Protein AF-0000000084516449 (afdb_homodimer)

Radius of gyration: 28.77 Å; Cα contacts (8 Å, |Δi|>4): 2028; chains: 2; bounding box: 68×74×79 Å

Secondary structure (DSSP, 8-state):
-GGG-----HHHHH---GGGSHHHHHHHHHHHHHHTT-S--S-SS-EE-S---GGGGTPPPPHHHHHHHHHHH-GGGGG-HHHHTTS-HHHHHHHHHHHHHTTT-TTS---TT--HHHHHHHHHHHHHHTTT-SSPP-GGGEEEEEHHHHHHHHHHHHH--STTEEEEEEES--HHHHHHHHHTT-EEEEEE-BGGGTTB--HHHHHHHHHHIIIII--EEEEEEEESS-TTT-----HHHHHHHHHHHHHHT-EEEEE-TTTT-B--TT-----HHHHHHHSPTTHHHH--EEEEEETTSTTT--GGG-EEEEEEES--HHHHHHHHHHHHHT----HHHHHHHHHHHSPPPTTSTTHHHHHHHHHHHHHHHHHHHHHHHHHHTTSTTEE-----BTTEE--EE---HHHHHHHHHHHHHHT----HHHHHHHHHHHHH-EE-EEGGGG---TT--BEEEES-S-HHHHHHHHHHHHHHHHHHHHHH--/-GGG-----HHHHH---GGGSHHHHHHHHHHHHHHTT-S--S-SS-EE-S---GGGGTPPPPHHHHHHHHHHH-GGGGG-HHHHTTS-HHHHHHHHHHHHHTTT-TTS---TT--HHHHHHHHHHHHHHTTT-SSPP-GGGEEEEEHHHHHHHHHHHHH--STTEEEEEEES--HHHHHHHHHTT-EEEEEE-BGGGTTB--HHHHHHHHHHIIIII--EEEEEEEESS-TTT-----HHHHHHHHHHHHHHT-EEEEE-TTTT-B--TT-----HHHHHHHSPTTHHHH--EEEEEETTSTTT--GGG-EEEEEEES--HHHHHHHHHHHHHT----HHHHHHHHHHHSPPPTTSTTHHHHHHHHHHHHHHHHHHHHHHHHHHTTSTTEE-----BTTEE--EE---HHHHHHHHHHHHHHT----HHHHHHHHHHHHH-EE-EEGGGT---TT--BEEEES-S-HHHHHHHHHHHHHHHHHHHHHH--

Foldseek 3Di:
DCVVPDDDDVLLVPQDFQLCDDQVVVLVVVVVCLVVVHDDAPDNAFDEFADLFQVVQPQDAQPLLVLLLVCLVPVVLLVPPVSCVVDFPVSSVNNVVVCVQVVNPLQDFAALQGRQLLLQLVQVLVCVQLVNQPPGFDSLQKRKALFLLRVLLLVCVLFQQAAQEEEEAEVLGNSSNSSSCSNNHYYYQYFYFDVVVLRADDLVSVVVSQVCCCPPSVHHYAAYEDEAVDVAALGHYDLVSLLSVLVSCQVSVHEYEYECQFQVFFQDPVDHRHDSLSSQCVDDPPSVQRHKYKYKYACCFASNNPSVLSIIMIGIGNDDPVSSVVSSVVSVVVSGHGSSNSSSSSCVSPDDDPPGSCNVVSVCSRVVVSVQQSVLQQVLQVLQCVAPQKHWRRNRTTWKTKIWGDAFPQLVVVLVVVCVVVVHDDDSQRVLQNCLCRRQSYHWGWSVSSHDDPPITIIMGGSSHDPVVSVSSSVSNNVSSVVRCVVRND/DPVVPDDDDVLLVPQDFQLCDDQVVVLVVVVVCLVVVHDDAPDNAFDEFADLFQVVQPQDAQPLLVLLLVCLVPVVLLVPPVSCVVDFPVSSVNNVVVCVQVVNPLQDFAALQGRQLLLQLVQVLVCVQLVNQPPGFDSLQKRKALFLLRVLLLVCVLFQQAAQEEEEAEVLGNSSNRSSCSNNHYYYQYFYFDVVVLRADDLVSVVVSQVCCCPPSVHHYAAYEDEAVDVAALGHYDLVSLLSVLVSCQVSVHEYEYECQFQVFFQDPVDHRHDSLSSQCVDDPPSVQRHKYKYKYACCFASNNPSVLSIIMIGIGNDDPVSSVVSSVSSVVVSGHGSSNSSSSSCVSPDDDPPGRCNVVSVCSRVVVSVQQSVLQQVLQVLQCVAPQKHWDRNRTTWKTKIWGDAFPQLVVVLVVVCVVVVHDDDSQRVLQNCLCRRQSYHWGWSVSSHDDPPITIIMGGSSHPPVVSVSSSVSNNVSSVVRCVVRND

Nearest PDB structures (foldseek):
  3tcm-assembly1_B  TM=9.653E-01  e=2.100E-48  Hordeum vulgare
  3ihj-assembly1_A  TM=9.295E-01  e=2.783E-43  Homo sapiens
  7dlw-assembly2_D  TM=8.066E-01  e=7.686E-22  Arabidopsis thaliana
  7dlw-assembly1_B  TM=8.106E-01  e=1.167E-21  Arabidopsis thaliana
  7dly-assembly1_B  TM=7.534E-01  e=2.059E-20  Arabidopsis thaliana

Solvent-accessible surface area (backbone atoms only — not comparable to full-atom values): 49159 Å² total; per-residue (Å²): 134,79,68,83,67,73,75,62,10,61,32,57,73,64,35,53,56,49,84,71,33,70,55,52,51,50,49,52,50,49,53,51,26,55,76,68,71,37,76,97,59,90,49,91,59,70,46,78,28,59,60,89,42,41,27,79,42,70,46,67,70,56,64,62,60,30,53,21,48,23,39,40,63,25,55,73,50,74,73,36,64,76,57,47,68,74,47,53,64,49,39,53,51,50,21,50,49,55,36,59,73,56,69,73,38,74,37,25,67,52,47,33,46,35,53,65,70,33,26,42,31,42,19,52,38,49,25,60,75,40,70,59,44,64,78,65,60,47,39,90,39,32,32,39,18,48,14,38,65,41,32,51,51,50,56,45,47,45,45,45,66,20,61,55,20,21,35,31,35,45,27,52,28,53,40,64,56,61,22,51,34,26,58,52,42,32,37,78,24,63,28,69,43,36,64,91,61,61,47,36,70,52,63,65,48,49,54,48,25,53,52,46,27,43,71,75,63,57,17,47,60,44,33,36,49,43,56,43,25,16,56,43,52,0,23,61,71,52,67,70,50,50,50,43,51,47,51,50,24,39,76,65,66,20,37,34,38,37,40,31,45,23,57,78,28,65,52,36,87,92,56,68,81,72,58,67,65,42,52,36,42,69,40,63,77,62,46,35,64,56,33,31,36,38,36,31,31,34,31,33,36,61,66,56,20,28,38,10,40,24,7,16,27,29,40,55,41,54,62,37,70,67,57,49,51,52,50,50,50,54,32,45,72,64,42,39,38,35,43,67,7,40,52,51,36,21,43,74,41,55,63,70,44,92,86,39,70,49,24,67,62,47,50,52,53,45,50,49,49,49,52,51,44,40,51,38,28,54,49,50,27,54,55,44,45,70,29,78,51,34,42,40,64,68,34,31,14,40,59,25,37,50,30,37,50,58,77,45,70,53,46,54,51,48,49,53,53,47,20,64,74,68,73,51,84,69,52,69,38,43,49,51,37,44,50,45,26,70,65,53,29,39,38,49,36,34,21,73,52,28,39,60,62,89,97,62,36,28,34,33,34,44,42,57,56,50,69,71,56,45,51,50,47,52,51,50,51,42,51,49,42,52,49,49,46,68,74,32,39,136,133,80,67,83,66,72,75,62,10,61,32,56,73,66,33,54,56,48,84,71,33,70,54,52,52,50,50,52,51,49,52,52,28,53,76,70,70,38,76,96,60,91,50,92,59,71,46,76,29,60,60,89,41,41,26,80,43,70,45,69,71,56,63,62,60,30,52,21,48,23,40,38,62,26,55,74,51,71,72,35,62,76,59,46,67,75,48,53,63,50,36,54,52,50,20,51,50,54,35,58,74,55,70,73,37,74,36,25,67,52,45,34,46,33,53,66,70,32,26,42,31,41,18,53,38,50,25,60,75,39,70,58,45,63,80,64,61,46,39,90,39,33,30,39,19,48,14,40,65,41,34,52,50,52,58,44,48,45,45,46,6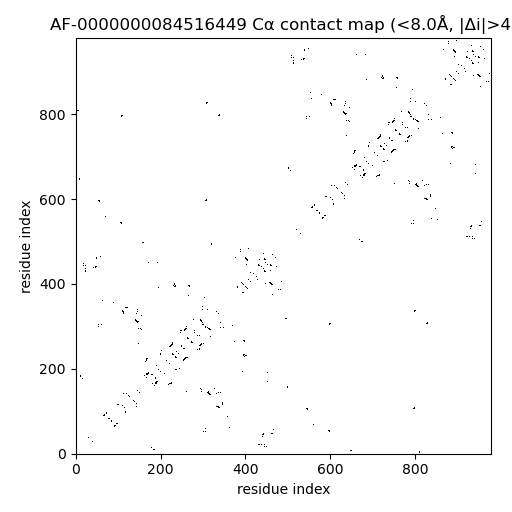6,19,61,55,20,21,34,29,35,45,27,50,29,55,40,64,56,61,21,52,34,26,58,53,42,32,37,77,24,61,30,69,44,36,64,91,61,59,47,36,70,52,63,66,48,51,54,49,23,53,51,46,26,42,70,75,63,59,16,48,59,45,33,37,49,43,55,43,25,16,53,44,53,0,24,61,68,51,68,70,51,51,50,42,51,48,50,49,26,41,76,66,67,22,38,35,36,35,41,31,45,23,58,78,28,66,51,36,86,92,58,70,83,73,57,66,66,41,53,38,43,69,40,62,78,64,46,34,63,56,33,30,35,37,36,32,31,34,31,34,38,62,65,56,19,30,40,10,42,23,8,17,28,29,38,54,40,55,61,34,70,67,58,49,51,52,49,49,49,54,33,46,72,64,41,39,40,34,42,68,7,40,51,51,36,22,43,71,40,54,62,70,44,92,87,39,70,51,23,66,62,48,49,51,55,44,50,50,51,48,51,50,43,38,51,38,30,55,49,50,28,54,56,45,46,70,29,77,50,33,43,39,64,66,34,30,13,38,60,25,38,50,30,38,50,59,76,45,71,54,47,54,51,48,51,53,53,47,20,65,74,68,74,51,83,70,52,70,37,43,49,51,38,44,50,44,26,70,64,52,28,40,37,50,35,33,21,73,52,28,37,60,62,89,96,61,35,28,33,33,34,43,44,57,56,51,70,71,55,45,51,51,47,52,50,49,51,43,51,50,42,50,48,49,45,67,74,33,39,135

Structure (mmCIF, N/CA/C/O backbone):
data_AF-0000000084516449-model_v1
#
loop_
_entity.id
_entity.type
_entity.pdbx_description
1 polymer 'Putative mitochondrial alanine aminotransferase (ALAT)'
#
loop_
_atom_site.group_PDB
_atom_site.id
_atom_site.type_symbol
_atom_site.label_atom_id
_atom_site.label_alt_id
_atom_site.label_comp_id
_atom_site.label_asym_id
_atom_site.label_entity_id
_atom_site.label_seq_id
_atom_site.pdbx_PDB_ins_code
_atom_site.Cartn_x
_atom_site.Cartn_y
_atom_site.Cartn_z
_atom_site.occupancy
_atom_site.B_iso_or_equiv
_atom_site.auth_seq_id
_atom_site.auth_comp_id
_atom_site.auth_asym_id
_atom_site.auth_atom_id
_atom_site.pdbx_PDB_model_num
ATOM 1 N N . MET A 1 1 ? 21.516 17.469 -24.719 1 28.7 1 MET A N 1
ATOM 2 C CA . MET A 1 1 ? 22.734 17.031 -24.016 1 28.7 1 MET A CA 1
ATOM 3 C C . MET A 1 1 ? 22.391 16.281 -22.734 1 28.7 1 MET A C 1
ATOM 5 O O . MET A 1 1 ? 23.016 15.266 -22.422 1 28.7 1 MET A O 1
ATOM 9 N N . SER A 1 2 ? 21.672 16.969 -21.672 1 35.66 2 SER A N 1
ATOM 10 C CA . SER A 1 2 ? 21.766 16.844 -20.219 1 35.66 2 SER A CA 1
ATOM 11 C C . SER A 1 2 ? 20.859 15.711 -19.719 1 35.66 2 SER A C 1
ATOM 13 O O . SER A 1 2 ? 20.484 15.703 -18.547 1 35.66 2 SER A O 1
ATOM 15 N N . SER A 1 3 ? 20.109 15.062 -20.469 1 42.16 3 SER A N 1
ATOM 16 C CA . SER A 1 3 ? 19.156 13.953 -20.375 1 42.16 3 SER A CA 1
ATOM 17 C C . SER A 1 3 ? 19.781 12.734 -19.703 1 42.16 3 SER A C 1
ATOM 19 O O . SER A 1 3 ? 19.094 11.773 -19.375 1 42.16 3 SER A O 1
ATOM 21 N N . GLU A 1 4 ? 21.109 12.539 -19.906 1 49.78 4 GLU A N 1
ATOM 22 C CA . GLU A 1 4 ? 21.984 11.422 -19.547 1 49.78 4 GLU A CA 1
ATOM 23 C C . GLU A 1 4 ? 22.125 11.305 -18.031 1 49.78 4 GLU A C 1
ATOM 25 O O . GLU A 1 4 ? 22.812 10.406 -17.531 1 49.78 4 GLU A O 1
ATOM 30 N N . LYS A 1 5 ? 21.719 12.328 -17.188 1 56.06 5 LYS A N 1
ATOM 31 C CA . LYS A 1 5 ? 22.312 12.836 -15.945 1 56.06 5 LYS A CA 1
ATOM 32 C C . LYS A 1 5 ? 21.484 12.422 -14.734 1 56.06 5 LYS A C 1
ATOM 34 O O . LYS A 1 5 ? 21.766 12.844 -13.609 1 56.06 5 LYS A O 1
ATOM 39 N N . ALA A 1 6 ? 20.266 11.781 -14.914 1 80.62 6 ALA A N 1
ATOM 40 C CA . ALA A 1 6 ? 19.609 11.641 -13.617 1 80.62 6 ALA A CA 1
ATOM 41 C C . ALA A 1 6 ? 20.047 10.359 -12.914 1 80.62 6 ALA A C 1
ATOM 43 O O . ALA A 1 6 ? 20.141 9.297 -13.547 1 80.62 6 ALA A O 1
ATOM 44 N N . TYR A 1 7 ? 20.484 10.555 -11.766 1 90.62 7 TYR A N 1
ATOM 45 C CA . TYR A 1 7 ? 20.859 9.414 -10.945 1 90.62 7 TYR A CA 1
ATOM 46 C C . TYR A 1 7 ? 19.656 8.562 -10.602 1 90.62 7 TYR A C 1
ATOM 48 O O . TYR A 1 7 ? 18.578 9.086 -10.289 1 90.62 7 TYR A O 1
ATOM 56 N N . VAL A 1 8 ? 19.797 7.215 -10.875 1 95.94 8 VAL A N 1
ATOM 57 C CA . VAL A 1 8 ? 18.781 6.25 -10.5 1 95.94 8 VAL A CA 1
ATOM 58 C C . VAL A 1 8 ? 19.359 5.238 -9.516 1 95.94 8 VAL A C 1
ATOM 60 O O . VAL A 1 8 ? 20.5 4.793 -9.672 1 95.94 8 VAL A O 1
ATOM 63 N N . ASN A 1 9 ? 18.609 4.953 -8.469 1 96.56 9 ASN A N 1
ATOM 64 C CA . ASN A 1 9 ? 18.969 3.955 -7.461 1 96.56 9 ASN A CA 1
ATOM 65 C C . ASN A 1 9 ? 19.391 2.637 -8.102 1 96.56 9 ASN A C 1
ATOM 67 O O . ASN A 1 9 ? 18.594 1.983 -8.773 1 96.56 9 ASN A O 1
ATOM 71 N N . PRO A 1 10 ? 20.641 2.219 -7.867 1 94.81 10 PRO A N 1
ATOM 72 C CA . PRO A 1 10 ? 21.125 0.985 -8.484 1 94.81 10 PRO A CA 1
ATOM 73 C C . PRO A 1 10 ? 20.312 -0.239 -8.094 1 94.81 10 PRO A C 1
ATOM 75 O O . PRO A 1 10 ? 20.234 -1.21 -8.852 1 94.81 10 PRO A O 1
ATOM 78 N N . HIS A 1 11 ? 19.719 -0.222 -6.926 1 95.25 11 HIS A N 1
ATOM 79 C CA . HIS A 1 11 ? 18.875 -1.344 -6.516 1 95.25 11 HIS A CA 1
ATOM 80 C C . HIS A 1 11 ? 17.672 -1.492 -7.43 1 95.25 11 HIS A C 1
ATOM 82 O O . HIS A 1 11 ? 17.234 -2.611 -7.711 1 95.25 11 HIS A O 1
ATOM 88 N N . VAL A 1 12 ? 17.094 -0.387 -7.871 1 95.31 12 VAL A N 1
ATOM 89 C CA . VAL A 1 12 ? 15.953 -0.406 -8.789 1 95.31 12 VAL A CA 1
ATOM 90 C C . VAL A 1 12 ? 16.391 -0.959 -10.141 1 95.31 12 VAL A C 1
ATOM 92 O O . VAL A 1 12 ? 15.672 -1.75 -10.758 1 95.31 12 VAL A O 1
ATOM 95 N N . VAL A 1 13 ? 17.547 -0.503 -10.547 1 93.56 13 VAL A N 1
ATOM 96 C CA . VAL A 1 13 ? 18.094 -0.96 -11.828 1 93.56 13 VAL A CA 1
ATOM 97 C C . VAL A 1 13 ? 18.25 -2.479 -11.805 1 93.56 13 VAL A C 1
ATOM 99 O O . VAL A 1 13 ? 17.906 -3.162 -12.766 1 93.56 13 VAL A O 1
ATOM 102 N N . ARG A 1 14 ? 18.641 -3.051 -10.672 1 91.19 14 ARG A N 1
ATOM 103 C CA . ARG A 1 14 ? 18.953 -4.469 -10.539 1 91.19 14 ARG A CA 1
ATOM 104 C C . ARG A 1 14 ? 17.688 -5.301 -10.359 1 91.19 14 ARG A C 1
ATOM 106 O O . ARG A 1 14 ? 17.672 -6.492 -10.688 1 91.19 14 ARG A O 1
ATOM 113 N N . ALA A 1 15 ? 16.719 -4.664 -9.844 1 89.75 15 ALA A N 1
ATOM 114 C CA . ALA A 1 15 ? 15.492 -5.406 -9.562 1 89.75 15 ALA A CA 1
ATOM 115 C C . ALA A 1 15 ? 14.836 -5.895 -10.852 1 89.75 15 ALA A C 1
ATOM 117 O O . ALA A 1 15 ? 14.703 -5.137 -11.812 1 89.75 15 ALA A O 1
ATOM 118 N N . GLU A 1 16 ? 14.688 -7.191 -10.977 1 79 16 GLU A N 1
ATOM 119 C CA . GLU A 1 16 ? 14.016 -7.785 -12.125 1 79 16 GLU A CA 1
ATOM 120 C C . GLU A 1 16 ? 12.672 -8.391 -11.734 1 79 16 GLU A C 1
ATOM 122 O O . GLU A 1 16 ? 12.539 -8.953 -10.648 1 79 16 GLU A O 1
ATOM 127 N N . TYR A 1 17 ? 11.766 -8.023 -12.602 1 63.97 17 TYR A N 1
ATOM 128 C CA . TYR A 1 17 ? 10.469 -8.656 -12.398 1 63.97 17 TYR A CA 1
ATOM 129 C C . TYR A 1 17 ? 9.992 -9.359 -13.664 1 63.97 17 TYR A C 1
ATOM 131 O O . TYR A 1 17 ? 9.703 -8.703 -14.672 1 63.97 17 TYR A O 1
ATOM 139 N N . ALA A 1 18 ? 10.109 -10.641 -13.617 1 55.88 18 ALA A N 1
ATOM 140 C CA . ALA A 1 18 ? 9.898 -11.492 -14.789 1 55.88 18 ALA A CA 1
ATOM 141 C C . ALA A 1 18 ? 8.508 -11.289 -15.367 1 55.88 18 ALA A C 1
ATOM 143 O O . ALA A 1 18 ? 8.305 -11.445 -16.578 1 55.88 18 ALA A O 1
ATOM 144 N N . VAL A 1 19 ? 7.477 -11.016 -14.617 1 53.5 19 VAL A N 1
ATOM 145 C CA . VAL A 1 19 ? 6.09 -11.055 -15.078 1 53.5 19 VAL A CA 1
ATOM 146 C C . VAL A 1 19 ? 5.816 -9.859 -15.992 1 53.5 19 VAL A C 1
ATOM 148 O O . VAL A 1 19 ? 4.871 -9.883 -16.781 1 53.5 19 VAL A O 1
ATOM 151 N N . ARG A 1 20 ? 6.688 -8.969 -16.078 1 58.62 20 ARG A N 1
ATOM 152 C CA . ARG A 1 20 ? 6.465 -7.875 -17.016 1 58.62 20 ARG A CA 1
ATOM 153 C C . ARG A 1 20 ? 7.629 -7.746 -17.984 1 58.62 20 ARG A C 1
ATOM 155 O O . ARG A 1 20 ? 7.938 -6.645 -18.453 1 58.62 20 ARG A O 1
ATOM 162 N N . GLY A 1 21 ? 8.008 -8.844 -18.391 1 71.88 21 GLY A N 1
ATOM 163 C CA . GLY A 1 21 ? 9.164 -9 -19.266 1 71.88 21 GLY A CA 1
ATOM 164 C C . GLY A 1 21 ? 8.82 -8.938 -20.734 1 71.88 21 GLY A C 1
ATOM 165 O O . GLY A 1 21 ? 7.793 -8.359 -21.109 1 71.88 21 GLY A O 1
ATOM 166 N N . LEU A 1 22 ? 9.562 -9.445 -21.531 1 80.75 22 LEU A N 1
ATOM 167 C CA . LEU A 1 22 ? 9.531 -9.422 -22.984 1 80.75 22 LEU A CA 1
ATOM 168 C C . LEU A 1 22 ? 8.211 -9.992 -23.5 1 80.75 22 LEU A C 1
ATOM 170 O O . LEU A 1 22 ? 7.578 -9.406 -24.391 1 80.75 22 LEU A O 1
ATOM 174 N N . ILE A 1 23 ? 7.758 -11.062 -22.891 1 89.38 23 ILE A N 1
ATOM 175 C CA . ILE A 1 23 ? 6.602 -11.781 -23.406 1 89.38 23 ILE A CA 1
ATOM 176 C C . ILE A 1 23 ? 5.336 -10.961 -23.188 1 89.38 23 ILE A C 1
ATOM 178 O O . ILE A 1 23 ? 4.574 -10.711 -24.125 1 89.38 23 ILE A O 1
ATOM 182 N N . PRO A 1 24 ? 5.137 -10.484 -21.984 1 85.06 24 PRO A N 1
ATOM 183 C CA . PRO A 1 24 ? 3.961 -9.633 -21.797 1 85.06 24 PRO A CA 1
ATOM 184 C C . PRO A 1 24 ? 4 -8.367 -22.656 1 85.06 24 PRO A C 1
ATOM 186 O O . PRO A 1 24 ? 2.965 -7.926 -23.156 1 85.06 24 PRO A O 1
ATOM 189 N N . ALA A 1 25 ? 5.129 -7.816 -22.828 1 83.88 25 ALA A N 1
ATOM 190 C CA . ALA A 1 25 ? 5.262 -6.625 -23.656 1 83.88 25 ALA A CA 1
ATOM 191 C C . ALA A 1 25 ? 4.887 -6.926 -25.109 1 83.88 25 ALA A C 1
ATOM 193 O O . ALA A 1 25 ? 4.18 -6.141 -25.75 1 83.88 25 ALA A O 1
ATOM 194 N N . ARG A 1 26 ? 5.414 -7.977 -25.625 1 91.44 26 ARG A N 1
ATOM 195 C CA . ARG A 1 26 ? 5.086 -8.383 -26.984 1 91.44 26 ARG A CA 1
ATOM 196 C C . ARG A 1 26 ? 3.598 -8.68 -27.125 1 91.44 26 ARG A C 1
ATOM 198 O O . ARG A 1 26 ? 2.99 -8.367 -28.156 1 91.44 26 ARG A O 1
ATOM 205 N N . ALA A 1 27 ? 3.082 -9.312 -26.141 1 92.56 27 ALA A N 1
ATOM 206 C CA . ALA A 1 27 ? 1.647 -9.586 -26.141 1 92.56 27 ALA A CA 1
ATOM 207 C C . ALA A 1 27 ? 0.843 -8.289 -26.25 1 92.56 27 ALA A C 1
ATOM 209 O O . ALA A 1 27 ? -0.146 -8.227 -26.984 1 92.56 27 ALA A O 1
ATOM 210 N N . ASP A 1 28 ? 1.232 -7.312 -25.516 1 85.94 28 ASP A N 1
ATOM 211 C CA . ASP A 1 28 ? 0.557 -6.02 -25.562 1 85.94 28 ASP A CA 1
ATOM 212 C C . ASP A 1 28 ? 0.636 -5.406 -26.953 1 85.94 28 ASP A C 1
ATOM 214 O O . ASP A 1 28 ? -0.326 -4.793 -27.438 1 85.94 28 ASP A O 1
ATOM 218 N N . GLU A 1 29 ? 1.775 -5.5 -27.578 1 89.62 29 GLU A N 1
ATOM 219 C CA . GLU A 1 29 ? 1.945 -5.02 -28.938 1 89.62 29 GLU A CA 1
ATOM 220 C C . GLU A 1 29 ? 0.988 -5.727 -29.906 1 89.62 29 GLU A C 1
ATOM 222 O O . GLU A 1 29 ? 0.346 -5.082 -30.734 1 89.62 29 GLU A O 1
ATOM 227 N N . ILE A 1 30 ? 0.952 -6.965 -29.766 1 94.25 30 ILE A N 1
ATOM 228 C CA . ILE A 1 30 ? 0.108 -7.777 -30.641 1 94.25 30 ILE A CA 1
ATOM 229 C C . ILE A 1 30 ? -1.358 -7.406 -30.422 1 94.25 30 ILE A C 1
ATOM 231 O O . ILE A 1 30 ? -2.123 -7.297 -31.391 1 94.25 30 ILE A O 1
ATOM 235 N N . LYS A 1 31 ? -1.711 -7.293 -29.188 1 90.94 31 LYS A N 1
ATOM 236 C CA . LYS A 1 31 ? -3.076 -6.883 -28.859 1 90.94 31 LYS A CA 1
ATOM 237 C C . LYS A 1 31 ? -3.436 -5.574 -29.562 1 90.94 31 LYS A C 1
ATOM 239 O O . LYS A 1 31 ? -4.531 -5.441 -30.109 1 90.94 31 LYS A O 1
ATOM 244 N N . LYS A 1 32 ? -2.582 -4.609 -29.531 1 88.81 32 LYS A N 1
ATOM 245 C CA . LYS A 1 32 ? -2.787 -3.322 -30.188 1 88.81 32 LYS A CA 1
ATOM 246 C C . LYS A 1 32 ? -2.891 -3.494 -31.703 1 88.81 32 LYS A C 1
ATOM 248 O O . LYS A 1 32 ? -3.725 -2.857 -32.344 1 88.81 32 LYS A O 1
ATOM 253 N N . GLU A 1 33 ? -1.986 -4.32 -32.219 1 93.19 33 GLU A N 1
ATOM 254 C CA . GLU A 1 33 ? -1.992 -4.598 -33.625 1 93.19 33 GLU A CA 1
ATOM 255 C C . GLU A 1 33 ? -3.33 -5.184 -34.094 1 93.19 33 GLU A C 1
ATOM 257 O O . GLU A 1 33 ? -3.889 -4.77 -35.094 1 93.19 33 GLU A O 1
ATOM 262 N N . ILE A 1 34 ? -3.803 -6.066 -33.344 1 93.19 34 ILE A N 1
ATOM 263 C CA . ILE A 1 34 ? -5.07 -6.711 -33.688 1 93.19 34 ILE A CA 1
ATOM 264 C C . ILE A 1 34 ? -6.203 -5.684 -33.594 1 93.19 34 ILE A C 1
ATOM 266 O O . ILE A 1 34 ? -7.055 -5.629 -34.5 1 93.19 34 ILE A O 1
ATOM 270 N N . ALA A 1 35 ? -6.219 -4.875 -32.562 1 88.44 35 ALA A N 1
ATOM 271 C CA . ALA A 1 35 ? -7.254 -3.867 -32.375 1 88.44 35 ALA A CA 1
ATOM 272 C C . ALA A 1 35 ? -7.266 -2.859 -33.531 1 88.44 35 ALA A C 1
ATOM 274 O O . ALA A 1 35 ? -8.328 -2.361 -33.906 1 88.44 35 ALA A O 1
ATOM 275 N N . GLU A 1 36 ? -6.078 -2.588 -34.062 1 91.69 36 GLU A N 1
ATOM 276 C CA . GLU A 1 36 ? -5.934 -1.609 -35.125 1 91.69 36 GLU A CA 1
ATOM 277 C C . GLU A 1 36 ? -6.07 -2.268 -36.5 1 91.69 36 GLU A C 1
ATOM 279 O O . GLU A 1 36 ? -6.035 -1.588 -37.531 1 91.69 36 GLU A O 1
ATOM 284 N N . GLY A 1 37 ? -6.328 -3.512 -36.469 1 87.75 37 GLY A N 1
ATOM 285 C CA . GLY A 1 37 ? -6.434 -4.242 -37.719 1 87.75 37 GLY A CA 1
ATOM 286 C C . GLY A 1 37 ? -5.113 -4.348 -38.469 1 87.75 37 GLY A C 1
ATOM 287 O O . GLY A 1 37 ? -5.094 -4.465 -39.688 1 87.75 37 GLY A O 1
ATOM 288 N N . LYS A 1 38 ? -4.086 -4.148 -37.75 1 81.75 38 LYS A N 1
ATOM 289 C CA . LYS A 1 38 ? -2.744 -4.223 -38.312 1 81.75 38 LYS A CA 1
ATOM 290 C C . LYS A 1 38 ? -2.098 -5.574 -38.031 1 81.75 38 LYS A C 1
ATOM 292 O O . LYS A 1 38 ? -2.543 -6.305 -37.125 1 81.75 38 LYS A O 1
ATOM 297 N N . GLY A 1 39 ? -1.208 -5.91 -38.688 1 78.56 39 GLY A N 1
ATOM 298 C CA . GLY A 1 39 ? -0.426 -7.117 -38.469 1 78.56 39 GLY A CA 1
ATOM 299 C C . GLY A 1 39 ? -1.115 -8.375 -38.969 1 78.56 39 GLY A C 1
ATOM 300 O O . GLY A 1 39 ? -2.344 -8.43 -39.062 1 78.56 39 GLY A O 1
ATOM 301 N N . ALA A 1 40 ? -0.358 -9.219 -39.594 1 86.5 40 ALA A N 1
ATOM 302 C CA . ALA A 1 40 ? -0.887 -10.5 -40.062 1 86.5 40 ALA A CA 1
ATOM 303 C C . ALA A 1 40 ? -0.731 -11.578 -39 1 86.5 40 ALA A C 1
ATOM 305 O O . ALA A 1 40 ? 0.341 -12.172 -38.875 1 86.5 40 ALA A O 1
ATOM 306 N N . HIS A 1 41 ? -1.756 -11.719 -38.031 1 91.75 41 HIS A N 1
ATOM 307 C CA . HIS A 1 41 ? -1.717 -12.766 -37 1 91.75 41 HIS A CA 1
ATOM 308 C C . HIS A 1 41 ? -2.748 -13.852 -37.281 1 91.75 41 HIS A C 1
ATOM 310 O O . HIS A 1 41 ? -3.883 -13.555 -37.656 1 91.75 41 HIS A O 1
ATOM 316 N N . PRO A 1 42 ? -2.389 -15.078 -37.125 1 91.25 42 PRO A N 1
ATOM 317 C CA . PRO A 1 42 ? -3.312 -16.188 -37.406 1 91.25 42 PRO A CA 1
ATOM 318 C C . PRO A 1 42 ? -4.34 -16.391 -36.312 1 91.25 42 PRO A C 1
ATOM 320 O O . PRO A 1 42 ? -4.949 -17.453 -36.219 1 91.25 42 PRO A O 1
ATOM 323 N N . PHE A 1 43 ? -4.492 -15.594 -35.344 1 93.06 43 PHE A N 1
ATOM 324 C CA . PHE A 1 43 ? -5.461 -15.586 -34.281 1 93.06 43 PHE A CA 1
ATOM 325 C C . PHE A 1 43 ? -6.082 -14.203 -34.094 1 93.06 43 PHE A C 1
ATOM 327 O O . PHE A 1 43 ? -5.508 -13.203 -34.531 1 93.06 43 PHE A O 1
ATOM 334 N N . THR A 1 44 ? -7.254 -14.203 -33.469 1 91.12 44 THR A N 1
ATOM 335 C CA . THR A 1 44 ? -7.977 -12.938 -33.375 1 91.12 44 THR A CA 1
ATOM 336 C C . THR A 1 44 ? -7.969 -12.414 -31.938 1 91.12 44 THR A C 1
ATOM 338 O O . THR A 1 44 ? -8.406 -11.289 -31.672 1 91.12 44 THR A O 1
ATOM 341 N N . SER A 1 45 ? -7.508 -13.25 -31.031 1 90.12 45 SER A N 1
ATOM 342 C CA . SER A 1 45 ? -7.469 -12.836 -29.625 1 90.12 45 SER A CA 1
ATOM 343 C C . SER A 1 45 ? -6.332 -13.531 -28.875 1 90.12 45 SER A C 1
ATOM 345 O O . SER A 1 45 ? -5.871 -14.594 -29.297 1 90.12 45 SER A O 1
ATOM 347 N N . LEU A 1 46 ? -5.918 -12.891 -27.906 1 92.38 46 LEU A N 1
ATOM 348 C CA . LEU A 1 46 ? -4.883 -13.469 -27.062 1 92.38 46 LEU A CA 1
ATOM 349 C C . LEU A 1 46 ? -5.5 -14.211 -25.875 1 92.38 46 LEU A C 1
ATOM 351 O O . LEU A 1 46 ? -6.598 -13.875 -25.438 1 92.38 46 LEU A O 1
ATOM 355 N N . VAL A 1 47 ? -4.895 -15.266 -25.438 1 90.06 47 VAL A N 1
ATOM 356 C CA . VAL A 1 47 ? -5.234 -15.961 -24.203 1 90.06 47 VAL A CA 1
ATOM 357 C C . VAL A 1 47 ? -4.133 -15.734 -23.172 1 90.06 47 VAL A C 1
ATOM 359 O O . VAL A 1 47 ? -3.039 -16.297 -23.281 1 90.06 47 VAL A O 1
ATOM 362 N N . TYR A 1 48 ? -4.477 -14.961 -22.156 1 88.5 48 TYR A N 1
ATOM 363 C CA . TYR A 1 48 ? -3.494 -14.594 -21.141 1 88.5 48 TYR A CA 1
ATOM 364 C C . TYR A 1 48 ? -3.418 -15.664 -20.062 1 88.5 48 TYR A C 1
ATOM 366 O O . TYR A 1 48 ? -4.184 -15.625 -19.094 1 88.5 48 TYR A O 1
ATOM 374 N N . CYS A 1 49 ? -2.457 -16.469 -20.156 1 90.19 49 CYS A N 1
ATOM 375 C CA . CYS A 1 49 ? -2.248 -17.531 -19.172 1 90.19 49 CYS A CA 1
ATOM 376 C C . CYS A 1 49 ? -1.099 -17.188 -18.234 1 90.19 49 CYS A C 1
ATOM 378 O O . CYS A 1 49 ? -0.655 -18.031 -17.453 1 90.19 49 CYS A O 1
ATOM 380 N N . ASN A 1 50 ? -0.637 -15.953 -18.312 1 84.94 50 ASN A N 1
ATOM 381 C CA . ASN A 1 50 ? 0.56 -15.555 -17.578 1 84.94 50 ASN A CA 1
ATOM 382 C C . ASN A 1 50 ? 0.207 -14.852 -16.266 1 84.94 50 ASN A C 1
ATOM 384 O O . ASN A 1 50 ? 1.071 -14.656 -15.414 1 84.94 50 ASN A O 1
ATOM 388 N N . ILE A 1 51 ? -0.986 -14.523 -16.047 1 78.06 51 ILE A N 1
ATOM 389 C CA . ILE A 1 51 ? -1.265 -13.656 -14.906 1 78.06 51 ILE A CA 1
ATOM 390 C C . ILE A 1 51 ? -2.283 -14.328 -13.992 1 78.06 51 ILE A C 1
ATOM 392 O O . ILE A 1 51 ? -3.244 -14.938 -14.461 1 78.06 51 ILE A O 1
ATOM 396 N N . GLY A 1 52 ? -2.031 -14.227 -12.719 1 85.06 52 GLY A N 1
ATOM 397 C CA . GLY A 1 52 ? -2.977 -14.656 -11.703 1 85.06 52 GLY A CA 1
ATOM 398 C C . GLY A 1 52 ? -3.996 -13.594 -11.344 1 85.06 52 GLY A C 1
ATOM 399 O O . GLY A 1 52 ? -3.992 -13.07 -10.227 1 85.06 52 GLY A O 1
ATOM 400 N N . ASN A 1 53 ? -4.914 -13.266 -12.211 1 88.31 53 ASN A N 1
ATOM 401 C CA . ASN A 1 53 ? -5.98 -12.281 -12.055 1 88.31 53 ASN A CA 1
ATOM 402 C C . ASN A 1 53 ? -7.355 -12.906 -12.297 1 88.31 53 ASN A C 1
ATOM 404 O O . ASN A 1 53 ? -7.922 -12.766 -13.383 1 88.31 53 ASN A O 1
ATOM 408 N N . PRO A 1 54 ? -7.945 -13.461 -11.25 1 91.44 54 PRO A N 1
ATOM 409 C CA . PRO A 1 54 ? -9.148 -14.281 -11.391 1 91.44 54 PRO A CA 1
ATOM 410 C C . PRO A 1 54 ? -10.273 -13.555 -12.125 1 91.44 54 PRO A C 1
ATOM 412 O O . PRO A 1 54 ? -10.875 -14.109 -13.047 1 91.44 54 PRO A O 1
ATOM 415 N N . GLN A 1 55 ? -10.555 -12.352 -11.797 1 90.12 55 GLN A N 1
ATOM 416 C CA . GLN A 1 55 ? -11.695 -11.656 -12.391 1 90.12 55 GLN A CA 1
ATOM 417 C C . GLN A 1 55 ? -11.445 -11.336 -13.859 1 90.12 55 GLN A C 1
ATOM 419 O O . GLN A 1 55 ? -12.375 -11.344 -14.672 1 90.12 55 GLN A O 1
ATOM 424 N N . SER A 1 56 ? -10.188 -11.148 -14.188 1 82.06 56 SER A N 1
ATOM 425 C CA . SER A 1 56 ? -9.852 -10.891 -15.586 1 82.06 56 SER A CA 1
ATOM 426 C C . SER A 1 56 ? -10.07 -12.141 -16.438 1 82.06 56 SER A C 1
ATOM 428 O O . SER A 1 56 ? -10.125 -12.055 -17.672 1 82.06 56 SER A O 1
ATOM 430 N N . LEU A 1 57 ? -10.133 -13.258 -15.766 1 84.94 57 LEU A N 1
ATOM 431 C CA . LEU A 1 57 ? -10.406 -14.516 -16.453 1 84.94 57 LEU A CA 1
ATOM 432 C C . LEU A 1 57 ? -11.781 -15.047 -16.078 1 84.94 57 LEU A C 1
ATOM 434 O O . LEU A 1 57 ? -11.953 -16.25 -15.898 1 84.94 57 LEU A O 1
ATOM 438 N N . ASP A 1 58 ? -12.648 -14.164 -15.773 1 86.56 58 ASP A N 1
ATOM 439 C CA . ASP A 1 58 ? -14.102 -14.336 -15.75 1 86.56 58 ASP A CA 1
ATOM 440 C C . ASP A 1 58 ? -14.562 -14.938 -14.43 1 86.56 58 ASP A C 1
ATOM 442 O O . ASP A 1 58 ? -15.688 -15.43 -14.32 1 86.56 58 ASP A O 1
ATOM 446 N N . GLN A 1 59 ? -13.711 -15.016 -13.5 1 91.69 59 GLN A N 1
ATOM 447 C CA . GLN A 1 59 ? -14.219 -15.414 -12.188 1 91.69 59 GLN A CA 1
ATOM 448 C C . GLN A 1 59 ? -15.102 -14.32 -11.594 1 91.69 59 GLN A C 1
ATOM 450 O O . GLN A 1 59 ? -14.664 -13.18 -11.438 1 91.69 59 GLN A O 1
ATOM 455 N N . LYS A 1 60 ? -16.297 -14.633 -11.258 1 93.56 60 LYS A N 1
ATOM 456 C CA . LYS A 1 60 ? -17.234 -13.664 -10.68 1 93.56 60 LYS A CA 1
ATOM 457 C C . LYS A 1 60 ? -16.953 -13.461 -9.195 1 93.56 60 LYS A C 1
ATOM 459 O O . LYS A 1 60 ? -16.594 -14.406 -8.492 1 93.56 60 LYS A O 1
ATOM 464 N N . PRO A 1 61 ? -17.141 -12.195 -8.758 1 95.94 61 PRO A N 1
ATOM 465 C CA . PRO A 1 61 ? -17.031 -11.984 -7.309 1 95.94 61 PRO A CA 1
ATOM 466 C C . PRO A 1 61 ? -18.172 -12.648 -6.531 1 95.94 61 PRO A C 1
ATOM 468 O O . PRO A 1 61 ? -19.234 -12.898 -7.09 1 95.94 61 PRO A O 1
ATOM 471 N N . LEU A 1 62 ? -17.891 -12.961 -5.25 1 97.94 62 LEU A N 1
ATOM 472 C CA . LEU A 1 62 ? -18.953 -13.461 -4.375 1 97.94 62 LEU A CA 1
ATOM 473 C C . LEU A 1 62 ? -19.938 -12.359 -4.023 1 97.94 62 LEU A C 1
ATOM 475 O O . LEU A 1 62 ? -19.562 -11.336 -3.455 1 97.94 62 LEU A O 1
ATOM 479 N N . THR A 1 63 ? -21.188 -12.602 -4.266 1 98 63 THR A N 1
ATOM 480 C CA . THR A 1 63 ? -22.234 -11.594 -4.23 1 98 63 THR A CA 1
ATOM 481 C C . THR A 1 63 ? -22.391 -11.008 -2.828 1 98 63 THR A C 1
ATOM 483 O O . THR A 1 63 ? -22.453 -9.789 -2.662 1 98 63 THR A O 1
ATOM 486 N N . PHE A 1 64 ? -22.438 -11.914 -1.823 1 98.5 64 PHE A N 1
ATOM 487 C CA . PHE A 1 64 ? -22.625 -11.508 -0.436 1 98.5 64 PHE A CA 1
ATOM 488 C C . PHE A 1 64 ? -21.578 -10.484 -0.02 1 98.5 64 PHE A C 1
ATOM 490 O O . PHE A 1 64 ? -21.906 -9.461 0.591 1 98.5 64 PHE A O 1
ATOM 497 N N . ASN A 1 65 ? -20.297 -10.734 -0.328 1 98.62 65 ASN A N 1
ATOM 498 C CA . ASN A 1 65 ? -19.203 -9.844 0.053 1 98.62 65 ASN A CA 1
ATOM 499 C C . ASN A 1 65 ? -19.375 -8.453 -0.55 1 98.62 65 ASN A C 1
ATOM 501 O O . ASN A 1 65 ? -19.141 -7.449 0.12 1 98.62 65 ASN A O 1
ATOM 505 N N . ARG A 1 66 ? -19.797 -8.406 -1.805 1 97.88 66 ARG A N 1
ATOM 506 C CA . ARG A 1 66 ? -19.984 -7.133 -2.502 1 97.88 66 ARG A CA 1
ATOM 507 C C . ARG A 1 66 ? -21.172 -6.359 -1.938 1 97.88 66 ARG A C 1
ATOM 509 O O . ARG A 1 66 ? -21.156 -5.129 -1.91 1 97.88 66 ARG A O 1
ATOM 516 N N . GLN A 1 67 ? -22.188 -7.055 -1.526 1 98.25 67 GLN A N 1
ATOM 517 C CA . GLN A 1 67 ? -23.344 -6.426 -0.899 1 98.25 67 GLN A CA 1
ATOM 518 C C . GLN A 1 67 ? -22.953 -5.742 0.41 1 98.25 67 GLN A C 1
ATOM 520 O O . GLN A 1 67 ? -23.328 -4.586 0.646 1 98.25 67 GLN A O 1
ATOM 525 N N . VAL A 1 68 ? -22.219 -6.449 1.244 1 98.56 68 VAL A N 1
ATOM 526 C CA . VAL A 1 68 ? -21.781 -5.891 2.518 1 98.56 68 VAL A CA 1
ATOM 527 C C . VAL A 1 68 ? -20.875 -4.691 2.27 1 98.56 68 VAL A C 1
ATOM 529 O O . VAL A 1 68 ? -21.016 -3.65 2.918 1 98.56 68 VAL A O 1
ATOM 532 N N . MET A 1 69 ? -19.969 -4.801 1.355 1 97.44 69 MET A N 1
ATOM 533 C CA . MET A 1 69 ? -19 -3.75 1.062 1 97.44 69 MET A CA 1
ATOM 534 C C . MET A 1 69 ? -19.703 -2.48 0.59 1 97.44 69 MET A C 1
ATOM 536 O O . MET A 1 69 ? -19.312 -1.375 0.973 1 97.44 69 MET A O 1
ATOM 540 N N . ALA A 1 70 ? -20.688 -2.635 -0.296 1 97.38 70 ALA A N 1
ATOM 541 C CA . ALA A 1 70 ? -21.422 -1.48 -0.805 1 97.38 70 ALA A CA 1
ATOM 542 C C . ALA A 1 70 ? -22.094 -0.717 0.33 1 97.38 70 ALA A C 1
ATOM 544 O O . ALA A 1 70 ? -22.047 0.514 0.375 1 97.38 70 ALA A O 1
ATOM 545 N N . LEU A 1 71 ? -22.703 -1.471 1.255 1 97.81 71 LEU A N 1
ATOM 546 C CA . LEU A 1 71 ? -23.406 -0.861 2.379 1 97.81 71 LEU A CA 1
ATOM 547 C C . LEU A 1 71 ? -22.422 -0.247 3.367 1 97.81 71 LEU A C 1
ATOM 549 O O . LEU A 1 71 ? -22.703 0.797 3.961 1 97.81 71 LEU A O 1
ATOM 553 N N . PHE A 1 72 ? -21.297 -0.834 3.564 1 97.44 72 PHE A N 1
ATOM 554 C CA . PHE A 1 72 ? -20.25 -0.303 4.438 1 97.44 72 PHE A CA 1
ATOM 555 C C . PHE A 1 72 ? -19.688 0.994 3.877 1 97.44 72 PHE A C 1
ATOM 557 O O . PHE A 1 72 ? -19.438 1.945 4.621 1 97.44 72 PHE A O 1
ATOM 564 N N . ASP A 1 73 ? -19.5 1.048 2.557 1 95.12 73 ASP A N 1
ATOM 565 C CA . ASP A 1 73 ? -18.891 2.193 1.89 1 95.12 73 ASP A CA 1
ATOM 566 C C . ASP A 1 73 ? -19.812 3.414 1.94 1 95.12 73 ASP A C 1
ATOM 568 O O . ASP A 1 73 ? -19.328 4.551 1.953 1 95.12 73 ASP A O 1
ATOM 572 N N . ALA A 1 74 ? -21.062 3.174 1.89 1 96.19 74 ALA A N 1
ATOM 573 C CA . ALA A 1 74 ? -22.062 4.242 1.937 1 96.19 74 ALA A CA 1
ATOM 574 C C . ALA A 1 74 ? -23.109 3.973 3.02 1 96.19 74 ALA A C 1
ATOM 576 O O . ALA A 1 74 ? -24.266 3.668 2.715 1 96.19 74 ALA A O 1
ATOM 577 N N . PRO A 1 75 ? -22.703 4.281 4.227 1 95.94 75 PRO A N 1
ATOM 578 C CA . PRO A 1 75 ? -23.547 3.867 5.348 1 95.94 75 PRO A CA 1
ATOM 579 C C . PRO A 1 75 ? -24.906 4.555 5.34 1 95.94 75 PRO A C 1
ATOM 581 O O . PRO A 1 75 ? -25.875 4.035 5.914 1 95.94 75 PRO A O 1
ATOM 584 N N . PHE A 1 76 ? -25.031 5.715 4.695 1 95.06 76 PHE A N 1
ATOM 585 C CA . PHE A 1 76 ? -26.312 6.406 4.648 1 95.06 76 PHE A CA 1
ATOM 586 C C . PHE A 1 76 ? -27.359 5.57 3.908 1 95.06 76 PHE A C 1
ATOM 588 O O . PHE A 1 76 ? -28.562 5.781 4.07 1 95.06 76 PHE A O 1
ATOM 595 N N . LEU A 1 77 ? -26.938 4.586 3.117 1 95.38 77 LEU A N 1
ATOM 596 C CA . LEU A 1 77 ? -27.859 3.682 2.438 1 95.38 77 LEU A CA 1
ATOM 597 C C . LEU A 1 77 ? -28.609 2.816 3.441 1 95.38 77 LEU A C 1
ATOM 599 O O . LEU A 1 77 ? -29.719 2.357 3.162 1 95.38 77 LEU A O 1
ATOM 603 N N . LEU A 1 78 ? -27.984 2.531 4.582 1 96.94 78 LEU A N 1
ATOM 604 C CA . LEU A 1 78 ? -28.578 1.699 5.617 1 96.94 78 LEU A CA 1
ATOM 605 C C . LEU A 1 78 ? -29.781 2.396 6.25 1 96.94 78 LEU A C 1
ATOM 607 O O . LEU A 1 78 ? -30.594 1.756 6.918 1 96.94 78 LEU A O 1
ATOM 611 N N . GLU A 1 79 ? -29.875 3.668 6.02 1 95.69 79 GLU A N 1
ATOM 612 C CA . GLU A 1 79 ? -30.953 4.453 6.602 1 95.69 79 GLU A CA 1
ATOM 613 C C . GLU A 1 79 ? -32.188 4.449 5.695 1 95.69 79 GLU A C 1
ATOM 615 O O . GLU A 1 79 ? -33.25 4.871 6.109 1 95.69 79 GLU A O 1
ATOM 620 N N . ASP A 1 80 ? -32.062 3.99 4.473 1 95.19 80 ASP A N 1
ATOM 621 C CA . ASP A 1 80 ? -33.156 3.889 3.514 1 95.19 80 ASP A CA 1
ATOM 622 C C . ASP A 1 80 ? -33.812 2.508 3.566 1 95.19 80 ASP A C 1
ATOM 624 O O . ASP A 1 80 ? -33.344 1.572 2.908 1 95.19 80 ASP A O 1
ATOM 628 N N . GLU A 1 81 ? -34.938 2.441 4.117 1 94.88 81 GLU A N 1
ATOM 629 C CA . GLU A 1 81 ? -35.594 1.167 4.371 1 94.88 81 GLU A CA 1
ATOM 630 C C . GLU A 1 81 ? -35.938 0.455 3.064 1 94.88 81 GLU A C 1
ATOM 632 O O . GLU A 1 81 ? -35.844 -0.77 2.973 1 94.88 81 GLU A O 1
ATOM 637 N N . ALA A 1 82 ? -36.406 1.18 2.154 1 93.25 82 ALA A N 1
ATOM 638 C CA . ALA A 1 82 ? -36.781 0.594 0.868 1 93.25 82 ALA A CA 1
ATOM 639 C C . ALA A 1 82 ? -35.562 -0.003 0.168 1 93.25 82 ALA A C 1
ATOM 641 O O . ALA A 1 82 ? -35.656 -1.063 -0.455 1 93.25 82 ALA A O 1
ATOM 642 N N . LEU A 1 83 ? -34.531 0.673 0.265 1 93.94 83 LEU A N 1
ATOM 643 C CA . LEU A 1 83 ? -33.281 0.192 -0.339 1 93.94 83 LEU A CA 1
ATOM 644 C C . LEU A 1 83 ? -32.75 -1.039 0.396 1 93.94 83 LEU A C 1
ATOM 646 O O . LEU A 1 83 ? -32.406 -2.033 -0.233 1 93.94 83 LEU A O 1
ATOM 650 N N . VAL A 1 84 ? -32.75 -0.998 1.647 1 94.81 84 VAL A N 1
ATOM 651 C CA . VAL A 1 84 ? -32.219 -2.059 2.506 1 94.81 84 VAL A CA 1
ATOM 652 C C . VAL A 1 84 ? -33.031 -3.342 2.277 1 94.81 84 VAL A C 1
ATOM 654 O O . VAL A 1 84 ? -32.469 -4.441 2.338 1 94.81 84 VAL A O 1
ATOM 657 N N . ALA A 1 85 ? -34.25 -3.17 1.993 1 95.12 85 ALA A N 1
ATOM 658 C CA . ALA A 1 85 ? -35.125 -4.32 1.8 1 95.12 85 ALA A CA 1
ATOM 659 C C . ALA A 1 85 ? -34.719 -5.113 0.559 1 95.12 85 ALA A C 1
ATOM 661 O O . ALA A 1 85 ? -35.125 -6.262 0.39 1 95.12 85 ALA A O 1
ATOM 662 N N . ARG A 1 86 ? -33.906 -4.59 -0.261 1 94.38 86 ARG A N 1
ATOM 663 C CA . ARG A 1 86 ? -33.469 -5.254 -1.488 1 94.38 86 ARG A CA 1
ATOM 664 C C . ARG A 1 86 ? -32.219 -6.074 -1.254 1 94.38 86 ARG A C 1
ATOM 666 O O . ARG A 1 86 ? -31.766 -6.793 -2.146 1 94.38 86 ARG A O 1
ATOM 673 N N . PHE A 1 87 ? -31.609 -6.027 -0.097 1 97 87 PHE A N 1
ATOM 674 C CA . PHE A 1 87 ? -30.422 -6.797 0.297 1 97 87 PHE A CA 1
ATOM 675 C C . PHE A 1 87 ? -30.828 -7.957 1.205 1 97 87 PHE A C 1
ATOM 677 O O . PHE A 1 87 ? -31.812 -7.879 1.924 1 97 87 PHE A O 1
ATOM 684 N N . PRO A 1 88 ? -30.047 -9.078 1.149 1 97.88 88 PRO A N 1
ATOM 685 C CA . PRO A 1 88 ? -30.266 -10.109 2.164 1 97.88 88 PRO A CA 1
ATOM 686 C C . PRO A 1 88 ? -30.078 -9.594 3.586 1 97.88 88 PRO A C 1
ATOM 688 O O . PRO A 1 88 ? -29.172 -8.797 3.84 1 97.88 88 PRO A O 1
ATOM 691 N N . ALA A 1 89 ? -30.875 -10.07 4.523 1 98.06 89 ALA A N 1
ATOM 692 C CA . ALA A 1 89 ? -30.906 -9.57 5.898 1 98.06 89 ALA A CA 1
ATOM 693 C C . ALA A 1 89 ? -29.531 -9.719 6.562 1 98.06 89 ALA A C 1
ATOM 695 O O . ALA A 1 89 ? -29.141 -8.875 7.367 1 98.06 89 ALA A O 1
ATOM 696 N N . ASP A 1 90 ? -28.875 -10.805 6.289 1 98.69 90 ASP A N 1
ATOM 697 C CA . ASP A 1 90 ? -27.578 -11.047 6.926 1 98.69 90 ASP A CA 1
ATOM 698 C C . ASP A 1 90 ? -26.516 -10.086 6.387 1 98.69 90 ASP A C 1
ATOM 700 O O . ASP A 1 90 ? -25.594 -9.695 7.109 1 98.69 90 ASP A O 1
ATOM 704 N N . ALA A 1 91 ? -26.547 -9.703 5.094 1 98.5 91 ALA A N 1
ATOM 705 C CA . ALA A 1 91 ? -25.625 -8.703 4.547 1 98.5 91 ALA A CA 1
ATOM 706 C C . ALA A 1 91 ? -25.828 -7.348 5.211 1 98.5 91 ALA A C 1
ATOM 708 O O . ALA A 1 91 ? -24.859 -6.656 5.539 1 98.5 91 ALA A O 1
ATOM 709 N N . VAL A 1 92 ? -27.109 -6.973 5.367 1 98.56 92 VAL A N 1
ATOM 710 C CA . VAL A 1 92 ? -27.469 -5.719 6.027 1 98.56 92 VAL A CA 1
ATOM 711 C C . VAL A 1 92 ? -26.953 -5.734 7.469 1 98.56 92 VAL A C 1
ATOM 713 O O . VAL A 1 92 ? -26.344 -4.77 7.926 1 98.56 92 VAL A O 1
ATOM 716 N N . ALA A 1 93 ? -27.219 -6.82 8.164 1 98.44 93 ALA A N 1
ATOM 717 C CA . ALA A 1 93 ? -26.812 -6.945 9.562 1 98.44 93 ALA A CA 1
ATOM 718 C C . ALA A 1 93 ? -25.297 -6.848 9.695 1 98.44 93 ALA A C 1
ATOM 720 O O . ALA A 1 93 ? -24.781 -6.211 10.625 1 98.44 93 ALA A O 1
ATOM 721 N N . ARG A 1 94 ? -24.547 -7.496 8.82 1 98.56 94 ARG A N 1
ATOM 722 C CA . ARG A 1 94 ? -23.094 -7.469 8.836 1 98.56 94 ARG A CA 1
ATOM 723 C C . ARG A 1 94 ? -22.578 -6.055 8.602 1 98.56 94 ARG A C 1
ATOM 725 O O . ARG A 1 94 ? -21.656 -5.605 9.297 1 98.56 94 ARG A O 1
ATOM 732 N N . ALA A 1 95 ? -23.094 -5.402 7.566 1 98.31 95 ALA A N 1
ATOM 733 C CA . ALA A 1 95 ? -22.688 -4.031 7.277 1 98.31 95 ALA A CA 1
ATOM 734 C C . ALA A 1 95 ? -22.953 -3.117 8.469 1 98.31 95 ALA A C 1
ATOM 736 O O . ALA A 1 95 ? -22.094 -2.301 8.828 1 98.31 95 ALA A O 1
ATOM 737 N N . LYS A 1 96 ? -24.125 -3.234 9.078 1 98.06 96 LYS A N 1
ATOM 738 C CA . LYS A 1 96 ? -24.469 -2.43 10.242 1 98.06 96 LYS A CA 1
ATOM 739 C C . LYS A 1 96 ? -23.5 -2.682 11.391 1 98.06 96 LYS A C 1
ATOM 741 O O . LYS A 1 96 ? -23.094 -1.746 12.078 1 98.06 96 LYS A O 1
ATOM 746 N N . GLU A 1 97 ? -23.203 -3.914 11.602 1 98.06 97 GLU A N 1
ATOM 747 C CA . GLU A 1 97 ? -22.234 -4.27 12.641 1 98.06 97 GLU A CA 1
ATOM 748 C C . GLU A 1 97 ? -20.891 -3.588 12.406 1 98.06 97 GLU A C 1
ATOM 750 O O . GLU A 1 97 ? -20.328 -2.984 13.32 1 98.06 97 GLU A O 1
ATOM 755 N N . TYR A 1 98 ? -20.359 -3.748 11.195 1 97.94 98 TYR A N 1
ATOM 756 C CA . TYR A 1 98 ? -19.078 -3.154 10.859 1 97.94 98 TYR A CA 1
ATOM 757 C C . TYR A 1 98 ? -19.109 -1.64 11.023 1 97.94 98 TYR A C 1
ATOM 759 O O . TYR A 1 98 ? -18.203 -1.049 11.609 1 97.94 98 TYR A O 1
ATOM 767 N N . VAL A 1 99 ? -20.188 -0.981 10.492 1 97.44 99 VAL A N 1
ATOM 768 C CA . VAL A 1 99 ? -20.328 0.469 10.555 1 97.44 99 VAL A CA 1
ATOM 769 C C . VAL A 1 99 ? -20.375 0.923 12.016 1 97.44 99 VAL A C 1
ATOM 771 O O . VAL A 1 99 ? -19.734 1.914 12.375 1 97.44 99 VAL A O 1
ATOM 774 N N . ASP A 1 100 ? -21.094 0.206 12.836 1 96.19 100 ASP A N 1
ATOM 775 C CA . ASP A 1 100 ? -21.203 0.533 14.258 1 96.19 100 ASP A CA 1
ATOM 776 C C . ASP A 1 100 ? -19.859 0.407 14.961 1 96.19 100 ASP A C 1
ATOM 778 O O . ASP A 1 100 ? -19.516 1.243 15.797 1 96.19 100 ASP A O 1
ATOM 782 N N . ARG A 1 101 ? -19.109 -0.562 14.633 1 94.44 101 ARG A N 1
ATOM 783 C CA . ARG A 1 101 ? -17.844 -0.835 15.281 1 94.44 101 ARG A CA 1
ATOM 784 C C . ARG A 1 101 ? -16.812 0.25 14.961 1 94.44 101 ARG A C 1
ATOM 786 O O . ARG A 1 101 ? -15.898 0.5 15.742 1 94.44 101 ARG A O 1
ATOM 793 N N . VAL A 1 102 ? -17 0.867 13.828 1 93.31 102 VAL A N 1
ATOM 794 C CA . VAL A 1 102 ? -16.016 1.869 13.461 1 93.31 102 VAL A CA 1
ATOM 795 C C . VAL A 1 102 ? -16.562 3.268 13.742 1 93.31 102 VAL A C 1
ATOM 797 O O . VAL A 1 102 ? -15.922 4.27 13.414 1 93.31 102 VAL A O 1
ATOM 800 N N . GLY A 1 103 ? -17.766 3.449 14.289 1 88.5 103 GLY A N 1
ATOM 801 C CA . GLY A 1 103 ? -18.359 4.727 14.664 1 88.5 103 GLY A CA 1
ATOM 802 C C . GLY A 1 103 ? -18.781 5.555 13.469 1 88.5 103 GLY A C 1
ATOM 803 O O . GLY A 1 103 ? -18.562 6.77 13.438 1 88.5 103 GLY A O 1
ATOM 804 N N . ASN A 1 104 ? -19.188 4.973 12.359 1 86.31 104 ASN A N 1
ATOM 805 C CA . ASN A 1 104 ? -19.734 5.574 11.148 1 86.31 104 ASN A CA 1
ATOM 806 C C . ASN A 1 104 ? -18.656 6.328 10.359 1 86.31 104 ASN A C 1
ATOM 808 O O . ASN A 1 104 ? -18.984 7.176 9.531 1 86.31 104 ASN A O 1
ATOM 812 N N . VAL A 1 105 ? -17.422 6.156 10.672 1 91.5 105 VAL A N 1
ATOM 813 C CA . VAL A 1 105 ? -16.312 6.793 9.953 1 91.5 105 VAL A CA 1
ATOM 814 C C . VAL A 1 105 ? -15.602 5.762 9.078 1 91.5 105 VAL A C 1
ATOM 816 O O . VAL A 1 105 ? -14.445 5.422 9.328 1 91.5 105 VAL A O 1
ATOM 819 N N . THR A 1 106 ? -16.219 5.422 7.969 1 94.5 106 THR A N 1
ATOM 820 C CA . THR A 1 106 ? -15.797 4.273 7.172 1 94.5 106 THR A CA 1
ATOM 821 C C . THR A 1 106 ? -14.688 4.664 6.203 1 94.5 106 THR A C 1
ATOM 823 O O . THR A 1 106 ? -14.148 3.814 5.492 1 94.5 106 THR A O 1
ATOM 826 N N . GLY A 1 107 ? -14.32 5.898 6.125 1 95.06 107 GLY A N 1
ATOM 827 C CA . GLY A 1 107 ? -13.266 6.332 5.227 1 95.06 107 GLY A CA 1
ATOM 828 C C . GLY A 1 107 ? -12.055 6.895 5.953 1 95.06 107 GLY A C 1
ATOM 829 O O . GLY A 1 107 ? -11.164 7.469 5.328 1 95.06 107 GLY A O 1
ATOM 830 N N . ALA A 1 108 ? -11.906 6.777 7.25 1 94.62 108 ALA A N 1
ATOM 831 C CA . ALA A 1 108 ? -10.836 7.344 8.078 1 94.62 108 ALA A CA 1
ATOM 832 C C . ALA A 1 108 ? -9.648 6.398 8.156 1 94.62 108 ALA A C 1
ATOM 834 O O . ALA A 1 108 ? -9.75 5.227 7.789 1 94.62 108 ALA A O 1
ATOM 835 N N . TYR A 1 109 ? -8.523 6.938 8.594 1 93.38 109 TYR A N 1
ATOM 836 C CA . TYR A 1 109 ? -7.438 6.047 8.992 1 93.38 109 TYR A CA 1
ATOM 837 C C . TYR A 1 109 ? -7.91 5.035 10.031 1 93.38 109 TYR A C 1
ATOM 839 O O . TYR A 1 109 ? -8.727 5.359 10.898 1 93.38 109 TYR A O 1
ATOM 847 N N . THR A 1 110 ? -7.371 3.877 9.938 1 94.62 110 THR A N 1
ATOM 848 C CA . THR A 1 110 ? -7.57 2.879 10.984 1 94.62 110 THR A CA 1
ATOM 849 C C . THR A 1 110 ? -6.352 2.805 11.898 1 94.62 110 THR A C 1
ATOM 851 O O . THR A 1 110 ? -5.398 3.57 11.734 1 94.62 110 THR A O 1
ATOM 854 N N . ASP A 1 111 ? -6.453 1.914 12.836 1 91.31 111 ASP A N 1
ATOM 855 C CA . ASP A 1 111 ? -5.234 1.595 13.57 1 91.31 111 ASP A CA 1
ATOM 856 C C . ASP A 1 111 ? -4.164 1.029 12.641 1 91.31 111 ASP A C 1
ATOM 858 O O . ASP A 1 111 ? -4.477 0.482 11.586 1 91.31 111 ASP A O 1
ATOM 862 N N . SER A 1 112 ? -2.955 1.138 13.102 1 92.94 112 SER A N 1
ATOM 863 C CA . SER A 1 112 ? -1.833 0.744 12.25 1 92.94 112 SER A CA 1
ATOM 864 C C . SER A 1 112 ? -1.928 -0.726 11.859 1 92.94 112 SER A C 1
ATOM 866 O O . SER A 1 112 ? -1.546 -1.103 10.75 1 92.94 112 SER A O 1
ATOM 868 N N . PHE A 1 113 ? -2.416 -1.59 12.773 1 96.81 113 PHE A N 1
ATOM 869 C CA . PHE A 1 113 ? -2.566 -3.004 12.453 1 96.81 113 PHE A CA 1
ATOM 870 C C . PHE A 1 113 ? -3.902 -3.262 11.766 1 96.81 113 PHE A C 1
ATOM 872 O O . PHE A 1 113 ? -4.141 -4.355 11.25 1 96.81 113 PHE A O 1
ATOM 879 N N . GLY A 1 114 ? -4.773 -2.295 11.742 1 97.19 114 GLY A N 1
ATOM 880 C CA . GLY A 1 114 ? -6.055 -2.418 11.07 1 97.19 114 GLY A CA 1
ATOM 881 C C . GLY A 1 114 ? -7.23 -2.428 12.031 1 97.19 114 GLY A C 1
ATOM 882 O O . GLY A 1 114 ? -7.055 -2.27 13.234 1 97.19 114 GLY A O 1
ATOM 883 N N . TYR A 1 115 ? -8.445 -2.551 11.508 1 97.44 115 TYR A N 1
ATOM 884 C CA . TYR A 1 115 ? -9.672 -2.58 12.297 1 97.44 115 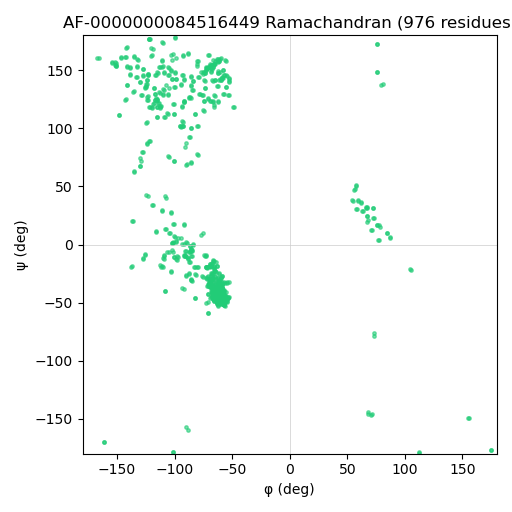TYR A CA 1
ATOM 885 C C . TYR A 1 115 ? -9.656 -3.742 13.281 1 97.44 115 TYR A C 1
ATOM 887 O O . TYR A 1 115 ? -9.25 -4.855 12.93 1 97.44 115 TYR A O 1
ATOM 895 N N . ASP A 1 116 ? -10.156 -3.525 14.445 1 96.44 116 ASP A N 1
ATOM 896 C CA . ASP A 1 116 ? -10.25 -4.578 15.453 1 96.44 116 ASP A CA 1
ATOM 897 C C . ASP A 1 116 ? -11.156 -5.711 14.977 1 96.44 116 ASP A C 1
ATOM 899 O O . ASP A 1 116 ? -10.82 -6.891 15.133 1 96.44 116 ASP A O 1
ATOM 903 N N . PHE A 1 117 ? -12.297 -5.375 14.414 1 97.56 117 PHE A N 1
ATOM 904 C CA . PHE A 1 117 ? -13.242 -6.41 14.016 1 97.56 117 PHE A CA 1
ATOM 905 C C . PHE A 1 117 ? -12.648 -7.301 12.93 1 97.56 117 PHE A C 1
ATOM 907 O O . PHE A 1 117 ? -12.922 -8.5 12.883 1 97.56 117 PHE A O 1
ATOM 914 N N . ALA A 1 118 ? -11.891 -6.707 12.031 1 98.62 118 ALA A N 1
ATOM 915 C CA . ALA A 1 118 ? -11.234 -7.496 10.992 1 98.62 118 ALA A CA 1
ATOM 916 C C . ALA A 1 118 ? -10.195 -8.438 11.586 1 98.62 118 ALA A C 1
ATOM 918 O O . ALA A 1 118 ? -10.133 -9.617 11.227 1 98.62 118 ALA A O 1
ATOM 919 N N . ARG A 1 119 ? -9.336 -7.902 12.461 1 98.75 119 ARG A N 1
ATOM 920 C CA . ARG A 1 119 ? -8.289 -8.703 13.086 1 98.75 119 ARG A CA 1
ATOM 921 C C . ARG A 1 119 ? -8.883 -9.805 13.953 1 98.75 119 ARG A C 1
ATOM 923 O O . ARG A 1 119 ? -8.352 -10.914 14.008 1 98.75 119 ARG A O 1
ATOM 930 N N . GLU A 1 120 ? -9.961 -9.523 14.641 1 98.62 120 GLU A N 1
ATOM 931 C CA . GLU A 1 120 ? -10.68 -10.531 15.414 1 98.62 120 GLU A CA 1
ATOM 932 C C . GLU A 1 120 ? -11.211 -11.641 14.508 1 98.62 120 GLU A C 1
ATOM 934 O O . GLU A 1 120 ? -11.102 -12.82 14.844 1 98.62 120 GLU A O 1
ATOM 939 N N . ALA A 1 121 ? -11.797 -11.219 13.461 1 98.69 121 ALA A N 1
ATOM 940 C CA . ALA A 1 121 ? -12.336 -12.18 12.5 1 98.69 121 ALA A CA 1
ATOM 941 C C . ALA A 1 121 ? -11.234 -13.102 11.977 1 98.69 121 ALA A C 1
ATOM 943 O O . ALA A 1 121 ? -11.422 -14.312 11.883 1 98.69 121 ALA A O 1
ATOM 944 N N . VAL A 1 122 ? -10.109 -12.539 11.641 1 98.81 122 VAL A N 1
ATOM 945 C CA . VAL A 1 122 ? -8.992 -13.305 11.117 1 98.81 122 VAL A CA 1
ATOM 946 C C . VAL A 1 122 ? -8.477 -14.273 12.18 1 98.81 122 VAL A C 1
ATOM 948 O O . VAL A 1 122 ? -8.219 -15.445 11.898 1 98.81 122 VAL A O 1
ATOM 951 N N . ALA A 1 123 ? -8.297 -13.781 13.375 1 98.88 123 ALA A N 1
ATOM 952 C CA . ALA A 1 123 ? -7.809 -14.625 14.461 1 98.88 123 ALA A CA 1
ATOM 953 C C . ALA A 1 123 ? -8.727 -15.828 14.672 1 98.88 123 ALA A C 1
ATOM 955 O O . ALA A 1 123 ? -8.258 -16.953 14.812 1 98.88 123 ALA A O 1
ATOM 956 N N . ALA A 1 124 ? -10.016 -15.562 14.703 1 98.75 124 ALA A N 1
ATOM 957 C CA . ALA A 1 124 ? -10.984 -16.641 14.883 1 98.75 124 ALA A CA 1
ATOM 958 C C . ALA A 1 124 ? -10.891 -17.656 13.742 1 98.75 124 ALA A C 1
ATOM 960 O O . ALA A 1 124 ? -10.938 -18.859 13.977 1 98.75 124 ALA A O 1
ATOM 961 N N . CYS A 1 125 ? -10.797 -17.172 12.586 1 98.5 125 CYS A N 1
ATOM 962 C CA . CYS A 1 125 ? -10.688 -18.031 11.414 1 98.5 125 CYS A CA 1
ATOM 963 C C . CYS A 1 125 ? -9.43 -18.891 11.484 1 98.5 125 CYS A C 1
ATOM 965 O O . CYS A 1 125 ? -9.477 -20.094 11.188 1 98.5 125 CYS A O 1
ATOM 967 N N . ILE A 1 126 ? -8.312 -18.312 11.828 1 98.69 126 ILE A N 1
ATOM 968 C CA . ILE A 1 126 ? -7.043 -19.031 11.961 1 98.69 126 ILE A CA 1
ATOM 969 C C . ILE A 1 126 ? -7.176 -20.125 13.016 1 98.69 126 ILE A C 1
ATOM 971 O O . ILE A 1 126 ? -6.715 -21.25 12.805 1 98.69 126 ILE A O 1
ATOM 975 N N . ASN A 1 127 ? -7.766 -19.781 14.133 1 98.81 127 ASN A N 1
ATOM 976 C CA . ASN A 1 127 ? -7.922 -20.75 15.211 1 98.81 127 ASN A CA 1
ATOM 977 C C . ASN A 1 127 ? -8.758 -21.953 14.766 1 98.81 127 ASN A C 1
ATOM 979 O O . ASN A 1 127 ? -8.422 -23.094 15.062 1 98.81 127 ASN A O 1
ATOM 983 N N . GLU A 1 128 ? -9.828 -21.672 14.07 1 98.44 128 GLU A N 1
ATOM 984 C CA . GLU A 1 128 ? -10.641 -22.766 13.547 1 98.44 128 GLU A CA 1
ATOM 985 C C . GLU A 1 128 ? -9.859 -23.609 12.539 1 98.44 128 GLU A C 1
ATOM 987 O O . GLU A 1 128 ? -9.852 -24.828 12.617 1 98.44 128 GLU A O 1
ATOM 992 N N . ARG A 1 129 ? -9.242 -22.938 11.625 1 97.69 129 ARG A N 1
ATOM 993 C CA . ARG A 1 129 ? -8.461 -23.594 10.578 1 97.69 129 ARG A CA 1
ATOM 994 C C . ARG A 1 129 ? -7.359 -24.453 11.18 1 97.69 129 ARG A C 1
ATOM 996 O O . ARG A 1 129 ? -7.074 -25.547 10.672 1 97.69 129 ARG A O 1
ATOM 1003 N N . ASP A 1 130 ? -6.746 -23.938 12.219 1 98.31 130 ASP A N 1
ATOM 1004 C CA . ASP A 1 130 ? -5.602 -24.594 12.836 1 98.31 130 ASP A CA 1
ATOM 1005 C C . ASP A 1 130 ? -6.043 -25.516 13.969 1 98.31 130 ASP A C 1
ATOM 1007 O O . ASP A 1 130 ? -5.262 -25.812 14.875 1 98.31 130 ASP A O 1
ATOM 1011 N N . HIS A 1 131 ? -7.32 -25.875 14.023 1 98.25 131 HIS A N 1
ATOM 1012 C CA . HIS A 1 131 ? -7.887 -26.859 14.945 1 98.25 131 HIS A CA 1
ATOM 1013 C C . HIS A 1 131 ? -7.633 -26.453 16.391 1 98.25 131 HIS A C 1
ATOM 1015 O O . HIS A 1 131 ? -7.352 -27.297 17.234 1 98.25 131 HIS A O 1
ATOM 1021 N N . HIS A 1 132 ? -7.566 -25.203 16.656 1 98.38 132 HIS A N 1
ATOM 1022 C CA . HIS A 1 132 ? -7.457 -24.609 17.984 1 98.38 132 HIS A CA 1
ATOM 1023 C C . HIS A 1 132 ? -6.172 -25.047 18.672 1 98.38 132 HIS A C 1
ATOM 1025 O O . HIS A 1 132 ? -6.172 -25.312 19.875 1 98.38 132 HIS A O 1
ATOM 1031 N N . VAL A 1 133 ? -5.176 -25.172 17.859 1 98.25 133 VAL A N 1
ATOM 1032 C CA . VAL A 1 133 ? -3.859 -25.422 18.453 1 98.25 133 VAL A CA 1
ATOM 1033 C C . VAL A 1 133 ? -3.506 -24.297 19.422 1 98.25 133 VAL A C 1
ATOM 1035 O O . VAL A 1 133 ? -3.936 -23.156 19.25 1 98.25 133 VAL A O 1
ATOM 1038 N N . GLN A 1 134 ? -2.684 -24.609 20.516 1 97.75 134 GLN A N 1
ATOM 1039 C CA . GLN A 1 134 ? -2.357 -23.641 21.547 1 97.75 134 GLN A CA 1
ATOM 1040 C C . GLN A 1 134 ? -0.926 -23.141 21.406 1 97.75 134 GLN A C 1
ATOM 1042 O O . GLN A 1 134 ? -0.026 -23.906 21.047 1 97.75 134 GLN A O 1
ATOM 1047 N N . PRO A 1 135 ? -0.668 -21.859 21.734 1 98.12 135 PRO A N 1
ATOM 1048 C CA . PRO A 1 135 ? -1.689 -20.875 22.094 1 98.12 135 PRO A CA 1
ATOM 1049 C C . PRO A 1 135 ? -2.525 -20.422 20.891 1 98.12 135 PRO A C 1
ATOM 1051 O O . PRO A 1 135 ? -2.037 -20.438 19.766 1 98.12 135 PRO A O 1
ATOM 1054 N N . GLU A 1 136 ? -3.756 -20.031 21.125 1 98.5 136 GLU A N 1
ATOM 1055 C CA . GLU A 1 136 ? -4.621 -19.531 20.062 1 98.5 136 GLU A CA 1
ATOM 1056 C C . GLU A 1 136 ? -4.129 -18.188 19.531 1 98.5 136 GLU A C 1
ATOM 1058 O O . GLU A 1 136 ? -3.52 -17.406 20.281 1 98.5 136 GLU A O 1
ATOM 1063 N N . ALA A 1 137 ? -4.395 -18 18.281 1 98.31 137 ALA A N 1
ATOM 1064 C CA . ALA A 1 137 ? -4.098 -16.703 17.703 1 98.31 137 ALA A CA 1
ATOM 1065 C C . ALA A 1 137 ? -5 -15.617 18.281 1 98.31 137 ALA A C 1
ATOM 1067 O O . ALA A 1 137 ? -6.184 -15.852 18.531 1 98.31 137 ALA A O 1
ATOM 1068 N N . THR A 1 138 ? -4.469 -14.492 18.5 1 98.38 138 THR A N 1
ATOM 1069 C CA . THR A 1 138 ? -5.215 -13.32 18.953 1 98.38 138 THR A CA 1
ATOM 1070 C C . THR A 1 138 ? -5.09 -12.18 17.953 1 98.38 138 THR A C 1
ATOM 1072 O O . THR A 1 138 ? -4.203 -12.195 17.094 1 98.38 138 THR A O 1
ATOM 1075 N N . MET A 1 139 ? -5.992 -11.219 18.047 1 97.69 139 MET A N 1
ATOM 1076 C CA . MET A 1 139 ? -5.988 -10.094 17.125 1 97.69 139 MET A CA 1
ATOM 1077 C C . MET A 1 139 ? -4.688 -9.297 17.234 1 97.69 139 MET A C 1
ATOM 1079 O O . MET A 1 139 ? -4.27 -8.656 16.266 1 97.69 139 MET A O 1
ATOM 1083 N N . GLU A 1 140 ? -3.955 -9.312 18.359 1 96.81 140 GLU A N 1
ATOM 1084 C CA . GLU A 1 140 ? -2.709 -8.578 18.562 1 96.81 140 GLU A CA 1
ATOM 1085 C C . GLU A 1 140 ? -1.604 -9.102 17.656 1 96.81 140 GLU A C 1
ATOM 1087 O O . GLU A 1 140 ? -0.639 -8.391 17.359 1 96.81 140 GLU A O 1
ATOM 1092 N N . GLU A 1 141 ? -1.769 -10.32 17.172 1 98.31 141 GLU A N 1
ATOM 1093 C CA . GLU A 1 141 ? -0.74 -10.961 16.375 1 98.31 141 GLU A CA 1
ATOM 1094 C C . GLU A 1 141 ? -1.077 -10.875 14.883 1 98.31 141 GLU A C 1
ATOM 1096 O O . GLU A 1 141 ? -0.441 -11.539 14.055 1 98.31 141 GLU A O 1
ATOM 1101 N N . ILE A 1 142 ? -2.129 -10.125 14.602 1 98.75 142 ILE A N 1
ATOM 1102 C CA . ILE A 1 142 ? -2.594 -10 13.227 1 98.75 142 ILE A CA 1
ATOM 1103 C C . ILE A 1 142 ? -2.438 -8.555 12.758 1 98.75 142 ILE A C 1
ATOM 1105 O O . ILE A 1 142 ? -2.918 -7.629 13.414 1 98.75 142 ILE A O 1
ATOM 1109 N N . CYS A 1 143 ? -1.753 -8.375 11.695 1 98.62 143 CYS A N 1
ATOM 1110 C CA . CYS A 1 143 ? -1.638 -7.074 11.039 1 98.62 143 CYS A CA 1
ATOM 1111 C C . CYS A 1 143 ? -2.268 -7.113 9.648 1 98.62 143 CYS A C 1
ATOM 1113 O O . CYS A 1 143 ? -1.874 -7.918 8.805 1 98.62 143 CYS A O 1
ATOM 1115 N N . MET A 1 144 ? -3.322 -6.273 9.445 1 98.75 144 MET A N 1
ATOM 1116 C CA . MET A 1 144 ? -3.893 -6.137 8.109 1 98.75 144 MET A CA 1
ATOM 1117 C C . MET A 1 144 ? -2.885 -5.512 7.148 1 98.75 144 MET A C 1
ATOM 1119 O O . MET A 1 144 ? -2.131 -4.617 7.531 1 98.75 144 MET A O 1
ATOM 1123 N N . THR A 1 145 ? -2.865 -5.977 5.934 1 98.31 145 THR A N 1
ATOM 1124 C CA . THR A 1 145 ? -1.877 -5.512 4.969 1 98.31 145 THR A CA 1
ATOM 1125 C C . THR A 1 145 ? -2.531 -5.223 3.619 1 98.31 145 THR A C 1
ATOM 1127 O O . THR A 1 145 ? -3.652 -5.664 3.361 1 98.31 145 THR A O 1
ATOM 1130 N N . ASP A 1 146 ? -1.88 -4.465 2.756 1 97.56 146 ASP A N 1
ATOM 1131 C CA . ASP A 1 146 ? -2.309 -4.242 1.378 1 97.56 146 ASP A CA 1
ATOM 1132 C C . ASP A 1 146 ? -1.914 -5.414 0.485 1 97.56 146 ASP A C 1
ATOM 1134 O O . ASP A 1 146 ? -0.975 -5.312 -0.308 1 97.56 146 ASP A O 1
ATOM 1138 N N . GLY A 1 147 ? -2.684 -6.473 0.599 1 96.81 147 GLY A N 1
ATOM 1139 C CA . GLY A 1 147 ? -2.316 -7.723 -0.043 1 96.81 147 GLY A CA 1
ATOM 1140 C C . GLY A 1 147 ? -1.201 -8.461 0.676 1 96.81 147 GLY A C 1
ATOM 1141 O O . GLY A 1 147 ? -0.619 -7.934 1.628 1 96.81 147 GLY A O 1
ATOM 1142 N N . ALA A 1 148 ? -0.926 -9.672 0.24 1 96.94 148 ALA A N 1
ATOM 1143 C CA . ALA A 1 148 ? 0.192 -10.422 0.809 1 96.94 148 ALA A CA 1
ATOM 1144 C C . ALA A 1 148 ? 1.522 -9.742 0.498 1 96.94 148 ALA A C 1
ATOM 1146 O O . ALA A 1 148 ? 2.477 -9.852 1.271 1 96.94 148 ALA A O 1
ATOM 1147 N N . SER A 1 149 ? 1.577 -9.008 -0.603 1 96 149 SER A N 1
ATOM 1148 C CA . SER A 1 149 ? 2.793 -8.289 -0.973 1 96 149 SER A CA 1
ATOM 1149 C C . SER A 1 149 ? 3.201 -7.297 0.112 1 96 149 SER A C 1
ATOM 1151 O O . SER A 1 149 ? 4.391 -7.117 0.383 1 96 149 SER A O 1
ATOM 1153 N N . GLY A 1 150 ? 2.174 -6.629 0.675 1 96.62 150 GLY A N 1
ATOM 1154 C CA . GLY A 1 150 ? 2.477 -5.746 1.79 1 96.62 150 GLY A CA 1
ATOM 1155 C C . GLY A 1 150 ? 3.09 -6.469 2.975 1 96.62 150 GLY A C 1
ATOM 1156 O O . GLY A 1 150 ? 3.994 -5.945 3.627 1 96.62 150 GLY A O 1
ATOM 1157 N N . GLY A 1 151 ? 2.586 -7.629 3.271 1 97.81 151 GLY A N 1
ATOM 1158 C CA . GLY A 1 151 ? 3.131 -8.445 4.348 1 97.81 151 GLY A CA 1
ATOM 1159 C C . GLY A 1 151 ? 4.555 -8.906 4.086 1 97.81 151 GLY A C 1
ATOM 1160 O O . GLY A 1 151 ? 5.387 -8.914 4.992 1 97.81 151 GLY A O 1
ATOM 1161 N N . ILE A 1 152 ? 4.832 -9.289 2.857 1 98.19 152 ILE A N 1
ATOM 1162 C CA . ILE A 1 152 ? 6.172 -9.695 2.447 1 98.19 152 ILE A CA 1
ATOM 1163 C C . ILE A 1 152 ? 7.152 -8.547 2.672 1 98.19 152 ILE A C 1
ATOM 1165 O O . ILE A 1 152 ? 8.211 -8.734 3.27 1 98.19 152 ILE A O 1
ATOM 1169 N N . THR A 1 153 ? 6.773 -7.414 2.234 1 96.94 153 THR A N 1
ATOM 1170 C CA . THR A 1 153 ? 7.629 -6.234 2.354 1 96.94 153 THR A CA 1
ATOM 1171 C C . THR A 1 153 ? 7.922 -5.926 3.82 1 96.94 153 THR A C 1
ATOM 1173 O O . THR A 1 153 ? 9.07 -5.676 4.188 1 96.94 153 THR A O 1
ATOM 1176 N N . MET A 1 154 ? 6.914 -5.965 4.629 1 97.44 154 MET A N 1
ATOM 1177 C CA . MET A 1 154 ? 7.078 -5.672 6.051 1 97.44 154 MET A CA 1
ATOM 1178 C C . MET A 1 154 ? 8.008 -6.684 6.707 1 97.44 154 MET A C 1
ATOM 1180 O O . MET A 1 154 ? 8.891 -6.309 7.48 1 97.44 154 MET A O 1
ATOM 1184 N N . ALA A 1 155 ? 7.781 -7.93 6.434 1 98.19 155 ALA A N 1
ATOM 1185 C CA . ALA A 1 155 ? 8.594 -8.984 7.023 1 98.19 155 ALA A CA 1
ATOM 1186 C C . ALA A 1 155 ? 10.062 -8.844 6.613 1 98.19 155 ALA A C 1
ATOM 1188 O O . ALA A 1 155 ? 10.961 -9.008 7.434 1 98.19 155 ALA A O 1
ATOM 1189 N N . MET A 1 156 ? 10.266 -8.547 5.391 1 98.19 156 MET A N 1
ATOM 1190 C CA . MET A 1 156 ? 11.633 -8.414 4.895 1 98.19 156 MET A CA 1
ATOM 1191 C C . MET A 1 156 ? 12.289 -7.16 5.445 1 98.19 156 MET A C 1
ATOM 1193 O O . MET A 1 156 ? 13.461 -7.188 5.836 1 98.19 156 MET A O 1
ATOM 1197 N N . GLU A 1 157 ? 11.555 -6.07 5.469 1 97.44 157 GLU A N 1
ATOM 1198 C CA . GLU A 1 157 ? 12.094 -4.84 6.039 1 97.44 157 GLU A CA 1
ATOM 1199 C C . GLU A 1 157 ? 12.492 -5.035 7.5 1 97.44 157 GLU A C 1
ATOM 1201 O O . GLU A 1 157 ? 13.453 -4.426 7.973 1 97.44 157 GLU A O 1
ATOM 1206 N N . LEU A 1 158 ? 11.773 -5.836 8.188 1 97.81 158 LEU A N 1
ATOM 1207 C CA . LEU A 1 158 ? 12.016 -6.086 9.602 1 97.81 158 LEU A CA 1
ATOM 1208 C C . LEU A 1 158 ? 13.406 -6.664 9.82 1 97.81 158 LEU A C 1
ATOM 1210 O O . LEU A 1 158 ? 14.055 -6.359 10.82 1 97.81 158 LEU A O 1
ATOM 1214 N N . VAL A 1 159 ? 13.945 -7.453 8.805 1 97.88 159 VAL A N 1
ATOM 1215 C CA . VAL A 1 159 ? 15.109 -8.242 9.164 1 97.88 159 VAL A CA 1
ATOM 1216 C C . VAL A 1 159 ? 16.25 -7.98 8.18 1 97.88 159 VAL A C 1
ATOM 1218 O O . VAL A 1 159 ? 17.391 -8.375 8.406 1 97.88 159 VAL A O 1
ATOM 1221 N N . LEU A 1 160 ? 15.984 -7.316 7.027 1 97.44 160 LEU A N 1
ATOM 1222 C CA . LEU A 1 160 ? 17.031 -7.113 6.031 1 97.44 160 LEU A CA 1
ATOM 1223 C C . LEU A 1 160 ? 17.594 -5.699 6.117 1 97.44 160 LEU A C 1
ATOM 1225 O O . LEU A 1 160 ? 16.875 -4.723 5.891 1 97.44 160 LEU A O 1
ATOM 1229 N N . GLY A 1 161 ? 18.922 -5.621 6.359 1 93.94 161 GLY A N 1
ATOM 1230 C CA . GLY A 1 161 ? 19.547 -4.32 6.508 1 93.94 161 GLY A CA 1
ATOM 1231 C C . GLY A 1 161 ? 20.469 -3.965 5.348 1 93.94 161 GLY A C 1
ATOM 1232 O O . GLY A 1 161 ? 20.906 -2.822 5.23 1 93.94 161 GLY A O 1
ATOM 1233 N N . GLY A 1 162 ? 20.75 -4.992 4.504 1 93.94 162 GLY A N 1
ATOM 1234 C CA . GLY A 1 162 ? 21.641 -4.699 3.396 1 93.94 162 GLY A CA 1
ATOM 1235 C C . GLY A 1 162 ? 22.375 -5.922 2.877 1 93.94 162 GLY A C 1
ATOM 1236 O O . GLY A 1 162 ? 21.828 -7.031 2.898 1 93.94 162 GLY A O 1
ATOM 1237 N N . LEU A 1 163 ? 23.578 -5.707 2.375 1 94.44 163 LEU A N 1
ATOM 1238 C CA . LEU A 1 163 ? 24.344 -6.684 1.609 1 94.44 163 LEU A CA 1
ATOM 1239 C C . LEU A 1 163 ? 24.812 -7.832 2.502 1 94.44 163 LEU A C 1
ATOM 1241 O O . LEU A 1 163 ? 25.172 -8.898 2.006 1 94.44 163 LEU A O 1
ATOM 1245 N N . GLU A 1 164 ? 24.781 -7.641 3.742 1 96.94 164 GLU A N 1
ATOM 1246 C CA . GLU A 1 164 ? 25.234 -8.68 4.668 1 96.94 164 GLU A CA 1
ATOM 1247 C C . GLU A 1 164 ? 24.109 -9.641 5.008 1 96.94 164 GLU A C 1
ATOM 1249 O O . GLU A 1 164 ? 24.328 -10.648 5.691 1 96.94 164 GLU A O 1
ATOM 1254 N N . ASP A 1 165 ? 22.969 -9.359 4.562 1 98.12 165 ASP A N 1
ATOM 1255 C CA . ASP A 1 165 ? 21.781 -10.18 4.832 1 98.12 165 ASP A CA 1
ATOM 1256 C C . ASP A 1 165 ? 21.312 -10.891 3.564 1 98.12 165 ASP A C 1
ATOM 1258 O O . ASP A 1 165 ? 21.547 -10.406 2.453 1 98.12 165 ASP A O 1
ATOM 1262 N N . ALA A 1 166 ? 20.656 -12.031 3.744 1 98.69 166 ALA A N 1
ATOM 1263 C CA . ALA A 1 166 ? 20.156 -12.805 2.613 1 98.69 166 ALA A CA 1
ATOM 1264 C C . ALA A 1 166 ? 18.812 -13.438 2.936 1 98.69 166 ALA A C 1
ATOM 1266 O O . ALA A 1 166 ? 18.406 -13.484 4.098 1 98.69 166 ALA A O 1
ATOM 1267 N N . VAL A 1 167 ? 18.125 -13.812 1.922 1 98.75 167 VAL A N 1
ATOM 1268 C CA . VAL A 1 167 ? 16.844 -14.508 2.025 1 98.75 167 VAL A CA 1
ATOM 1269 C C . VAL A 1 167 ? 16.922 -15.836 1.273 1 98.75 167 VAL A C 1
ATOM 1271 O O . VAL A 1 167 ? 17.312 -15.875 0.105 1 98.75 167 VAL A O 1
ATOM 1274 N N . MET A 1 168 ? 16.609 -16.922 2.012 1 98.75 168 MET A N 1
ATOM 1275 C CA . MET A 1 168 ? 16.469 -18.219 1.343 1 98.75 168 MET A CA 1
ATOM 1276 C C . MET A 1 168 ? 15.156 -18.281 0.569 1 98.75 168 MET A C 1
ATOM 1278 O O . MET A 1 168 ? 14.078 -18.125 1.146 1 98.75 168 MET A O 1
ATOM 1282 N N . ILE A 1 169 ? 15.234 -18.547 -0.735 1 97.69 169 ILE A N 1
ATOM 1283 C CA . ILE A 1 169 ? 14.039 -18.562 -1.572 1 97.69 169 ILE A CA 1
ATOM 1284 C C . ILE A 1 169 ? 13.969 -19.875 -2.348 1 97.69 169 ILE A C 1
ATOM 1286 O O . ILE A 1 169 ? 14.992 -20.438 -2.732 1 97.69 169 ILE A O 1
ATOM 1290 N N . PRO A 1 170 ? 12.773 -20.328 -2.543 1 97.75 170 PRO A N 1
ATOM 1291 C CA . PRO A 1 170 ? 12.633 -21.547 -3.352 1 97.75 170 PRO A CA 1
ATOM 1292 C C . PRO A 1 170 ? 12.875 -21.297 -4.836 1 97.75 170 PRO A C 1
ATOM 1294 O O . PRO A 1 170 ? 12.539 -20.219 -5.348 1 97.75 170 PRO A O 1
ATOM 1297 N N . ILE A 1 171 ? 13.406 -22.266 -5.5 1 97.38 171 ILE A N 1
ATOM 1298 C CA . ILE A 1 171 ? 13.547 -22.281 -6.953 1 97.38 171 ILE A CA 1
ATOM 1299 C C . ILE A 1 171 ? 12.836 -23.5 -7.527 1 97.38 171 ILE A C 1
ATOM 1301 O O . ILE A 1 171 ? 13.195 -24.641 -7.207 1 97.38 171 ILE A O 1
ATOM 1305 N N . PRO A 1 172 ? 11.805 -23.297 -8.391 1 96.75 172 PRO A N 1
ATOM 1306 C CA . PRO A 1 172 ? 11.383 -22 -8.914 1 96.75 172 PRO A CA 1
ATOM 1307 C C . PRO A 1 172 ? 10.727 -21.125 -7.844 1 96.75 172 PRO A C 1
ATOM 1309 O O . PRO A 1 172 ? 10.188 -21.641 -6.859 1 96.75 172 PRO A O 1
ATOM 1312 N N . GLN A 1 173 ? 10.82 -19.828 -8.047 1 94.5 173 GLN A N 1
ATOM 1313 C CA . GLN A 1 173 ? 10.359 -18.859 -7.066 1 94.5 173 GLN A CA 1
ATOM 1314 C C . GLN A 1 173 ? 9.125 -18.109 -7.582 1 94.5 173 GLN A C 1
ATOM 1316 O O . GLN A 1 173 ? 8.734 -18.266 -8.734 1 94.5 173 GLN A O 1
ATOM 1321 N N . TYR A 1 174 ? 8.539 -17.266 -6.68 1 93.94 174 TYR A N 1
ATOM 1322 C CA . TYR A 1 174 ? 7.691 -16.156 -7.059 1 93.94 174 TYR A CA 1
ATOM 1323 C C . TYR A 1 174 ? 8.508 -14.875 -7.215 1 93.94 174 TYR A C 1
ATOM 1325 O O . TYR A 1 174 ? 9.117 -14.398 -6.254 1 93.94 174 TYR A O 1
ATOM 1333 N N . PRO A 1 175 ? 8.477 -14.242 -8.352 1 92.25 175 PRO A N 1
ATOM 1334 C CA . PRO A 1 175 ? 9.484 -13.234 -8.703 1 92.25 175 PRO A CA 1
ATOM 1335 C C . PRO A 1 175 ? 9.422 -12 -7.809 1 92.25 175 PRO A C 1
ATOM 1337 O O . PRO A 1 175 ? 10.414 -11.273 -7.691 1 92.25 175 PRO A O 1
ATOM 1340 N N . PHE A 1 176 ? 8.336 -11.703 -7.172 1 94 176 PHE A N 1
ATOM 1341 C CA . PHE A 1 176 ? 8.258 -10.547 -6.289 1 94 176 PHE A CA 1
ATOM 1342 C C . PHE A 1 176 ? 9.297 -10.641 -5.18 1 94 176 PHE A C 1
ATOM 1344 O O . PHE A 1 176 ? 9.852 -9.625 -4.754 1 94 176 PHE A O 1
ATOM 1351 N N . TYR A 1 177 ? 9.602 -11.797 -4.703 1 96.44 177 TYR A N 1
ATOM 1352 C CA . TYR A 1 177 ? 10.547 -11.969 -3.611 1 96.44 177 TYR A CA 1
ATOM 1353 C C . TYR A 1 177 ? 11.938 -11.484 -4.016 1 96.44 177 TYR A C 1
ATOM 1355 O O . TYR A 1 177 ? 12.547 -10.672 -3.316 1 96.44 177 TYR A O 1
ATOM 1363 N N . THR A 1 178 ? 12.438 -11.953 -5.168 1 95.12 178 THR A N 1
ATOM 1364 C CA . THR A 1 178 ? 13.773 -11.547 -5.594 1 95.12 178 THR A CA 1
ATOM 1365 C C . THR A 1 178 ? 13.805 -10.047 -5.895 1 95.12 178 THR A C 1
ATOM 1367 O O . THR A 1 178 ? 14.82 -9.383 -5.668 1 95.12 178 THR A O 1
ATOM 1370 N N . ALA A 1 179 ? 12.727 -9.586 -6.457 1 94.25 179 ALA A N 1
ATOM 1371 C CA . ALA A 1 179 ? 12.656 -8.156 -6.723 1 94.25 179 ALA A CA 1
ATOM 1372 C C . ALA A 1 179 ? 12.758 -7.352 -5.426 1 94.25 179 ALA A C 1
ATOM 1374 O O . ALA A 1 179 ? 13.484 -6.355 -5.359 1 94.25 179 ALA A O 1
ATOM 1375 N N . GLN A 1 180 ? 11.992 -7.73 -4.41 1 95.62 180 GLN A N 1
ATOM 1376 C CA . GLN A 1 180 ? 11.992 -7.035 -3.127 1 95.62 180 GLN A CA 1
ATOM 1377 C C . GLN A 1 180 ? 13.352 -7.148 -2.445 1 95.62 180 GLN A C 1
ATOM 1379 O O . GLN A 1 180 ? 13.82 -6.195 -1.812 1 95.62 180 GLN A O 1
ATOM 1384 N N . ILE A 1 181 ? 13.992 -8.312 -2.52 1 97 181 ILE A N 1
ATOM 1385 C CA . ILE A 1 181 ? 15.328 -8.516 -1.968 1 97 181 ILE A CA 1
ATOM 1386 C C . ILE A 1 181 ? 16.297 -7.527 -2.607 1 97 181 ILE A C 1
ATOM 1388 O O . ILE A 1 181 ? 17.094 -6.891 -1.91 1 97 181 ILE A O 1
ATOM 1392 N N . ALA A 1 182 ? 16.188 -7.402 -3.918 1 95.38 182 ALA A N 1
ATOM 1393 C CA . ALA A 1 182 ? 17.062 -6.488 -4.652 1 95.38 182 ALA A CA 1
ATOM 1394 C C . ALA A 1 182 ? 16.828 -5.043 -4.215 1 95.38 182 ALA A C 1
ATOM 1396 O O . ALA A 1 182 ? 17.781 -4.285 -4.035 1 95.38 182 ALA A O 1
ATOM 1397 N N . LEU A 1 183 ? 15.625 -4.645 -4.059 1 94.88 183 LEU A N 1
ATOM 1398 C CA . LEU A 1 183 ? 15.281 -3.281 -3.67 1 94.88 183 LEU A CA 1
ATOM 1399 C C . LEU A 1 183 ? 15.844 -2.947 -2.293 1 94.88 183 LEU A C 1
ATOM 1401 O O . LEU A 1 183 ? 16.203 -1.798 -2.025 1 94.88 183 LEU A O 1
ATOM 1405 N N . LEU A 1 184 ? 15.875 -3.961 -1.437 1 95.44 184 LEU A N 1
ATOM 1406 C CA . LEU A 1 184 ? 16.359 -3.758 -0.077 1 95.44 184 LEU A CA 1
ATOM 1407 C C . LEU A 1 184 ? 17.875 -3.93 -0.012 1 95.44 184 LEU A C 1
ATOM 1409 O O . LEU A 1 184 ? 18.469 -3.842 1.065 1 95.44 184 LEU A O 1
ATOM 1413 N N . GLY A 1 185 ? 18.5 -4.25 -1.142 1 95.12 185 GLY A N 1
ATOM 1414 C CA . GLY A 1 185 ? 19.953 -4.359 -1.223 1 95.12 185 GLY A CA 1
ATOM 1415 C C . GLY A 1 185 ? 20.5 -5.602 -0.538 1 95.12 185 GLY A C 1
ATOM 1416 O O . GLY A 1 185 ? 21.625 -5.602 -0.037 1 95.12 185 GLY A O 1
ATOM 1417 N N . ALA A 1 186 ? 19.656 -6.629 -0.388 1 97.25 186 ALA A N 1
ATOM 1418 C CA . ALA A 1 186 ? 20.062 -7.879 0.242 1 97.25 186 ALA A CA 1
ATOM 1419 C C . ALA A 1 186 ? 20.375 -8.945 -0.807 1 97.25 186 ALA A C 1
ATOM 1421 O O . ALA A 1 186 ? 20.359 -8.664 -2.008 1 97.25 186 ALA A O 1
ATOM 1422 N N . LYS A 1 187 ? 20.797 -10.094 -0.329 1 97.88 187 LYS A N 1
ATOM 1423 C CA . LYS A 1 187 ? 21.203 -11.156 -1.245 1 97.88 187 LYS A CA 1
ATOM 1424 C C . LYS A 1 187 ? 20.219 -12.312 -1.215 1 97.88 187 LYS A C 1
ATOM 1426 O O . LYS A 1 187 ? 19.422 -12.438 -0.28 1 97.88 187 LYS A O 1
ATOM 1431 N N . THR A 1 188 ? 20.203 -13.102 -2.252 1 97.25 188 THR A N 1
ATOM 1432 C CA . THR A 1 188 ? 19.359 -14.297 -2.33 1 97.25 188 THR A CA 1
ATOM 1433 C C . THR A 1 188 ? 20.156 -15.547 -1.993 1 97.25 188 THR A C 1
ATOM 1435 O O . THR A 1 188 ? 21.359 -15.625 -2.293 1 97.25 188 THR A O 1
ATOM 1438 N N . ALA A 1 189 ? 19.609 -16.469 -1.334 1 98.38 189 ALA A N 1
ATOM 1439 C CA . ALA A 1 189 ? 20.109 -17.812 -1.104 1 98.38 189 ALA A CA 1
ATOM 1440 C C . ALA A 1 189 ? 19.125 -18.859 -1.613 1 98.38 189 ALA A C 1
ATOM 1442 O O . ALA A 1 189 ? 18.344 -19.406 -0.838 1 98.38 189 ALA A O 1
ATOM 1443 N N . PRO A 1 190 ? 19.25 -19.234 -2.863 1 97.31 190 PRO A N 1
ATOM 1444 C CA . PRO A 1 190 ? 18.25 -20.141 -3.455 1 97.31 190 PRO A CA 1
ATOM 1445 C C . PRO A 1 190 ? 18.391 -21.578 -2.975 1 97.31 190 PRO A C 1
ATOM 1447 O O . PRO A 1 190 ? 19.516 -22.062 -2.768 1 97.31 190 PRO A O 1
ATOM 1450 N N . TYR A 1 191 ? 17.312 -22.203 -2.764 1 97.81 191 TYR A N 1
ATOM 1451 C CA . TYR A 1 191 ? 17.25 -23.656 -2.6 1 97.81 191 TYR A CA 1
ATOM 1452 C C . TYR A 1 191 ? 16.297 -24.281 -3.609 1 97.81 191 TYR A C 1
ATOM 1454 O O . TYR A 1 191 ? 15.281 -23.703 -3.961 1 97.81 191 TYR A O 1
ATOM 1462 N N . TYR A 1 192 ? 16.578 -25.484 -4.059 1 96.81 192 TYR A N 1
ATOM 1463 C CA . TYR A 1 192 ? 15.836 -26.078 -5.16 1 96.81 192 TYR A CA 1
ATOM 1464 C C . TYR A 1 192 ? 14.711 -26.953 -4.641 1 96.81 192 TYR A C 1
ATOM 1466 O O . TYR A 1 192 ? 14.883 -27.688 -3.662 1 96.81 192 TYR A O 1
ATOM 1474 N N . LEU A 1 193 ? 13.555 -26.828 -5.293 1 96.75 193 LEU A N 1
ATOM 1475 C CA . LEU A 1 193 ? 12.477 -27.797 -5.121 1 96.75 193 LEU A CA 1
ATOM 1476 C C . LEU A 1 193 ? 12.656 -28.984 -6.059 1 96.75 193 LEU A C 1
ATOM 1478 O O . LEU A 1 193 ? 13.102 -28.828 -7.195 1 96.75 193 LEU A O 1
ATOM 1482 N N . HIS A 1 194 ? 12.281 -30.125 -5.551 1 95.56 194 HIS A N 1
ATOM 1483 C CA . HIS A 1 194 ? 12.508 -31.344 -6.316 1 95.56 194 HIS A CA 1
ATOM 1484 C C . HIS A 1 194 ? 11.281 -31.703 -7.148 1 95.56 194 HIS A C 1
ATOM 1486 O O . HIS A 1 194 ? 10.359 -32.344 -6.648 1 95.56 194 HIS A O 1
ATOM 1492 N N . GLU A 1 195 ? 11.32 -31.422 -8.43 1 95.75 195 GLU A N 1
ATOM 1493 C CA . GLU A 1 195 ? 10.203 -31.641 -9.344 1 95.75 195 GLU A CA 1
ATOM 1494 C C . GLU A 1 195 ? 9.773 -33.094 -9.367 1 95.75 195 GLU A C 1
ATOM 1496 O O . GLU A 1 195 ? 8.586 -33.406 -9.375 1 95.75 195 GLU A O 1
ATOM 1501 N N . ALA A 1 196 ? 10.734 -34 -9.32 1 93.12 196 ALA A N 1
ATOM 1502 C CA . ALA A 1 196 ? 10.453 -35.438 -9.43 1 93.12 196 ALA A CA 1
ATOM 1503 C C . ALA A 1 196 ? 9.664 -35.938 -8.219 1 93.12 196 ALA A C 1
ATOM 1505 O O . ALA A 1 196 ? 8.992 -36.969 -8.289 1 93.12 196 ALA A O 1
ATOM 1506 N N . ASP A 1 197 ? 9.805 -35.281 -7.18 1 92.38 197 ASP A N 1
ATOM 1507 C CA . ASP A 1 197 ? 9.109 -35.656 -5.945 1 92.38 197 ASP A CA 1
ATOM 1508 C C . ASP A 1 197 ? 7.984 -34.656 -5.645 1 92.38 197 ASP A C 1
ATOM 1510 O O . ASP A 1 197 ? 7.859 -34.188 -4.516 1 92.38 197 ASP A O 1
ATOM 1514 N N . ARG A 1 198 ? 7.254 -34.25 -6.664 1 91.38 198 ARG A N 1
ATOM 1515 C CA . ARG A 1 198 ? 6.105 -33.375 -6.562 1 91.38 198 ARG A CA 1
ATOM 1516 C C . ARG A 1 198 ? 6.508 -32.031 -5.938 1 91.38 198 ARG A C 1
ATOM 1518 O O . ARG A 1 198 ? 5.855 -31.562 -5.004 1 91.38 198 ARG A O 1
ATOM 1525 N N . TRP A 1 199 ? 7.715 -31.578 -6.316 1 94.75 199 TRP A N 1
ATOM 1526 C CA . TRP A 1 199 ? 8.25 -30.281 -5.941 1 94.75 199 TRP A CA 1
ATOM 1527 C C . TRP A 1 199 ? 8.5 -30.203 -4.438 1 94.75 199 TRP A C 1
ATOM 1529 O O . TRP A 1 199 ? 8.359 -29.141 -3.832 1 94.75 199 TRP A O 1
ATOM 1539 N N . ALA A 1 200 ? 8.828 -31.281 -3.822 1 91 200 ALA A N 1
ATOM 1540 C CA . ALA A 1 200 ? 9.109 -31.328 -2.389 1 91 200 ALA A CA 1
ATOM 1541 C C . ALA A 1 200 ? 10.422 -30.625 -2.066 1 91 200 ALA A C 1
ATOM 1543 O O . ALA A 1 200 ? 11.234 -30.375 -2.959 1 91 200 ALA A O 1
ATOM 1544 N N . MET A 1 201 ? 10.547 -30.328 -0.776 1 92.75 201 MET A N 1
ATOM 1545 C CA . MET A 1 201 ? 11.773 -29.766 -0.221 1 92.75 201 MET A CA 1
ATOM 1546 C C . MET A 1 201 ? 12.539 -30.812 0.583 1 92.75 201 MET A C 1
ATOM 1548 O O . MET A 1 201 ? 11.945 -31.734 1.14 1 92.75 201 MET A O 1
ATOM 1552 N N . GLN A 1 202 ? 13.82 -30.625 0.634 1 91.69 202 GLN A N 1
ATOM 1553 C CA . GLN A 1 202 ? 14.672 -31.484 1.459 1 91.69 202 GLN A CA 1
ATOM 1554 C C . GLN A 1 202 ? 15.516 -30.656 2.426 1 91.69 202 GLN A C 1
ATOM 1556 O O . GLN A 1 202 ? 16.109 -29.641 2.035 1 91.69 202 GLN A O 1
ATOM 1561 N N . ALA A 1 203 ? 15.578 -31.094 3.66 1 91.5 203 ALA A N 1
ATOM 1562 C CA . ALA A 1 203 ? 16.281 -30.375 4.715 1 91.5 203 ALA A CA 1
ATOM 1563 C C . ALA A 1 203 ? 17.75 -30.188 4.359 1 91.5 203 ALA A C 1
ATOM 1565 O O . ALA A 1 203 ? 18.344 -29.141 4.648 1 91.5 203 ALA A O 1
ATOM 1566 N N . ASP A 1 204 ? 18.281 -31.172 3.76 1 94.31 204 ASP A N 1
ATOM 1567 C CA . ASP A 1 204 ? 19.688 -31.109 3.398 1 94.31 204 ASP A CA 1
ATOM 1568 C C . ASP A 1 204 ? 19.953 -30 2.385 1 94.31 204 ASP A C 1
ATOM 1570 O O . ASP A 1 204 ? 21 -29.359 2.404 1 94.31 204 ASP A O 1
ATOM 1574 N N . ASP A 1 205 ? 19.047 -29.828 1.527 1 95.94 205 ASP A N 1
ATOM 1575 C CA . ASP A 1 205 ? 19.172 -28.766 0.539 1 95.94 205 ASP A CA 1
ATOM 1576 C C . ASP A 1 205 ? 19.156 -27.391 1.208 1 95.94 205 ASP A C 1
ATOM 1578 O O . ASP A 1 205 ? 19.828 -26.469 0.759 1 95.94 205 ASP A O 1
ATOM 1582 N N . LEU A 1 206 ? 18.375 -27.25 2.289 1 97.94 206 LEU A N 1
ATOM 1583 C CA . LEU A 1 206 ? 18.297 -25.984 3.012 1 97.94 206 LEU A CA 1
ATOM 1584 C C . LEU A 1 206 ? 19.609 -25.656 3.693 1 97.94 206 LEU A C 1
ATOM 1586 O O . LEU A 1 206 ? 20.109 -24.531 3.586 1 97.94 206 LEU A O 1
ATOM 1590 N N . ALA A 1 207 ? 20.141 -26.641 4.363 1 98.06 207 ALA A N 1
ATOM 1591 C CA . ALA A 1 207 ? 21.422 -26.453 5.035 1 98.06 207 ALA A CA 1
ATOM 1592 C C . ALA A 1 207 ? 22.516 -26.125 4.035 1 98.06 207 ALA A C 1
ATOM 1594 O O . ALA A 1 207 ? 23.359 -25.25 4.293 1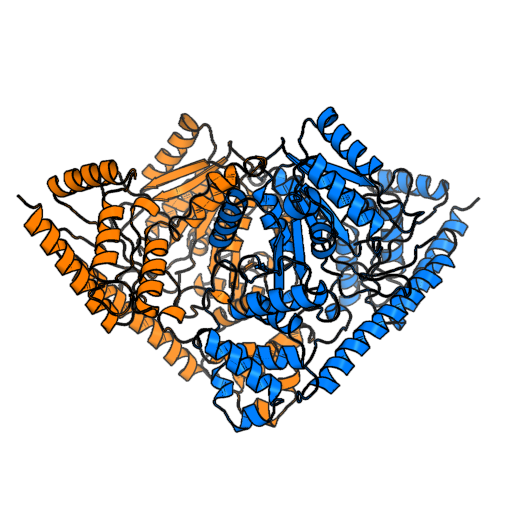 98.06 207 ALA A O 1
ATOM 1595 N N . ALA A 1 208 ? 22.5 -26.812 2.945 1 98 208 ALA A N 1
ATOM 1596 C CA . ALA A 1 208 ? 23.484 -26.562 1.901 1 98 208 ALA A CA 1
ATOM 1597 C C . ALA A 1 208 ? 23.375 -25.141 1.362 1 98 208 ALA A C 1
ATOM 1599 O O . ALA A 1 208 ? 24.391 -24.469 1.159 1 98 208 ALA A O 1
ATOM 1600 N N . ALA A 1 209 ? 22.172 -24.719 1.061 1 98.06 209 ALA A N 1
ATOM 1601 C CA . ALA A 1 209 ? 21.938 -23.375 0.557 1 98.06 209 ALA A CA 1
ATOM 1602 C C . ALA A 1 209 ? 22.406 -22.328 1.56 1 98.06 209 ALA A C 1
ATOM 1604 O O . ALA A 1 209 ? 23.016 -21.328 1.178 1 98.06 209 ALA A O 1
ATOM 1605 N N . TYR A 1 210 ? 22.078 -22.547 2.869 1 98.5 210 TYR A N 1
ATOM 1606 C CA . TYR A 1 210 ? 22.5 -21.656 3.943 1 98.5 210 TYR A CA 1
ATOM 1607 C C . TYR A 1 210 ? 24.016 -21.531 3.986 1 98.5 210 TYR A C 1
ATOM 1609 O O . TYR A 1 210 ? 24.547 -20.422 3.975 1 98.5 210 TYR A O 1
ATOM 1617 N N . ASN A 1 211 ? 24.641 -22.656 3.994 1 98.38 211 ASN A N 1
ATOM 1618 C CA . ASN A 1 211 ? 26.094 -22.688 4.117 1 98.38 211 ASN A CA 1
ATOM 1619 C C . ASN A 1 211 ? 26.781 -22.078 2.891 1 98.38 211 ASN A C 1
ATOM 1621 O O . ASN A 1 211 ? 27.766 -21.344 3.02 1 98.38 211 ASN A O 1
ATOM 1625 N N . LYS A 1 212 ? 26.266 -22.391 1.778 1 98.19 212 LYS A N 1
ATOM 1626 C CA . LYS A 1 212 ? 26.797 -21.828 0.545 1 98.19 212 LYS A CA 1
ATOM 1627 C C . LYS A 1 212 ? 26.703 -20.297 0.554 1 98.19 212 LYS A C 1
ATOM 1629 O O . LYS A 1 212 ? 27.641 -19.609 0.137 1 98.19 212 LYS A O 1
ATOM 1634 N N . CYS A 1 213 ? 25.609 -19.766 0.97 1 98.38 213 CYS A N 1
ATOM 1635 C CA . CYS A 1 213 ? 25.422 -18.328 1.04 1 98.38 213 CYS A CA 1
ATOM 1636 C C . CYS A 1 213 ? 26.406 -17.688 2.002 1 98.38 213 CYS A C 1
ATOM 1638 O O . CYS A 1 213 ? 27.031 -16.672 1.673 1 98.38 213 CYS A O 1
ATOM 1640 N N . MET A 1 214 ? 26.609 -18.266 3.184 1 98.12 214 MET A N 1
ATOM 1641 C CA . MET A 1 214 ? 27.547 -17.766 4.184 1 98.12 214 MET A CA 1
ATOM 1642 C C . MET A 1 214 ? 28.969 -17.75 3.639 1 98.12 214 MET A C 1
ATOM 1644 O O . MET A 1 214 ? 29.703 -16.781 3.854 1 98.12 214 MET A O 1
ATOM 1648 N N . GLU A 1 215 ? 29.281 -18.75 2.92 1 98 215 GLU A N 1
ATOM 1649 C CA . GLU A 1 215 ? 30.656 -18.938 2.465 1 98 215 GLU A CA 1
ATOM 1650 C C . GLU A 1 215 ? 30.938 -18.109 1.219 1 98 215 GLU A C 1
ATOM 1652 O O . GLU A 1 215 ? 31.969 -17.438 1.14 1 98 215 GLU A O 1
ATOM 1657 N N . GLU A 1 216 ? 30.047 -18.125 0.255 1 98 216 GLU A N 1
ATOM 1658 C CA . GLU A 1 216 ? 30.328 -17.562 -1.062 1 98 216 GLU A CA 1
ATOM 1659 C C . GLU A 1 216 ? 29.859 -16.109 -1.149 1 98 216 GLU A C 1
ATOM 1661 O O . GLU A 1 216 ? 30.516 -15.281 -1.791 1 98 216 GLU A O 1
ATOM 1666 N N . LYS A 1 217 ? 28.812 -15.828 -0.577 1 97.44 217 LYS A N 1
ATOM 1667 C CA . LYS A 1 217 ? 28.234 -14.492 -0.701 1 97.44 217 LYS A CA 1
ATOM 1668 C C . LYS A 1 217 ? 28.547 -13.641 0.529 1 97.44 217 LYS A C 1
ATOM 1670 O O . LYS A 1 217 ? 28.312 -12.43 0.53 1 97.44 217 LYS A O 1
ATOM 1675 N N . LYS A 1 218 ? 29.062 -14.242 1.562 1 98.06 218 LYS A N 1
ATOM 1676 C CA . LYS A 1 218 ? 29.391 -13.57 2.816 1 98.06 218 LYS A CA 1
ATOM 1677 C C . LYS A 1 218 ? 28.172 -12.812 3.367 1 98.06 218 LYS A C 1
ATOM 1679 O O . LYS A 1 218 ? 28.297 -11.656 3.768 1 98.06 218 LYS A O 1
ATOM 1684 N N . ALA A 1 219 ? 27.047 -13.375 3.227 1 98.38 219 ALA A N 1
ATOM 1685 C CA . ALA A 1 219 ? 25.781 -12.852 3.732 1 98.38 219 ALA A CA 1
ATOM 1686 C C . ALA A 1 219 ? 25.094 -13.875 4.625 1 98.38 219 ALA A C 1
ATOM 1688 O O . ALA A 1 219 ? 25.141 -15.078 4.359 1 98.38 219 ALA A O 1
ATOM 1689 N N . THR A 1 220 ? 24.484 -13.438 5.66 1 98.31 220 THR A N 1
ATOM 1690 C CA . THR A 1 220 ? 23.781 -14.297 6.602 1 98.31 220 THR A CA 1
ATOM 1691 C C . THR A 1 220 ? 22.312 -14.406 6.234 1 98.31 220 THR A C 1
ATOM 1693 O O . THR A 1 220 ? 21.594 -13.406 6.207 1 98.31 220 THR A O 1
ATOM 1696 N N . PRO A 1 221 ? 21.781 -15.609 5.918 1 98.5 221 PRO A N 1
ATOM 1697 C CA . PRO A 1 221 ? 20.344 -15.75 5.73 1 98.5 221 PRO A CA 1
ATOM 1698 C C . PRO A 1 221 ? 19.547 -15.422 6.992 1 98.5 221 PRO A C 1
ATOM 1700 O O . PRO A 1 221 ? 19.812 -15.984 8.055 1 98.5 221 PRO A O 1
ATOM 1703 N N . ARG A 1 222 ? 18.641 -14.453 6.816 1 98.19 222 ARG A N 1
ATOM 1704 C CA . ARG A 1 222 ? 17.828 -13.992 7.934 1 98.19 222 ARG A CA 1
ATOM 1705 C C . ARG A 1 222 ? 16.406 -14.555 7.848 1 98.19 222 ARG A C 1
ATOM 1707 O O . ARG A 1 222 ? 15.711 -14.648 8.859 1 98.19 222 ARG A O 1
ATOM 1714 N N . LEU A 1 223 ? 16.016 -14.914 6.68 1 98.06 223 LEU A N 1
ATOM 1715 C CA . LEU A 1 223 ? 14.641 -15.289 6.367 1 98.06 223 LEU A CA 1
ATOM 1716 C C . LEU A 1 223 ? 14.602 -16.453 5.383 1 98.06 223 LEU A C 1
ATOM 1718 O O . LEU A 1 223 ? 15.43 -16.516 4.469 1 98.06 223 LEU A O 1
ATOM 1722 N N . LEU A 1 224 ? 13.711 -17.438 5.625 1 98.62 224 LEU A N 1
ATOM 1723 C CA . LEU A 1 224 ? 13.398 -18.5 4.68 1 98.62 224 LEU A CA 1
ATOM 1724 C C . LEU A 1 224 ? 11.953 -18.391 4.199 1 98.62 224 LEU A C 1
ATOM 1726 O O . LEU A 1 224 ? 11.023 -18.391 5.008 1 98.62 224 LEU A O 1
ATOM 1730 N N . VAL A 1 225 ? 11.773 -18.266 2.887 1 98.69 225 VAL A N 1
ATOM 1731 C CA . VAL A 1 225 ? 10.453 -18.172 2.283 1 98.69 225 VAL A CA 1
ATOM 1732 C C . VAL A 1 225 ? 9.961 -19.562 1.896 1 98.69 225 VAL A C 1
ATOM 1734 O O . VAL A 1 225 ? 10.648 -20.297 1.176 1 98.69 225 VAL A O 1
ATOM 1737 N N . CYS A 1 226 ? 8.844 -19.938 2.383 1 98.19 226 CYS A N 1
ATOM 1738 C CA . CYS A 1 226 ? 8.156 -21.141 1.94 1 98.19 226 CYS A CA 1
ATOM 1739 C C . CYS A 1 226 ? 6.781 -20.812 1.373 1 98.19 226 CYS A C 1
ATOM 1741 O O . CYS A 1 226 ? 5.934 -20.25 2.072 1 98.19 226 CYS A O 1
ATOM 1743 N N . ILE A 1 227 ? 6.633 -21.125 0.12 1 97.94 227 ILE A N 1
ATOM 1744 C CA . ILE A 1 227 ? 5.348 -20.891 -0.536 1 97.94 227 ILE A CA 1
ATOM 1745 C C . ILE A 1 227 ? 4.57 -22.203 -0.618 1 97.94 227 ILE A C 1
ATOM 1747 O O . ILE A 1 227 ? 4.98 -23.141 -1.312 1 97.94 227 ILE A O 1
ATOM 1751 N N . ASN A 1 228 ? 3.479 -22.312 0.093 1 97.5 228 ASN A N 1
ATOM 1752 C CA . ASN A 1 228 ? 2.725 -23.562 0.203 1 97.5 228 ASN A CA 1
ATOM 1753 C C . ASN A 1 228 ? 1.23 -23.297 0.37 1 97.5 228 ASN A C 1
ATOM 1755 O O . ASN A 1 228 ? 0.797 -22.781 1.407 1 97.5 228 ASN A O 1
ATOM 1759 N N . PRO A 1 229 ? 0.392 -23.625 -0.606 1 97.12 229 PRO A N 1
ATOM 1760 C CA . PRO A 1 229 ? 0.717 -24.281 -1.876 1 97.12 229 PRO A CA 1
ATOM 1761 C C . PRO A 1 229 ? 1.609 -23.422 -2.77 1 97.12 229 PRO A C 1
ATOM 1763 O O . PRO A 1 229 ? 1.586 -22.203 -2.674 1 97.12 229 PRO A O 1
ATOM 1766 N N . GLY A 1 230 ? 2.316 -24.109 -3.615 1 96.5 230 GLY A N 1
ATOM 1767 C CA . GLY A 1 230 ? 3.439 -23.469 -4.277 1 96.5 230 GLY A CA 1
ATOM 1768 C C . GLY A 1 230 ? 3.035 -22.672 -5.508 1 96.5 230 GLY A C 1
ATOM 1769 O O . GLY A 1 230 ? 2.178 -23.109 -6.277 1 96.5 230 GLY A O 1
ATOM 1770 N N . ASN A 1 231 ? 3.6 -21.547 -5.754 1 94.88 231 ASN A N 1
ATOM 1771 C CA . ASN A 1 231 ? 3.678 -20.766 -6.984 1 94.88 231 ASN A CA 1
ATOM 1772 C C . ASN A 1 231 ? 5.113 -20.656 -7.484 1 94.88 231 ASN A C 1
ATOM 1774 O O . ASN A 1 231 ? 5.957 -20.047 -6.824 1 94.88 231 ASN A O 1
ATOM 1778 N N . PRO A 1 232 ? 5.469 -21.297 -8.562 1 95.19 232 PRO A N 1
ATOM 1779 C CA . PRO A 1 232 ? 4.598 -21.672 -9.688 1 95.19 232 PRO A CA 1
ATOM 1780 C C . PRO A 1 232 ? 4.312 -23.172 -9.734 1 95.19 232 PRO A C 1
ATOM 1782 O O . PRO A 1 232 ? 3.773 -23.672 -10.727 1 95.19 232 PRO A O 1
ATOM 1785 N N . THR A 1 233 ? 4.578 -23.891 -8.75 1 95.69 233 THR A N 1
ATOM 1786 C CA . THR A 1 233 ? 4.703 -25.344 -8.914 1 95.69 233 THR A CA 1
ATOM 1787 C C . THR A 1 233 ? 3.354 -26.016 -8.711 1 95.69 233 THR A C 1
ATOM 1789 O O . THR A 1 233 ? 3.146 -27.141 -9.172 1 95.69 233 THR A O 1
ATOM 1792 N N . GLY A 1 234 ? 2.496 -25.359 -7.914 1 95.38 234 GLY A N 1
ATOM 1793 C CA . GLY A 1 234 ? 1.227 -25.984 -7.578 1 95.38 234 GLY A CA 1
ATOM 1794 C C . GLY A 1 234 ? 1.357 -27.062 -6.523 1 95.38 234 GLY A C 1
ATOM 1795 O O . GLY A 1 234 ? 0.366 -27.703 -6.152 1 95.38 234 GLY A O 1
ATOM 1796 N N . GLY A 1 235 ? 2.49 -27.234 -6.02 1 95.12 235 GLY A N 1
ATOM 1797 C CA . GLY A 1 235 ? 2.74 -28.297 -5.043 1 95.12 235 GLY A CA 1
ATOM 1798 C C . GLY A 1 235 ? 2.215 -27.953 -3.66 1 95.12 235 GLY A C 1
ATOM 1799 O O . GLY A 1 235 ? 2.154 -26.781 -3.281 1 95.12 235 GLY A O 1
ATOM 1800 N N . VAL A 1 236 ? 1.781 -29 -2.898 1 96.88 236 VAL A N 1
ATOM 1801 C CA . VAL A 1 236 ? 1.37 -28.906 -1.503 1 96.88 236 VAL A CA 1
ATOM 1802 C C . VAL A 1 236 ? 2.295 -29.75 -0.631 1 96.88 236 VAL A C 1
ATOM 1804 O O . VAL A 1 236 ? 2.453 -30.938 -0.867 1 96.88 236 VAL A O 1
ATOM 1807 N N . LEU A 1 237 ? 2.879 -29.156 0.325 1 95.5 237 LEU A N 1
ATOM 1808 C CA . LEU A 1 237 ? 3.895 -29.828 1.132 1 95.5 237 LEU A CA 1
ATOM 1809 C C . LEU A 1 237 ? 3.26 -30.828 2.094 1 95.5 237 LEU A C 1
ATOM 1811 O O . LEU A 1 237 ? 2.178 -30.578 2.631 1 95.5 237 LEU A O 1
ATOM 1815 N N . ASP A 1 238 ? 4.051 -31.859 2.328 1 94.38 238 ASP A N 1
ATOM 1816 C CA . ASP A 1 238 ? 3.686 -32.812 3.379 1 94.38 238 ASP A CA 1
ATOM 1817 C C . ASP A 1 238 ? 4.082 -32.281 4.754 1 94.38 238 ASP A C 1
ATOM 1819 O O . ASP A 1 238 ? 5.07 -31.562 4.887 1 94.38 238 ASP A O 1
ATOM 1823 N N . ARG A 1 239 ? 3.344 -32.75 5.738 1 96.38 239 ARG A N 1
ATOM 1824 C CA . ARG A 1 239 ? 3.588 -32.312 7.105 1 96.38 239 ARG A CA 1
ATOM 1825 C C . ARG A 1 239 ? 5.02 -32.625 7.531 1 96.38 239 ARG A C 1
ATOM 1827 O O . ARG A 1 239 ? 5.652 -31.812 8.211 1 96.38 239 ARG A O 1
ATOM 1834 N N . LYS A 1 240 ? 5.508 -33.812 7.184 1 96.12 240 LYS A N 1
ATOM 1835 C CA . LYS A 1 240 ? 6.855 -34.188 7.586 1 96.12 240 LYS A CA 1
ATOM 1836 C C . LYS A 1 240 ? 7.895 -33.219 7.039 1 96.12 240 LYS A C 1
ATOM 1838 O O . LYS A 1 240 ? 8.844 -32.844 7.738 1 96.12 240 LYS A O 1
ATOM 1843 N N . VAL A 1 241 ? 7.703 -32.844 5.797 1 96.19 241 VAL A N 1
ATOM 1844 C CA . VAL A 1 241 ? 8.594 -31.891 5.164 1 96.19 241 VAL A CA 1
ATOM 1845 C C . VAL A 1 241 ? 8.492 -30.547 5.891 1 96.19 241 VAL A C 1
ATOM 1847 O O . VAL A 1 241 ? 9.508 -29.891 6.141 1 96.19 241 VAL A O 1
ATOM 1850 N N . MET A 1 242 ? 7.301 -30.141 6.277 1 97.88 242 MET A N 1
ATOM 1851 C CA . MET A 1 242 ? 7.086 -28.891 6.992 1 97.88 242 MET A CA 1
ATOM 1852 C C . MET A 1 242 ? 7.793 -28.906 8.344 1 97.88 242 MET A C 1
ATOM 1854 O O . MET A 1 242 ? 8.383 -27.906 8.75 1 97.88 242 MET A O 1
ATOM 1858 N N . GLU A 1 243 ? 7.703 -30.016 9.008 1 98.44 243 GLU A N 1
ATOM 1859 C CA . GLU A 1 243 ? 8.391 -30.156 10.289 1 98.44 243 GLU A CA 1
ATOM 1860 C C . GLU A 1 243 ? 9.898 -30.016 10.125 1 98.44 243 GLU A C 1
ATOM 1862 O O . GLU A 1 243 ? 10.57 -29.422 10.969 1 98.44 243 GLU A O 1
ATOM 1867 N N . ASP A 1 244 ? 10.43 -30.578 9.055 1 97.88 244 ASP A N 1
ATOM 1868 C CA . ASP A 1 244 ? 11.852 -30.438 8.766 1 97.88 244 ASP A CA 1
ATOM 1869 C C . ASP A 1 244 ? 12.227 -28.969 8.555 1 97.88 244 ASP A C 1
ATOM 1871 O O . ASP A 1 244 ? 13.273 -28.531 9.008 1 97.88 244 ASP A O 1
ATOM 1875 N N . VAL A 1 245 ? 11.375 -28.25 7.891 1 97.94 245 VAL A N 1
ATOM 1876 C CA . VAL A 1 245 ? 11.594 -26.828 7.645 1 97.94 245 VAL A CA 1
ATOM 1877 C C . VAL A 1 245 ? 11.602 -26.062 8.969 1 97.94 245 VAL A C 1
ATOM 1879 O O . VAL A 1 245 ? 12.461 -25.203 9.195 1 97.94 245 VAL A O 1
ATOM 1882 N N . VAL A 1 246 ? 10.672 -26.375 9.828 1 98.56 246 VAL A N 1
ATOM 1883 C CA . VAL A 1 246 ? 10.562 -25.734 11.133 1 98.56 246 VAL A CA 1
ATOM 1884 C C . VAL A 1 246 ? 11.836 -25.984 11.938 1 98.56 246 VAL A C 1
ATOM 1886 O O . VAL A 1 246 ? 12.398 -25.047 12.523 1 98.56 246 VAL A O 1
ATOM 1889 N N . ARG A 1 247 ? 12.32 -27.25 11.961 1 98.25 247 ARG A N 1
ATOM 1890 C CA . ARG A 1 247 ? 13.547 -27.578 12.672 1 98.25 247 ARG A CA 1
ATOM 1891 C C . ARG A 1 247 ? 14.727 -26.797 12.117 1 98.25 247 ARG A C 1
ATOM 1893 O O . ARG A 1 247 ? 15.531 -26.25 12.883 1 98.25 247 ARG A O 1
ATOM 1900 N N . PHE A 1 248 ? 14.812 -26.766 10.844 1 97.88 248 PHE A N 1
ATOM 1901 C CA . PHE A 1 248 ? 15.898 -26.016 10.203 1 97.88 248 PHE A CA 1
ATOM 1902 C C . PHE A 1 248 ? 15.875 -24.562 10.641 1 97.88 248 PHE A C 1
ATOM 1904 O O . PHE A 1 248 ? 16.906 -24.016 11.023 1 97.88 248 PHE A O 1
ATOM 1911 N N . CYS A 1 249 ? 14.688 -23.891 10.578 1 97.88 249 CYS A N 1
ATOM 1912 C CA . CYS A 1 249 ? 14.57 -22.484 10.898 1 97.88 249 CYS A CA 1
ATOM 1913 C C . CYS A 1 249 ? 14.977 -22.203 12.344 1 97.88 249 CYS A C 1
ATOM 1915 O O . CYS A 1 249 ? 15.664 -21.234 12.625 1 97.88 249 CYS A O 1
ATOM 1917 N N . TYR A 1 250 ? 14.516 -23.047 13.211 1 97.62 250 TYR A N 1
ATOM 1918 C CA . TYR A 1 250 ? 14.891 -22.906 14.609 1 97.62 250 TYR A CA 1
ATOM 1919 C C . TYR A 1 250 ? 16.391 -23.078 14.789 1 97.62 250 TYR A C 1
ATOM 1921 O O . TYR A 1 250 ? 17.047 -22.234 15.414 1 97.62 250 TYR A O 1
ATOM 1929 N N . ASP A 1 251 ? 16.922 -24.172 14.219 1 97.19 251 ASP A N 1
ATOM 1930 C CA . ASP A 1 251 ? 18.328 -24.531 14.43 1 97.19 251 ASP A CA 1
ATOM 1931 C C . ASP A 1 251 ? 19.266 -23.484 13.852 1 97.19 251 ASP A C 1
ATOM 1933 O O . ASP A 1 251 ? 20.344 -23.25 14.391 1 97.19 251 ASP A O 1
ATOM 1937 N N . TYR A 1 252 ? 18.906 -22.844 12.805 1 96.5 252 TYR A N 1
ATOM 1938 C CA . TYR A 1 252 ? 19.766 -21.891 12.117 1 96.5 252 TYR A CA 1
ATOM 1939 C C . TYR A 1 252 ? 19.375 -20.469 12.445 1 96.5 252 TYR A C 1
ATOM 1941 O O . TYR A 1 252 ? 19.953 -19.516 11.922 1 96.5 252 TYR A O 1
ATOM 1949 N N . ASN A 1 253 ? 18.359 -20.25 13.305 1 96 253 ASN A N 1
ATOM 1950 C CA . ASN A 1 253 ? 17.875 -18.938 13.734 1 96 253 ASN A CA 1
ATOM 1951 C C . ASN A 1 253 ? 17.438 -18.078 12.547 1 96 253 ASN A C 1
ATOM 1953 O O . ASN A 1 253 ? 17.906 -16.953 12.383 1 96 253 ASN A O 1
ATOM 1957 N N . VAL A 1 254 ? 16.625 -18.656 11.727 1 97.06 254 VAL A N 1
ATOM 1958 C CA . VAL A 1 254 ? 16.078 -18.031 10.531 1 97.06 254 VAL A CA 1
ATOM 1959 C C . VAL A 1 254 ? 14.578 -17.828 10.695 1 97.06 254 VAL A C 1
ATOM 1961 O O . VAL A 1 254 ? 13.875 -18.734 11.148 1 97.06 254 VAL A O 1
ATOM 1964 N N . LEU A 1 255 ? 14.055 -16.578 10.406 1 98.31 255 LEU A N 1
ATOM 1965 C CA . LEU A 1 255 ? 12.617 -16.328 10.406 1 98.31 255 LEU A CA 1
ATOM 1966 C C . LEU A 1 255 ? 11.938 -17.094 9.273 1 98.31 255 LEU A C 1
ATOM 1968 O O . LEU A 1 255 ? 12.336 -16.969 8.117 1 98.31 255 LEU A O 1
ATOM 1972 N N . LEU A 1 256 ? 10.969 -17.922 9.609 1 98.69 256 LEU A N 1
ATOM 1973 C CA . LEU A 1 256 ? 10.172 -18.609 8.602 1 98.69 256 LEU A CA 1
ATOM 1974 C C . LEU A 1 256 ? 9.055 -17.703 8.078 1 98.69 256 LEU A C 1
ATOM 1976 O O . LEU A 1 256 ? 8.172 -17.297 8.836 1 98.69 256 LEU A O 1
ATOM 1980 N N . LEU A 1 257 ? 9.109 -17.281 6.844 1 98.81 257 LEU A N 1
ATOM 1981 C CA . LEU A 1 257 ? 8.039 -16.578 6.152 1 98.81 257 LEU A CA 1
AT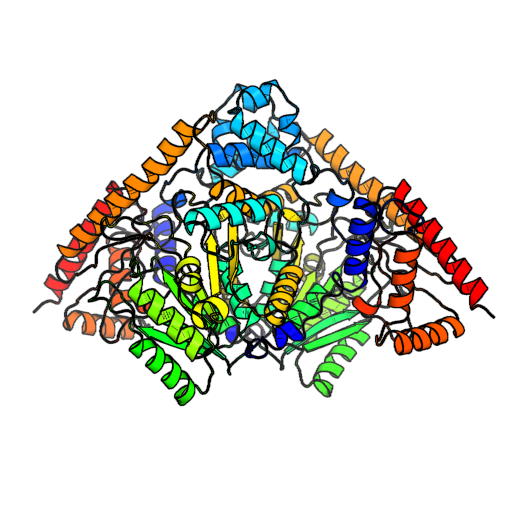OM 1982 C C . LEU A 1 257 ? 7.188 -17.547 5.34 1 98.81 257 LEU A C 1
ATOM 1984 O O . LEU A 1 257 ? 7.578 -17.969 4.246 1 98.81 257 LEU A O 1
ATOM 1988 N N . ALA A 1 258 ? 6.062 -17.875 5.848 1 98.81 258 ALA A N 1
ATOM 1989 C CA . ALA A 1 258 ? 5.156 -18.828 5.223 1 98.81 258 ALA A CA 1
ATOM 1990 C C . ALA A 1 258 ? 4.137 -18.125 4.336 1 98.81 258 ALA A C 1
ATOM 1992 O O . ALA A 1 258 ? 3.17 -17.547 4.836 1 98.81 258 ALA A O 1
ATOM 1993 N N . ASP A 1 259 ? 4.359 -18.172 3.045 1 98.56 259 ASP A N 1
ATOM 1994 C CA . ASP A 1 259 ? 3.396 -17.688 2.062 1 98.56 259 ASP A CA 1
ATOM 1995 C C . ASP A 1 259 ? 2.295 -18.719 1.814 1 98.56 259 ASP A C 1
ATOM 1997 O O . ASP A 1 259 ? 2.479 -19.656 1.036 1 98.56 259 ASP A O 1
ATOM 2001 N N . GLU A 1 260 ? 1.147 -18.469 2.424 1 98.56 260 GLU A N 1
ATOM 2002 C CA . GLU A 1 260 ? 0.078 -19.453 2.438 1 98.56 260 GLU A CA 1
ATOM 2003 C C . GLU A 1 260 ? -1.183 -18.922 1.765 1 98.56 260 GLU A C 1
ATOM 2005 O O . GLU A 1 260 ? -2.299 -19.25 2.18 1 98.56 260 GLU A O 1
ATOM 2010 N N . VAL A 1 261 ? -0.991 -18.094 0.738 1 98 261 VAL A N 1
ATOM 2011 C CA . VAL A 1 261 ? -2.074 -17.344 0.108 1 98 261 VAL A CA 1
ATOM 2012 C C . VAL A 1 261 ? -3.002 -18.312 -0.631 1 98 261 VAL A C 1
ATOM 2014 O O . VAL A 1 261 ? -4.168 -17.984 -0.88 1 98 261 VAL A O 1
ATOM 2017 N N . TYR A 1 262 ? -2.537 -19.531 -0.926 1 97.88 262 TYR A N 1
ATOM 2018 C CA . TYR A 1 262 ? -3.336 -20.484 -1.674 1 97.88 262 TYR A CA 1
ATOM 2019 C C . TYR A 1 262 ? -3.912 -21.547 -0.748 1 97.88 262 TYR A C 1
ATOM 2021 O O . TYR A 1 262 ? -4.203 -22.672 -1.183 1 97.88 262 TYR A O 1
ATOM 2029 N N . GLN A 1 263 ? -4.129 -21.266 0.478 1 97.69 263 GLN A N 1
ATOM 2030 C CA . GLN A 1 263 ? -4.473 -22.25 1.501 1 97.69 263 GLN A CA 1
ATOM 2031 C C . GLN A 1 263 ? -5.836 -22.875 1.225 1 97.69 263 GLN A C 1
ATOM 2033 O O . GLN A 1 263 ? -6.113 -23.984 1.675 1 97.69 263 GLN A O 1
ATOM 2038 N N . GLU A 1 264 ? -6.672 -22.25 0.399 1 96.5 264 GLU A N 1
ATOM 2039 C CA . GLU A 1 264 ? -7.988 -22.812 0.09 1 96.5 264 GLU A CA 1
ATOM 2040 C C . GLU A 1 264 ? -7.973 -23.547 -1.24 1 96.5 264 GLU A C 1
ATOM 2042 O O . GLU A 1 264 ? -8.898 -24.312 -1.543 1 96.5 264 GLU A O 1
ATOM 2047 N N . ASN A 1 265 ? -6.938 -23.375 -2.012 1 96.88 265 ASN A N 1
ATOM 2048 C CA . ASN A 1 265 ? -6.824 -23.984 -3.334 1 96.88 265 ASN A CA 1
ATOM 2049 C C . ASN A 1 265 ? -6.164 -25.359 -3.268 1 96.88 265 ASN A C 1
ATOM 2051 O O . ASN A 1 265 ? -5.062 -25.547 -3.783 1 96.88 265 ASN A O 1
ATOM 2055 N N . ILE A 1 266 ? -6.832 -26.359 -2.691 1 97.81 266 ILE A N 1
ATOM 2056 C CA . ILE A 1 266 ? -6.324 -27.719 -2.652 1 97.81 266 ILE A CA 1
ATOM 2057 C C . ILE A 1 266 ? -7.199 -28.625 -3.521 1 97.81 266 ILE A C 1
ATOM 2059 O O . ILE A 1 266 ? -8.375 -28.844 -3.221 1 97.81 266 ILE A O 1
ATOM 2063 N N . TYR A 1 267 ? -6.621 -29.203 -4.551 1 96.94 267 TYR A N 1
ATOM 2064 C CA . TYR A 1 267 ? -7.398 -29.953 -5.531 1 96.94 267 TYR A CA 1
ATOM 2065 C C . TYR A 1 267 ? -7.152 -31.453 -5.395 1 96.94 267 TYR A C 1
ATOM 2067 O O . TYR A 1 267 ? -8.07 -32.25 -5.566 1 96.94 267 TYR A O 1
ATOM 2075 N N . ALA A 1 268 ? -5.902 -31.766 -5.152 1 95.19 268 ALA A N 1
ATOM 2076 C CA . ALA A 1 268 ? -5.527 -33.188 -5.062 1 95.19 268 ALA A CA 1
ATOM 2077 C C . ALA A 1 268 ? -6.238 -33.875 -3.893 1 95.19 268 ALA A C 1
ATOM 2079 O O . ALA A 1 268 ? -6.262 -33.344 -2.779 1 95.19 268 ALA A O 1
ATOM 2080 N N . ALA A 1 269 ? -6.727 -35 -4.105 1 93.38 269 ALA A N 1
ATOM 2081 C CA . ALA A 1 269 ? -7.527 -35.719 -3.113 1 93.38 269 ALA A CA 1
ATOM 2082 C C . ALA A 1 269 ? -6.656 -36.219 -1.963 1 93.38 269 ALA A C 1
ATOM 2084 O O . ALA A 1 269 ? -7.133 -36.375 -0.836 1 93.38 269 ALA A O 1
ATOM 2085 N N . ASP A 1 270 ? -5.457 -36.438 -2.229 1 94.75 270 ASP A N 1
ATOM 2086 C CA . ASP A 1 270 ? -4.574 -37.031 -1.223 1 94.75 270 ASP A CA 1
ATOM 2087 C C . ASP A 1 270 ? -3.781 -35.938 -0.498 1 94.75 270 ASP A C 1
ATOM 2089 O O . ASP A 1 270 ? -2.809 -36.219 0.2 1 94.75 270 ASP A O 1
ATOM 2093 N N . ARG A 1 271 ? -4.055 -34.719 -0.771 1 94.62 271 ARG A N 1
ATOM 2094 C CA . ARG A 1 271 ? -3.387 -33.594 -0.117 1 94.62 271 ARG A CA 1
ATOM 2095 C C . ARG A 1 271 ? -4.371 -32.781 0.719 1 94.62 271 ARG A C 1
ATOM 2097 O O . ARG A 1 271 ? -5.566 -32.75 0.425 1 94.62 271 ARG A O 1
ATOM 2104 N N . LYS A 1 272 ? -3.822 -32.25 1.751 1 95.5 272 LYS A N 1
ATOM 2105 C CA . LYS A 1 272 ? -4.543 -31.297 2.604 1 95.5 272 LYS A CA 1
ATOM 2106 C C . LYS A 1 272 ? -3.643 -30.141 3.029 1 95.5 272 LYS A C 1
ATOM 2108 O O . LYS A 1 272 ? -2.441 -30.328 3.229 1 95.5 272 LYS A O 1
ATOM 2113 N N . PHE A 1 273 ? -4.266 -29.016 3.145 1 97 273 PHE A N 1
ATOM 2114 C CA . PHE A 1 273 ? -3.496 -27.891 3.652 1 97 273 PHE A CA 1
ATOM 2115 C C . PHE A 1 273 ? -3.342 -27.984 5.168 1 97 273 PHE A C 1
ATOM 2117 O O . PHE A 1 273 ? -4.316 -28.203 5.883 1 97 273 PHE A O 1
ATOM 2124 N N . VAL A 1 274 ? -2.186 -27.859 5.629 1 97.94 274 VAL A N 1
ATOM 2125 C CA . VAL A 1 274 ? -1.828 -27.641 7.027 1 97.94 274 VAL A CA 1
ATOM 2126 C C . VAL A 1 274 ? -0.982 -26.375 7.156 1 97.94 274 VAL A C 1
ATOM 2128 O O . VAL A 1 274 ? -0.021 -26.188 6.406 1 97.94 274 VAL A O 1
ATOM 2131 N N . SER A 1 275 ? -1.438 -25.5 8.055 1 98.69 275 SER A N 1
ATOM 2132 C CA . SER A 1 275 ? -0.686 -24.25 8.188 1 98.69 275 SER A CA 1
ATOM 2133 C C . SER A 1 275 ? 0.646 -24.484 8.891 1 98.69 275 SER A C 1
ATOM 2135 O O . SER A 1 275 ? 0.757 -25.359 9.742 1 98.69 275 SER A O 1
ATOM 2137 N N . PHE A 1 276 ? 1.663 -23.688 8.578 1 98.88 276 PHE A N 1
ATOM 2138 C CA . PHE A 1 276 ? 2.932 -23.734 9.297 1 98.88 276 PHE A CA 1
ATOM 2139 C C . PHE A 1 276 ? 2.736 -23.391 10.766 1 98.88 276 PHE A C 1
ATOM 2141 O O . PHE A 1 276 ? 3.449 -23.891 11.633 1 98.88 276 PHE A O 1
ATOM 2148 N N . ARG A 1 277 ? 1.791 -22.484 11.086 1 98.88 277 ARG A N 1
ATOM 2149 C CA . ARG A 1 277 ? 1.502 -22.156 12.477 1 98.88 277 ARG A CA 1
ATOM 2150 C C . ARG A 1 277 ? 1.097 -23.406 13.258 1 98.88 277 ARG A C 1
ATOM 2152 O O . ARG A 1 277 ? 1.611 -23.641 14.352 1 98.88 277 ARG A O 1
ATOM 2159 N N . GLU A 1 278 ? 0.151 -24.125 12.703 1 98.81 278 GLU A N 1
ATOM 2160 C CA . GLU A 1 278 ? -0.262 -25.375 13.352 1 98.81 278 GLU A CA 1
ATOM 2161 C C . GLU A 1 278 ? 0.917 -26.328 13.523 1 98.81 278 GLU A C 1
ATOM 2163 O O . GLU A 1 278 ? 1.065 -26.953 14.578 1 98.81 278 GLU A O 1
ATOM 2168 N N . VAL A 1 279 ? 1.754 -26.484 12.484 1 98.81 279 VAL A N 1
ATOM 2169 C CA . VAL A 1 279 ? 2.902 -27.375 12.523 1 98.81 279 VAL A CA 1
ATOM 2170 C C . VAL A 1 279 ? 3.871 -26.922 13.617 1 98.81 279 VAL A C 1
ATOM 2172 O O . VAL A 1 279 ? 4.27 -27.734 14.469 1 98.81 279 VAL A O 1
ATOM 2175 N N . VAL A 1 280 ? 4.238 -25.625 13.648 1 98.88 280 VAL A N 1
ATOM 2176 C CA . VAL A 1 280 ? 5.168 -25.094 14.633 1 98.88 280 VAL A CA 1
ATOM 2177 C C . VAL A 1 280 ? 4.645 -25.375 16.047 1 98.88 280 VAL A C 1
ATOM 2179 O O . VAL A 1 280 ? 5.355 -25.953 16.875 1 98.88 280 VAL A O 1
ATOM 2182 N N . LEU A 1 281 ? 3.416 -25 16.297 1 98.75 281 LEU A N 1
ATOM 2183 C CA . LEU A 1 281 ? 2.865 -25.031 17.641 1 98.75 281 LEU A CA 1
ATOM 2184 C C . LEU A 1 281 ? 2.59 -26.469 18.094 1 98.75 281 LEU A C 1
ATOM 2186 O O . LEU A 1 281 ? 2.469 -26.734 19.281 1 98.75 281 LEU A O 1
ATOM 2190 N N . SER A 1 282 ? 2.496 -27.438 17.125 1 98.56 282 SER A N 1
ATOM 2191 C CA . SER A 1 282 ? 2.24 -28.828 17.453 1 98.56 282 SER A CA 1
ATOM 2192 C C . SER A 1 282 ? 3.537 -29.578 17.75 1 98.56 282 SER A C 1
ATOM 2194 O O . SER A 1 282 ? 3.512 -30.703 18.266 1 98.56 282 SER A O 1
ATOM 2196 N N . MET A 1 283 ? 4.664 -29.031 17.406 1 98.5 283 MET A N 1
ATOM 2197 C CA . MET A 1 283 ? 5.957 -29.672 17.641 1 98.5 283 MET A CA 1
ATOM 2198 C C . MET A 1 283 ? 6.398 -29.453 19.094 1 98.5 283 MET A C 1
ATOM 2200 O O . MET A 1 283 ? 5.879 -28.578 19.781 1 98.5 283 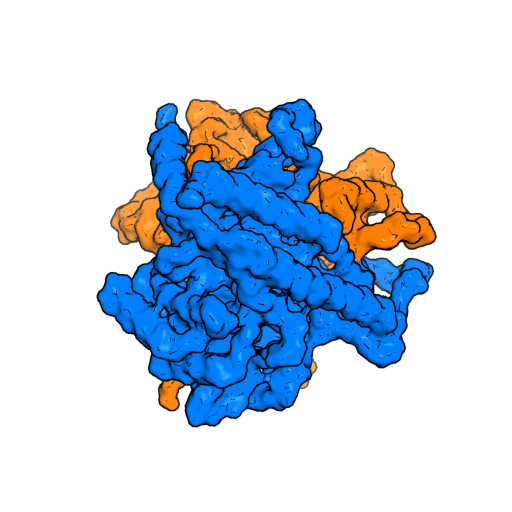MET A O 1
ATOM 2204 N N . PRO A 1 284 ? 7.293 -30.328 19.609 1 97.94 284 PRO A N 1
ATOM 2205 C CA . PRO A 1 284 ? 7.766 -30.125 20.984 1 97.94 284 PRO A CA 1
ATOM 2206 C C . PRO A 1 284 ? 8.703 -28.922 21.109 1 97.94 284 PRO A C 1
ATOM 2208 O O . PRO A 1 284 ? 9.367 -28.547 20.141 1 97.94 284 PRO A O 1
ATOM 2211 N N . ALA A 1 285 ? 8.68 -28.344 22.312 1 97.19 285 ALA A N 1
ATOM 2212 C CA . ALA A 1 285 ? 9.727 -27.375 22.609 1 97.19 285 ALA A CA 1
ATOM 2213 C C . ALA A 1 285 ? 11.109 -27.953 22.344 1 97.19 285 ALA A C 1
ATOM 2215 O O . ALA A 1 285 ? 11.336 -29.156 22.547 1 97.19 285 ALA A O 1
ATOM 2216 N N . PRO A 1 286 ? 11.992 -27.25 21.891 1 97.5 286 PRO A N 1
ATOM 2217 C CA . PRO A 1 286 ? 11.914 -25.781 21.812 1 97.5 286 PRO A CA 1
ATOM 2218 C C . PRO A 1 286 ? 11.352 -25.281 20.484 1 97.5 286 PRO A C 1
ATOM 2220 O O . PRO A 1 286 ? 11.273 -24.078 20.25 1 97.5 286 PRO A O 1
ATOM 2223 N N . TYR A 1 287 ? 11 -26.188 19.562 1 98.12 287 TYR A N 1
ATOM 2224 C CA . TYR A 1 287 ? 10.547 -25.781 18.25 1 98.12 287 TYR A CA 1
ATOM 2225 C C . TYR A 1 287 ? 9.234 -25.016 18.328 1 98.12 287 TYR A C 1
ATOM 2227 O O . TYR A 1 287 ? 9.062 -23.984 17.656 1 98.12 287 TYR A O 1
ATOM 2235 N N . SER A 1 288 ? 8.312 -25.422 19.156 1 98.12 288 SER A N 1
ATOM 2236 C CA . SER A 1 288 ? 6.977 -24.828 19.281 1 98.12 288 SER A CA 1
ATOM 2237 C C . SER A 1 288 ? 7.039 -23.422 19.859 1 98.12 288 SER A C 1
ATOM 2239 O O . SER A 1 288 ? 6.156 -22.594 19.609 1 98.12 288 SER A O 1
ATOM 2241 N N . THR A 1 289 ? 8.062 -23.094 20.625 1 97.25 289 THR A N 1
ATOM 2242 C CA . THR A 1 289 ? 8.117 -21.812 21.328 1 97.25 289 THR A CA 1
ATOM 2243 C C . THR A 1 289 ? 9.18 -20.906 20.719 1 97.25 289 THR A C 1
ATOM 2245 O O . THR A 1 289 ? 9.141 -19.688 20.891 1 97.25 289 THR A O 1
ATOM 2248 N N . GLY A 1 290 ? 10.07 -21.531 20 1 96.38 290 GLY A N 1
ATOM 2249 C CA . GLY A 1 290 ? 11.242 -20.766 19.609 1 96.38 290 GLY A CA 1
ATOM 2250 C C . GLY A 1 290 ? 11.312 -20.5 18.125 1 96.38 290 GLY A C 1
ATOM 2251 O O . GLY A 1 290 ? 12.07 -19.625 17.672 1 96.38 290 GLY A O 1
ATOM 2252 N N . THR A 1 291 ? 10.578 -21.234 17.297 1 98.19 291 THR A N 1
ATOM 2253 C CA . THR A 1 291 ? 10.602 -20.984 15.852 1 98.19 291 THR A CA 1
ATOM 2254 C C . THR A 1 291 ? 9.797 -19.734 15.5 1 98.19 291 THR A C 1
ATOM 2256 O O . THR A 1 291 ? 8.594 -19.672 15.758 1 98.19 291 THR A O 1
ATOM 2259 N N . MET A 1 292 ? 10.484 -18.734 14.992 1 98.38 292 MET A N 1
ATOM 2260 C CA . MET A 1 292 ? 9.82 -17.5 14.578 1 98.38 292 MET A CA 1
ATOM 2261 C C . MET A 1 292 ? 9.102 -17.688 13.25 1 98.38 292 MET A C 1
ATOM 2263 O O . MET A 1 292 ? 9.688 -18.172 12.281 1 98.38 292 MET A O 1
ATOM 2267 N N . LEU A 1 293 ? 7.828 -17.297 13.25 1 98.75 293 LEU A N 1
ATOM 2268 C CA . LEU A 1 293 ? 7.012 -17.531 12.07 1 98.75 293 LEU A CA 1
ATOM 2269 C C . LEU A 1 293 ? 6.184 -16.297 11.734 1 98.75 293 LEU A C 1
ATOM 2271 O O . LEU A 1 293 ? 5.613 -15.656 12.625 1 98.75 293 LEU A O 1
ATOM 2275 N N . VAL A 1 294 ? 6.207 -15.883 10.453 1 98.81 294 VAL A N 1
ATOM 2276 C CA . VAL A 1 294 ? 5.227 -14.977 9.867 1 98.81 294 VAL A CA 1
ATOM 2277 C C . VAL A 1 294 ? 4.488 -15.68 8.734 1 98.81 294 VAL A C 1
ATOM 2279 O O . VAL A 1 294 ? 5.113 -16.188 7.797 1 98.81 294 VAL A O 1
ATOM 2282 N N . SER A 1 295 ? 3.221 -15.758 8.859 1 98.75 295 SER A N 1
ATOM 2283 C CA . SER A 1 295 ? 2.404 -16.328 7.801 1 98.75 295 SER A CA 1
ATOM 2284 C C . SER A 1 295 ? 1.576 -15.266 7.094 1 98.75 295 SER A C 1
ATOM 2286 O O . SER A 1 295 ? 1.171 -14.281 7.711 1 98.75 295 SER A O 1
ATOM 2288 N N . LEU A 1 296 ? 1.338 -15.484 5.82 1 98.69 296 LEU A N 1
ATOM 2289 C CA . LEU A 1 296 ? 0.646 -14.508 4.988 1 98.69 296 LEU A CA 1
ATOM 2290 C C . LEU A 1 296 ? -0.594 -15.117 4.344 1 98.69 296 LEU A C 1
ATOM 2292 O O . LEU A 1 296 ? -0.592 -16.297 3.982 1 98.69 296 LEU A O 1
ATOM 2296 N N . HIS A 1 297 ? -1.593 -14.32 4.188 1 98.62 297 HIS A N 1
ATOM 2297 C CA . HIS A 1 297 ? -2.781 -14.648 3.404 1 98.62 297 HIS A CA 1
ATOM 2298 C C . HIS A 1 297 ? -3.346 -13.406 2.719 1 98.62 297 HIS A C 1
ATOM 2300 O O . HIS A 1 297 ? -2.926 -12.289 3.012 1 98.62 297 HIS A O 1
ATOM 2306 N N . SER A 1 298 ? -4.16 -13.602 1.702 1 97.94 298 SER A N 1
ATOM 2307 C CA . SER A 1 298 ? -4.605 -12.492 0.866 1 97.94 298 SER A CA 1
ATOM 2308 C C . SER A 1 298 ? -5.98 -12.773 0.267 1 97.94 298 SER A C 1
ATOM 2310 O O . SER A 1 298 ? -6.363 -13.93 0.09 1 97.94 298 SER A O 1
ATOM 2312 N N . THR A 1 299 ? -6.707 -11.703 -0.051 1 98.06 299 THR A N 1
ATOM 2313 C CA . THR A 1 299 ? -8 -11.797 -0.724 1 98.06 299 THR A CA 1
ATOM 2314 C C . THR A 1 299 ? -7.812 -11.922 -2.232 1 98.06 299 THR A C 1
ATOM 2316 O O . THR A 1 299 ? -8.789 -12.062 -2.975 1 98.06 299 THR A O 1
ATOM 2319 N N . SER A 1 300 ? -6.598 -11.93 -2.656 1 96.19 300 SER A N 1
ATOM 2320 C CA . SER A 1 300 ? -6.297 -11.828 -4.082 1 96.19 300 SER A CA 1
ATOM 2321 C C . SER A 1 300 ? -6.469 -13.18 -4.777 1 96.19 300 SER A C 1
ATOM 2323 O O . SER A 1 300 ? -6.578 -13.242 -6.004 1 96.19 300 SER A O 1
ATOM 2325 N N . LYS A 1 301 ? -6.453 -14.219 -3.986 1 93.44 301 LYS A N 1
ATOM 2326 C CA . LYS A 1 301 ? -6.383 -15.57 -4.539 1 93.44 301 LYS A CA 1
ATOM 2327 C C . LYS A 1 301 ? -7.578 -16.406 -4.102 1 93.44 301 LYS A C 1
ATOM 2329 O O . LYS A 1 301 ? -8.516 -15.891 -3.494 1 93.44 301 LYS A O 1
ATOM 2334 N N . GLY A 1 302 ? -7.594 -17.562 -4.602 1 91.62 302 GLY A N 1
ATOM 2335 C CA . GLY A 1 302 ? -8.641 -18.484 -4.188 1 91.62 302 GLY A CA 1
ATOM 2336 C C . GLY A 1 302 ? -10.008 -18.094 -4.711 1 91.62 302 GLY A C 1
ATOM 2337 O O . GLY A 1 302 ? -10.133 -17.594 -5.836 1 91.62 302 GLY A O 1
ATOM 2338 N N . MET A 1 303 ? -11.047 -18.375 -3.922 1 96.25 303 MET A N 1
ATOM 2339 C CA . MET A 1 303 ? -12.43 -18.203 -4.352 1 96.25 303 MET A CA 1
ATOM 2340 C C . MET A 1 303 ? -12.867 -16.75 -4.191 1 96.25 303 MET A C 1
ATOM 2342 O O . MET A 1 303 ? -13.852 -16.328 -4.805 1 96.25 303 MET A O 1
ATOM 2346 N N . ILE A 1 304 ? -12.117 -16.031 -3.354 1 97 304 ILE A N 1
ATOM 2347 C CA . ILE A 1 304 ? -12.398 -14.602 -3.256 1 97 304 ILE A CA 1
ATOM 2348 C C . ILE A 1 304 ? -11.953 -13.898 -4.535 1 97 304 ILE A C 1
ATOM 2350 O O . ILE A 1 304 ? -12.766 -13.312 -5.25 1 97 304 ILE A O 1
ATOM 2354 N N . GLY A 1 305 ? -10.648 -14.023 -4.844 1 96.12 305 GLY A N 1
ATOM 2355 C CA . GLY A 1 305 ? -10.109 -13.586 -6.121 1 96.12 305 GLY A CA 1
ATOM 2356 C C . GLY A 1 305 ? -10.242 -12.094 -6.348 1 96.12 305 GLY A C 1
ATOM 2357 O O . GLY A 1 305 ? -10.438 -11.641 -7.48 1 96.12 305 GLY A O 1
ATOM 2358 N N . GLU A 1 306 ? -10.25 -11.266 -5.312 1 96.06 306 GLU A N 1
ATOM 2359 C CA . GLU A 1 306 ? -10.359 -9.812 -5.406 1 96.06 306 GLU A CA 1
ATOM 2360 C C . GLU A 1 306 ? -9 -9.148 -5.254 1 96.06 306 GLU A C 1
ATOM 2362 O O . GLU A 1 306 ? -8.758 -8.438 -4.273 1 96.06 306 GLU A O 1
ATOM 2367 N N . CYS A 1 307 ? -8.188 -9.297 -6.273 1 95.56 307 CYS A N 1
ATOM 2368 C CA . CYS A 1 307 ? -6.797 -8.875 -6.164 1 95.56 307 CYS A CA 1
ATOM 2369 C C . CYS A 1 307 ? -6.68 -7.355 -6.172 1 95.56 307 CYS A C 1
ATOM 2371 O O . CYS A 1 307 ? -5.805 -6.793 -5.508 1 95.56 307 CYS A O 1
ATOM 2373 N N . GLY A 1 308 ? -7.566 -6.652 -6.801 1 96.31 308 GLY A N 1
ATOM 2374 C CA . GLY A 1 308 ? -7.508 -5.199 -6.863 1 96.31 308 GLY A CA 1
ATOM 2375 C C . GLY A 1 308 ? -7.855 -4.531 -5.547 1 96.31 308 GLY A C 1
ATOM 2376 O O . GLY A 1 308 ? -7.539 -3.359 -5.336 1 96.31 308 GLY A O 1
ATOM 2377 N N . ARG A 1 309 ? -8.523 -5.258 -4.664 1 96.56 309 ARG A N 1
ATOM 2378 C CA . ARG A 1 309 ? -8.875 -4.707 -3.359 1 96.56 309 ARG A CA 1
ATOM 2379 C C . ARG A 1 309 ? -7.641 -4.578 -2.469 1 96.56 309 ARG A C 1
ATOM 2381 O O . ARG A 1 309 ? -7.668 -3.861 -1.467 1 96.56 309 ARG A O 1
ATOM 2388 N N . ARG A 1 310 ? -6.664 -5.316 -2.828 1 97.81 310 ARG A N 1
ATOM 2389 C CA . ARG A 1 310 ? -5.398 -5.285 -2.102 1 97.81 310 ARG A CA 1
ATOM 2390 C C . ARG A 1 310 ? -5.609 -5.598 -0.623 1 97.81 310 ARG A C 1
ATOM 2392 O O . ARG A 1 310 ? -5.082 -4.902 0.246 1 97.81 310 ARG A O 1
ATOM 2399 N N . GLY A 1 311 ? -6.363 -6.648 -0.314 1 98.38 311 GLY A N 1
ATOM 2400 C CA . GLY A 1 311 ? -6.582 -7.09 1.053 1 98.38 311 GLY A CA 1
ATOM 2401 C C . GLY A 1 311 ? -5.703 -8.258 1.451 1 98.38 311 GLY A C 1
ATOM 2402 O O . GLY A 1 311 ? -5.387 -9.117 0.623 1 98.38 311 GLY A O 1
ATOM 2403 N N . GLY A 1 312 ? -5.344 -8.336 2.662 1 98.56 312 GLY A N 1
ATOM 2404 C CA . GLY A 1 312 ? -4.539 -9.422 3.201 1 98.56 312 GLY A CA 1
ATOM 2405 C C . GLY A 1 312 ? -4.141 -9.203 4.648 1 98.56 312 GLY A C 1
ATOM 2406 O O . GLY A 1 312 ? -4.594 -8.25 5.285 1 98.56 312 GLY A O 1
ATOM 2407 N N . PHE A 1 313 ? -3.34 -10.141 5.184 1 98.81 313 PHE A N 1
ATOM 2408 C CA . PHE A 1 313 ? -2.846 -9.992 6.547 1 98.81 313 PHE A CA 1
ATOM 2409 C C . PHE A 1 313 ? -1.539 -10.75 6.738 1 98.81 313 PHE A C 1
ATOM 2411 O O . PHE A 1 313 ? -1.208 -11.633 5.945 1 98.81 313 PHE A O 1
ATOM 2418 N N . LEU A 1 314 ? -0.83 -10.305 7.695 1 98.62 314 LEU A N 1
ATOM 2419 C CA . LEU A 1 314 ? 0.302 -11.016 8.273 1 98.62 314 LEU A CA 1
ATOM 2420 C C . LEU A 1 314 ? -0.02 -11.492 9.688 1 98.62 314 LEU A C 1
ATOM 2422 O O . LEU A 1 314 ? -0.621 -10.758 10.469 1 98.62 314 LEU A O 1
ATOM 2426 N N . ASN A 1 315 ? 0.198 -12.75 9.984 1 98.81 315 ASN A N 1
ATOM 2427 C CA . ASN A 1 315 ? 0.107 -13.312 11.328 1 98.81 315 ASN A CA 1
ATOM 2428 C C . ASN A 1 315 ? 1.475 -13.742 11.852 1 98.81 315 ASN A C 1
ATOM 2430 O O . ASN A 1 315 ? 2.158 -14.555 11.219 1 98.81 315 ASN A O 1
ATOM 2434 N N . TYR A 1 316 ? 1.905 -13.148 12.945 1 98.62 316 TYR A N 1
ATOM 2435 C CA . TYR A 1 316 ? 3.201 -13.555 13.477 1 98.62 316 TYR A CA 1
ATOM 2436 C C . TYR A 1 316 ? 3.035 -14.484 14.672 1 98.62 316 TYR A C 1
ATOM 2438 O O . TYR A 1 316 ? 2.074 -14.352 15.438 1 98.62 316 TYR A O 1
ATOM 2446 N N . THR A 1 317 ? 3.885 -15.461 14.789 1 98.44 317 THR A N 1
ATOM 2447 C CA . THR A 1 317 ? 3.977 -16.438 15.867 1 98.44 317 THR A CA 1
ATOM 2448 C C . THR A 1 317 ? 5.398 -16.516 16.406 1 98.44 317 THR A C 1
ATOM 2450 O O . THR A 1 317 ? 6.363 -16.594 15.648 1 98.44 317 THR A O 1
ATOM 2453 N N . ASN A 1 318 ? 5.582 -16.406 17.719 1 97.75 318 ASN A N 1
ATOM 2454 C CA . ASN A 1 318 ? 6.832 -16.609 18.453 1 97.75 318 ASN A CA 1
ATOM 2455 C C . ASN A 1 318 ? 7.852 -15.523 18.109 1 97.75 318 ASN A C 1
ATOM 2457 O O . ASN A 1 318 ? 9.062 -15.758 18.172 1 97.75 318 ASN A O 1
ATOM 2461 N N . LEU A 1 319 ? 7.41 -14.344 17.672 1 97.5 319 LEU A N 1
ATOM 2462 C CA . LEU A 1 319 ? 8.352 -13.242 17.516 1 97.5 319 LEU A CA 1
ATOM 2463 C C . LEU A 1 319 ? 8.766 -12.68 18.875 1 97.5 319 LEU A C 1
ATOM 2465 O O . LEU A 1 319 ? 7.922 -12.461 19.75 1 97.5 319 LEU A O 1
ATOM 2469 N N . PRO A 1 320 ? 10.031 -12.461 19.031 1 96.69 320 PRO A N 1
ATOM 2470 C CA . PRO A 1 320 ? 10.461 -11.82 20.281 1 96.69 320 PRO A CA 1
ATOM 2471 C C . PRO A 1 320 ? 9.844 -10.43 20.469 1 96.69 320 PRO A C 1
ATOM 2473 O O . PRO A 1 320 ? 9.445 -9.789 19.5 1 96.69 320 PRO A O 1
ATOM 2476 N N . ALA A 1 321 ? 9.852 -10.008 21.688 1 95.44 321 ALA A N 1
ATOM 2477 C CA . ALA A 1 321 ? 9.203 -8.75 22.062 1 95.44 321 ALA A CA 1
ATOM 2478 C C . ALA A 1 321 ? 9.75 -7.586 21.234 1 95.44 321 ALA A C 1
ATOM 2480 O O . ALA A 1 321 ? 8.992 -6.746 20.75 1 95.44 321 ALA A O 1
ATOM 2481 N N . PHE A 1 322 ? 11.062 -7.535 21.094 1 94.62 322 PHE A N 1
ATOM 2482 C CA . PHE A 1 322 ? 11.695 -6.441 20.375 1 94.62 322 PHE A CA 1
ATOM 2483 C C . PHE A 1 322 ? 11.273 -6.453 18.906 1 94.62 322 PHE A C 1
ATOM 2485 O O . PHE A 1 322 ? 11 -5.402 18.328 1 94.62 322 PHE A O 1
ATOM 2492 N N . SER A 1 323 ? 11.242 -7.645 18.297 1 96.81 323 SER A N 1
ATOM 2493 C CA . SER A 1 323 ? 10.812 -7.777 16.922 1 96.81 323 SER A CA 1
ATOM 2494 C C . SER A 1 323 ? 9.367 -7.324 16.75 1 96.81 323 SER A C 1
ATOM 2496 O O . SER A 1 323 ? 9.023 -6.684 15.75 1 96.81 323 SER A O 1
ATOM 2498 N N . ARG A 1 324 ? 8.523 -7.648 17.688 1 96.38 324 ARG A N 1
ATOM 2499 C CA . ARG A 1 324 ? 7.121 -7.242 17.641 1 96.38 324 ARG A CA 1
ATOM 2500 C C . ARG A 1 324 ? 6.988 -5.723 17.703 1 96.38 324 ARG A C 1
ATOM 2502 O O . ARG A 1 324 ? 6.168 -5.137 17 1 96.38 324 ARG A O 1
ATOM 2509 N N . GLU A 1 325 ? 7.762 -5.145 18.516 1 93.06 325 GLU A N 1
ATOM 2510 C CA . GLU A 1 325 ? 7.777 -3.691 18.625 1 93.06 325 GLU A CA 1
ATOM 2511 C C . GLU A 1 325 ? 8.188 -3.033 17.312 1 93.06 325 GLU A C 1
ATOM 2513 O O . GLU A 1 325 ? 7.59 -2.041 16.891 1 93.06 325 GLU A O 1
ATOM 2518 N N . MET A 1 326 ? 9.234 -3.568 16.688 1 95 326 MET A N 1
ATOM 2519 C CA . MET A 1 326 ? 9.727 -3.018 15.43 1 95 326 MET A CA 1
ATOM 2520 C C . MET A 1 326 ? 8.719 -3.24 14.305 1 95 326 MET A C 1
ATOM 2522 O O . MET A 1 326 ? 8.578 -2.4 13.414 1 95 326 MET A O 1
ATOM 2526 N N . LEU A 1 327 ? 8.039 -4.375 14.398 1 96.38 327 LEU A N 1
ATOM 2527 C CA . LEU A 1 327 ? 6.973 -4.621 13.43 1 96.38 327 LEU A CA 1
ATOM 2528 C C . LEU A 1 327 ? 5.852 -3.598 13.578 1 96.38 327 LEU A C 1
ATOM 2530 O O . LEU A 1 327 ? 5.324 -3.1 12.586 1 96.38 327 LEU A O 1
ATOM 2534 N N . SER A 1 328 ? 5.516 -3.32 14.766 1 93.31 328 SER A N 1
ATOM 2535 C CA . SER A 1 328 ? 4.504 -2.309 15.047 1 93.31 328 SER A CA 1
ATOM 2536 C C . SER A 1 328 ? 4.941 -0.934 14.555 1 93.31 328 SER A C 1
ATOM 2538 O O . SER A 1 328 ? 4.121 -0.145 14.086 1 93.31 328 SER A O 1
ATOM 2540 N N . LYS A 1 329 ? 6.18 -0.615 14.797 1 91.69 329 LYS A N 1
ATOM 2541 C CA . LYS A 1 329 ? 6.734 0.639 14.297 1 91.69 329 LYS A CA 1
ATOM 2542 C C . LYS A 1 329 ? 6.609 0.728 12.781 1 91.69 329 LYS A C 1
ATOM 2544 O O . LYS A 1 329 ? 6.188 1.757 12.242 1 91.69 329 LYS A O 1
ATOM 2549 N N . LEU A 1 330 ? 6.961 -0.347 12.055 1 94.38 330 LEU A N 1
ATOM 2550 C CA . LEU A 1 330 ? 6.848 -0.389 10.602 1 94.38 330 LEU A CA 1
ATOM 2551 C C . LEU A 1 330 ? 5.406 -0.162 10.164 1 94.38 330 LEU A C 1
ATOM 2553 O O . LEU A 1 330 ? 5.152 0.586 9.219 1 94.38 330 LEU A O 1
ATOM 2557 N N . ALA A 1 331 ? 4.512 -0.82 10.852 1 93.88 331 ALA A N 1
ATOM 2558 C CA . ALA A 1 331 ? 3.094 -0.667 10.547 1 93.88 331 ALA A CA 1
ATOM 2559 C C . ALA A 1 331 ? 2.641 0.775 10.75 1 93.88 331 ALA A C 1
ATOM 2561 O O . ALA A 1 331 ? 1.851 1.301 9.961 1 93.88 331 ALA A O 1
ATOM 2562 N N . SER A 1 332 ? 3.135 1.372 11.734 1 89.94 332 SER A N 1
ATOM 2563 C CA . SER A 1 332 ? 2.746 2.742 12.047 1 89.94 332 SER A CA 1
ATOM 2564 C C . SER A 1 332 ? 3.268 3.721 11 1 89.94 332 SER A C 1
ATOM 2566 O O . SER A 1 332 ? 2.602 4.707 10.68 1 89.94 332 SER A O 1
ATOM 2568 N N . LEU A 1 333 ? 4.434 3.459 10.523 1 88 333 LEU A N 1
ATOM 2569 C CA . LEU A 1 333 ? 5.016 4.309 9.492 1 88 333 LEU A CA 1
ATOM 2570 C C . LEU A 1 333 ? 4.156 4.297 8.234 1 88 333 LEU A C 1
ATOM 2572 O O . LEU A 1 333 ? 4.062 5.305 7.527 1 88 333 LEU A O 1
ATOM 2576 N N . ALA A 1 334 ? 3.529 3.191 8.016 1 84.69 334 ALA A N 1
ATOM 2577 C CA . ALA A 1 334 ? 2.693 3.035 6.828 1 84.69 334 ALA A CA 1
ATOM 2578 C C . ALA A 1 334 ? 1.287 3.576 7.074 1 84.69 334 ALA A C 1
ATOM 2580 O O . ALA A 1 334 ? 0.48 3.666 6.148 1 84.69 334 ALA A O 1
ATOM 2581 N N . LEU A 1 335 ? 0.986 4 8.328 1 88.5 335 LEU A N 1
ATOM 2582 C CA . LEU A 1 335 ? -0.319 4.484 8.766 1 88.5 335 LEU A CA 1
ATOM 2583 C C . LEU A 1 335 ? -1.312 3.332 8.891 1 88.5 335 LEU A C 1
ATOM 2585 O O . LEU A 1 335 ? -1.463 2.748 9.969 1 88.5 335 LEU A O 1
ATOM 2589 N N . CYS A 1 336 ? -1.837 2.826 7.785 1 94.12 336 CYS A N 1
ATOM 2590 C CA . CYS A 1 336 ? -2.688 1.643 7.844 1 94.12 336 CYS A CA 1
ATOM 2591 C C . CYS A 1 336 ? -2.92 1.068 6.453 1 94.12 336 CYS A C 1
ATOM 2593 O O . CYS A 1 336 ? -2.705 1.752 5.449 1 94.12 336 CYS A O 1
ATOM 2595 N N . ALA A 1 337 ? -3.326 -0.206 6.422 1 97.69 337 ALA A N 1
ATOM 2596 C CA . ALA A 1 337 ? -3.811 -0.806 5.184 1 97.69 337 ALA A CA 1
ATOM 2597 C C . ALA A 1 337 ? -5.109 -0.146 4.723 1 97.69 337 ALA A C 1
ATOM 2599 O O . ALA A 1 337 ? -5.82 0.458 5.527 1 97.69 337 ALA A O 1
ATOM 2600 N N . ASN A 1 338 ? -5.383 -0.23 3.379 1 98.06 338 ASN A N 1
ATOM 2601 C CA . ASN A 1 338 ? -6.605 0.398 2.889 1 98.06 338 ASN A CA 1
ATOM 2602 C C . ASN A 1 338 ? -7.852 -0.237 3.504 1 98.06 338 ASN A C 1
ATOM 2604 O O . ASN A 1 338 ? -7.895 -1.451 3.709 1 98.06 338 ASN A O 1
ATOM 2608 N N . VAL A 1 339 ? -8.875 0.503 3.707 1 97.81 339 VAL A N 1
ATOM 2609 C CA . VAL A 1 339 ? -10.062 0.122 4.465 1 97.81 339 VAL A CA 1
ATOM 2610 C C . VAL A 1 339 ? -10.82 -0.972 3.721 1 97.81 339 VAL A C 1
ATOM 2612 O O . VAL A 1 339 ? -11.266 -1.951 4.324 1 97.81 339 VAL A O 1
ATOM 2615 N N . ASN A 1 340 ? -10.992 -0.834 2.443 1 97.81 340 ASN A N 1
ATOM 2616 C CA . ASN A 1 340 ? -11.766 -1.815 1.689 1 97.81 340 ASN A CA 1
ATOM 2617 C C . ASN A 1 340 ? -11.078 -3.176 1.668 1 97.81 340 ASN A C 1
ATOM 2619 O O . ASN A 1 340 ? -11.742 -4.215 1.676 1 97.81 340 ASN A O 1
ATOM 2623 N N . GLY A 1 341 ? -9.742 -3.158 1.558 1 98.44 341 GLY A N 1
ATOM 2624 C CA . GLY A 1 341 ? -9 -4.402 1.684 1 98.44 341 GLY A CA 1
ATOM 2625 C C . GLY A 1 341 ? -9.188 -5.07 3.033 1 98.44 341 GLY A C 1
ATOM 2626 O O . GLY A 1 341 ? -9.297 -6.297 3.115 1 98.44 341 GLY A O 1
ATOM 2627 N N . GLN A 1 342 ? -9.219 -4.312 4.098 1 98.69 342 GLN A N 1
ATOM 2628 C CA . GLN A 1 342 ? -9.438 -4.855 5.438 1 98.69 342 GLN A CA 1
ATOM 2629 C C . GLN A 1 342 ? -10.82 -5.48 5.559 1 98.69 342 GLN A C 1
ATOM 2631 O O . GLN A 1 342 ? -10.969 -6.578 6.105 1 98.69 342 GLN A O 1
ATOM 2636 N N . VAL A 1 343 ? -11.82 -4.781 5.047 1 98.56 343 VAL A N 1
ATOM 2637 C CA . VAL A 1 343 ? -13.188 -5.273 5.125 1 98.56 343 VAL A CA 1
ATOM 2638 C C . VAL A 1 343 ? -13.32 -6.566 4.32 1 98.56 343 VAL A C 1
ATOM 2640 O O . VAL A 1 343 ? -13.938 -7.531 4.781 1 98.56 343 VAL A O 1
ATOM 2643 N N . MET A 1 344 ? -12.766 -6.578 3.146 1 98.62 344 MET A N 1
ATOM 2644 C CA . MET A 1 344 ? -12.805 -7.789 2.334 1 98.62 344 MET A CA 1
ATOM 2645 C C . MET A 1 344 ? -12.125 -8.953 3.057 1 98.62 344 MET A C 1
ATOM 2647 O O . MET A 1 344 ? -12.594 -10.086 2.98 1 98.62 344 MET A O 1
ATOM 2651 N N . THR A 1 345 ? -11.031 -8.664 3.715 1 98.75 345 THR A N 1
ATOM 2652 C CA . THR A 1 345 ? -10.328 -9.703 4.465 1 98.75 345 THR A CA 1
ATOM 2653 C C . THR A 1 345 ? -11.195 -10.227 5.605 1 98.75 345 THR A C 1
ATOM 2655 O O . THR A 1 345 ? -11.219 -11.43 5.867 1 98.75 345 THR A O 1
ATOM 2658 N N . ALA A 1 346 ? -11.859 -9.32 6.277 1 98.75 346 ALA A N 1
ATOM 2659 C CA . ALA A 1 346 ? -12.789 -9.734 7.32 1 98.75 346 ALA A CA 1
ATOM 2660 C C . ALA A 1 346 ? -13.883 -10.633 6.754 1 98.75 346 ALA A C 1
ATOM 2662 O O . ALA A 1 346 ? -14.242 -11.641 7.367 1 98.75 346 ALA A O 1
ATOM 2663 N N . LEU A 1 347 ? -14.414 -10.273 5.617 1 98.69 347 LEU A N 1
ATOM 2664 C CA . LEU A 1 347 ? -15.492 -11.031 4.984 1 98.69 347 LEU A CA 1
ATOM 2665 C C . LEU A 1 347 ? -14.992 -12.398 4.531 1 98.69 347 LEU A C 1
ATOM 2667 O O . LEU A 1 347 ? -15.703 -13.398 4.668 1 98.69 347 LEU A O 1
ATOM 2671 N N . MET A 1 348 ? -13.797 -12.445 3.973 1 98.38 348 MET A N 1
ATOM 2672 C CA . MET A 1 348 ? -13.172 -13.719 3.609 1 98.38 348 MET A CA 1
ATOM 2673 C C . MET A 1 348 ? -13.117 -14.664 4.805 1 98.38 348 MET A C 1
ATOM 2675 O O . MET A 1 348 ? -13.273 -15.875 4.652 1 98.38 348 MET A O 1
ATOM 2679 N N . SER A 1 349 ? -12.977 -14.102 5.973 1 98.44 349 SER A N 1
ATOM 2680 C CA . SER A 1 349 ? -12.766 -14.867 7.195 1 98.44 349 SER A CA 1
ATOM 2681 C C . SER A 1 349 ? -14.086 -15.18 7.891 1 98.44 349 SER A C 1
ATOM 2683 O O . SER A 1 349 ? -14.117 -15.953 8.852 1 98.44 349 SER A O 1
ATOM 2685 N N . THR A 1 350 ? -15.164 -14.57 7.414 1 98.25 350 THR A N 1
ATOM 2686 C CA . THR A 1 350 ? -16.453 -14.75 8.078 1 98.25 350 THR A CA 1
ATOM 2687 C C . THR A 1 350 ? -17.547 -15 7.051 1 98.25 350 THR A C 1
ATOM 2689 O O . THR A 1 350 ? -18.516 -14.242 6.965 1 98.25 350 THR A O 1
ATOM 2692 N N . PRO A 1 351 ? -17.484 -16.047 6.328 1 98.19 351 PRO A N 1
ATOM 2693 C CA . PRO A 1 351 ? -18.547 -16.344 5.371 1 98.19 351 PRO A CA 1
ATOM 2694 C C . PRO A 1 351 ? -19.906 -16.578 6.039 1 98.19 351 PRO A C 1
ATOM 2696 O O . PRO A 1 351 ? -19.969 -16.828 7.246 1 98.19 351 PRO A O 1
ATOM 2699 N N . PRO A 1 352 ? -20.969 -16.422 5.195 1 98.5 352 PRO A N 1
ATOM 2700 C CA . PRO A 1 352 ? -22.281 -16.734 5.742 1 98.5 352 PRO A CA 1
ATOM 2701 C C . PRO A 1 352 ? -22.359 -18.125 6.371 1 98.5 352 PRO A C 1
ATOM 2703 O O . PRO A 1 352 ? -21.766 -19.078 5.852 1 98.5 352 PRO A O 1
ATOM 2706 N N . GLN A 1 353 ? -23.031 -18.156 7.457 1 97.94 353 GLN A N 1
ATOM 2707 C CA . GLN A 1 353 ? -23.188 -19.406 8.188 1 97.94 353 GLN A CA 1
ATOM 2708 C C . GLN A 1 353 ? -24.562 -20.031 7.93 1 97.94 353 GLN A C 1
ATOM 2710 O O . GLN A 1 353 ? -25.469 -19.359 7.434 1 97.94 353 GLN A O 1
ATOM 2715 N N . LYS A 1 354 ? -24.641 -21.375 8.297 1 97.75 354 LYS A N 1
ATOM 2716 C CA . LYS A 1 354 ? -25.938 -22.031 8.172 1 97.75 354 LYS A CA 1
ATOM 2717 C C . LYS A 1 354 ? -27.031 -21.25 8.898 1 97.75 354 LYS A C 1
ATOM 2719 O O . LYS A 1 354 ? -26.844 -20.859 10.055 1 97.75 354 LYS A O 1
ATOM 2724 N N . GLY A 1 355 ? -28.094 -20.953 8.273 1 97.69 355 GLY A N 1
ATOM 2725 C CA . GLY A 1 355 ? -29.172 -20.172 8.852 1 97.69 355 GLY A CA 1
ATOM 2726 C C . GLY A 1 355 ? -29.219 -18.734 8.328 1 97.69 355 GLY A C 1
ATOM 2727 O O . GLY A 1 355 ? -30.266 -18.094 8.375 1 97.69 355 GLY A O 1
ATOM 2728 N N . ASP A 1 356 ? -28.125 -18.25 7.816 1 98.38 356 ASP A N 1
ATOM 2729 C CA . ASP A 1 356 ? -28.078 -16.922 7.227 1 98.38 356 ASP A CA 1
ATOM 2730 C C . ASP A 1 356 ? -28.844 -16.875 5.898 1 98.38 356 ASP A C 1
ATOM 2732 O O . ASP A 1 356 ? -28.875 -17.875 5.176 1 98.38 356 ASP A O 1
ATOM 2736 N N . ALA A 1 357 ? -29.344 -15.75 5.57 1 98.5 357 ALA A N 1
ATOM 2737 C CA . ALA A 1 357 ? -30.125 -15.578 4.344 1 98.5 357 ALA A CA 1
ATOM 2738 C C . ALA A 1 357 ? -29.266 -15.867 3.111 1 98.5 357 ALA A C 1
ATOM 2740 O O . ALA A 1 357 ? -29.766 -16.375 2.109 1 98.5 357 ALA A O 1
ATOM 2741 N N . SER A 1 358 ? -27.953 -15.617 3.178 1 98.69 358 SER A N 1
ATOM 2742 C CA . SER A 1 358 ? -27.078 -15.711 2.008 1 98.69 358 SER A CA 1
ATOM 2743 C C . SER A 1 358 ? -26.344 -17.031 1.976 1 98.69 358 SER A C 1
ATOM 2745 O O . SER A 1 358 ? -25.531 -17.281 1.071 1 98.69 358 SER A O 1
ATOM 2747 N N . TYR A 1 359 ? -26.594 -17.938 2.928 1 98.69 359 TYR A N 1
ATOM 2748 C CA . TYR A 1 359 ? -25.797 -19.156 3.094 1 98.69 359 TYR A CA 1
ATOM 2749 C C . TYR A 1 359 ? -25.781 -19.969 1.812 1 98.69 359 TYR A C 1
ATOM 2751 O O . TYR A 1 359 ? -24.719 -20.297 1.283 1 98.69 359 TYR A O 1
ATOM 2759 N N . GLU A 1 360 ? -26.953 -20.281 1.244 1 98.44 360 GLU A N 1
ATOM 2760 C CA . GLU A 1 360 ? -27.047 -21.172 0.092 1 98.44 360 GLU A CA 1
ATOM 2761 C C . GLU A 1 360 ? -26.406 -20.547 -1.145 1 98.44 360 GLU A C 1
ATOM 2763 O O . GLU A 1 360 ? -25.656 -21.203 -1.859 1 98.44 360 GLU A O 1
ATOM 2768 N N . SER A 1 361 ? -26.75 -19.281 -1.381 1 98.31 361 SER A N 1
ATOM 2769 C CA . SER A 1 361 ? -26.203 -18.625 -2.562 1 98.31 361 SER A CA 1
ATOM 2770 C C . SER A 1 361 ? -24.703 -18.453 -2.453 1 98.31 361 SER A C 1
ATOM 2772 O O . SER A 1 361 ? -23.969 -18.656 -3.43 1 98.31 361 SER A O 1
ATOM 2774 N N . TYR A 1 362 ? -24.219 -18.125 -1.281 1 98.62 362 TYR A N 1
ATOM 2775 C CA . TYR A 1 362 ? -22.781 -17.922 -1.067 1 98.62 362 TYR A CA 1
ATOM 2776 C C . TYR A 1 362 ? -22.016 -19.203 -1.342 1 98.62 362 TYR A C 1
ATOM 2778 O O . TYR A 1 362 ? -21.031 -19.203 -2.086 1 98.62 362 TYR A O 1
ATOM 2786 N N . TRP A 1 363 ? -22.453 -20.25 -0.798 1 98.5 363 TRP A N 1
ATOM 2787 C CA . TRP A 1 363 ? -21.703 -21.5 -0.899 1 98.5 363 TRP A CA 1
ATOM 2788 C C . TRP A 1 363 ? -21.875 -22.125 -2.279 1 98.5 363 TRP A C 1
ATOM 2790 O O . TRP A 1 363 ? -20.984 -22.812 -2.768 1 98.5 363 TRP A O 1
ATOM 2800 N N . ALA A 1 364 ? -23 -21.859 -2.963 1 98.62 364 ALA A N 1
ATOM 2801 C CA . ALA A 1 364 ? -23.141 -22.266 -4.359 1 98.62 364 ALA A CA 1
ATOM 2802 C C . ALA A 1 364 ? -22.094 -21.578 -5.234 1 98.62 364 ALA A C 1
ATOM 2804 O O . ALA A 1 364 ? -21.469 -22.219 -6.082 1 98.62 364 ALA A O 1
ATOM 2805 N N . GLU A 1 365 ? -21.969 -20.266 -5.023 1 98.31 365 GLU A N 1
ATOM 2806 C CA . GLU A 1 365 ? -20.969 -19.5 -5.766 1 98.31 365 GLU A CA 1
ATOM 2807 C C . GLU A 1 365 ? -19.562 -19.984 -5.43 1 98.31 365 GLU A C 1
ATOM 2809 O O . GLU A 1 365 ? -18.766 -20.266 -6.332 1 98.31 365 GLU A O 1
ATOM 2814 N N . TYR A 1 366 ? -19.25 -20.125 -4.148 1 98.25 366 TYR A N 1
ATOM 2815 C CA . TYR A 1 366 ? -17.938 -20.5 -3.65 1 98.25 366 TYR A CA 1
ATOM 2816 C C . TYR A 1 366 ? -17.547 -21.891 -4.164 1 98.25 366 TYR A C 1
ATOM 2818 O O . TYR A 1 366 ? -16.453 -22.062 -4.723 1 98.25 366 TYR A O 1
ATOM 2826 N N . ASN A 1 367 ? -18.406 -22.828 -4.012 1 98.19 367 ASN A N 1
ATOM 2827 C CA . ASN A 1 367 ? -18.125 -24.203 -4.406 1 98.19 367 ASN A CA 1
ATOM 2828 C C . ASN A 1 367 ? -18.078 -24.359 -5.926 1 98.19 367 ASN A C 1
ATOM 2830 O O . ASN A 1 367 ? -17.344 -25.188 -6.445 1 98.19 367 ASN A O 1
ATOM 2834 N N . GLY A 1 368 ? -18.922 -23.562 -6.609 1 97.5 368 GLY A N 1
ATOM 2835 C CA . GLY A 1 368 ? -18.844 -23.547 -8.062 1 97.5 368 GLY A CA 1
ATOM 2836 C C . GLY A 1 368 ? -17.469 -23.141 -8.586 1 97.5 368 GLY A C 1
ATOM 2837 O O . GLY A 1 368 ? -16.938 -23.781 -9.5 1 97.5 368 GLY A O 1
ATOM 2838 N N . ILE A 1 369 ? -16.922 -22.094 -8.016 1 96.81 369 ILE A N 1
ATOM 2839 C CA . ILE A 1 369 ? -15.594 -21.641 -8.398 1 96.81 369 ILE A CA 1
ATOM 2840 C C . ILE A 1 369 ? -14.562 -22.719 -8.086 1 96.81 369 ILE A C 1
ATOM 2842 O O . ILE A 1 369 ? -13.742 -23.078 -8.938 1 96.81 369 ILE A O 1
ATOM 2846 N N . PHE A 1 370 ? -14.641 -23.297 -6.898 1 97.25 370 PHE A N 1
ATOM 2847 C CA . PHE A 1 370 ? -13.688 -24.312 -6.461 1 97.25 370 PHE A CA 1
ATOM 2848 C C . PHE A 1 370 ? -13.727 -25.531 -7.383 1 97.25 370 PHE A C 1
ATOM 2850 O O . PHE A 1 370 ? -12.68 -26.016 -7.812 1 97.25 370 PHE A O 1
ATOM 2857 N N . SER A 1 371 ? -14.891 -25.984 -7.668 1 96.75 371 SER A N 1
ATOM 2858 C CA . SER A 1 371 ? -15.055 -27.172 -8.508 1 96.75 371 SER A CA 1
ATOM 2859 C C . SER A 1 371 ? -14.5 -26.938 -9.906 1 96.75 371 SER A C 1
ATOM 2861 O O . SER A 1 371 ? -13.891 -27.828 -10.5 1 96.75 371 SER A O 1
ATOM 2863 N N . SER A 1 372 ? -14.789 -25.781 -10.398 1 95 372 SER A N 1
ATOM 2864 C CA . SER A 1 372 ? -14.289 -25.422 -11.727 1 95 372 SER A CA 1
ATOM 2865 C C . SER A 1 372 ? -12.766 -25.406 -11.75 1 95 372 SER A C 1
ATOM 2867 O O . SER A 1 372 ? -12.148 -25.906 -12.688 1 95 372 SER A O 1
ATOM 2869 N N . LEU A 1 373 ? -12.148 -24.828 -10.75 1 95.19 373 LEU A N 1
ATOM 2870 C CA . LEU A 1 373 ? -10.695 -24.797 -10.656 1 95.19 373 LEU A CA 1
ATOM 2871 C C . LEU A 1 373 ? -10.117 -26.203 -10.547 1 95.19 373 LEU A C 1
ATOM 2873 O O . LEU A 1 373 ? -9.117 -26.516 -11.195 1 95.19 373 LEU A O 1
ATOM 2877 N N . LYS A 1 374 ? -10.727 -27 -9.734 1 96.12 374 LYS A N 1
ATOM 2878 C CA . LYS A 1 374 ? -10.297 -28.375 -9.539 1 96.12 374 LYS A CA 1
ATOM 2879 C C . LYS A 1 374 ? -10.32 -29.141 -10.852 1 96.12 374 LYS A C 1
ATOM 2881 O O . LYS A 1 374 ? -9.367 -29.859 -11.18 1 96.12 374 LYS A O 1
ATOM 2886 N N . GLU A 1 375 ? -11.336 -28.984 -11.586 1 95.19 375 GLU A N 1
ATOM 2887 C CA . GLU A 1 375 ? -11.484 -29.672 -12.859 1 95.19 375 GLU A CA 1
ATOM 2888 C C . GLU A 1 375 ? -10.438 -29.203 -13.867 1 95.19 375 GLU A C 1
ATOM 2890 O O . GLU A 1 375 ? -9.836 -30 -14.578 1 95.19 375 GLU A O 1
ATOM 2895 N N . ARG A 1 376 ? -10.234 -27.969 -13.945 1 94 376 ARG A N 1
ATOM 2896 C CA . ARG A 1 376 ? -9.273 -27.406 -14.891 1 94 376 ARG A CA 1
ATOM 2897 C C . ARG A 1 376 ? -7.844 -27.797 -14.516 1 94 376 ARG A C 1
ATOM 2899 O O . ARG A 1 376 ? -7.004 -28.016 -15.391 1 94 376 ARG A O 1
ATOM 2906 N N . ALA A 1 377 ? -7.57 -27.812 -13.219 1 95.19 377 ALA A N 1
ATOM 2907 C CA . ALA A 1 377 ? -6.258 -28.266 -12.75 1 95.19 377 ALA A CA 1
ATOM 2908 C C . ALA A 1 377 ? -5.949 -29.672 -13.227 1 95.19 377 ALA A C 1
ATOM 2910 O O . ALA A 1 377 ? -4.867 -29.938 -13.766 1 95.19 377 ALA A O 1
ATOM 2911 N N . ALA A 1 378 ? -6.863 -30.547 -13.047 1 94.38 378 ALA A N 1
ATOM 2912 C CA . ALA A 1 378 ? -6.695 -31.938 -13.445 1 94.38 378 ALA A CA 1
ATOM 2913 C C . ALA A 1 378 ? -6.574 -32.062 -14.961 1 94.38 378 ALA A C 1
ATOM 2915 O O . ALA A 1 378 ? -5.727 -32.812 -15.461 1 94.38 378 ALA A O 1
ATOM 2916 N N . LEU A 1 379 ? -7.43 -31.375 -15.641 1 93.94 379 LEU A N 1
ATOM 2917 C CA . LEU A 1 379 ? -7.445 -31.422 -17.109 1 93.94 379 LEU A CA 1
ATOM 2918 C C . LEU A 1 379 ? -6.121 -30.922 -17.672 1 93.94 379 LEU A C 1
ATOM 2920 O O . LEU A 1 379 ? -5.555 -31.562 -18.562 1 93.94 379 LEU A O 1
ATOM 2924 N N . LEU A 1 380 ? -5.664 -29.844 -17.219 1 94.75 380 LEU A N 1
ATOM 2925 C CA . LEU A 1 380 ? -4.453 -29.234 -17.75 1 94.75 380 LEU A CA 1
ATOM 2926 C C . LEU A 1 380 ? -3.25 -30.141 -17.547 1 94.75 380 LEU A C 1
ATOM 2928 O O . LEU A 1 380 ? -2.486 -30.391 -18.484 1 94.75 380 LEU A O 1
ATOM 2932 N N . ALA A 1 381 ? -3.049 -30.594 -16.328 1 94.81 381 ALA A N 1
ATOM 2933 C CA . ALA A 1 381 ? -1.919 -31.484 -16.031 1 94.81 381 ALA A CA 1
ATOM 2934 C C . ALA A 1 381 ? -1.969 -32.719 -16.906 1 94.81 381 ALA A C 1
ATOM 2936 O O . ALA A 1 381 ? -0.947 -33.156 -17.438 1 94.81 381 ALA A O 1
ATOM 2937 N N . ARG A 1 382 ? -3.102 -33.281 -17.016 1 95.44 382 ARG A N 1
ATOM 2938 C CA . ARG A 1 382 ? -3.275 -34.5 -17.828 1 95.44 382 ARG A CA 1
ATOM 2939 C C . ARG A 1 382 ? -2.934 -34.25 -19.281 1 95.44 382 ARG A C 1
ATOM 2941 O O . ARG A 1 382 ? -2.16 -35 -19.891 1 95.44 382 ARG A O 1
ATOM 2948 N N . GLU A 1 383 ? -3.506 -33.188 -19.828 1 96.25 383 GLU A N 1
ATOM 2949 C CA . GLU A 1 383 ? -3.34 -32.906 -21.25 1 96.25 383 GLU A CA 1
ATOM 2950 C C . GLU A 1 383 ? -1.895 -32.531 -21.562 1 96.25 383 GLU A C 1
ATOM 2952 O O . GLU A 1 383 ? -1.365 -32.906 -22.609 1 96.25 383 GLU A O 1
ATOM 2957 N N . LEU A 1 384 ? -1.256 -31.766 -20.734 1 97.44 384 LEU A N 1
ATOM 2958 C CA . LEU A 1 384 ? 0.132 -31.375 -20.969 1 97.44 384 LEU A CA 1
ATOM 2959 C C . LEU A 1 384 ? 1.037 -32.594 -21.016 1 97.44 384 LEU A C 1
ATOM 2961 O O . LEU A 1 384 ? 2.004 -32.625 -21.781 1 97.44 384 LEU A O 1
ATOM 2965 N N . ASN A 1 385 ? 0.72 -33.594 -20.234 1 97.62 385 ASN A N 1
ATOM 2966 C CA . ASN A 1 385 ? 1.526 -34.812 -20.172 1 97.62 385 ASN A CA 1
ATOM 2967 C C . ASN A 1 385 ? 1.364 -35.688 -21.422 1 97.62 385 ASN A C 1
ATOM 2969 O O . ASN A 1 385 ? 2.143 -36.594 -21.641 1 97.62 385 ASN A O 1
ATOM 2973 N N . THR A 1 386 ? 0.418 -35.344 -22.234 1 97.69 386 THR A N 1
ATOM 2974 C CA . THR A 1 386 ? 0.223 -36.094 -23.484 1 97.69 386 THR A CA 1
ATOM 2975 C C . THR A 1 386 ? 1.026 -35.469 -24.625 1 97.69 386 THR A C 1
ATOM 2977 O O . THR A 1 386 ? 1.127 -36.031 -25.703 1 97.69 386 THR A O 1
ATOM 2980 N N . ILE A 1 387 ? 1.563 -34.344 -24.438 1 97.94 387 ILE A N 1
ATOM 2981 C CA . ILE A 1 387 ? 2.264 -33.625 -25.484 1 97.94 387 ILE A CA 1
ATOM 2982 C C . ILE A 1 387 ? 3.715 -34.094 -25.562 1 97.94 387 ILE A C 1
ATOM 2984 O O . ILE A 1 387 ? 4.391 -34.188 -24.531 1 97.94 387 ILE A O 1
ATOM 2988 N N . ARG A 1 388 ? 4.191 -34.281 -26.703 1 96.69 388 ARG A N 1
ATOM 2989 C CA . ARG A 1 388 ? 5.566 -34.688 -26.938 1 96.69 388 ARG A CA 1
ATOM 2990 C C . ARG A 1 388 ? 6.555 -33.688 -26.328 1 96.69 388 ARG A C 1
ATOM 2992 O O . ARG A 1 388 ? 6.453 -32.5 -26.562 1 96.69 388 ARG A O 1
ATOM 2999 N N . GLY A 1 389 ? 7.5 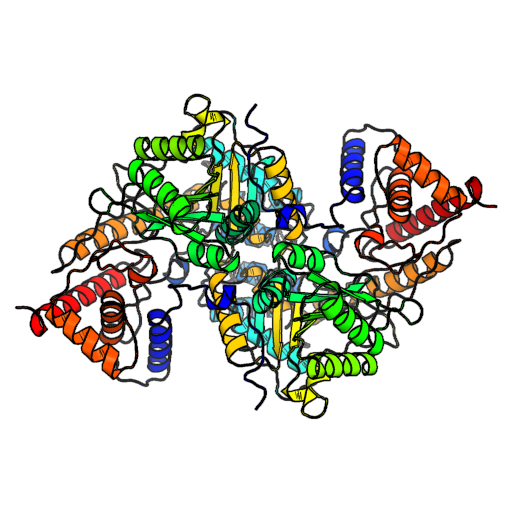-34.281 -25.547 1 97.06 389 GLY A N 1
ATOM 3000 C CA . GLY A 1 389 ? 8.555 -33.438 -24.984 1 97.06 389 GLY A CA 1
ATOM 3001 C C . GLY A 1 389 ? 8.086 -32.625 -23.797 1 97.06 389 GLY A C 1
ATOM 3002 O O . GLY A 1 389 ? 8.711 -31.625 -23.438 1 97.06 389 GLY A O 1
ATOM 3003 N N . MET A 1 390 ? 6.984 -33.031 -23.266 1 97.62 390 MET A N 1
ATOM 3004 C CA . MET A 1 390 ? 6.492 -32.281 -22.125 1 97.62 390 MET A CA 1
ATOM 3005 C C . MET A 1 390 ? 6.137 -33.188 -20.953 1 97.62 390 MET A C 1
ATOM 3007 O O . MET A 1 390 ? 5.66 -34.312 -21.172 1 97.62 390 MET A O 1
ATOM 3011 N N . SER A 1 391 ? 6.477 -32.719 -19.828 1 97.31 391 SER A N 1
ATOM 3012 C CA . SER A 1 391 ? 6.023 -33.375 -18.594 1 97.31 391 SER A CA 1
ATOM 3013 C C . SER A 1 391 ? 5.496 -32.344 -17.594 1 97.31 391 SER A C 1
ATOM 3015 O O . SER A 1 391 ? 5.996 -31.219 -17.531 1 97.31 391 SER A O 1
ATOM 3017 N N . CYS A 1 392 ? 4.5 -32.719 -16.891 1 96.69 392 CYS A N 1
ATOM 3018 C CA . CYS A 1 392 ? 3.895 -31.812 -15.922 1 96.69 392 CYS A CA 1
ATOM 3019 C C . CYS A 1 392 ? 3.465 -32.594 -14.672 1 96.69 392 CYS A C 1
ATOM 3021 O O . CYS A 1 392 ? 2.732 -33.562 -14.766 1 96.69 392 CYS A O 1
ATOM 3023 N N . GLN A 1 393 ? 3.945 -32.156 -13.516 1 95.31 393 GLN A N 1
ATOM 3024 C CA . GLN A 1 393 ? 3.449 -32.688 -12.258 1 95.31 393 GLN A CA 1
ATOM 3025 C C . GLN A 1 393 ? 1.979 -32.344 -12.047 1 95.31 393 GLN A C 1
ATOM 3027 O O . GLN A 1 393 ? 1.472 -31.391 -12.641 1 95.31 393 GLN A O 1
ATOM 3032 N N . LEU A 1 394 ? 1.382 -33.125 -11.227 1 93.62 394 LEU A N 1
ATOM 3033 C CA . LEU A 1 394 ? 0.009 -32.812 -10.852 1 93.62 394 LEU A CA 1
ATOM 3034 C C . LEU A 1 394 ? -0.068 -31.422 -10.219 1 93.62 394 LEU A C 1
ATOM 3036 O O . LEU A 1 394 ? 0.859 -31 -9.523 1 93.62 394 LEU A O 1
ATOM 3040 N N . VAL A 1 395 ? -1.137 -30.781 -10.531 1 95.56 395 VAL A N 1
ATOM 3041 C CA . VAL A 1 395 ? -1.414 -29.516 -9.852 1 95.56 395 VAL A CA 1
ATOM 3042 C C . VAL A 1 395 ? -2.182 -29.781 -8.562 1 95.56 395 VAL A C 1
ATOM 3044 O O . VAL A 1 395 ? -3.414 -29.766 -8.547 1 95.56 395 VAL A O 1
ATOM 3047 N N . ASP A 1 396 ? -1.445 -29.922 -7.457 1 96.25 396 ASP A N 1
ATOM 3048 C CA . ASP A 1 396 ? -2.062 -30.281 -6.18 1 96.25 396 ASP A CA 1
ATOM 3049 C C . ASP A 1 396 ? -2.904 -29.125 -5.641 1 96.25 396 ASP A C 1
ATOM 3051 O O . ASP A 1 396 ? -3.904 -29.344 -4.953 1 96.25 396 ASP A O 1
ATOM 3055 N N . GLY A 1 397 ? -2.438 -27.938 -5.895 1 96.81 397 GLY A N 1
ATOM 3056 C CA . GLY A 1 397 ? -3.074 -26.734 -5.379 1 96.81 397 GLY A CA 1
ATOM 3057 C C . GLY A 1 397 ? -2.666 -25.484 -6.125 1 96.81 397 GLY A C 1
ATOM 3058 O O . GLY A 1 397 ? -2.137 -25.562 -7.234 1 96.81 397 GLY A O 1
ATOM 3059 N N . ALA A 1 398 ? -3.039 -24.359 -5.574 1 96 398 ALA A N 1
ATOM 3060 C CA . ALA A 1 398 ? -2.746 -23.031 -6.121 1 96 398 ALA A CA 1
ATOM 3061 C C . ALA A 1 398 ? -3.506 -22.797 -7.426 1 96 398 ALA A C 1
ATOM 3063 O O . ALA A 1 398 ? -4.695 -23.109 -7.523 1 96 398 ALA A O 1
ATOM 3064 N N . MET A 1 399 ? -2.838 -22.078 -8.344 1 95.06 399 MET A N 1
ATOM 3065 C CA . MET A 1 399 ? -3.555 -21.703 -9.562 1 95.06 399 MET A CA 1
ATOM 3066 C C . MET A 1 399 ? -2.674 -21.891 -10.789 1 95.06 399 MET A C 1
ATOM 3068 O O . MET A 1 399 ? -2.951 -21.328 -11.852 1 95.06 399 MET A O 1
ATOM 3072 N N . TYR A 1 400 ? -1.583 -22.734 -10.664 1 95.31 400 TYR A N 1
ATOM 3073 C CA . TYR A 1 400 ? -0.569 -22.734 -11.711 1 95.31 400 TYR A CA 1
ATOM 3074 C C . TYR A 1 400 ? -0.106 -24.156 -12.023 1 95.31 400 TYR A C 1
ATOM 3076 O O . TYR A 1 400 ? -0.177 -25.031 -11.164 1 95.31 400 TYR A O 1
ATOM 3084 N N . ALA A 1 401 ? 0.323 -24.297 -13.234 1 96.12 401 ALA A N 1
ATOM 3085 C CA . ALA A 1 401 ? 1.131 -25.438 -13.656 1 96.12 401 ALA A CA 1
ATOM 3086 C C . ALA A 1 401 ? 2.516 -25 -14.109 1 96.12 401 ALA A C 1
ATOM 3088 O O . ALA A 1 401 ? 2.676 -23.891 -14.648 1 96.12 401 ALA A O 1
ATOM 3089 N N . PHE A 1 402 ? 3.467 -25.812 -13.859 1 97.44 402 PHE A N 1
ATOM 3090 C CA . PHE A 1 402 ? 4.848 -25.5 -14.203 1 97.44 402 PHE A CA 1
ATOM 3091 C C . PHE A 1 402 ? 5.484 -26.656 -14.969 1 97.44 402 PHE A C 1
ATOM 3093 O O . PHE A 1 402 ? 6.445 -27.266 -14.492 1 97.44 402 PHE A O 1
ATOM 3100 N N . PRO A 1 403 ? 5.043 -26.906 -16.156 1 97.75 403 PRO A N 1
ATOM 3101 C CA . PRO A 1 403 ? 5.527 -28.047 -16.938 1 97.75 403 PRO A CA 1
ATOM 3102 C C . PRO A 1 403 ? 6.984 -27.906 -17.359 1 97.75 403 PRO A C 1
ATOM 3104 O O . PRO A 1 403 ? 7.461 -26.781 -17.547 1 97.75 403 PRO A O 1
ATOM 3107 N N . GLN A 1 404 ? 7.609 -28.984 -17.5 1 98 404 GLN A N 1
ATOM 3108 C CA . GLN A 1 404 ? 8.953 -29.047 -18.078 1 98 404 GLN A CA 1
ATOM 3109 C C . GLN A 1 404 ? 8.898 -29.281 -19.578 1 98 404 GLN A C 1
ATOM 3111 O O . GLN A 1 404 ? 8.07 -30.047 -20.062 1 98 404 GLN A O 1
ATOM 3116 N N . ILE A 1 405 ? 9.82 -28.625 -20.297 1 98 405 ILE A N 1
ATOM 3117 C CA . ILE A 1 405 ? 9.891 -28.75 -21.75 1 98 405 ILE A CA 1
ATOM 3118 C C . ILE A 1 405 ? 11.219 -29.375 -22.156 1 98 405 ILE A C 1
ATOM 3120 O O . ILE A 1 405 ? 12.266 -29.016 -21.625 1 98 405 ILE A O 1
ATOM 3124 N N . THR A 1 406 ? 11.133 -30.312 -22.922 1 97.56 406 THR A N 1
ATOM 3125 C CA . THR A 1 406 ? 12.312 -30.859 -23.578 1 97.56 406 THR A CA 1
ATOM 3126 C C . THR A 1 406 ? 12.359 -30.469 -25.047 1 97.56 406 THR A C 1
ATOM 3128 O O . THR A 1 406 ? 11.383 -30.656 -25.781 1 97.56 406 THR A O 1
ATOM 3131 N N . LEU A 1 407 ? 13.461 -29.953 -25.453 1 97.81 407 LEU A N 1
ATOM 3132 C CA . LEU A 1 407 ? 13.617 -29.453 -26.812 1 97.81 407 LEU A CA 1
ATOM 3133 C C . LEU A 1 407 ? 14.852 -30.078 -27.469 1 97.81 407 LEU A C 1
ATOM 3135 O O . LEU A 1 407 ? 15.844 -30.375 -26.797 1 97.81 407 LEU A O 1
ATOM 3139 N N . PRO A 1 408 ? 14.734 -30.188 -28.875 1 97.25 408 PRO A N 1
ATOM 3140 C CA . PRO A 1 408 ? 15.883 -30.75 -29.609 1 97.25 408 PRO A CA 1
ATOM 3141 C C . PRO A 1 408 ? 17.109 -29.844 -29.547 1 97.25 408 PRO A C 1
ATOM 3143 O O . PRO A 1 408 ? 16.984 -28.625 -29.516 1 97.25 408 PRO A O 1
ATOM 3146 N N . ALA A 1 409 ? 18.312 -30.484 -29.656 1 97 409 ALA A N 1
ATOM 3147 C CA . ALA A 1 409 ? 19.594 -29.766 -29.641 1 97 409 ALA A CA 1
ATOM 3148 C C . ALA A 1 409 ? 19.656 -28.75 -30.781 1 97 409 ALA A C 1
ATOM 3150 O O . ALA A 1 409 ? 20.219 -27.672 -30.625 1 97 409 ALA A O 1
ATOM 3151 N N . ARG A 1 410 ? 19.094 -29.109 -31.875 1 97.56 410 ARG A N 1
ATOM 3152 C CA . ARG A 1 410 ? 19.125 -28.234 -33.031 1 97.56 410 ARG A CA 1
ATOM 3153 C C . ARG A 1 410 ? 18.297 -26.969 -32.812 1 97.56 410 ARG A C 1
ATOM 3155 O O . ARG A 1 410 ? 18.578 -25.922 -33.375 1 97.56 410 ARG A O 1
ATOM 3162 N N . TYR A 1 411 ? 17.25 -27.125 -31.969 1 97.5 411 TYR A N 1
ATOM 3163 C CA . TYR A 1 411 ? 16.469 -25.938 -31.609 1 97.5 411 TYR A CA 1
ATOM 3164 C C . TYR A 1 411 ? 17.297 -25 -30.75 1 97.5 411 TYR A C 1
ATOM 3166 O O . TYR A 1 411 ? 17.156 -23.781 -30.859 1 97.5 411 TYR A O 1
ATOM 3174 N N . ALA A 1 412 ? 18.109 -25.5 -29.891 1 97.12 412 ALA A N 1
ATOM 3175 C CA . ALA A 1 412 ? 19.016 -24.688 -29.094 1 97.12 412 ALA A CA 1
ATOM 3176 C C . ALA A 1 412 ? 20.016 -23.938 -29.984 1 97.12 412 ALA A C 1
ATOM 3178 O O . ALA A 1 412 ? 20.328 -22.766 -29.719 1 97.12 412 ALA A O 1
ATOM 3179 N N . GLU A 1 413 ? 20.5 -24.625 -30.984 1 97.5 413 GLU A N 1
ATOM 3180 C CA . GLU A 1 413 ? 21.391 -23.984 -31.953 1 97.5 413 GLU A CA 1
ATOM 3181 C C . GLU A 1 413 ? 20.672 -22.859 -32.688 1 97.5 413 GLU A C 1
ATOM 3183 O O . GLU A 1 413 ? 21.25 -21.781 -32.906 1 97.5 413 GLU A O 1
ATOM 3188 N N . TYR A 1 414 ? 19.531 -23.203 -33.062 1 97.44 414 TYR A N 1
ATOM 3189 C CA . TYR A 1 414 ? 18.703 -22.188 -33.688 1 97.44 414 TYR A CA 1
ATOM 3190 C C . TYR A 1 414 ? 18.547 -20.969 -32.812 1 97.44 414 TYR A C 1
ATOM 3192 O O . TYR A 1 414 ? 18.688 -19.828 -33.281 1 97.44 414 TYR A O 1
ATOM 3200 N N . ASN A 1 415 ? 18.219 -21.125 -31.5 1 97.56 415 ASN A N 1
ATOM 3201 C CA . ASN A 1 415 ? 18.078 -20.016 -30.562 1 97.56 415 ASN A CA 1
ATOM 3202 C C . ASN A 1 415 ? 19.344 -19.172 -30.484 1 97.56 415 ASN A C 1
ATOM 3204 O O . ASN A 1 415 ? 19.281 -17.953 -30.422 1 97.56 415 ASN A O 1
ATOM 3208 N N . GLU A 1 416 ? 20.469 -19.812 -30.469 1 97.19 416 GLU A N 1
ATOM 3209 C CA . GLU A 1 416 ? 21.75 -19.094 -30.422 1 97.19 416 GLU A CA 1
ATOM 3210 C C . GLU A 1 416 ? 21.953 -18.25 -31.672 1 97.19 416 GLU A C 1
ATOM 3212 O O . GLU A 1 416 ? 22.438 -17.109 -31.578 1 97.19 416 GLU A O 1
ATOM 3217 N N . ALA A 1 417 ? 21.641 -18.844 -32.781 1 97.31 417 ALA A N 1
ATOM 3218 C CA . ALA A 1 417 ? 21.75 -18.109 -34.031 1 97.31 417 ALA A CA 1
ATOM 3219 C C . ALA A 1 417 ? 20.828 -16.906 -34.062 1 97.31 417 ALA A C 1
ATOM 3221 O O . ALA A 1 417 ? 21.219 -15.82 -34.5 1 97.31 417 ALA A O 1
ATOM 3222 N N . GLN A 1 418 ? 19.625 -17.125 -33.594 1 96.44 418 GLN A N 1
ATOM 3223 C CA . GLN A 1 418 ? 18.656 -16.031 -33.531 1 96.44 418 GLN A CA 1
ATOM 3224 C C . GLN A 1 418 ? 19.109 -14.938 -32.562 1 96.44 418 GLN A C 1
ATOM 3226 O O . GLN A 1 418 ? 18.938 -13.75 -32.844 1 96.44 418 GLN A O 1
ATOM 3231 N N . ASN A 1 419 ? 19.562 -15.312 -31.391 1 96.25 419 ASN A N 1
ATOM 3232 C CA . ASN A 1 419 ? 20.094 -14.359 -30.422 1 96.25 419 ASN A CA 1
ATOM 3233 C C . ASN A 1 419 ? 21.172 -13.484 -31.016 1 96.25 419 ASN A C 1
ATOM 3235 O O . ASN A 1 419 ? 21.188 -12.266 -30.812 1 96.25 419 ASN A O 1
ATOM 3239 N N . LYS A 1 420 ? 22.109 -14.055 -31.75 1 96.31 420 LYS A N 1
ATOM 3240 C CA . LYS A 1 420 ? 23.172 -13.312 -32.406 1 96.31 420 LYS A CA 1
ATOM 3241 C C . LYS A 1 420 ? 22.609 -12.336 -33.438 1 96.31 420 LYS A C 1
ATOM 3243 O O . LYS A 1 420 ? 23.047 -11.188 -33.531 1 96.31 420 LYS A O 1
ATOM 3248 N N . LYS A 1 421 ? 21.719 -12.812 -34.125 1 96.38 421 LYS A N 1
ATOM 3249 C CA . LYS A 1 421 ? 21.109 -12.008 -35.188 1 96.38 421 LYS A CA 1
ATOM 3250 C C . LYS A 1 421 ? 20.328 -10.836 -34.594 1 96.38 421 LYS A C 1
ATOM 3252 O O . LYS A 1 421 ? 20.359 -9.727 -35.125 1 96.38 421 LYS A O 1
ATOM 3257 N N . GLU A 1 422 ? 19.594 -11.109 -33.469 1 93 422 GLU A N 1
ATOM 3258 C CA . GLU A 1 422 ? 18.703 -10.117 -32.875 1 93 422 GLU A CA 1
ATOM 3259 C C . GLU A 1 422 ? 19.438 -9.258 -31.859 1 93 422 GLU A C 1
ATOM 3261 O O . GLU A 1 422 ? 18.922 -8.211 -31.438 1 93 422 GLU A O 1
ATOM 3266 N N . GLY A 1 423 ? 20.609 -9.609 -31.5 1 92.12 423 GLY A N 1
ATOM 3267 C CA . GLY A 1 423 ? 21.328 -8.898 -30.453 1 92.12 423 GLY A CA 1
ATOM 3268 C C . GLY A 1 423 ? 20.703 -9.055 -29.094 1 92.12 423 GLY A C 1
ATOM 3269 O O . GLY A 1 423 ? 20.641 -8.094 -28.312 1 92.12 423 GLY A O 1
ATOM 3270 N N . ARG A 1 424 ? 20.078 -10.219 -28.828 1 88.44 424 ARG A N 1
ATOM 3271 C CA . ARG A 1 424 ? 19.453 -10.531 -27.547 1 88.44 424 ARG A CA 1
ATOM 3272 C C . ARG A 1 424 ? 20.078 -11.766 -26.922 1 88.44 424 ARG A C 1
ATOM 3274 O O . ARG A 1 424 ? 21 -12.367 -27.484 1 88.44 424 ARG A O 1
ATOM 3281 N N . LYS A 1 425 ? 19.75 -11.961 -25.766 1 89.62 425 LYS A N 1
ATOM 3282 C CA . LYS A 1 425 ? 20.172 -13.172 -25.078 1 89.62 425 LYS A CA 1
ATOM 3283 C C . LYS A 1 425 ? 18.984 -13.859 -24.406 1 89.62 425 LYS A C 1
ATOM 3285 O O . LYS A 1 425 ? 18.891 -13.898 -23.172 1 89.62 425 LYS A O 1
ATOM 3290 N N . LEU A 1 426 ? 18.156 -14.5 -25.25 1 93.75 426 LEU A N 1
ATOM 3291 C CA . LEU A 1 426 ? 16.984 -15.195 -24.734 1 93.75 426 LEU A CA 1
ATOM 3292 C C . LEU A 1 426 ? 17.359 -16.609 -24.281 1 93.75 426 LEU A C 1
ATOM 3294 O O . LEU A 1 426 ? 18.078 -17.312 -24.984 1 93.75 426 LEU A O 1
ATOM 3298 N N . ALA A 1 427 ? 16.859 -16.891 -23.078 1 94.25 427 ALA A N 1
ATOM 3299 C CA . ALA A 1 427 ? 16.891 -18.297 -22.688 1 94.25 427 ALA A CA 1
ATOM 3300 C C . ALA A 1 427 ? 16.047 -19.141 -23.641 1 94.25 427 ALA A C 1
ATOM 3302 O O . ALA A 1 427 ? 15.148 -18.625 -24.312 1 94.25 427 ALA A O 1
ATOM 3303 N N . LEU A 1 428 ? 16.344 -20.391 -23.688 1 96.62 428 LEU A N 1
ATOM 3304 C CA . LEU A 1 428 ? 15.68 -21.281 -24.625 1 96.62 428 LEU A CA 1
ATOM 3305 C C . LEU A 1 428 ? 14.18 -21.359 -24.344 1 96.62 428 LEU A C 1
ATOM 3307 O O . LEU A 1 428 ? 13.367 -21.391 -25.281 1 96.62 428 LEU A O 1
ATOM 3311 N N . ASP A 1 429 ? 13.789 -21.438 -23.109 1 97.19 429 ASP A N 1
ATOM 3312 C CA . ASP A 1 429 ? 12.375 -21.469 -22.766 1 97.19 429 ASP A CA 1
ATOM 3313 C C . ASP A 1 429 ? 11.703 -20.125 -23.078 1 97.19 429 ASP A C 1
ATOM 3315 O O . ASP A 1 429 ? 10.508 -20.078 -23.375 1 97.19 429 ASP A O 1
ATOM 3319 N N . ALA A 1 430 ? 12.414 -19.031 -23 1 95.88 430 ALA A N 1
ATOM 3320 C CA . ALA A 1 430 ? 11.883 -17.734 -23.391 1 95.88 430 ALA A CA 1
ATOM 3321 C C . ALA A 1 430 ? 11.625 -17.672 -24.906 1 95.88 430 ALA A C 1
ATOM 3323 O O . ALA A 1 430 ? 10.617 -17.125 -25.344 1 95.88 430 ALA A O 1
ATOM 3324 N N . ARG A 1 431 ? 12.555 -18.188 -25.703 1 97 431 ARG A N 1
ATOM 3325 C CA . ARG A 1 431 ? 12.352 -18.297 -27.141 1 97 431 ARG A CA 1
ATOM 3326 C C . ARG A 1 431 ? 11.102 -19.109 -27.469 1 97 431 ARG A C 1
ATOM 3328 O O . ARG A 1 431 ? 10.281 -18.703 -28.297 1 97 431 ARG A O 1
ATOM 3335 N N . TRP A 1 432 ? 11.039 -20.219 -26.812 1 97.88 432 TRP A N 1
ATOM 3336 C CA . TRP A 1 432 ? 9.898 -21.094 -26.984 1 97.88 432 TRP A CA 1
ATOM 3337 C C . TRP A 1 432 ? 8.594 -20.359 -26.688 1 97.88 432 TRP A C 1
ATOM 3339 O O . TRP A 1 432 ? 7.637 -20.438 -27.453 1 97.88 432 TRP A O 1
ATOM 3349 N N . SER A 1 433 ? 8.516 -19.672 -25.547 1 97.31 433 SER A N 1
ATOM 3350 C CA . SER A 1 433 ? 7.328 -18.938 -25.125 1 97.31 433 SER A CA 1
ATOM 3351 C C . SER A 1 433 ? 6.984 -17.844 -26.109 1 97.31 433 SER A C 1
ATOM 3353 O O . SER A 1 433 ? 5.809 -17.578 -26.375 1 97.31 433 SER A O 1
ATOM 3355 N N . LEU A 1 434 ? 8.016 -17.156 -26.578 1 96.5 434 LEU A N 1
ATOM 3356 C CA . LEU A 1 434 ? 7.816 -16.094 -27.562 1 96.5 434 LEU A CA 1
ATOM 3357 C C . LEU A 1 434 ? 7.211 -16.656 -28.844 1 96.5 434 LEU A C 1
ATOM 3359 O O . LEU A 1 434 ? 6.285 -16.062 -29.406 1 96.5 434 LEU A O 1
ATOM 3363 N N . GLU A 1 435 ? 7.719 -17.719 -29.297 1 96.94 435 GLU A N 1
ATOM 3364 C CA . GLU A 1 435 ? 7.195 -18.359 -30.516 1 96.94 435 GLU A CA 1
ATOM 3365 C C . GLU A 1 435 ? 5.754 -18.812 -30.312 1 96.94 435 GLU A C 1
ATOM 3367 O O . GLU A 1 435 ? 4.93 -18.719 -31.219 1 96.94 435 GLU A O 1
ATOM 3372 N N . LEU A 1 436 ? 5.52 -19.391 -29.156 1 97.75 436 LEU A N 1
ATOM 3373 C CA . LEU A 1 436 ? 4.148 -19.781 -28.844 1 97.75 436 LEU A CA 1
ATOM 3374 C C . LEU A 1 436 ? 3.209 -18.594 -28.969 1 97.75 436 LEU A C 1
ATOM 3376 O O . LEU A 1 436 ? 2.152 -18.688 -29.594 1 97.75 436 LEU A O 1
ATOM 3380 N N . LEU A 1 437 ? 3.584 -17.469 -28.359 1 97.12 437 LEU A N 1
ATOM 3381 C CA . LEU A 1 437 ? 2.779 -16.25 -28.375 1 97.12 437 LEU A CA 1
ATOM 3382 C C . LEU A 1 437 ? 2.555 -15.781 -29.812 1 97.12 437 LEU A C 1
ATOM 3384 O O . LEU A 1 437 ? 1.414 -15.562 -30.219 1 97.12 437 LEU A O 1
ATOM 3388 N N . GLU A 1 438 ? 3.615 -15.68 -30.562 1 95.88 438 GLU A N 1
ATOM 3389 C CA . GLU A 1 438 ? 3.545 -15.094 -31.891 1 95.88 438 GLU A CA 1
ATOM 3390 C C . GLU A 1 438 ? 2.77 -15.992 -32.844 1 95.88 438 GLU A C 1
ATOM 3392 O O . GLU A 1 438 ? 2.088 -15.508 -33.75 1 95.88 438 GLU A O 1
ATOM 3397 N N . ALA A 1 439 ? 2.832 -17.234 -32.625 1 95.5 439 ALA A N 1
ATOM 3398 C CA . ALA A 1 439 ? 2.191 -18.188 -33.562 1 95.5 439 ALA A CA 1
ATOM 3399 C C . ALA A 1 439 ? 0.727 -18.406 -33.156 1 95.5 439 ALA A C 1
ATOM 3401 O O . ALA A 1 439 ? -0.091 -18.766 -34.031 1 95.5 439 ALA A O 1
ATOM 3402 N N . THR A 1 440 ? 0.369 -18.203 -31.922 1 95.94 440 THR A N 1
ATOM 3403 C CA . THR A 1 440 ? -0.922 -18.734 -31.516 1 95.94 440 THR A CA 1
ATOM 3404 C C . THR A 1 440 ? -1.686 -17.734 -30.672 1 95.94 440 THR A C 1
ATOM 3406 O O . THR A 1 440 ? -2.889 -17.891 -30.438 1 95.94 440 THR A O 1
ATOM 3409 N N . GLY A 1 441 ? -1.026 -16.75 -30.109 1 95.25 441 GLY A N 1
ATOM 3410 C CA . GLY A 1 441 ? -1.666 -15.781 -29.234 1 95.25 441 GLY A CA 1
ATOM 3411 C C . GLY A 1 441 ? -1.728 -16.219 -27.781 1 95.25 441 GLY A C 1
ATOM 3412 O O . GLY A 1 441 ? -2.301 -15.531 -26.938 1 95.25 441 GLY A O 1
ATOM 3413 N N . ILE A 1 442 ? -1.102 -17.359 -27.453 1 95.75 442 ILE A N 1
ATOM 3414 C CA . ILE A 1 442 ? -1.095 -17.844 -26.078 1 95.75 442 ILE A CA 1
ATOM 3415 C C . ILE A 1 442 ? 0.065 -17.219 -25.312 1 95.75 442 ILE A C 1
ATOM 3417 O O . ILE A 1 442 ? 1.219 -17.297 -25.75 1 95.75 442 ILE A O 1
ATOM 3421 N N . VAL A 1 443 ? -0.255 -16.625 -24.188 1 94.88 443 VAL A N 1
ATOM 3422 C CA . VAL A 1 443 ? 0.746 -15.914 -23.391 1 94.88 443 VAL A CA 1
ATOM 3423 C C . VAL A 1 443 ? 1.09 -16.734 -22.156 1 94.88 443 VAL A C 1
ATOM 3425 O O . VAL A 1 443 ? 0.243 -16.922 -21.281 1 94.88 443 VAL A O 1
ATOM 3428 N N . VAL A 1 444 ? 2.271 -17.25 -22.031 1 95.56 444 VAL A N 1
ATOM 3429 C CA . VAL A 1 444 ? 2.766 -17.938 -20.844 1 95.56 444 VAL A CA 1
ATOM 3430 C C . VAL A 1 444 ? 4.023 -17.25 -20.328 1 95.56 444 VAL A C 1
ATOM 3432 O O . VAL A 1 444 ? 4.48 -16.266 -20.906 1 95.56 444 VAL A O 1
ATOM 3435 N N . VAL A 1 445 ? 4.559 -17.734 -19.188 1 94.81 445 VAL A N 1
ATOM 3436 C CA . VAL A 1 445 ? 5.777 -17.156 -18.625 1 94.81 445 VAL A CA 1
ATOM 3437 C C . VAL A 1 445 ? 6.898 -18.188 -18.656 1 94.81 445 VAL A C 1
ATOM 3439 O O . VAL A 1 445 ? 6.742 -19.297 -18.125 1 94.81 445 VAL A O 1
ATOM 3442 N N . PRO A 1 446 ? 8.023 -17.797 -19.281 1 95.81 446 PRO A N 1
ATOM 3443 C CA . PRO A 1 446 ? 9.148 -18.734 -19.281 1 95.81 446 PRO A CA 1
ATOM 3444 C C . PRO A 1 446 ? 9.641 -19.078 -17.875 1 95.81 446 PRO A C 1
ATOM 3446 O O . PRO A 1 446 ? 9.68 -18.203 -17.016 1 95.81 446 PRO A O 1
ATOM 3449 N N . GLY A 1 447 ? 10.016 -20.312 -17.688 1 95.44 447 GLY A N 1
ATOM 3450 C CA . GLY A 1 447 ? 10.477 -20.797 -16.391 1 95.44 447 GLY A CA 1
ATOM 3451 C C . GLY A 1 447 ? 11.734 -20.094 -15.906 1 95.44 447 GLY A C 1
ATOM 3452 O O . GLY A 1 447 ? 11.945 -19.953 -14.703 1 95.44 447 GLY A O 1
ATOM 3453 N N . SER A 1 448 ? 12.555 -19.625 -16.797 1 93 448 SER A N 1
ATOM 3454 C CA . SER A 1 448 ? 13.789 -18.938 -16.453 1 93 448 SER A CA 1
ATOM 3455 C C . SER A 1 448 ? 13.508 -17.703 -15.602 1 93 448 SER A C 1
ATOM 3457 O O . SER A 1 448 ? 14.344 -17.297 -14.781 1 93 448 SER A O 1
ATOM 3459 N N . GLY A 1 449 ? 12.336 -17.125 -15.758 1 90.12 449 GLY A N 1
ATOM 3460 C CA . GLY A 1 449 ? 11.961 -15.977 -14.945 1 90.12 449 GLY A CA 1
ATOM 3461 C C . GLY A 1 449 ? 11.727 -16.312 -13.492 1 90.12 449 GLY A C 1
ATOM 3462 O O . GLY A 1 449 ? 11.758 -15.438 -12.625 1 90.12 449 GLY A O 1
ATOM 3463 N N . PHE A 1 450 ? 11.508 -17.547 -13.188 1 94.44 450 PHE A N 1
ATOM 3464 C CA . PHE A 1 450 ? 11.25 -18.031 -11.836 1 94.44 450 PHE A CA 1
ATOM 3465 C C . PHE A 1 450 ? 12.492 -18.688 -11.25 1 94.44 450 PHE A C 1
ATOM 3467 O O . PHE A 1 450 ? 12.539 -19 -10.062 1 94.44 450 PHE A O 1
ATOM 3474 N N . GLY A 1 451 ? 13.484 -18.781 -12.062 1 92.31 451 GLY A N 1
ATOM 3475 C CA . GLY A 1 451 ? 14.586 -19.672 -11.727 1 92.31 451 GLY A CA 1
ATOM 3476 C C . GLY A 1 451 ? 14.25 -21.141 -11.938 1 92.31 451 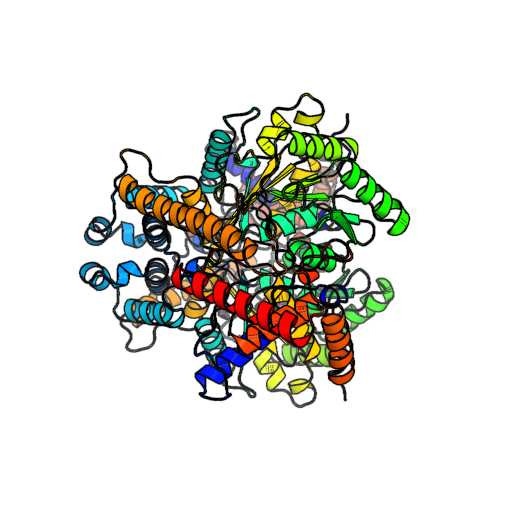GLY A C 1
ATOM 3477 O O . GLY A 1 451 ? 13.086 -21.531 -11.883 1 92.31 451 GLY A O 1
ATOM 3478 N N . GLN A 1 452 ? 15.25 -21.891 -12.289 1 93.38 452 GLN A N 1
ATOM 3479 C CA . GLN A 1 452 ? 15.094 -23.312 -12.555 1 93.38 452 GLN A CA 1
ATOM 3480 C C . GLN A 1 452 ? 16.375 -24.078 -12.242 1 93.38 452 GLN A C 1
ATOM 3482 O O . GLN A 1 452 ? 17.453 -23.484 -12.148 1 93.38 452 GLN A O 1
ATOM 3487 N N . GLU A 1 453 ? 16.125 -25.359 -11.984 1 94.62 453 GLU A N 1
ATOM 3488 C CA . GLU A 1 453 ? 17.312 -26.219 -11.883 1 94.62 453 GLU A CA 1
ATOM 3489 C C . GLU A 1 453 ? 18.141 -26.156 -13.156 1 94.62 453 GLU A C 1
ATOM 3491 O O . GLU A 1 453 ? 17.594 -26.094 -14.266 1 94.62 453 GLU A O 1
ATOM 3496 N N . PRO A 1 454 ? 19.484 -26.266 -12.969 1 93.81 454 PRO A N 1
ATOM 3497 C CA . PRO A 1 454 ? 20.328 -26.25 -14.164 1 93.81 454 PRO A CA 1
ATOM 3498 C C . PRO A 1 454 ? 19.938 -27.312 -15.188 1 93.81 454 PRO A C 1
ATOM 3500 O O . PRO A 1 454 ? 19.594 -28.438 -14.805 1 93.81 454 PRO A O 1
ATOM 3503 N N . ASN A 1 455 ? 19.891 -26.922 -16.422 1 93.56 455 ASN A N 1
ATOM 3504 C CA . ASN A 1 455 ? 19.656 -27.797 -17.562 1 93.56 455 ASN A CA 1
ATOM 3505 C C . ASN A 1 455 ? 18.188 -28.203 -17.672 1 93.56 455 ASN A C 1
ATOM 3507 O O . ASN A 1 455 ? 17.875 -29.25 -18.25 1 93.56 455 ASN A O 1
ATOM 3511 N N . THR A 1 456 ? 17.344 -27.516 -17.016 1 96.75 456 THR A N 1
ATOM 3512 C CA . THR A 1 456 ? 15.914 -27.734 -17.203 1 96.75 456 THR A CA 1
ATOM 3513 C C . THR A 1 456 ? 15.258 -26.531 -17.844 1 96.75 456 THR A C 1
ATOM 3515 O O . THR A 1 456 ? 15.805 -25.422 -17.812 1 96.75 456 THR A O 1
ATOM 3518 N N . LEU A 1 457 ? 14.164 -26.781 -18.562 1 98 457 LEU A N 1
ATOM 3519 C CA . LEU A 1 457 ? 13.328 -25.75 -19.172 1 98 457 LEU A CA 1
ATOM 3520 C C . LEU A 1 457 ? 11.875 -25.891 -18.734 1 98 457 LEU A C 1
ATOM 3522 O O . LEU A 1 457 ? 11.375 -27.016 -18.609 1 98 457 LEU A O 1
ATOM 3526 N N . HIS A 1 458 ? 11.297 -24.797 -18.422 1 98.19 458 HIS A N 1
ATOM 3527 C CA . HIS A 1 458 ? 9.914 -24.797 -17.969 1 98.19 458 HIS A CA 1
ATOM 3528 C C . HIS A 1 458 ? 9.141 -23.609 -18.516 1 98.19 458 HIS A C 1
ATOM 3530 O O . HIS A 1 458 ? 9.727 -22.719 -19.156 1 98.19 458 HIS A O 1
ATOM 3536 N N . PHE A 1 459 ? 7.895 -23.609 -18.359 1 97 459 PHE A N 1
ATOM 3537 C CA . PHE A 1 459 ? 7.051 -22.438 -18.406 1 97 459 PHE A CA 1
ATOM 3538 C C . PHE A 1 459 ? 5.949 -22.516 -17.359 1 97 459 PHE A C 1
ATOM 3540 O O . PHE A 1 459 ? 5.621 -23.594 -16.875 1 97 459 PHE A O 1
ATOM 3547 N N . ARG A 1 460 ? 5.477 -21.359 -16.906 1 96.69 460 ARG A N 1
ATOM 3548 C CA . ARG A 1 460 ? 4.316 -21.297 -16.031 1 96.69 460 ARG A CA 1
ATOM 3549 C C . ARG A 1 460 ? 3.053 -20.938 -16.797 1 96.69 460 ARG A C 1
ATOM 3551 O O . ARG A 1 460 ? 3.084 -20.062 -17.672 1 96.69 460 ARG A O 1
ATOM 3558 N N . THR A 1 461 ? 2.047 -21.609 -16.531 1 95.5 461 THR A N 1
ATOM 3559 C CA . THR A 1 461 ? 0.719 -21.266 -17.016 1 95.5 461 THR A CA 1
ATOM 3560 C C . THR A 1 461 ? -0.312 -21.328 -15.898 1 95.5 461 THR A C 1
ATOM 3562 O O . THR A 1 461 ? -0.106 -22.016 -14.898 1 95.5 461 THR A O 1
ATOM 3565 N N . THR A 1 462 ? -1.371 -20.562 -16.016 1 94.44 462 THR A N 1
ATOM 3566 C CA . THR A 1 462 ? -2.428 -20.594 -15.008 1 94.44 462 THR A CA 1
ATOM 3567 C C . THR A 1 462 ? -3.52 -21.578 -15.391 1 94.44 462 THR A C 1
ATOM 3569 O O . THR A 1 462 ? -3.617 -21.984 -16.547 1 94.44 462 THR A O 1
ATOM 3572 N N . ILE A 1 463 ? -4.348 -21.969 -14.453 1 93.88 463 ILE A N 1
ATOM 3573 C CA . ILE A 1 463 ? -5.52 -22.812 -14.688 1 93.88 463 ILE A CA 1
ATOM 3574 C C . ILE A 1 463 ? -6.777 -21.938 -14.703 1 93.88 463 ILE A C 1
ATOM 3576 O O . ILE A 1 463 ? -7.891 -22.438 -14.539 1 93.88 463 ILE A O 1
ATOM 3580 N N . LEU A 1 464 ? -6.645 -20.641 -14.867 1 90.19 464 LEU A N 1
ATOM 3581 C CA . LEU A 1 464 ? -7.719 -19.672 -14.648 1 90.19 464 LEU A CA 1
ATOM 3582 C C . LEU A 1 464 ? -8.578 -19.531 -15.898 1 90.19 464 LEU A C 1
ATOM 3584 O O . LEU A 1 464 ? -9.781 -19.266 -15.805 1 90.19 464 LEU A O 1
ATOM 3588 N N . PRO A 1 465 ? -8.008 -19.719 -17.141 1 88.25 465 PRO A N 1
ATOM 3589 C CA . PRO A 1 465 ? -8.859 -19.547 -18.312 1 88.25 465 PRO A CA 1
ATOM 3590 C C . PRO A 1 465 ? -10.031 -20.516 -18.344 1 88.25 465 PRO A C 1
ATOM 3592 O O . PRO A 1 465 ? -9.906 -21.656 -17.891 1 88.25 465 PRO A O 1
ATOM 3595 N N . PRO A 1 466 ? -11.109 -20 -18.938 1 88.06 466 PRO A N 1
ATOM 3596 C CA . PRO A 1 466 ? -12.227 -20.922 -19.141 1 88.06 466 PRO A CA 1
ATOM 3597 C C . PRO A 1 466 ? -11.836 -22.172 -19.922 1 88.06 466 PRO A C 1
ATOM 3599 O O . PRO A 1 466 ? -10.875 -22.141 -20.688 1 88.06 466 PRO A O 1
ATOM 3602 N N . THR A 1 467 ? -12.633 -23.188 -19.75 1 88.62 467 THR A N 1
ATOM 3603 C CA . THR A 1 467 ? -12.312 -24.516 -20.266 1 88.62 467 THR A CA 1
ATOM 3604 C C . THR A 1 467 ? -12.055 -24.453 -21.781 1 88.62 467 THR A C 1
ATOM 3606 O O . THR A 1 467 ? -11.117 -25.078 -22.281 1 88.62 467 THR A O 1
ATOM 3609 N N . ALA A 1 468 ? -12.883 -23.672 -22.453 1 88.44 468 ALA A N 1
ATOM 3610 C CA . ALA A 1 468 ? -12.719 -23.594 -23.906 1 88.44 468 ALA A CA 1
ATOM 3611 C C . ALA A 1 468 ? -11.367 -22.969 -24.266 1 88.44 468 ALA A C 1
ATOM 3613 O O . ALA A 1 468 ? -10.719 -23.406 -25.219 1 88.44 468 ALA A O 1
ATOM 3614 N N . GLN A 1 469 ? -10.977 -22.031 -23.594 1 90.12 469 GLN A N 1
ATOM 3615 C CA . GLN A 1 469 ? -9.688 -21.375 -23.828 1 90.12 469 GLN A CA 1
ATOM 3616 C C . GLN A 1 469 ? -8.531 -22.281 -23.438 1 90.12 469 GLN A C 1
ATOM 3618 O O . GLN A 1 469 ? -7.469 -22.25 -24.062 1 90.12 469 GLN A O 1
ATOM 3623 N N . MET A 1 470 ? -8.742 -23.047 -22.453 1 90.94 470 MET A N 1
ATOM 3624 C CA . MET A 1 470 ? -7.715 -24 -22.031 1 90.94 470 MET A CA 1
ATOM 3625 C C . MET A 1 470 ? -7.473 -25.047 -23.094 1 90.94 470 MET A C 1
ATOM 3627 O O . MET A 1 470 ? -6.328 -25.453 -23.328 1 90.94 470 MET A O 1
ATOM 3631 N N . GLU A 1 471 ? -8.531 -25.484 -23.672 1 91.38 471 GLU A N 1
ATOM 3632 C CA . GLU A 1 471 ? -8.398 -26.453 -24.75 1 91.38 471 GLU A CA 1
ATOM 3633 C C . GLU A 1 471 ? -7.645 -25.859 -25.938 1 91.38 471 GLU A C 1
ATOM 3635 O O . GLU A 1 471 ? -6.801 -26.531 -26.547 1 91.38 471 GLU A O 1
ATOM 3640 N N . ARG A 1 472 ? -7.977 -24.656 -26.188 1 93.5 472 ARG A N 1
ATOM 3641 C CA . ARG A 1 472 ? -7.25 -23.938 -27.234 1 93.5 472 ARG A CA 1
ATOM 3642 C C . ARG A 1 472 ? -5.762 -23.859 -26.906 1 93.5 472 ARG A C 1
ATOM 3644 O O . ARG A 1 472 ? -4.918 -24.062 -27.781 1 93.5 472 ARG A O 1
ATOM 3651 N N . MET A 1 473 ? -5.488 -23.594 -25.766 1 94.56 473 MET A N 1
ATOM 3652 C CA . MET A 1 473 ? -4.109 -23.469 -25.312 1 94.56 473 MET A CA 1
ATOM 3653 C C . MET A 1 473 ? -3.367 -24.781 -25.453 1 94.56 473 MET A C 1
ATOM 3655 O O . MET A 1 473 ? -2.256 -24.828 -25.984 1 94.56 473 MET A O 1
ATOM 3659 N N . VAL A 1 474 ? -3.982 -25.844 -25.062 1 95.62 474 VAL A N 1
ATOM 3660 C CA . VAL A 1 474 ? -3.357 -27.172 -25.109 1 95.62 474 VAL A CA 1
ATOM 3661 C C . VAL A 1 474 ? -3.092 -27.562 -26.547 1 95.62 474 VAL A C 1
ATOM 3663 O O . VAL A 1 474 ? -2.021 -28.094 -26.875 1 95.62 474 VAL A O 1
ATOM 3666 N N . THR A 1 475 ? -4.031 -27.266 -27.344 1 96.19 475 THR A N 1
ATOM 3667 C CA . THR A 1 475 ? -3.879 -27.562 -28.766 1 96.19 475 THR A CA 1
ATOM 3668 C C . THR A 1 475 ? -2.73 -26.766 -29.375 1 96.19 475 THR A C 1
ATOM 3670 O O . THR A 1 475 ? -1.922 -27.297 -30.125 1 96.19 475 THR A O 1
ATOM 3673 N N . ALA A 1 476 ? -2.727 -25.562 -29.047 1 96.44 476 ALA A N 1
ATOM 3674 C CA . ALA A 1 476 ? -1.677 -24.672 -29.547 1 96.44 476 ALA A CA 1
ATOM 3675 C C . ALA A 1 476 ? -0.296 -25.156 -29.125 1 96.44 476 ALA A C 1
ATOM 3677 O O . ALA A 1 476 ? 0.649 -25.141 -29.922 1 96.44 476 ALA A O 1
ATOM 3678 N N . ILE A 1 477 ? -0.173 -25.531 -27.906 1 97.56 477 ILE A N 1
ATOM 3679 C CA . ILE A 1 477 ? 1.099 -26.016 -27.375 1 97.56 477 ILE A CA 1
ATOM 3680 C C . ILE A 1 477 ? 1.498 -27.297 -28.094 1 97.56 477 ILE A C 1
ATOM 3682 O O . ILE A 1 477 ? 2.658 -27.484 -28.469 1 97.56 477 ILE A O 1
ATOM 3686 N N . ARG A 1 478 ? 0.546 -28.172 -28.219 1 97.5 478 ARG A N 1
ATOM 3687 C CA . ARG A 1 478 ? 0.786 -29.422 -28.922 1 97.5 478 ARG A CA 1
ATOM 3688 C C . ARG A 1 478 ? 1.295 -29.172 -30.344 1 97.5 478 ARG A C 1
ATOM 3690 O O . ARG A 1 478 ? 2.277 -29.766 -30.766 1 97.5 478 ARG A O 1
ATOM 3697 N N . ASP A 1 479 ? 0.659 -28.25 -31 1 97 479 ASP A N 1
ATOM 3698 C CA . ASP A 1 479 ? 1.022 -27.938 -32.375 1 97 479 ASP A CA 1
ATOM 3699 C C . ASP A 1 479 ? 2.428 -27.344 -32.438 1 97 479 ASP A C 1
ATOM 3701 O O . ASP A 1 479 ? 3.197 -27.672 -33.344 1 97 479 ASP A O 1
ATOM 3705 N N . LEU A 1 480 ? 2.717 -26.484 -31.594 1 97.38 480 LEU A N 1
ATOM 3706 C CA . LEU A 1 480 ? 4.047 -25.891 -31.578 1 97.38 480 LEU A CA 1
ATOM 3707 C C . LEU A 1 480 ? 5.117 -26.953 -31.344 1 97.38 480 LEU A C 1
ATOM 3709 O O . LEU A 1 480 ? 6.145 -26.953 -32.031 1 97.38 480 LEU A O 1
ATOM 3713 N N . GLN A 1 481 ? 4.895 -27.797 -30.344 1 97.38 481 GLN A N 1
ATOM 3714 C CA . GLN A 1 481 ? 5.852 -28.859 -30.031 1 97.38 481 GLN A CA 1
ATOM 3715 C C . GLN A 1 481 ? 6.051 -29.781 -31.219 1 97.38 481 GLN A C 1
ATOM 3717 O O . GLN A 1 481 ? 7.184 -30.156 -31.547 1 97.38 481 GLN A O 1
ATOM 3722 N N . ASN A 1 482 ? 4.969 -30.094 -31.797 1 97.19 482 ASN A N 1
ATOM 3723 C CA . ASN A 1 482 ? 5.059 -30.953 -32.969 1 97.19 482 ASN A CA 1
ATOM 3724 C C . ASN A 1 482 ? 5.871 -30.281 -34.094 1 97.19 482 ASN A C 1
ATOM 3726 O O . ASN A 1 482 ? 6.684 -30.922 -34.75 1 97.19 482 ASN A O 1
ATOM 3730 N N . ARG A 1 483 ? 5.637 -29.062 -34.281 1 97.25 483 ARG A N 1
ATOM 3731 C CA . ARG A 1 483 ? 6.355 -28.312 -35.281 1 97.25 483 ARG A CA 1
ATOM 3732 C C . ARG A 1 483 ? 7.848 -28.25 -34.969 1 97.25 483 ARG A C 1
ATOM 3734 O O . ARG A 1 483 ? 8.688 -28.391 -35.844 1 97.25 483 ARG A O 1
ATOM 3741 N N . ILE A 1 484 ? 8.18 -27.984 -33.75 1 97.56 484 ILE A N 1
ATOM 3742 C CA . ILE A 1 484 ? 9.57 -27.875 -33.344 1 97.56 484 ILE A CA 1
ATOM 3743 C C . ILE A 1 484 ? 10.273 -29.219 -33.562 1 97.56 484 ILE A C 1
ATOM 3745 O O . ILE A 1 484 ? 11.383 -29.266 -34.094 1 97.56 484 ILE A O 1
ATOM 3749 N N . TYR A 1 485 ? 9.602 -30.297 -33.156 1 97.06 485 TYR A N 1
ATOM 3750 C CA . TYR A 1 485 ? 10.203 -31.609 -33.312 1 97.06 485 TYR A CA 1
ATOM 3751 C C . TYR A 1 485 ? 10.297 -32 -34.812 1 97.06 485 TYR A C 1
ATOM 3753 O O . TYR A 1 485 ? 11.219 -32.688 -35.219 1 97.06 485 TYR A O 1
ATOM 3761 N N . ALA A 1 486 ? 9.367 -31.547 -35.594 1 97.44 486 ALA A N 1
ATOM 3762 C CA . ALA A 1 486 ? 9.414 -31.812 -37.031 1 97.44 486 ALA A CA 1
ATOM 3763 C C . ALA A 1 486 ? 10.586 -31.078 -37.688 1 97.44 486 ALA A C 1
ATOM 3765 O O . ALA A 1 486 ? 11.25 -31.625 -38.562 1 97.44 486 ALA A O 1
ATOM 3766 N N . ASN A 1 487 ? 10.789 -29.906 -37.281 1 97.19 487 ASN A N 1
ATOM 3767 C CA . ASN A 1 487 ? 11.773 -29.047 -37.906 1 97.19 487 ASN A CA 1
ATOM 3768 C C . ASN A 1 487 ? 13.172 -29.281 -37.344 1 97.19 487 ASN A C 1
ATOM 3770 O O . ASN A 1 487 ? 14.164 -29.078 -38.062 1 97.19 487 ASN A O 1
ATOM 3774 N N . TYR A 1 488 ? 13.203 -29.625 -36.156 1 96.5 488 TYR A N 1
ATOM 3775 C CA . TYR A 1 488 ? 14.516 -29.609 -35.5 1 96.5 488 TYR A CA 1
ATOM 3776 C C . TYR A 1 488 ? 14.836 -30.969 -34.875 1 96.5 488 TYR A C 1
ATOM 3778 O O . TYR A 1 488 ? 15.891 -31.141 -34.281 1 96.5 488 TYR A O 1
ATOM 3786 N N . GLY A 1 489 ? 13.828 -31.797 -34.906 1 90 489 GLY A N 1
ATOM 3787 C CA . GLY A 1 489 ? 14.047 -33.125 -34.375 1 90 489 GLY A CA 1
ATOM 3788 C C . GLY A 1 489 ? 14.984 -33.969 -35.188 1 90 489 GLY A C 1
ATOM 3789 O O . GLY A 1 489 ? 15.266 -33.625 -36.344 1 90 489 GLY A O 1
ATOM 3790 N N . ASP A 1 490 ? 15.742 -35.062 -34.531 1 77.81 490 ASP A N 1
ATOM 3791 C CA . ASP A 1 490 ? 16.578 -36 -35.281 1 77.81 490 ASP A CA 1
ATOM 3792 C C . ASP A 1 490 ? 15.734 -36.844 -36.219 1 77.81 490 ASP A C 1
ATOM 3794 O O . ASP A 1 490 ? 14.562 -37.125 -35.938 1 77.81 490 ASP A O 1
ATOM 3798 N N . MET B 1 1 ? 16.469 -17.984 28.031 1 28.52 1 MET B N 1
ATOM 3799 C CA . MET B 1 1 ? 17.734 -17.469 27.516 1 28.52 1 MET B CA 1
ATOM 3800 C C . MET B 1 1 ? 17.531 -16.703 26.219 1 28.52 1 MET B C 1
ATOM 3802 O O . MET B 1 1 ? 18.141 -15.648 26 1 28.52 1 MET B O 1
ATOM 3806 N N . SER B 1 2 ? 17.016 -17.391 25.047 1 35.59 2 SER B N 1
ATOM 3807 C CA . SER B 1 2 ? 17.328 -17.297 23.641 1 35.59 2 SER B CA 1
ATOM 3808 C C . SER B 1 2 ? 16.516 -16.203 22.953 1 35.59 2 SER B C 1
ATOM 3810 O O . SER B 1 2 ? 16.375 -16.188 21.734 1 35.59 2 SER B O 1
ATOM 3812 N N . SER B 1 3 ? 15.602 -15.578 23.547 1 41.94 3 SER B N 1
ATOM 3813 C CA . SER B 1 3 ? 14.633 -14.539 23.219 1 41.94 3 SER B CA 1
ATOM 3814 C C . SER B 1 3 ? 15.328 -13.281 22.703 1 41.94 3 SER B C 1
ATOM 3816 O O . SER B 1 3 ? 14.664 -12.344 22.25 1 41.94 3 SER B O 1
ATOM 3818 N N . GLU B 1 4 ? 16.547 -13 23.203 1 49.53 4 GLU B N 1
ATOM 3819 C CA . GLU B 1 4 ? 17.422 -11.844 23.031 1 49.53 4 GLU B CA 1
ATOM 3820 C C . GLU B 1 4 ? 17.875 -11.703 21.578 1 49.53 4 GLU B C 1
ATOM 3822 O O . GLU B 1 4 ? 18.609 -10.773 21.234 1 49.53 4 GLU B O 1
ATOM 3827 N N . LYS B 1 5 ? 17.75 -12.734 20.641 1 56 5 LYS B N 1
ATOM 3828 C CA . LYS B 1 5 ? 18.578 -13.227 19.547 1 56 5 LYS B CA 1
ATOM 3829 C C . LYS B 1 5 ? 18.016 -12.82 18.203 1 56 5 LYS B C 1
ATOM 3831 O O . LYS B 1 5 ? 18.5 -13.273 17.156 1 56 5 LYS B O 1
ATOM 3836 N N . ALA B 1 6 ? 16.781 -12.195 18.125 1 80.25 6 ALA B N 1
ATOM 3837 C CA . ALA B 1 6 ? 16.391 -12.062 16.719 1 80.25 6 ALA B CA 1
ATOM 3838 C C . ALA B 1 6 ? 16.984 -10.789 16.109 1 80.25 6 ALA B C 1
ATOM 3840 O O . ALA B 1 6 ? 16.969 -9.734 16.734 1 80.25 6 ALA B O 1
ATOM 3841 N N . TYR B 1 7 ? 17.641 -11 15.055 1 90.62 7 TYR B N 1
ATOM 3842 C CA . TYR B 1 7 ? 18.188 -9.875 14.312 1 90.62 7 TYR B CA 1
ATOM 3843 C C . TYR B 1 7 ? 17.078 -8.992 13.75 1 90.62 7 TYR B C 1
ATOM 3845 O O . TYR B 1 7 ? 16.078 -9.492 13.25 1 90.62 7 TYR B O 1
ATOM 3853 N N . VAL B 1 8 ? 17.203 -7.652 14.055 1 95.88 8 VAL B N 1
ATOM 3854 C CA . VAL B 1 8 ? 16.297 -6.66 13.484 1 95.88 8 VAL B CA 1
ATOM 3855 C C . VAL B 1 8 ? 17.078 -5.664 12.633 1 95.88 8 VAL B C 1
ATOM 3857 O O . VAL B 1 8 ? 18.172 -5.246 13.008 1 95.88 8 VAL B O 1
ATOM 3860 N N . ASN B 1 9 ? 16.562 -5.367 11.461 1 96.56 9 ASN B N 1
ATOM 3861 C CA . ASN B 1 9 ? 17.125 -4.383 10.547 1 96.56 9 ASN B CA 1
ATOM 3862 C C . ASN B 1 9 ? 17.438 -3.07 11.258 1 96.56 9 ASN B C 1
ATOM 3864 O O . ASN B 1 9 ? 16.547 -2.396 11.766 1 96.56 9 ASN B O 1
ATOM 3868 N N . PRO B 1 10 ? 18.719 -2.674 11.273 1 94.81 10 PRO B N 1
ATOM 3869 C CA . PRO B 1 10 ? 19.109 -1.447 11.977 1 94.81 10 PRO B CA 1
ATOM 3870 C C . PRO B 1 10 ? 18.406 -0.208 11.43 1 94.81 10 PRO B C 1
ATOM 3872 O O . PRO B 1 10 ? 18.203 0.768 12.156 1 94.81 10 PRO B O 1
ATOM 3875 N N . HIS B 1 11 ? 18.047 -0.221 10.164 1 95.25 11 HIS B N 1
ATOM 3876 C CA . HIS B 1 11 ? 17.328 0.915 9.602 1 95.25 11 HIS B CA 1
ATOM 3877 C C . HIS B 1 11 ? 15.969 1.094 10.266 1 95.25 11 HIS B C 1
ATOM 3879 O O . HIS B 1 11 ? 15.508 2.223 10.461 1 95.25 11 HIS B O 1
ATOM 3885 N N . VAL B 1 12 ? 15.297 0.005 10.594 1 95.31 12 VAL B N 1
ATOM 3886 C CA . VAL B 1 12 ? 14.008 0.053 11.266 1 95.31 12 VAL B CA 1
ATOM 3887 C C . VAL B 1 12 ? 14.18 0.601 12.68 1 95.31 12 VAL B C 1
ATOM 3889 O O . VAL B 1 12 ? 13.375 1.411 13.148 1 95.31 12 VAL B O 1
ATOM 3892 N N . VAL B 1 13 ? 15.234 0.125 13.312 1 93.56 13 VAL B N 1
ATOM 3893 C CA . VAL B 1 13 ? 15.523 0.575 14.672 1 93.56 13 VAL B CA 1
ATOM 3894 C C . VAL B 1 13 ? 15.727 2.088 14.68 1 93.56 13 VAL B C 1
ATOM 3896 O O . VAL B 1 13 ? 15.203 2.783 15.555 1 93.56 13 VAL B O 1
ATOM 3899 N N . ARG B 1 14 ? 16.328 2.641 13.641 1 91.12 14 ARG B N 1
ATOM 3900 C CA . ARG B 1 14 ? 16.688 4.051 13.578 1 91.12 14 ARG B CA 1
ATOM 3901 C C . ARG B 1 14 ? 15.508 4.91 13.156 1 91.12 14 ARG B C 1
ATOM 3903 O O . ARG B 1 14 ? 15.453 6.102 13.469 1 91.12 14 ARG B O 1
ATOM 3910 N N . ALA B 1 15 ? 14.633 4.289 12.461 1 89.62 15 ALA B N 1
ATOM 3911 C CA . ALA B 1 15 ? 13.5 5.055 11.945 1 89.62 15 ALA B CA 1
ATOM 3912 C C . ALA B 1 15 ? 12.617 5.562 13.086 1 89.62 15 ALA B C 1
ATOM 3914 O O . ALA B 1 15 ? 12.281 4.805 14 1 89.62 15 ALA B O 1
ATOM 3915 N N . GLU B 1 16 ? 12.5 6.863 13.195 1 78.81 16 GLU B N 1
ATOM 3916 C CA . GLU B 1 16 ? 11.633 7.477 14.195 1 78.81 16 GLU B CA 1
ATOM 3917 C C . GLU B 1 16 ? 10.406 8.109 13.547 1 78.81 16 GLU B C 1
ATOM 3919 O O . GLU B 1 16 ? 10.492 8.672 12.453 1 78.81 16 GLU B O 1
ATOM 3924 N N . TYR B 1 17 ? 9.328 7.746 14.211 1 63.41 17 TYR B N 1
ATOM 3925 C CA . TYR B 1 17 ? 8.109 8.414 13.758 1 63.41 17 TYR B CA 1
ATOM 3926 C C . TYR B 1 17 ? 7.426 9.133 14.914 1 63.41 17 TYR B C 1
ATOM 3928 O O . TYR B 1 17 ? 6.965 8.492 15.867 1 63.41 17 TYR B O 1
ATOM 3936 N N . ALA B 1 18 ? 7.574 10.422 14.883 1 55.72 18 ALA B N 1
ATOM 3937 C CA . ALA B 1 18 ? 7.156 11.289 15.977 1 55.72 18 ALA B CA 1
ATOM 3938 C C . ALA B 1 18 ? 5.676 11.094 16.297 1 55.72 18 ALA B C 1
ATOM 3940 O O . ALA B 1 18 ? 5.254 11.266 17.453 1 55.72 18 ALA B O 1
ATOM 3941 N N . VAL B 1 19 ? 4.789 10.789 15.359 1 53.47 19 VAL B N 1
ATOM 3942 C CA . VAL B 1 19 ? 3.344 10.828 15.562 1 53.47 19 VAL B CA 1
ATOM 3943 C C . VAL B 1 19 ? 2.906 9.648 16.422 1 53.47 19 VAL B C 1
ATOM 3945 O O . VAL B 1 19 ? 1.833 9.68 17.031 1 53.47 19 VAL B O 1
ATOM 3948 N N . ARG B 1 20 ? 3.74 8.742 16.672 1 57.75 20 ARG B N 1
ATOM 3949 C CA . ARG B 1 20 ? 3.344 7.66 17.562 1 57.75 20 ARG B CA 1
ATOM 3950 C C . ARG B 1 20 ? 4.297 7.555 18.75 1 57.75 20 ARG B C 1
ATOM 3952 O O . ARG B 1 20 ? 4.488 6.469 19.312 1 57.75 20 ARG B O 1
ATOM 3959 N N . GLY B 1 21 ? 4.586 8.656 19.188 1 71.31 21 GLY B N 1
ATOM 3960 C CA . GLY B 1 21 ? 5.547 8.836 20.266 1 71.31 21 GLY B CA 1
ATOM 3961 C C . GLY B 1 21 ? 4.918 8.773 21.656 1 71.31 21 GLY B C 1
ATOM 3962 O O . GLY B 1 21 ? 3.83 8.211 21.812 1 71.31 21 GLY B O 1
ATOM 3963 N N . LEU B 1 22 ? 5.5 9.258 22.562 1 80.56 22 LEU B N 1
ATOM 3964 C CA . LEU B 1 22 ? 5.18 9.242 24 1 80.56 22 LEU B CA 1
ATOM 3965 C C . LEU B 1 22 ? 3.797 9.836 24.25 1 80.56 22 LEU B C 1
ATOM 3967 O O . LEU B 1 22 ? 2.996 9.258 24.984 1 80.56 22 LEU B O 1
ATOM 3971 N N . ILE B 1 23 ? 3.482 10.891 23.562 1 89.38 23 ILE B N 1
ATOM 3972 C CA . ILE B 1 23 ? 2.26 11.633 23.844 1 89.38 23 ILE B CA 1
ATOM 3973 C C . ILE B 1 23 ? 1.047 10.836 23.375 1 89.38 23 ILE B C 1
ATOM 3975 O O . ILE B 1 23 ? 0.113 10.602 24.141 1 89.38 23 ILE B O 1
ATOM 3979 N N . PRO B 1 24 ? 1.078 10.367 22.141 1 84.94 24 PRO B N 1
ATOM 3980 C CA . PRO B 1 24 ? -0.054 9.539 21.719 1 84.94 24 PRO B CA 1
ATOM 3981 C C . PRO B 1 24 ? -0.207 8.273 22.562 1 84.94 24 PRO B C 1
ATOM 3983 O O . PRO B 1 24 ? -1.33 7.848 22.844 1 84.94 24 PRO B O 1
ATOM 3986 N N . ALA B 1 25 ? 0.845 7.703 22.953 1 83.88 25 ALA B N 1
ATOM 3987 C CA . ALA B 1 25 ? 0.785 6.508 23.797 1 83.88 25 ALA B CA 1
ATOM 3988 C C . ALA B 1 25 ? 0.14 6.812 25.141 1 83.88 25 ALA B C 1
ATOM 3990 O O . ALA B 1 25 ? -0.693 6.043 25.625 1 83.88 25 ALA B O 1
ATOM 3991 N N . ARG B 1 26 ? 0.584 7.848 25.75 1 91.44 26 ARG B N 1
ATOM 3992 C CA . ARG B 1 26 ? 0.003 8.258 27.031 1 91.44 26 ARG B CA 1
ATOM 3993 C C . ARG B 1 26 ? -1.479 8.586 26.875 1 91.44 26 ARG B C 1
ATOM 3995 O O . ARG B 1 26 ? -2.283 8.281 27.75 1 91.44 26 ARG B O 1
ATOM 4002 N N . ALA B 1 27 ? -1.78 9.227 25.812 1 92.56 27 ALA B N 1
ATOM 4003 C CA . ALA B 1 27 ? -3.18 9.531 25.531 1 92.56 27 ALA B CA 1
ATOM 4004 C C . ALA B 1 27 ? -4.02 8.25 25.469 1 92.56 27 ALA B C 1
ATOM 4006 O O . ALA B 1 27 ? -5.133 8.211 26 1 92.56 27 ALA B O 1
ATOM 4007 N N . ASP B 1 28 ? -3.516 7.262 24.828 1 85.88 28 ASP B N 1
ATOM 4008 C CA . ASP B 1 28 ? -4.215 5.984 24.734 1 85.88 28 ASP B CA 1
ATOM 4009 C C . ASP B 1 28 ? -4.422 5.367 26.109 1 85.88 28 ASP B C 1
ATOM 4011 O O . ASP B 1 28 ? -5.469 4.777 26.391 1 85.88 28 ASP B O 1
ATOM 4015 N N . GLU B 1 29 ? -3.424 5.441 26.938 1 89.69 29 GLU B N 1
ATOM 4016 C CA . GLU B 1 29 ? -3.535 4.957 28.312 1 89.69 29 GLU B CA 1
ATOM 4017 C C . GLU B 1 29 ? -4.645 5.684 29.062 1 89.69 29 GLU B C 1
ATOM 4019 O O . GLU B 1 29 ? -5.453 5.051 29.75 1 89.69 29 GLU B O 1
ATOM 4024 N N . ILE B 1 30 ? -4.621 6.93 28.938 1 94.31 30 ILE B N 1
ATOM 4025 C CA . ILE B 1 30 ? -5.602 7.758 29.625 1 94.31 30 ILE B CA 1
ATOM 4026 C C . ILE B 1 30 ? -7.004 7.422 29.141 1 94.31 30 ILE B C 1
ATOM 4028 O O . ILE B 1 30 ? -7.945 7.328 29.922 1 94.31 30 ILE B O 1
ATOM 4032 N N . LYS B 1 31 ? -7.109 7.301 27.859 1 90.81 31 LYS B N 1
ATOM 4033 C CA . LYS B 1 31 ? -8.391 6.922 27.281 1 90.81 31 LYS B CA 1
ATOM 4034 C C . LYS B 1 31 ? -8.906 5.621 27.875 1 90.81 31 LYS B C 1
ATOM 4036 O O . LYS B 1 31 ? -10.094 5.508 28.203 1 90.81 31 LYS B O 1
ATOM 4041 N N . LYS B 1 32 ? -8.086 4.645 28.016 1 88.88 32 LYS B N 1
ATOM 4042 C CA . LYS B 1 32 ? -8.438 3.363 28.609 1 88.88 32 LYS B CA 1
ATOM 4043 C C . LYS B 1 32 ? -8.836 3.537 30.078 1 88.88 32 LYS B C 1
ATOM 4045 O O . LYS B 1 32 ? -9.797 2.916 30.547 1 88.88 32 LYS B O 1
ATOM 4050 N N . GLU B 1 33 ? -8.039 4.344 30.734 1 93.31 33 GLU B N 1
ATOM 4051 C CA . GLU B 1 33 ? -8.32 4.621 32.156 1 93.31 33 GLU B CA 1
ATOM 4052 C C . GLU B 1 33 ? -9.703 5.234 32.312 1 93.31 33 GLU B C 1
ATOM 4054 O O . GLU B 1 33 ? -10.461 4.832 33.219 1 93.31 33 GLU B O 1
ATOM 4059 N N . ILE B 1 34 ? -10 6.133 31.516 1 93.19 34 ILE B N 1
ATOM 4060 C CA . ILE B 1 34 ? -11.297 6.801 31.594 1 93.19 34 ILE B CA 1
ATOM 4061 C C . ILE B 1 34 ? -12.414 5.801 31.297 1 93.19 34 ILE B C 1
ATOM 4063 O O . ILE B 1 34 ? -13.422 5.762 32 1 93.19 34 ILE B O 1
ATOM 4067 N N . ALA B 1 35 ? -12.242 4.988 30.281 1 88.56 35 ALA B N 1
ATOM 4068 C CA . ALA B 1 35 ? -13.242 3.998 29.891 1 88.56 35 ALA B CA 1
ATOM 4069 C C . ALA B 1 35 ? -13.492 2.992 31.016 1 88.56 35 ALA B C 1
ATOM 4071 O O . ALA B 1 35 ? -14.617 2.514 31.188 1 88.56 35 ALA B O 1
ATOM 4072 N N . GLU B 1 36 ? -12.445 2.695 31.75 1 91.81 36 GLU B N 1
ATOM 4073 C CA . GLU B 1 36 ? -12.531 1.716 32.844 1 91.81 36 GLU B CA 1
ATOM 4074 C C . GLU B 1 36 ? -12.922 2.379 34.156 1 91.81 36 GLU B C 1
ATOM 4076 O O . GLU B 1 36 ? -13.094 1.701 35.156 1 91.81 36 GLU B O 1
ATOM 4081 N N . GLY B 1 37 ? -13.133 3.635 34.062 1 88 37 GLY B N 1
ATOM 4082 C CA . GLY B 1 37 ? -13.461 4.371 35.281 1 88 37 GLY B CA 1
ATOM 4083 C C . GLY B 1 37 ? -12.312 4.445 36.25 1 88 37 GLY B C 1
ATOM 4084 O O . GLY B 1 37 ? -12.523 4.559 37.469 1 88 37 GLY B O 1
ATOM 4085 N N . LYS B 1 38 ? -11.156 4.262 35.719 1 82.31 38 LYS B N 1
ATOM 4086 C CA . LYS B 1 38 ? -9.953 4.305 36.562 1 82.31 38 LYS B CA 1
ATOM 4087 C C . LYS B 1 38 ? -9.227 5.637 36.406 1 82.31 38 LYS B C 1
ATOM 4089 O O . LYS B 1 38 ? -9.477 6.379 35.438 1 82.31 38 LYS B O 1
ATOM 4094 N N . GLY B 1 39 ? -8.492 5.965 37.281 1 78.88 39 GLY B N 1
ATOM 4095 C CA . GLY B 1 39 ? -7.656 7.152 37.219 1 78.88 39 GLY B CA 1
ATOM 4096 C C . GLY B 1 39 ? -8.398 8.422 37.562 1 78.88 39 GLY B C 1
ATOM 4097 O O . GLY B 1 39 ? -9.617 8.508 37.406 1 78.88 39 GLY B O 1
ATOM 4098 N N . ALA B 1 40 ? -7.75 9.266 38.312 1 85.31 40 ALA B N 1
ATOM 4099 C CA . ALA B 1 40 ? -8.328 10.555 38.688 1 85.31 40 ALA B CA 1
ATOM 4100 C C . ALA B 1 40 ? -7.965 11.633 37.688 1 85.31 40 ALA B C 1
ATOM 4102 O O . ALA B 1 40 ? -6.926 12.289 37.812 1 85.31 40 ALA B O 1
ATOM 4103 N N . HIS B 1 41 ? -8.773 11.75 36.5 1 92.19 41 HIS B N 1
ATOM 4104 C CA . HIS B 1 41 ? -8.523 12.789 35.5 1 92.19 41 HIS B CA 1
ATOM 4105 C C . HIS B 1 41 ? -9.578 13.898 35.594 1 92.19 41 HIS B C 1
ATOM 4107 O O . HIS B 1 41 ? -10.766 13.617 35.75 1 92.19 41 HIS B O 1
ATOM 4113 N N . PRO B 1 42 ? -9.188 15.125 35.562 1 91.25 42 PRO B N 1
ATOM 4114 C CA . PRO B 1 42 ? -10.125 16.234 35.656 1 91.25 42 PRO B CA 1
ATOM 4115 C C . PRO B 1 42 ? -10.914 16.469 34.375 1 91.25 42 PRO B C 1
ATOM 4117 O O . PRO B 1 42 ? -11.477 17.547 34.156 1 91.25 42 PRO B O 1
ATOM 4120 N N . PHE B 1 43 ? -10.891 15.664 33.406 1 93.06 43 PHE B N 1
ATOM 4121 C CA . PHE B 1 43 ? -11.633 15.672 32.156 1 93.06 43 PHE B CA 1
ATOM 4122 C C . PHE B 1 43 ? -12.227 14.305 31.859 1 93.06 43 PHE B C 1
ATOM 4124 O O . PHE B 1 43 ? -11.766 13.289 32.375 1 93.06 43 PHE B O 1
ATOM 4131 N N . THR B 1 44 ? -13.25 14.328 31 1 91.12 44 THR B N 1
ATOM 4132 C CA . THR B 1 44 ? -13.969 13.078 30.75 1 91.12 44 THR B CA 1
ATOM 4133 C C . THR B 1 44 ? -13.688 12.555 29.344 1 91.12 44 THR B C 1
ATOM 4135 O O . THR B 1 44 ? -14.086 11.445 29 1 91.12 44 THR B O 1
ATOM 4138 N N . SER B 1 45 ? -13.047 13.375 28.547 1 90.06 45 SER B N 1
ATOM 4139 C CA . SER B 1 45 ? -12.734 12.961 27.172 1 90.06 45 SER B CA 1
ATOM 4140 C C . SER B 1 45 ? -11.469 13.641 26.672 1 90.06 45 SER B C 1
ATOM 4142 O O . SER B 1 45 ? -11.078 14.695 27.172 1 90.06 45 SER B O 1
ATOM 4144 N N . LEU B 1 46 ? -10.883 12.984 25.797 1 92.25 46 LEU B N 1
ATOM 4145 C CA . LEU B 1 46 ? -9.695 13.547 25.172 1 92.25 46 LEU B CA 1
ATOM 4146 C C . LEU B 1 46 ? -10.047 14.305 23.891 1 92.25 46 LEU B C 1
ATOM 4148 O O . LEU B 1 46 ? -11.047 13.992 23.234 1 92.25 46 LEU B O 1
ATOM 4152 N N . VAL B 1 47 ? -9.352 15.344 23.594 1 89.88 47 VAL B N 1
ATOM 4153 C CA . VAL B 1 47 ? -9.422 16.047 22.312 1 89.88 47 VAL B CA 1
ATOM 4154 C C . VAL B 1 47 ? -8.148 15.789 21.516 1 89.88 47 VAL B C 1
ATOM 4156 O O . VAL B 1 47 ? -7.086 16.312 21.859 1 89.88 47 VAL B O 1
ATOM 4159 N N . TYR B 1 48 ? -8.297 15.016 20.453 1 88.38 48 TYR B N 1
ATOM 4160 C CA . TYR B 1 48 ? -7.145 14.633 19.656 1 88.38 48 TYR B CA 1
ATOM 4161 C C . TYR B 1 48 ? -6.832 15.703 18.609 1 88.38 48 TYR B C 1
ATOM 4163 O O . TYR B 1 48 ? -7.379 15.672 17.5 1 88.38 48 TYR B O 1
ATOM 4171 N N . CYS B 1 49 ? -5.898 16.484 18.891 1 90.12 49 CYS B N 1
ATOM 4172 C CA . CYS B 1 49 ? -5.48 17.547 17.984 1 90.12 49 CYS B CA 1
ATOM 4173 C C . CYS B 1 49 ? -4.176 17.188 17.281 1 90.12 49 CYS B C 1
ATOM 4175 O O . CYS B 1 49 ? -3.566 18.016 16.625 1 90.12 49 CYS B O 1
ATOM 4177 N N . ASN B 1 50 ? -3.766 15.945 17.438 1 85.06 50 ASN B N 1
ATOM 4178 C CA . ASN B 1 50 ? -2.457 15.516 16.953 1 85.06 50 ASN B CA 1
ATOM 4179 C C . ASN B 1 50 ? -2.557 14.836 15.594 1 85.06 50 ASN B C 1
ATOM 4181 O O . ASN B 1 50 ? -1.544 14.617 14.93 1 85.06 50 ASN B O 1
ATOM 4185 N N . ILE B 1 51 ? -3.693 14.531 15.133 1 78.31 51 ILE B N 1
ATOM 4186 C CA . ILE B 1 51 ? -3.76 13.68 13.945 1 78.31 51 ILE B CA 1
ATOM 4187 C C . ILE B 1 51 ? -4.582 14.367 12.859 1 78.31 51 ILE B C 1
ATOM 4189 O O . ILE B 1 51 ? -5.602 15 13.148 1 78.31 51 ILE B O 1
ATOM 4193 N N . GLY B 1 52 ? -4.098 14.266 11.656 1 85 52 GLY B N 1
ATOM 4194 C CA . GLY B 1 52 ? -4.832 14.719 10.484 1 85 52 GLY B CA 1
ATOM 4195 C C . GLY B 1 52 ? -5.793 13.672 9.945 1 85 52 GLY B C 1
ATOM 4196 O O . GLY B 1 52 ? -5.59 13.148 8.852 1 85 52 GLY B O 1
ATOM 4197 N N . ASN B 1 53 ? -6.859 13.383 10.625 1 88.31 53 ASN B N 1
ATOM 4198 C CA . ASN B 1 53 ? -7.898 12.422 10.266 1 88.31 53 ASN B CA 1
ATOM 4199 C C . ASN B 1 53 ? -9.281 13.07 10.242 1 88.31 53 ASN B C 1
ATOM 4201 O O . ASN B 1 53 ? -10.047 12.945 11.195 1 88.31 53 ASN B O 1
ATOM 4205 N N . PRO B 1 54 ? -9.648 13.648 9.109 1 91.38 54 PRO B N 1
ATOM 4206 C CA . PRO B 1 54 ? -10.844 14.492 9.016 1 91.38 54 PRO B CA 1
ATOM 4207 C C . PRO B 1 54 ? -12.102 13.789 9.516 1 91.38 54 PRO B C 1
ATOM 4209 O O . PRO B 1 54 ? -12.859 14.359 10.305 1 91.38 54 PRO B O 1
ATOM 4212 N N . GLN B 1 55 ? -12.336 12.586 9.133 1 90 55 GLN B N 1
ATOM 4213 C CA . GLN B 1 55 ? -13.578 11.914 9.492 1 90 55 GLN B CA 1
ATOM 4214 C C . GLN B 1 55 ? -13.625 11.602 10.984 1 90 55 GLN B C 1
ATOM 4216 O O . GLN B 1 55 ? -14.695 11.625 11.602 1 90 55 GLN B O 1
ATOM 4221 N N . SER B 1 56 ? -12.461 11.383 11.547 1 82.06 56 SER B N 1
ATOM 4222 C CA . SER B 1 56 ? -12.414 11.117 12.984 1 82.06 56 SER B CA 1
ATOM 4223 C C . SER B 1 56 ? -12.758 12.367 13.789 1 82.06 56 SER B C 1
ATOM 4225 O O . SER B 1 56 ? -13.055 12.281 14.977 1 82.06 56 SER B O 1
ATOM 4227 N N . LEU B 1 57 ? -12.656 13.492 13.117 1 84.69 57 LEU B N 1
ATOM 4228 C CA . LEU B 1 57 ? -13.031 14.75 13.75 1 84.69 57 LEU B CA 1
ATOM 4229 C C . LEU B 1 57 ? -14.297 15.32 13.117 1 84.69 57 LEU B C 1
ATOM 4231 O O . LEU B 1 57 ? -14.406 16.531 12.906 1 84.69 57 LEU B O 1
ATOM 4235 N N . ASP B 1 58 ? -15.109 14.453 12.641 1 86.38 58 ASP B N 1
ATOM 4236 C CA . ASP B 1 58 ? -16.516 14.656 12.344 1 86.38 58 ASP B CA 1
ATOM 4237 C C . ASP B 1 58 ? -16.703 15.266 10.961 1 86.38 58 ASP B C 1
ATOM 4239 O O . ASP B 1 58 ? -17.781 15.781 10.641 1 86.38 58 ASP B O 1
ATOM 4243 N N . GLN B 1 59 ? -15.695 15.328 10.211 1 91.62 59 GLN B N 1
ATOM 4244 C CA . GLN B 1 59 ? -15.938 15.734 8.836 1 91.62 59 GLN B CA 1
ATOM 4245 C C . GLN B 1 59 ? -16.703 14.656 8.07 1 91.62 59 GLN B C 1
ATOM 4247 O O . GLN B 1 59 ? -16.266 13.508 8 1 91.62 59 GLN B O 1
ATOM 4252 N N . LYS B 1 60 ? -17.812 14.992 7.52 1 93.5 60 LYS B N 1
ATOM 4253 C CA . LYS B 1 60 ? -18.641 14.047 6.773 1 93.5 60 LYS B CA 1
ATOM 4254 C C . LYS B 1 60 ? -18.078 13.828 5.367 1 93.5 60 LYS B C 1
ATOM 4256 O O . LYS B 1 60 ? -17.578 14.766 4.746 1 93.5 60 LYS B O 1
ATOM 4261 N N . PRO B 1 61 ? -18.219 12.57 4.895 1 95.88 61 PRO B N 1
ATOM 4262 C CA . PRO B 1 61 ? -17.828 12.352 3.5 1 95.88 61 PRO B CA 1
ATOM 4263 C C . PRO B 1 61 ? -18.766 13.031 2.512 1 95.88 61 PRO B C 1
ATOM 4265 O O . PRO B 1 61 ? -19.922 13.312 2.848 1 95.88 61 PRO B O 1
ATOM 4268 N N . LEU B 1 62 ? -18.25 13.336 1.305 1 97.94 62 LEU B N 1
ATOM 4269 C CA . LEU B 1 62 ? -19.094 13.859 0.241 1 97.94 62 LEU B CA 1
ATOM 4270 C C . LEU B 1 62 ? -20.016 12.773 -0.295 1 97.94 62 LEU B C 1
ATOM 4272 O O . LEU B 1 62 ? -19.562 11.742 -0.781 1 97.94 62 LEU B O 1
ATOM 4276 N N . THR B 1 63 ? -21.281 13.031 -0.295 1 98 63 THR B N 1
ATOM 4277 C CA . THR B 1 63 ? -22.328 12.055 -0.536 1 98 63 THR B CA 1
ATOM 4278 C C . THR B 1 63 ? -22.219 11.469 -1.942 1 98 63 THR B C 1
ATOM 4280 O O . THR B 1 63 ? -22.281 10.25 -2.123 1 98 63 THR B O 1
ATOM 4283 N N . PHE B 1 64 ? -22.047 12.375 -2.939 1 98.5 64 PHE B N 1
ATOM 4284 C CA . PHE B 1 64 ? -21.984 11.969 -4.34 1 98.5 64 PHE B CA 1
ATOM 4285 C C . PHE B 1 64 ? -20.891 10.922 -4.551 1 98.5 64 PHE B C 1
ATOM 4287 O O . PHE B 1 64 ? -21.125 9.906 -5.211 1 98.5 64 PHE B O 1
ATOM 4294 N N . ASN B 1 65 ? -19.688 11.141 -4 1 98.62 65 ASN B N 1
ATOM 4295 C CA . ASN B 1 65 ? -18.562 10.227 -4.168 1 98.62 65 ASN B CA 1
ATOM 4296 C C . ASN B 1 65 ? -18.875 8.836 -3.611 1 98.62 65 ASN B C 1
ATOM 4298 O O . ASN B 1 65 ? -18.547 7.824 -4.227 1 98.62 65 ASN B O 1
ATOM 4302 N N . ARG B 1 66 ? -19.547 8.805 -2.459 1 97.81 66 ARG B N 1
ATOM 4303 C CA . ARG B 1 66 ? -19.891 7.543 -1.812 1 97.81 66 ARG B CA 1
ATOM 4304 C C . ARG B 1 66 ? -20.953 6.797 -2.596 1 97.81 66 ARG B C 1
ATOM 4306 O O . ARG B 1 66 ? -20.969 5.562 -2.625 1 97.81 66 ARG B O 1
ATOM 4313 N N . GLN B 1 67 ? -21.875 7.516 -3.197 1 98.25 67 GLN B N 1
ATOM 4314 C CA . GLN B 1 67 ? -22.906 6.906 -4.039 1 98.25 67 GLN B CA 1
ATOM 4315 C C . GLN B 1 67 ? -22.281 6.215 -5.25 1 98.25 67 GLN B C 1
ATOM 4317 O O . GLN B 1 67 ? -22.609 5.066 -5.551 1 98.25 67 GLN B O 1
ATOM 4322 N N . VAL B 1 68 ? -21.375 6.902 -5.934 1 98.56 68 VAL B N 1
ATOM 4323 C CA . VAL B 1 68 ? -20.719 6.332 -7.098 1 98.56 68 VAL B CA 1
ATOM 4324 C C . VAL B 1 68 ? -19.891 5.113 -6.684 1 98.56 68 VAL B C 1
ATOM 4326 O O . VAL B 1 68 ? -19.938 4.074 -7.348 1 98.56 68 VAL B O 1
ATOM 4329 N N . MET B 1 69 ? -19.172 5.207 -5.609 1 97.44 69 MET B N 1
ATOM 4330 C CA . MET B 1 69 ? -18.312 4.137 -5.137 1 97.44 69 MET B CA 1
ATOM 4331 C C . MET B 1 69 ? -19.109 2.883 -4.812 1 97.44 69 MET B C 1
ATOM 4333 O O . MET B 1 69 ? -18.688 1.769 -5.117 1 97.44 69 MET B O 1
ATOM 4337 N N . ALA B 1 70 ? -20.25 3.064 -4.133 1 97.38 70 ALA B N 1
ATOM 4338 C CA . ALA B 1 70 ? -21.094 1.927 -3.777 1 97.38 70 ALA B CA 1
ATOM 4339 C C . ALA B 1 70 ? -21.562 1.18 -5.023 1 97.38 70 ALA B C 1
ATOM 4341 O O . ALA B 1 70 ? -21.531 -0.053 -5.062 1 97.38 70 ALA B O 1
ATOM 4342 N N . LEU B 1 71 ? -21.953 1.94 -6.047 1 97.81 71 LEU B N 1
ATOM 4343 C CA . LEU B 1 71 ? -22.438 1.346 -7.285 1 97.81 71 LEU B CA 1
ATOM 4344 C C . LEU B 1 71 ? -21.297 0.707 -8.07 1 97.81 71 LEU B C 1
ATOM 4346 O O . LEU B 1 71 ? -21.484 -0.33 -8.711 1 97.81 71 LEU B O 1
ATOM 4350 N N . PHE B 1 72 ? -20.156 1.264 -8.047 1 97.38 72 PHE B N 1
ATOM 4351 C CA . PHE B 1 72 ? -18.969 0.706 -8.703 1 97.38 72 PHE B CA 1
ATOM 4352 C C . PHE B 1 72 ? -18.547 -0.602 -8.039 1 97.38 72 PHE B C 1
ATOM 4354 O O . PHE B 1 72 ? -18.188 -1.562 -8.727 1 97.38 72 PHE B O 1
ATOM 4361 N N . ASP B 1 73 ? -18.625 -0.661 -6.703 1 95.19 73 ASP B N 1
ATOM 4362 C CA . ASP B 1 73 ? -18.188 -1.816 -5.93 1 95.19 73 ASP B CA 1
ATOM 4363 C C . ASP B 1 73 ? -19.094 -3.018 -6.164 1 95.19 73 ASP B C 1
ATOM 4365 O O . ASP B 1 73 ? -18.656 -4.164 -6.086 1 95.19 73 ASP B O 1
ATOM 4369 N N . ALA B 1 74 ? -20.344 -2.746 -6.367 1 96.19 74 ALA B N 1
ATOM 4370 C CA . ALA B 1 74 ? -21.328 -3.793 -6.609 1 96.19 74 ALA B CA 1
ATOM 4371 C C . ALA B 1 74 ? -22.141 -3.506 -7.871 1 96.19 74 ALA B C 1
ATOM 4373 O O . ALA B 1 74 ? -23.312 -3.172 -7.797 1 96.19 74 ALA B O 1
ATOM 4374 N N . PRO B 1 75 ? -21.5 -3.83 -8.977 1 95.94 75 PRO B N 1
ATOM 4375 C CA . PRO B 1 75 ? -22.109 -3.402 -10.242 1 95.94 75 PRO B CA 1
ATOM 4376 C C . PRO B 1 75 ? -23.469 -4.055 -10.492 1 95.94 75 PRO B C 1
ATOM 4378 O O . PRO B 1 75 ? -24.297 -3.516 -11.242 1 95.94 75 PRO B O 1
ATOM 4381 N N . PHE B 1 76 ? -23.75 -5.211 -9.891 1 95.06 76 PHE B N 1
ATOM 4382 C CA . PHE B 1 76 ? -25.031 -5.875 -10.094 1 95.06 76 PHE B CA 1
ATOM 4383 C C . PHE B 1 76 ? -26.172 -5.016 -9.562 1 95.06 76 PHE B C 1
ATOM 4385 O O . PHE B 1 76 ? -27.328 -5.203 -9.953 1 95.06 76 PHE B O 1
ATOM 4392 N N . LEU B 1 77 ? -25.891 -4.043 -8.703 1 95.31 77 LEU B N 1
ATOM 4393 C CA . LEU B 1 77 ? -26.906 -3.121 -8.203 1 95.31 77 LEU B CA 1
ATOM 4394 C C . LEU B 1 77 ? -27.422 -2.24 -9.336 1 95.31 77 LEU B C 1
ATOM 4396 O O . LEU B 1 77 ? -28.562 -1.758 -9.273 1 95.31 77 LEU B O 1
ATOM 4400 N N . LEU B 1 78 ? -26.594 -1.975 -10.328 1 96.88 78 LEU B N 1
ATOM 4401 C CA . LEU B 1 78 ? -26.953 -1.132 -11.461 1 96.88 78 LEU B CA 1
ATOM 4402 C C . LEU B 1 78 ? -28.031 -1.806 -12.312 1 96.88 78 LEU B C 1
ATOM 4404 O O . LEU B 1 78 ? -28.688 -1.15 -13.125 1 96.88 78 LEU B O 1
ATOM 4408 N N . GLU B 1 79 ? -28.188 -3.074 -12.109 1 95.69 79 GLU B N 1
ATOM 4409 C CA . GLU B 1 79 ? -29.156 -3.84 -12.891 1 95.69 79 GLU B CA 1
ATOM 4410 C C . GLU B 1 79 ? -30.531 -3.809 -12.242 1 95.69 79 GLU B C 1
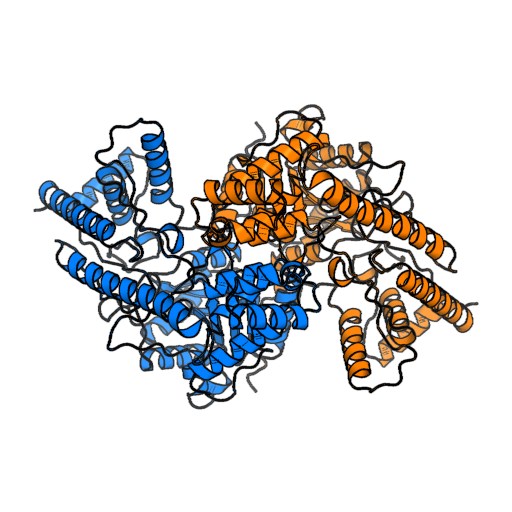ATOM 4412 O O . GLU B 1 79 ? -31.531 -4.211 -12.859 1 95.69 79 GLU B O 1
ATOM 4417 N N . ASP B 1 80 ? -30.641 -3.34 -11.023 1 95.19 80 ASP B N 1
ATOM 4418 C CA . ASP B 1 80 ? -31.891 -3.211 -10.297 1 95.19 80 ASP B CA 1
ATOM 4419 C C . ASP B 1 80 ? -32.5 -1.815 -10.469 1 95.19 80 ASP B C 1
ATOM 4421 O O . ASP B 1 80 ? -32.125 -0.891 -9.727 1 95.19 80 ASP B O 1
ATOM 4425 N N . GLU B 1 81 ? -33.5 -1.716 -11.219 1 94.88 81 GLU B N 1
ATOM 4426 C CA . GLU B 1 81 ? -34.062 -0.425 -11.586 1 94.88 81 GLU B CA 1
ATOM 4427 C C . GLU B 1 81 ? -34.656 0.296 -10.367 1 94.88 81 GLU B C 1
ATOM 4429 O O . GLU B 1 81 ? -34.531 1.519 -10.25 1 94.88 81 GLU B O 1
ATOM 4434 N N . ALA B 1 82 ? -35.281 -0.422 -9.562 1 93.19 82 ALA B N 1
ATOM 4435 C CA . ALA B 1 82 ? -35.875 0.174 -8.367 1 93.19 82 ALA B CA 1
ATOM 4436 C C . ALA B 1 82 ? -34.812 0.747 -7.445 1 93.19 82 ALA B C 1
ATOM 4438 O O . ALA B 1 82 ? -35 1.808 -6.848 1 93.19 82 ALA B O 1
ATOM 4439 N N . LEU B 1 83 ? -33.781 0.044 -7.352 1 93.88 83 LEU B N 1
ATOM 4440 C CA . LEU B 1 83 ? -32.656 0.5 -6.523 1 93.88 83 LEU B CA 1
ATOM 4441 C C . LEU B 1 83 ? -31.984 1.716 -7.148 1 93.88 83 LEU B C 1
ATOM 4443 O O . LEU B 1 83 ? -31.719 2.705 -6.461 1 93.88 83 LEU B O 1
ATOM 4447 N N . VAL B 1 84 ? -31.734 1.673 -8.375 1 94.88 84 VAL B N 1
ATOM 4448 C CA . VAL B 1 84 ? -31.031 2.719 -9.117 1 94.88 84 VAL B CA 1
ATOM 4449 C C . VAL B 1 84 ? -31.828 4.02 -9.039 1 94.88 84 VAL B C 1
ATOM 4451 O O . VAL B 1 84 ? -31.25 5.105 -9 1 94.88 84 VAL B O 1
ATOM 4454 N N . ALA B 1 85 ? -33.094 3.881 -9 1 95.12 85 ALA B N 1
ATOM 4455 C CA . ALA B 1 85 ? -33.969 5.051 -8.977 1 95.12 85 ALA B CA 1
ATOM 4456 C C . ALA B 1 85 ? -33.781 5.84 -7.684 1 95.12 85 ALA B C 1
ATOM 4458 O O . ALA B 1 85 ? -34.219 6.996 -7.598 1 95.12 85 ALA B O 1
ATOM 4459 N N . ARG B 1 86 ? -33.156 5.301 -6.723 1 94.38 86 ARG B N 1
ATOM 4460 C CA . ARG B 1 86 ? -32.969 5.957 -5.434 1 94.38 86 ARG B CA 1
ATOM 4461 C C . ARG B 1 86 ? -31.672 6.75 -5.414 1 94.38 86 ARG B C 1
ATOM 4463 O O . ARG B 1 86 ? -31.375 7.465 -4.453 1 94.38 86 ARG B O 1
ATOM 4470 N N . PHE B 1 87 ? -30.859 6.68 -6.426 1 97.06 87 PHE B N 1
ATOM 4471 C CA . PHE B 1 87 ? -29.609 7.422 -6.582 1 97.06 87 PHE B CA 1
ATOM 4472 C C . PHE B 1 87 ? -29.797 8.586 -7.547 1 97.06 87 PHE B C 1
ATOM 4474 O O . PHE B 1 87 ? -30.641 8.531 -8.445 1 97.06 87 PHE B O 1
ATOM 4481 N N . PRO B 1 88 ? -29.016 9.703 -7.34 1 97.94 88 PRO B N 1
ATOM 4482 C CA . PRO B 1 88 ? -29.016 10.734 -8.375 1 97.94 88 PRO B CA 1
ATOM 4483 C C . PRO B 1 88 ? -28.562 10.211 -9.734 1 97.94 88 PRO B C 1
ATOM 4485 O O . PRO B 1 88 ? -27.641 9.398 -9.812 1 97.94 88 PRO B O 1
ATOM 4488 N N . ALA B 1 89 ? -29.141 10.703 -10.805 1 98.06 89 ALA B N 1
ATOM 4489 C CA . ALA B 1 89 ? -28.922 10.211 -12.164 1 98.06 89 ALA B CA 1
ATOM 4490 C C . ALA B 1 89 ? -27.453 10.32 -12.547 1 98.06 89 ALA B C 1
ATOM 4492 O O . ALA B 1 89 ? -26.922 9.469 -13.266 1 98.06 89 ALA B O 1
ATOM 4493 N N . ASP B 1 90 ? -26.828 11.398 -12.148 1 98.69 90 ASP B N 1
ATOM 4494 C CA . ASP B 1 90 ? -25.438 11.602 -12.523 1 98.69 90 ASP B CA 1
ATOM 4495 C C . ASP B 1 90 ? -24.516 10.625 -11.789 1 98.69 90 ASP B C 1
ATOM 4497 O O . ASP B 1 90 ? -23.484 10.211 -12.328 1 98.69 90 ASP B O 1
ATOM 4501 N N . ALA B 1 91 ? -24.812 10.234 -10.539 1 98.5 91 ALA B N 1
ATOM 4502 C CA . ALA B 1 91 ? -24.031 9.219 -9.828 1 98.5 91 ALA B CA 1
ATOM 4503 C C . ALA B 1 91 ? -24.141 7.863 -10.523 1 98.5 91 ALA B C 1
ATOM 4505 O O . ALA B 1 91 ? -23.141 7.152 -10.656 1 98.5 91 ALA B O 1
ATOM 4506 N N . VAL B 1 92 ? -25.375 7.52 -10.922 1 98.56 92 VAL B N 1
ATOM 4507 C CA . VAL B 1 92 ? -25.625 6.273 -11.641 1 98.56 92 VAL B CA 1
ATOM 4508 C C . VAL B 1 92 ? -24.844 6.277 -12.953 1 98.56 92 VAL B C 1
ATOM 4510 O O . VAL B 1 92 ? -24.172 5.293 -13.289 1 98.56 92 VAL B O 1
ATOM 4513 N N . ALA B 1 93 ? -24.938 7.363 -13.688 1 98.44 93 ALA B N 1
ATOM 4514 C CA . ALA B 1 93 ? -24.266 7.477 -14.977 1 98.44 93 ALA B CA 1
ATOM 4515 C C . ALA B 1 93 ? -22.75 7.344 -14.812 1 98.44 93 ALA B C 1
ATOM 4517 O O . ALA B 1 93 ? -22.094 6.691 -15.625 1 98.44 93 ALA B O 1
ATOM 4518 N N . ARG B 1 94 ? -22.188 7.98 -13.82 1 98.56 94 ARG B N 1
ATOM 4519 C CA . ARG B 1 94 ? -20.75 7.918 -13.555 1 98.56 94 ARG B CA 1
ATOM 4520 C C . ARG B 1 94 ? -20.312 6.496 -13.219 1 98.56 94 ARG B C 1
ATOM 4522 O O . ARG B 1 94 ? -19.297 6.02 -13.727 1 98.56 94 ARG B O 1
ATOM 4529 N N . ALA B 1 95 ? -21.047 5.852 -12.312 1 98.31 95 ALA B N 1
ATOM 4530 C CA . ALA B 1 95 ? -20.734 4.473 -11.953 1 98.31 95 ALA B CA 1
ATOM 4531 C C . ALA B 1 95 ? -20.766 3.562 -13.172 1 98.31 95 ALA B C 1
ATOM 4533 O O . ALA B 1 95 ? -19.891 2.727 -13.367 1 98.31 95 ALA B O 1
ATOM 4534 N N . LYS B 1 96 ? -21.812 3.707 -13.992 1 98 96 LYS B N 1
ATOM 4535 C CA . LYS B 1 96 ? -21.938 2.906 -15.203 1 98 96 LYS B CA 1
ATOM 4536 C C . LYS B 1 96 ? -20.766 3.133 -16.141 1 98 96 LYS B C 1
ATOM 4538 O O . LYS B 1 96 ? -20.25 2.186 -16.734 1 98 96 LYS B O 1
ATOM 4543 N N . GLU B 1 97 ? -20.391 4.363 -16.281 1 98 97 GLU B N 1
ATOM 4544 C CA . GLU B 1 97 ? -19.25 4.691 -17.125 1 98 97 GLU B CA 1
ATOM 4545 C C . GLU B 1 97 ? -17.984 3.98 -16.625 1 98 97 GLU B C 1
ATOM 4547 O O . GLU B 1 97 ? -17.266 3.361 -17.422 1 98 97 GLU B O 1
ATOM 4552 N N . TYR B 1 98 ? -17.703 4.125 -15.344 1 97.88 98 TYR B N 1
ATOM 4553 C CA . TYR B 1 98 ? -16.5 3.504 -14.773 1 97.88 98 TYR B CA 1
ATOM 4554 C C . TYR B 1 98 ? -16.547 1.989 -14.938 1 97.88 98 TYR B C 1
ATOM 4556 O O . TYR B 1 98 ? -15.555 1.376 -15.336 1 97.88 98 TYR B O 1
ATOM 4564 N N . VAL B 1 99 ? -17.719 1.358 -14.625 1 97.38 99 VAL B N 1
ATOM 4565 C CA . VAL B 1 99 ? -17.891 -0.088 -14.711 1 97.38 99 VAL B CA 1
ATOM 4566 C C . VAL B 1 99 ? -17.656 -0.544 -16.156 1 97.38 99 VAL B C 1
ATOM 4568 O O . VAL B 1 99 ? -16.969 -1.551 -16.391 1 97.38 99 VAL B O 1
ATOM 4571 N N . ASP B 1 100 ? -18.188 0.184 -17.109 1 96.12 100 ASP B N 1
ATOM 4572 C CA . ASP B 1 100 ? -18.031 -0.143 -18.516 1 96.12 100 ASP B CA 1
ATOM 4573 C C . ASP B 1 100 ? -16.578 -0.049 -18.953 1 96.12 100 ASP B C 1
ATOM 4575 O O . ASP B 1 100 ? -16.094 -0.895 -19.703 1 96.12 100 ASP B O 1
ATOM 4579 N N . ARG B 1 101 ? -15.883 0.903 -18.484 1 94.31 101 ARG B N 1
ATOM 4580 C CA . ARG B 1 101 ? -14.5 1.144 -18.875 1 94.31 101 ARG B CA 1
ATOM 4581 C C . ARG B 1 101 ? -13.586 0.034 -18.359 1 94.31 101 ARG B C 1
ATOM 4583 O O . ARG B 1 101 ? -12.547 -0.248 -18.953 1 94.31 101 ARG B O 1
ATOM 4590 N N . VAL B 1 102 ? -14 -0.567 -17.281 1 93.31 102 VAL B N 1
ATOM 4591 C CA . VAL B 1 102 ? -13.125 -1.589 -16.719 1 93.31 102 VAL B CA 1
ATOM 4592 C C . VAL B 1 102 ? -13.633 -2.977 -17.109 1 93.31 102 VAL B C 1
ATOM 4594 O O . VAL B 1 102 ? -13.078 -3.99 -16.672 1 93.31 102 VAL B O 1
ATOM 4597 N N . GLY B 1 103 ? -14.711 -3.137 -17.875 1 88.5 103 GLY B N 1
ATOM 4598 C CA . GLY B 1 103 ? -15.242 -4.402 -18.359 1 88.5 103 GLY B CA 1
ATOM 4599 C C . GLY B 1 103 ? -15.906 -5.223 -17.266 1 88.5 103 GLY B C 1
ATOM 4600 O O . GLY B 1 103 ? -15.719 -6.438 -17.188 1 88.5 103 GLY B O 1
ATOM 4601 N N . ASN B 1 104 ? -16.516 -4.633 -16.25 1 86.19 104 ASN B N 1
ATOM 4602 C CA . ASN B 1 104 ? -17.297 -5.223 -15.164 1 86.19 104 ASN B CA 1
ATOM 4603 C C . ASN B 1 104 ? -16.406 -5.996 -14.188 1 86.19 104 ASN B C 1
ATOM 4605 O O . ASN B 1 104 ? -16.891 -6.836 -13.43 1 86.19 104 ASN B O 1
ATOM 4609 N N . VAL B 1 105 ? -15.117 -5.855 -14.258 1 91.62 105 VAL B N 1
ATOM 4610 C CA . VAL B 1 105 ? -14.188 -6.512 -13.344 1 91.62 105 VAL B CA 1
ATOM 4611 C C . VAL B 1 105 ? -13.641 -5.492 -12.344 1 91.62 105 VAL B C 1
ATOM 4613 O O . VAL B 1 105 ? -12.445 -5.188 -12.352 1 91.62 105 VAL B O 1
ATOM 4616 N N . THR B 1 106 ? -14.453 -5.121 -11.383 1 94.56 106 THR B N 1
ATOM 4617 C CA . THR B 1 106 ? -14.18 -3.98 -10.516 1 94.56 106 THR B CA 1
ATOM 4618 C C . THR B 1 106 ? -13.281 -4.391 -9.352 1 94.56 106 THR B C 1
ATOM 4620 O O . THR B 1 106 ? -12.867 -3.549 -8.555 1 94.56 106 THR B O 1
ATOM 4623 N N . GLY B 1 107 ? -12.961 -5.633 -9.211 1 95.19 107 GLY B N 1
ATOM 4624 C CA . GLY B 1 107 ? -12.109 -6.086 -8.125 1 95.19 107 GLY B CA 1
ATOM 4625 C C . GLY B 1 107 ? -10.789 -6.676 -8.602 1 95.19 107 GLY B C 1
ATOM 4626 O O . GLY B 1 107 ? -10.039 -7.258 -7.812 1 95.19 107 GLY B O 1
ATOM 4627 N N . ALA B 1 108 ? -10.383 -6.559 -9.852 1 94.69 108 ALA B N 1
ATOM 4628 C CA . ALA B 1 108 ? -9.195 -7.148 -10.453 1 94.69 108 ALA B CA 1
ATOM 4629 C C . ALA B 1 108 ? -7.988 -6.23 -10.297 1 94.69 108 ALA B C 1
ATOM 4631 O O . ALA B 1 108 ? -8.133 -5.055 -9.953 1 94.69 108 ALA B O 1
ATOM 4632 N N . TYR B 1 109 ? -6.812 -6.793 -10.516 1 93.38 109 TYR B N 1
ATOM 4633 C CA . TYR B 1 109 ? -5.652 -5.926 -10.688 1 93.38 109 TYR B CA 1
ATOM 4634 C C . TYR B 1 109 ? -5.887 -4.914 -11.805 1 93.38 109 TYR B C 1
ATOM 4636 O O . TYR B 1 109 ? -6.527 -5.23 -12.812 1 93.38 109 TYR B O 1
ATOM 4644 N N . THR B 1 110 ? -5.352 -3.77 -11.617 1 94.62 110 THR B N 1
ATOM 4645 C CA . THR B 1 110 ? -5.32 -2.775 -12.68 1 94.62 110 THR B CA 1
ATOM 4646 C C . THR B 1 110 ? -3.943 -2.727 -13.336 1 94.62 110 THR B C 1
ATOM 4648 O O . THR B 1 110 ? -3.057 -3.51 -12.992 1 94.62 110 THR B O 1
ATOM 4651 N N . ASP B 1 111 ? -3.836 -1.844 -14.273 1 91.25 111 ASP B N 1
ATOM 4652 C CA . ASP B 1 111 ? -2.49 -1.553 -14.766 1 91.25 111 ASP B CA 1
ATOM 4653 C C . ASP B 1 111 ? -1.608 -1.004 -13.641 1 91.25 111 ASP B C 1
ATOM 4655 O O . ASP B 1 111 ? -2.113 -0.45 -12.664 1 91.25 111 ASP B O 1
ATOM 4659 N N . SER B 1 112 ? -0.337 -1.136 -13.852 1 92.88 112 SER B N 1
ATOM 4660 C CA . SER B 1 112 ? 0.607 -0.76 -12.805 1 92.88 112 SER B CA 1
ATOM 4661 C C . SER B 1 112 ? 0.462 0.712 -12.438 1 92.88 112 SER B C 1
ATOM 4663 O O . SER B 1 112 ? 0.631 1.082 -11.273 1 92.88 112 SER B O 1
ATOM 4665 N N . PHE B 1 113 ? 0.179 1.599 -13.43 1 96.75 113 PHE B N 1
ATOM 4666 C CA . PHE B 1 113 ? -0.006 3.014 -13.133 1 96.75 113 PHE B CA 1
ATOM 4667 C C . PHE B 1 113 ? -1.443 3.297 -12.711 1 96.75 113 PHE B C 1
ATOM 4669 O O . PHE B 1 113 ? -1.756 4.395 -12.242 1 96.75 113 PHE B O 1
ATOM 4676 N N . GLY B 1 114 ? -2.326 2.336 -12.867 1 97.12 114 GLY B N 1
ATOM 4677 C CA . GLY B 1 114 ? -3.715 2.482 -12.453 1 97.12 114 GLY B CA 1
ATOM 4678 C C . GLY B 1 114 ? -4.68 2.518 -13.625 1 97.12 114 GLY B C 1
ATOM 4679 O O . GLY B 1 114 ? -4.273 2.352 -14.773 1 97.12 114 GLY B O 1
ATOM 4680 N N . TYR B 1 115 ? -5.969 2.678 -13.344 1 97.44 115 TYR B N 1
ATOM 4681 C CA . TYR B 1 115 ? -7.016 2.732 -14.359 1 97.44 115 TYR B CA 1
ATOM 4682 C C . TYR B 1 115 ? -6.781 3.891 -15.32 1 97.44 115 TYR B C 1
ATOM 4684 O O . TYR B 1 115 ? -6.43 4.996 -14.898 1 97.44 115 TYR B O 1
ATOM 4692 N N . ASP B 1 116 ? -7.047 3.686 -16.562 1 96.38 116 ASP B N 1
ATOM 4693 C CA . ASP B 1 116 ? -6.922 4.738 -17.562 1 96.38 116 ASP B CA 1
ATOM 4694 C C . ASP B 1 116 ? -7.879 5.891 -17.281 1 96.38 116 ASP B C 1
ATOM 4696 O O . ASP B 1 116 ? -7.496 7.059 -17.359 1 96.38 116 ASP B O 1
ATOM 4700 N N . PHE B 1 117 ? -9.109 5.578 -16.938 1 97.56 117 PHE B N 1
ATOM 4701 C CA . PHE B 1 117 ? -10.094 6.633 -16.734 1 97.56 117 PHE B CA 1
ATOM 4702 C C . PHE B 1 117 ? -9.703 7.508 -15.555 1 97.56 117 PHE B C 1
ATOM 4704 O O . PHE B 1 117 ? -9.961 8.719 -15.555 1 97.56 117 PHE B O 1
ATOM 4711 N N . ALA B 1 118 ? -9.148 6.895 -14.523 1 98.56 118 ALA B N 1
ATOM 4712 C CA . ALA B 1 118 ? -8.695 7.672 -13.375 1 98.56 118 ALA B CA 1
ATOM 4713 C C . ALA B 1 118 ? -7.539 8.594 -13.75 1 98.56 118 ALA B C 1
ATOM 4715 O O . ALA B 1 118 ? -7.527 9.766 -13.383 1 98.56 118 ALA B O 1
ATOM 4716 N N . ARG B 1 119 ? -6.543 8.047 -14.445 1 98.75 119 ARG B N 1
ATOM 4717 C CA . ARG B 1 119 ? -5.375 8.82 -14.844 1 98.75 119 ARG B CA 1
ATOM 4718 C C . ARG B 1 119 ? -5.762 9.93 -15.82 1 98.75 119 ARG B C 1
ATOM 4720 O O . ARG B 1 119 ? -5.207 11.031 -15.766 1 98.75 119 ARG B O 1
ATOM 4727 N N . GLU B 1 120 ? -6.695 9.672 -16.688 1 98.62 120 GLU B N 1
ATOM 4728 C CA . GLU B 1 120 ? -7.227 10.703 -17.594 1 98.62 120 GLU B CA 1
ATOM 4729 C C . GLU B 1 120 ? -7.902 11.82 -16.797 1 98.62 120 GLU B C 1
ATOM 4731 O O . GLU B 1 120 ? -7.711 13 -17.109 1 98.62 120 GLU B O 1
ATOM 4736 N N . ALA B 1 121 ? -8.695 11.406 -15.891 1 98.69 121 ALA B N 1
ATOM 4737 C CA . ALA B 1 121 ? -9.383 12.383 -15.047 1 98.69 121 ALA B CA 1
ATOM 4738 C C . ALA B 1 121 ? -8.391 13.281 -14.32 1 98.69 121 ALA B C 1
ATOM 4740 O O . ALA B 1 121 ? -8.57 14.5 -14.266 1 98.69 121 ALA B O 1
ATOM 4741 N N . VAL B 1 122 ? -7.363 12.688 -13.781 1 98.81 122 VAL B N 1
ATOM 4742 C CA . VAL B 1 122 ? -6.348 13.438 -13.047 1 98.81 122 VAL B CA 1
ATOM 4743 C C . VAL B 1 122 ? -5.617 14.391 -13.984 1 98.81 122 VAL B C 1
ATOM 4745 O O . VAL B 1 122 ? -5.391 15.555 -13.656 1 98.81 122 VAL B O 1
ATOM 4748 N N . ALA B 1 123 ? -5.223 13.898 -15.125 1 98.88 123 ALA B N 1
ATOM 4749 C CA . ALA B 1 123 ? -4.52 14.727 -16.094 1 98.88 123 ALA B CA 1
ATOM 4750 C C . ALA B 1 123 ? -5.352 15.953 -16.469 1 98.88 123 ALA B C 1
ATOM 4752 O O . ALA B 1 123 ? -4.836 17.062 -16.516 1 98.88 123 ALA B O 1
ATOM 4753 N N . ALA B 1 124 ? -6.609 15.719 -16.75 1 98.75 124 ALA B N 1
ATOM 4754 C CA . ALA B 1 124 ? -7.5 16.812 -17.109 1 98.75 124 ALA B CA 1
ATOM 4755 C C . ALA B 1 124 ? -7.609 17.828 -15.977 1 98.75 124 ALA B C 1
ATOM 4757 O O . ALA B 1 124 ? -7.594 19.031 -16.219 1 98.75 124 ALA B O 1
ATOM 4758 N N . CYS B 1 125 ? -7.758 17.344 -14.828 1 98.5 125 CYS B N 1
ATOM 4759 C CA . CYS B 1 125 ? -7.859 18.203 -13.648 1 98.5 125 CYS B CA 1
ATOM 4760 C C . CYS B 1 125 ? -6.598 19.031 -13.477 1 98.5 125 CYS B C 1
ATOM 4762 O O . CYS B 1 125 ? -6.676 20.234 -13.195 1 98.5 125 CYS B O 1
ATOM 4764 N N . ILE B 1 126 ? -5.445 18.438 -13.594 1 98.75 126 ILE B N 1
ATOM 4765 C CA . ILE B 1 126 ? -4.16 19.109 -13.477 1 98.75 126 ILE B CA 1
ATOM 4766 C C . ILE B 1 126 ? -4.062 20.219 -14.531 1 98.75 126 ILE B C 1
ATOM 4768 O O . ILE B 1 126 ? -3.629 21.328 -14.234 1 98.75 126 ILE B O 1
ATOM 4772 N N . ASN B 1 127 ? -4.434 19.891 -15.75 1 98.81 127 ASN B N 1
ATOM 4773 C CA . ASN B 1 127 ? -4.359 20.859 -16.828 1 98.81 127 ASN B CA 1
ATOM 4774 C C . ASN B 1 127 ? -5.242 22.078 -16.562 1 98.81 127 ASN B C 1
ATOM 4776 O O . ASN B 1 127 ? -4.828 23.219 -16.781 1 98.81 127 ASN B O 1
ATOM 4780 N N . GLU B 1 128 ? -6.426 21.828 -16.078 1 98.38 128 GLU B N 1
ATOM 4781 C CA . GLU B 1 128 ? -7.305 22.938 -15.719 1 98.38 128 GLU B CA 1
ATOM 4782 C C . GLU B 1 128 ? -6.715 23.766 -14.578 1 98.38 128 GLU B C 1
ATOM 4784 O O . GLU B 1 128 ? -6.668 24.984 -14.648 1 98.38 128 GLU B O 1
ATOM 4789 N N . ARG B 1 129 ? -6.301 23.078 -13.57 1 97.69 129 ARG B N 1
ATOM 4790 C CA . ARG B 1 129 ? -5.73 23.719 -12.391 1 97.69 129 ARG B CA 1
ATOM 4791 C C . ARG B 1 129 ? -4.516 24.562 -12.758 1 97.69 129 ARG B C 1
ATOM 4793 O O . ARG B 1 129 ? -4.312 25.641 -12.195 1 97.69 129 ARG B O 1
ATOM 4800 N N . ASP B 1 130 ? -3.721 24.016 -13.656 1 98.38 130 ASP B N 1
ATOM 4801 C CA . ASP B 1 130 ? -2.465 24.656 -14.039 1 98.38 130 ASP B CA 1
ATOM 4802 C C . ASP B 1 130 ? -2.656 25.578 -15.234 1 98.38 130 ASP B C 1
ATOM 4804 O O . ASP B 1 130 ? -1.708 25.859 -15.969 1 98.38 130 ASP B O 1
ATOM 4808 N N . HIS B 1 131 ? -3.889 25.969 -15.531 1 98.25 131 HIS B N 1
ATOM 4809 C CA . HIS B 1 131 ? -4.246 26.953 -16.547 1 98.25 131 HIS B CA 1
ATOM 4810 C C . HIS B 1 131 ? -3.723 26.547 -17.922 1 98.25 131 HIS B C 1
ATOM 4812 O O . HIS B 1 131 ? -3.262 27.391 -18.688 1 98.25 131 HIS B O 1
ATOM 4818 N N . HIS B 1 132 ? -3.629 25.297 -18.156 1 98.31 132 HIS B N 1
ATOM 4819 C CA . HIS B 1 132 ? -3.277 24.688 -19.453 1 98.31 132 HIS B CA 1
ATOM 4820 C C . HIS B 1 132 ? -1.873 25.109 -19.875 1 98.31 132 HIS B C 1
ATOM 4822 O O . HIS B 1 132 ? -1.635 25.375 -21.062 1 98.31 132 HIS B O 1
ATOM 4828 N N . VAL B 1 133 ? -1.043 25.203 -18.891 1 98.25 133 VAL B N 1
ATOM 4829 C CA . VAL B 1 133 ? 0.364 25.422 -19.219 1 98.25 133 VAL B CA 1
ATOM 4830 C C . VAL B 1 133 ? 0.876 24.297 -20.109 1 98.25 133 VAL B C 1
ATOM 4832 O O . VAL B 1 133 ? 0.396 23.172 -20.031 1 98.25 133 VAL B O 1
ATOM 4835 N N . GLN B 1 134 ? 1.896 24.594 -21.016 1 97.75 134 GLN B N 1
ATOM 4836 C CA . GLN B 1 134 ? 2.396 23.609 -21.969 1 97.75 134 GLN B CA 1
ATOM 4837 C C . GLN B 1 134 ? 3.762 23.078 -21.547 1 97.75 134 GLN B C 1
ATOM 4839 O O . GLN B 1 134 ? 4.59 23.812 -21.016 1 97.75 134 GLN B O 1
ATOM 4844 N N . PRO B 1 135 ? 4.051 21.781 -21.828 1 98.12 135 PRO B N 1
ATOM 4845 C CA . PRO B 1 135 ? 3.094 20.828 -22.375 1 98.12 135 PRO B CA 1
ATOM 4846 C C . PRO B 1 135 ? 2.035 20.391 -21.359 1 98.12 135 PRO B C 1
ATOM 4848 O O . PRO B 1 135 ? 2.297 20.391 -20.156 1 98.12 135 PRO B O 1
ATOM 4851 N N . GLU B 1 136 ? 0.864 20.031 -21.828 1 98.56 136 GLU B N 1
ATOM 4852 C CA . GLU B 1 136 ? -0.2 19.547 -20.953 1 98.56 136 GLU B CA 1
ATOM 4853 C C . GLU B 1 136 ? 0.15 18.188 -20.344 1 98.56 136 GLU B C 1
ATOM 4855 O O . GLU B 1 136 ? 0.876 17.406 -20.953 1 98.56 136 GLU B O 1
ATOM 4860 N N . ALA B 1 137 ? -0.355 18.016 -19.172 1 98.31 137 ALA B N 1
ATOM 4861 C CA . ALA B 1 137 ? -0.207 16.719 -18.547 1 98.31 137 ALA B CA 1
ATOM 4862 C C . ALA B 1 137 ? -1 15.648 -19.297 1 98.31 137 ALA B C 1
ATOM 4864 O O . ALA B 1 137 ? -2.104 15.914 -19.766 1 98.31 137 ALA B O 1
ATOM 4865 N N . THR B 1 138 ? -0.46 14.523 -19.422 1 98.38 138 THR B N 1
ATOM 4866 C CA . THR B 1 138 ? -1.131 13.367 -20 1 98.38 138 THR B CA 1
ATOM 4867 C C . THR B 1 138 ? -1.226 12.227 -19 1 98.38 138 THR B C 1
ATOM 4869 O O . THR B 1 138 ? -0.523 12.227 -17.984 1 98.38 138 THR B O 1
ATOM 4872 N N . MET B 1 139 ? -2.105 11.273 -19.281 1 97.75 139 MET B N 1
ATOM 4873 C CA . MET B 1 139 ? -2.305 10.148 -18.375 1 97.75 139 MET B CA 1
ATOM 4874 C C . MET B 1 139 ? -1.024 9.336 -18.219 1 97.75 139 MET B C 1
ATOM 4876 O O . MET B 1 139 ? -0.812 8.68 -17.203 1 97.75 139 MET B O 1
ATOM 4880 N N . GLU B 1 140 ? -0.083 9.336 -19.188 1 96.81 140 GLU B N 1
ATOM 4881 C CA . GLU B 1 140 ? 1.163 8.578 -19.141 1 96.81 140 GLU B CA 1
ATOM 4882 C C . GLU B 1 140 ? 2.08 9.078 -18.031 1 96.81 140 GLU B C 1
ATOM 4884 O O . GLU B 1 140 ? 2.953 8.344 -17.562 1 96.81 140 GLU B O 1
ATOM 4889 N N . GLU B 1 141 ? 1.852 10.297 -17.594 1 98.31 141 GLU B N 1
ATOM 4890 C CA . GLU B 1 141 ? 2.715 10.922 -16.594 1 98.31 141 GLU B CA 1
ATOM 4891 C C . GLU B 1 141 ? 2.094 10.836 -15.203 1 98.31 141 GLU B C 1
ATOM 4893 O O . GLU B 1 141 ? 2.576 11.477 -14.266 1 98.31 141 GLU B O 1
ATOM 4898 N N . ILE B 1 142 ? 0.983 10.117 -15.141 1 98.75 142 ILE B N 1
ATOM 4899 C CA . ILE B 1 142 ? 0.256 10.008 -13.883 1 98.75 142 ILE B CA 1
ATOM 4900 C C . ILE B 1 142 ? 0.287 8.562 -13.398 1 98.75 142 ILE B C 1
ATOM 4902 O O . ILE B 1 142 ? -0.076 7.645 -14.141 1 98.75 142 ILE B O 1
ATOM 4906 N N . CYS B 1 143 ? 0.75 8.359 -12.219 1 98.62 143 CYS B N 1
ATOM 4907 C CA . CYS B 1 143 ? 0.707 7.062 -11.555 1 98.62 143 CYS B CA 1
ATOM 4908 C C . CYS B 1 143 ? -0.179 7.113 -10.312 1 98.62 143 CYS B C 1
ATOM 4910 O O . CYS B 1 143 ? 0.06 7.914 -9.406 1 98.62 143 CYS B O 1
ATOM 4912 N N . MET B 1 144 ? -1.267 6.293 -10.32 1 98.75 144 MET B N 1
ATOM 4913 C CA . MET B 1 144 ? -2.088 6.168 -9.117 1 98.75 144 MET B CA 1
ATOM 4914 C C . MET B 1 144 ? -1.299 5.527 -7.984 1 98.75 144 MET B C 1
ATOM 4916 O O . MET B 1 144 ? -0.505 4.613 -8.211 1 98.75 144 MET B O 1
ATOM 4920 N N . THR B 1 145 ? -1.5 6 -6.789 1 98.25 145 THR B N 1
ATOM 4921 C CA . THR B 1 145 ? -0.729 5.516 -5.648 1 98.25 145 THR B CA 1
ATOM 4922 C C . THR B 1 145 ? -1.64 5.25 -4.453 1 98.25 145 THR B C 1
ATOM 4924 O O . THR B 1 145 ? -2.777 5.723 -4.418 1 98.25 145 THR B O 1
ATOM 4927 N N . ASP B 1 146 ? -1.189 4.477 -3.486 1 97.56 146 ASP B N 1
ATOM 4928 C CA . ASP B 1 146 ? -1.883 4.266 -2.219 1 97.56 146 ASP B CA 1
ATOM 4929 C C . ASP B 1 146 ? -1.641 5.43 -1.261 1 97.56 146 ASP B C 1
ATOM 4931 O O . ASP B 1 146 ? -0.881 5.301 -0.298 1 97.56 146 ASP B O 1
ATOM 4935 N N . GLY B 1 147 ? -2.338 6.512 -1.523 1 96.81 147 GLY B N 1
ATOM 4936 C CA . GLY B 1 147 ? -2.074 7.754 -0.814 1 96.81 147 GLY B CA 1
ATOM 4937 C C . GLY B 1 147 ? -0.824 8.461 -1.301 1 96.81 147 GLY B C 1
ATOM 4938 O O . GLY B 1 147 ? -0.078 7.926 -2.121 1 96.81 147 GLY B O 1
ATOM 4939 N N . ALA B 1 148 ? -0.611 9.672 -0.814 1 96.88 148 ALA B N 1
ATOM 4940 C CA . ALA B 1 148 ? 0.612 10.391 -1.154 1 96.88 148 ALA B CA 1
ATOM 4941 C C . ALA B 1 148 ? 1.842 9.68 -0.601 1 96.88 148 ALA B C 1
ATOM 4943 O O . ALA B 1 148 ? 2.928 9.758 -1.181 1 96.88 148 ALA B O 1
ATOM 4944 N N . SER B 1 149 ? 1.671 8.945 0.492 1 96 149 SER B N 1
ATOM 4945 C CA . SER B 1 149 ? 2.777 8.195 1.084 1 96 149 SER B CA 1
ATOM 4946 C C . SER B 1 149 ? 3.361 7.199 0.093 1 96 149 SER B C 1
ATOM 4948 O O . SER B 1 149 ? 4.578 6.996 0.052 1 96 149 SER B O 1
ATOM 4950 N N . GLY B 1 150 ? 2.449 6.555 -0.659 1 96.56 150 GLY B N 1
ATOM 4951 C CA . GLY B 1 150 ? 2.938 5.66 -1.697 1 96.56 150 GLY B CA 1
ATOM 4952 C C . GLY B 1 150 ? 3.787 6.363 -2.738 1 96.56 150 GLY B C 1
ATOM 4953 O O . GLY B 1 150 ? 4.785 5.816 -3.207 1 96.56 150 GLY B O 1
ATOM 4954 N N . GLY B 1 151 ? 3.373 7.535 -3.127 1 97.81 151 GLY B N 1
ATOM 4955 C CA . GLY B 1 151 ? 4.137 8.328 -4.078 1 97.81 151 GLY B CA 1
ATOM 4956 C C . GLY B 1 151 ? 5.488 8.758 -3.543 1 97.81 151 GLY B C 1
ATOM 4957 O O . GLY B 1 151 ? 6.48 8.75 -4.273 1 97.81 151 GLY B O 1
ATOM 4958 N N . ILE B 1 152 ? 5.535 9.141 -2.281 1 98.19 152 ILE B N 1
ATOM 4959 C CA . ILE B 1 152 ? 6.781 9.516 -1.619 1 98.19 152 ILE B CA 1
ATOM 4960 C C . ILE B 1 152 ? 7.758 8.344 -1.652 1 98.19 152 ILE B C 1
ATOM 4962 O O . ILE B 1 152 ? 8.922 8.508 -2.029 1 98.19 152 ILE B O 1
ATOM 4966 N N . THR B 1 153 ? 7.273 7.223 -1.302 1 97 153 THR B N 1
ATOM 4967 C CA . THR B 1 153 ? 8.109 6.027 -1.257 1 97 153 THR B CA 1
ATOM 4968 C C . THR B 1 153 ? 8.672 5.707 -2.639 1 97 153 THR B C 1
ATOM 4970 O O . THR B 1 153 ? 9.867 5.43 -2.777 1 97 153 THR B O 1
ATOM 4973 N N . MET B 1 154 ? 7.844 5.77 -3.631 1 97.44 154 MET B N 1
ATOM 4974 C CA . MET B 1 154 ? 8.273 5.469 -4.992 1 97.44 154 MET B CA 1
ATOM 4975 C C . MET B 1 154 ? 9.336 6.457 -5.461 1 97.44 154 MET B C 1
ATOM 4977 O O . MET B 1 154 ? 10.344 6.059 -6.047 1 97.44 154 MET B O 1
ATOM 4981 N N . ALA B 1 155 ? 9.086 7.711 -5.23 1 98.19 155 ALA B N 1
ATOM 4982 C CA . ALA B 1 155 ? 10.023 8.75 -5.648 1 98.19 155 ALA B CA 1
ATOM 4983 C C . ALA B 1 155 ? 11.375 8.57 -4.961 1 98.19 155 ALA B C 1
ATOM 4985 O O . ALA B 1 155 ? 12.422 8.719 -5.598 1 98.19 155 ALA B O 1
ATOM 4986 N N . MET B 1 156 ? 11.336 8.273 -3.727 1 98.19 156 MET B N 1
ATOM 4987 C CA . MET B 1 156 ? 12.578 8.109 -2.975 1 98.19 156 MET B CA 1
ATOM 4988 C C . MET B 1 156 ? 13.305 6.84 -3.389 1 98.19 156 MET B C 1
ATOM 4990 O O . MET B 1 156 ? 14.531 6.84 -3.545 1 98.19 156 MET B O 1
ATOM 4994 N N . GLU B 1 157 ? 12.562 5.77 -3.555 1 97.38 157 GLU B N 1
ATOM 4995 C CA . GLU B 1 157 ? 13.18 4.527 -4.008 1 97.38 157 GLU B CA 1
ATOM 4996 C C . GLU B 1 157 ? 13.852 4.707 -5.363 1 97.38 157 GLU B C 1
ATOM 4998 O O . GLU B 1 157 ? 14.875 4.078 -5.645 1 97.38 157 GLU B O 1
ATOM 5003 N N . LEU B 1 158 ? 13.297 5.52 -6.18 1 97.81 158 LEU B N 1
ATOM 5004 C CA . LEU B 1 158 ? 13.812 5.762 -7.523 1 97.81 158 LEU B CA 1
ATOM 5005 C C . LEU B 1 158 ? 15.234 6.309 -7.469 1 97.81 158 LEU B C 1
ATOM 5007 O O . LEU B 1 158 ? 16.062 5.992 -8.328 1 97.81 158 LEU B O 1
ATOM 5011 N N . VAL B 1 159 ? 15.578 7.094 -6.359 1 97.88 159 VAL B N 1
ATOM 5012 C CA . VAL B 1 159 ? 16.812 7.859 -6.488 1 97.88 159 VAL B CA 1
ATOM 5013 C C . VAL B 1 159 ? 17.719 7.578 -5.297 1 97.88 159 VAL B C 1
ATOM 5015 O O . VAL B 1 159 ? 18.891 7.957 -5.305 1 97.88 159 VAL B O 1
ATOM 5018 N N . LEU B 1 160 ? 17.234 6.918 -4.223 1 97.44 160 LEU B N 1
ATOM 5019 C CA . LEU B 1 160 ? 18.062 6.695 -3.043 1 97.44 160 LEU B CA 1
ATOM 5020 C C . LEU B 1 160 ? 18.609 5.273 -3.02 1 97.44 160 LEU B C 1
ATOM 5022 O O . LEU B 1 160 ? 17.844 4.312 -2.936 1 97.44 160 LEU B O 1
ATOM 5026 N N . GLY B 1 161 ? 19.953 5.172 -3.004 1 93.94 161 GLY B N 1
ATOM 5027 C CA . GLY B 1 161 ? 20.578 3.857 -3.027 1 93.94 161 GLY B CA 1
ATOM 5028 C C . GLY B 1 161 ? 21.234 3.484 -1.712 1 93.94 161 GLY B C 1
ATOM 5029 O O . GLY B 1 161 ? 21.625 2.332 -1.509 1 93.94 161 GLY B O 1
ATOM 5030 N N . GLY B 1 162 ? 21.375 4.504 -0.833 1 94 162 GLY B N 1
ATOM 5031 C CA . GLY B 1 162 ? 22.031 4.191 0.427 1 94 162 GLY B CA 1
ATOM 5032 C C . GLY B 1 162 ? 22.672 5.402 1.08 1 94 162 GLY B C 1
ATOM 5033 O O . GLY B 1 162 ? 22.172 6.52 0.957 1 94 162 GLY B O 1
ATOM 5034 N N . LEU B 1 163 ? 23.75 5.164 1.814 1 94.56 163 LEU B N 1
ATOM 5035 C CA . LEU B 1 163 ? 24.375 6.129 2.715 1 94.56 163 LEU B CA 1
ATOM 5036 C C . LEU B 1 163 ? 25.031 7.262 1.931 1 94.56 163 LEU B C 1
ATOM 5038 O O . LEU B 1 163 ? 25.312 8.328 2.488 1 94.56 163 LEU B O 1
ATOM 5042 N N . GLU B 1 164 ? 25.234 7.066 0.709 1 96.94 164 GLU B N 1
ATOM 5043 C CA . GLU B 1 164 ? 25.891 8.086 -0.109 1 96.94 164 GLU B CA 1
ATOM 5044 C C . GLU B 1 164 ? 24.859 9.078 -0.657 1 96.94 164 GLU B C 1
ATOM 5046 O O . GLU B 1 164 ? 25.234 10.086 -1.273 1 96.94 164 GLU B O 1
ATOM 5051 N N . ASP B 1 165 ? 23.641 8.812 -0.449 1 98.12 165 ASP B N 1
ATOM 5052 C CA . ASP B 1 165 ? 22.562 9.664 -0.939 1 98.12 165 ASP B CA 1
ATOM 5053 C C . ASP B 1 165 ? 21.859 10.383 0.213 1 98.12 165 ASP B C 1
ATOM 5055 O O . ASP B 1 165 ? 21.859 9.898 1.346 1 98.12 165 ASP B O 1
ATOM 5059 N N . ALA B 1 166 ? 21.281 11.539 -0.084 1 98.69 166 ALA B N 1
ATOM 5060 C CA . ALA B 1 166 ? 20.594 12.328 0.933 1 98.69 166 ALA B CA 1
ATOM 5061 C C . ALA B 1 166 ? 19.344 12.984 0.358 1 98.69 166 ALA B C 1
ATOM 5063 O O . ALA B 1 166 ? 19.172 13.047 -0.862 1 98.69 166 ALA B O 1
ATOM 5064 N N . VAL B 1 167 ? 18.5 13.375 1.215 1 98.75 167 VAL B N 1
ATOM 5065 C CA . VAL B 1 167 ? 17.281 14.094 0.87 1 98.75 167 VAL B CA 1
ATOM 5066 C C . VAL B 1 167 ? 17.219 15.422 1.626 1 98.75 167 VAL B C 1
ATOM 5068 O O . VAL B 1 167 ? 17.391 15.453 2.848 1 98.75 167 VAL B O 1
ATOM 5071 N N . MET B 1 168 ? 17.078 16.516 0.849 1 98.75 168 MET B N 1
ATOM 5072 C CA . MET B 1 168 ? 16.844 17.812 1.484 1 98.75 168 MET B CA 1
ATOM 5073 C C . MET B 1 168 ? 15.406 17.906 1.993 1 98.75 168 MET B C 1
ATOM 5075 O O . MET B 1 168 ? 14.453 17.766 1.222 1 98.75 168 MET B O 1
ATOM 5079 N N . ILE B 1 169 ? 15.242 18.172 3.283 1 97.69 169 ILE B N 1
ATOM 5080 C CA . ILE B 1 169 ? 13.914 18.219 3.879 1 97.69 169 ILE B CA 1
ATOM 5081 C C . ILE B 1 169 ? 13.719 19.531 4.625 1 97.69 169 ILE B C 1
ATOM 5083 O O . ILE B 1 169 ? 14.664 20.078 5.199 1 97.69 169 ILE B O 1
ATOM 5087 N N . PRO B 1 170 ? 12.516 20.016 4.582 1 97.75 170 PRO B N 1
ATOM 5088 C CA . PRO B 1 170 ? 12.25 21.234 5.348 1 97.75 170 PRO B CA 1
ATOM 5089 C C . PRO B 1 170 ? 12.188 20.984 6.852 1 97.75 170 PRO B C 1
ATOM 5091 O O . PRO B 1 170 ? 11.742 19.922 7.285 1 97.75 170 PRO B O 1
ATOM 5094 N N . ILE B 1 171 ? 12.602 21.938 7.613 1 97.38 171 ILE B N 1
ATOM 5095 C CA . ILE B 1 171 ? 12.461 21.953 9.062 1 97.38 171 ILE B CA 1
ATOM 5096 C C . ILE B 1 171 ? 11.672 23.188 9.492 1 97.38 171 ILE B C 1
ATOM 5098 O O . ILE B 1 171 ? 12.102 24.328 9.25 1 97.38 171 ILE B O 1
ATOM 5102 N N . PRO B 1 172 ? 10.508 23.016 10.133 1 96.69 172 PRO B N 1
ATOM 5103 C CA . PRO B 1 172 ? 9.969 21.719 10.562 1 96.69 172 PRO B CA 1
ATOM 5104 C C . PRO B 1 172 ? 9.508 20.859 9.391 1 96.69 172 PRO B C 1
ATOM 5106 O O . PRO B 1 172 ? 9.18 21.375 8.328 1 96.69 172 PRO B O 1
ATOM 5109 N N . GLN B 1 173 ? 9.555 19.562 9.602 1 94.31 173 GLN B N 1
ATOM 5110 C CA . GLN B 1 173 ? 9.266 18.594 8.555 1 94.31 173 GLN B CA 1
ATOM 5111 C C . GLN B 1 173 ? 7.945 17.875 8.812 1 94.31 173 GLN B C 1
ATOM 5113 O O . GLN B 1 173 ? 7.332 18.062 9.867 1 94.31 173 GLN B O 1
ATOM 5118 N N . TYR B 1 174 ? 7.531 17.047 7.816 1 93.81 174 TYR B N 1
ATOM 5119 C CA . TYR B 1 174 ? 6.59 15.953 8.023 1 93.81 174 TYR B CA 1
ATOM 5120 C C . TYR B 1 174 ? 7.328 14.656 8.328 1 93.81 174 TYR B C 1
ATOM 5122 O O . TYR B 1 174 ? 8.094 14.156 7.496 1 93.81 174 TYR B O 1
ATOM 5130 N N . PRO B 1 175 ? 7.059 14.031 9.43 1 92.25 175 PRO B N 1
ATOM 5131 C CA . PRO B 1 175 ? 7.945 13 9.969 1 92.25 175 PRO B CA 1
ATOM 5132 C C . PRO B 1 175 ? 8.031 11.766 9.07 1 92.25 175 PRO B C 1
ATOM 5134 O O . PRO B 1 175 ? 9.008 11.016 9.141 1 92.25 175 PRO B O 1
ATOM 5137 N N . PHE B 1 176 ? 7.09 11.492 8.234 1 93.94 176 PHE B N 1
ATOM 5138 C CA . PHE B 1 176 ? 7.156 10.336 7.344 1 93.94 176 PHE B CA 1
ATOM 5139 C C . PHE B 1 176 ? 8.391 10.406 6.457 1 93.94 176 PHE B C 1
ATOM 5141 O O . PHE B 1 176 ? 8.992 9.375 6.145 1 93.94 176 PHE B O 1
ATOM 5148 N N . TYR B 1 177 ? 8.805 11.562 6.059 1 96.38 177 TYR B N 1
ATOM 5149 C CA . TYR B 1 177 ? 9.953 11.711 5.172 1 96.38 177 TYR B CA 1
ATOM 5150 C C . TYR B 1 177 ? 11.227 11.203 5.836 1 96.38 177 TYR B C 1
ATOM 5152 O O . TYR B 1 177 ? 11.945 10.383 5.266 1 96.38 177 TYR B O 1
ATOM 5160 N N . THR B 1 178 ? 11.5 11.656 7.062 1 95.06 178 THR B N 1
ATOM 5161 C CA . THR B 1 178 ? 12.711 11.219 7.738 1 95.06 178 THR B CA 1
ATOM 5162 C C . THR B 1 178 ? 12.656 9.719 8.039 1 95.06 178 THR B C 1
ATOM 5164 O O . THR B 1 178 ? 13.68 9.039 8.008 1 95.06 178 THR B O 1
ATOM 5167 N N . ALA B 1 179 ? 11.492 9.281 8.375 1 94.25 179 ALA B N 1
ATOM 5168 C CA . ALA B 1 179 ? 11.344 7.852 8.625 1 94.25 179 ALA B CA 1
ATOM 5169 C C . ALA B 1 179 ? 11.672 7.047 7.367 1 94.25 179 ALA B C 1
ATOM 5171 O O . ALA B 1 179 ? 12.375 6.039 7.438 1 94.25 179 ALA B O 1
ATOM 5172 N N . GLN B 1 180 ? 11.117 7.438 6.227 1 95.62 180 GLN B N 1
ATOM 5173 C CA . GLN B 1 180 ? 11.352 6.742 4.969 1 95.62 180 GLN B CA 1
ATOM 5174 C C . GLN B 1 180 ? 12.82 6.824 4.562 1 95.62 180 GLN B C 1
ATOM 5176 O O . GLN B 1 180 ? 13.383 5.863 4.023 1 95.62 180 GLN B O 1
ATOM 5181 N N . ILE B 1 181 ? 13.453 7.977 4.758 1 97 181 ILE B N 1
ATOM 5182 C CA . ILE B 1 181 ? 14.875 8.148 4.473 1 97 181 ILE B CA 1
ATOM 5183 C C . ILE B 1 181 ? 15.688 7.141 5.285 1 97 181 ILE B C 1
ATOM 5185 O O . ILE B 1 181 ? 16.578 6.484 4.754 1 97 181 ILE B O 1
ATOM 5189 N N . ALA B 1 182 ? 15.32 7.02 6.551 1 95.31 182 ALA B N 1
ATOM 5190 C CA . ALA B 1 182 ? 16.016 6.086 7.438 1 95.31 182 ALA B CA 1
ATOM 5191 C C . ALA B 1 182 ? 15.844 4.648 6.961 1 95.31 182 ALA B C 1
ATOM 5193 O O . ALA B 1 182 ? 16.797 3.865 6.965 1 95.31 182 ALA B O 1
ATOM 5194 N N . LEU B 1 183 ? 14.68 4.273 6.574 1 94.88 183 LEU B N 1
ATOM 5195 C CA . LEU B 1 183 ? 14.391 2.918 6.125 1 94.88 183 LEU B CA 1
ATOM 5196 C C . LEU B 1 183 ? 15.211 2.57 4.883 1 94.88 183 LEU B C 1
ATOM 5198 O O . LEU B 1 183 ? 15.586 1.413 4.688 1 94.88 183 LEU B O 1
ATOM 5202 N N . LEU B 1 184 ? 15.422 3.584 4.051 1 95.44 184 LEU B N 1
ATOM 5203 C CA . LEU B 1 184 ? 16.156 3.367 2.812 1 95.44 184 LEU B CA 1
ATOM 5204 C C . LEU B 1 184 ? 17.656 3.508 3.043 1 95.44 184 LEU B C 1
ATOM 5206 O O . LEU B 1 184 ? 18.453 3.406 2.1 1 95.44 184 LEU B O 1
ATOM 5210 N N . GLY B 1 185 ? 18.062 3.82 4.277 1 95.06 185 GLY B N 1
ATOM 5211 C CA . GLY B 1 185 ? 19.469 3.904 4.637 1 95.06 185 GLY B CA 1
ATOM 5212 C C . GLY B 1 185 ? 20.172 5.129 4.07 1 95.06 185 GLY B C 1
ATOM 5213 O O . GLY B 1 185 ? 21.359 5.102 3.801 1 95.06 185 GLY B O 1
ATOM 5214 N N . ALA B 1 186 ? 19.391 6.168 3.758 1 97.25 186 ALA B N 1
ATOM 5215 C CA . ALA B 1 186 ? 19.938 7.406 3.221 1 97.25 186 ALA B CA 1
ATOM 5216 C C . ALA B 1 186 ? 20.078 8.469 4.312 1 97.25 186 ALA B C 1
ATOM 5218 O O . ALA B 1 186 ? 19.828 8.188 5.488 1 97.25 186 ALA B O 1
ATOM 5219 N N . LYS B 1 187 ? 20.594 9.609 3.93 1 97.88 187 LYS B N 1
ATOM 5220 C CA . LYS B 1 187 ? 20.844 10.664 4.906 1 97.88 187 LYS B CA 1
ATOM 5221 C C . LYS B 1 187 ? 19.891 11.844 4.691 1 97.88 187 LYS B C 1
ATOM 5223 O O . LYS B 1 187 ? 19.297 11.977 3.621 1 97.88 187 LYS B O 1
ATOM 5228 N N . THR B 1 188 ? 19.703 12.625 5.707 1 97.25 188 THR B N 1
ATOM 5229 C CA . THR B 1 188 ? 18.891 13.836 5.625 1 97.25 188 THR B CA 1
ATOM 5230 C C . THR B 1 188 ? 19.766 15.07 5.449 1 97.25 188 THR B C 1
ATOM 5232 O O . THR B 1 188 ? 20.891 15.125 5.973 1 97.25 188 THR B O 1
ATOM 5235 N N . ALA B 1 189 ? 19.375 16 4.707 1 98.38 189 ALA B N 1
ATOM 5236 C CA . ALA B 1 189 ? 19.938 17.344 4.582 1 98.38 189 ALA B CA 1
ATOM 5237 C C . ALA B 1 189 ? 18.891 18.406 4.898 1 98.38 189 ALA B C 1
ATOM 5239 O O . ALA B 1 189 ? 18.281 18.984 3.988 1 98.38 189 ALA B O 1
ATOM 5240 N N . PRO B 1 190 ? 18.781 18.781 6.148 1 97.31 190 PRO B N 1
ATOM 5241 C CA . PRO B 1 190 ? 17.719 19.703 6.543 1 97.31 190 PRO B CA 1
ATOM 5242 C C . PRO B 1 190 ? 17.969 21.141 6.102 1 97.31 190 PRO B C 1
ATOM 5244 O O . PRO B 1 190 ? 19.125 21.594 6.117 1 97.31 190 PRO B O 1
ATOM 5247 N N . TYR B 1 191 ? 16.969 21.797 5.684 1 97.75 191 TYR B N 1
ATOM 5248 C CA . TYR B 1 191 ? 16.984 23.25 5.512 1 97.75 191 TYR B CA 1
ATOM 5249 C C . TYR B 1 191 ? 15.867 23.891 6.32 1 97.75 191 TYR B C 1
ATOM 5251 O O . TYR B 1 191 ? 14.781 23.328 6.465 1 97.75 191 TYR B O 1
ATOM 5259 N N . TYR B 1 192 ? 16.078 25.078 6.828 1 96.75 192 TYR B N 1
ATOM 5260 C CA . TYR B 1 192 ? 15.148 25.688 7.762 1 96.75 192 TYR B CA 1
ATOM 5261 C C . TYR B 1 192 ? 14.164 26.594 7.035 1 96.75 192 TYR B C 1
ATOM 5263 O O . TYR B 1 192 ? 14.547 27.312 6.113 1 96.75 192 TYR B O 1
ATOM 5271 N N . LEU B 1 193 ? 12.898 26.5 7.453 1 96.69 193 LEU B N 1
ATOM 5272 C CA . LEU B 1 193 ? 11.898 27.484 7.078 1 96.69 193 LEU B CA 1
ATOM 5273 C C . LEU B 1 193 ? 11.922 28.672 8.039 1 96.69 193 LEU B C 1
ATOM 5275 O O . LEU B 1 193 ? 12.141 28.5 9.242 1 96.69 193 LEU B O 1
ATOM 5279 N N . HIS B 1 194 ? 11.664 29.812 7.473 1 95.44 194 HIS B N 1
ATOM 5280 C CA . HIS B 1 194 ? 11.766 31.031 8.273 1 95.44 194 HIS B CA 1
ATOM 5281 C C . HIS B 1 194 ? 10.414 31.422 8.852 1 95.44 194 HIS B C 1
ATOM 5283 O O . HIS B 1 194 ? 9.617 32.094 8.188 1 95.44 194 HIS B O 1
ATOM 5289 N N . GLU B 1 195 ? 10.188 31.125 10.117 1 95.69 195 GLU B N 1
ATOM 5290 C CA . GLU B 1 195 ? 8.922 31.375 10.797 1 95.69 195 GLU B CA 1
ATOM 5291 C C . GLU B 1 195 ? 8.531 32.844 10.734 1 95.69 195 GLU B C 1
ATOM 5293 O O . GLU B 1 195 ? 7.367 33.188 10.508 1 95.69 195 GLU B O 1
ATOM 5298 N N . ALA B 1 196 ? 9.492 33.75 10.875 1 93.06 196 ALA B N 1
ATOM 5299 C CA . ALA B 1 196 ? 9.219 35.156 10.93 1 93.06 196 ALA B CA 1
ATOM 5300 C C . ALA B 1 196 ? 8.695 35.688 9.594 1 93.06 196 ALA B C 1
ATOM 5302 O O . ALA B 1 196 ? 8.031 36.719 9.531 1 93.06 196 ALA B O 1
ATOM 5303 N N . ASP B 1 197 ? 9.016 35.031 8.602 1 92.31 197 ASP B N 1
ATOM 5304 C CA . ASP B 1 197 ? 8.578 35.406 7.254 1 92.31 197 ASP B CA 1
ATOM 5305 C C . ASP B 1 197 ? 7.516 34.438 6.746 1 92.31 197 ASP B C 1
ATOM 5307 O O . ASP B 1 197 ? 7.59 33.938 5.609 1 92.31 197 ASP B O 1
ATOM 5311 N N . ARG B 1 198 ? 6.598 34.031 7.605 1 91.12 198 ARG B N 1
ATOM 5312 C CA . ARG B 1 198 ? 5.477 33.156 7.289 1 91.12 198 ARG B CA 1
ATOM 5313 C C . ARG B 1 198 ? 5.969 31.828 6.75 1 91.12 198 ARG B C 1
ATOM 5315 O O . ARG B 1 198 ? 5.496 31.359 5.707 1 91.12 198 ARG B O 1
ATOM 5322 N N . TRP B 1 199 ? 7.074 31.359 7.34 1 94.69 199 TRP B N 1
ATOM 5323 C CA . TRP B 1 199 ? 7.648 30.047 7.07 1 94.69 199 TRP B CA 1
ATOM 5324 C C . TRP B 1 199 ? 8.18 29.969 5.641 1 94.69 199 TRP B C 1
ATOM 5326 O O . TRP B 1 199 ? 8.133 28.906 5.02 1 94.69 199 TRP B O 1
ATOM 5336 N N . ALA B 1 200 ? 8.641 31.047 5.109 1 90.94 200 ALA B N 1
ATOM 5337 C CA . ALA B 1 200 ? 9.188 31.078 3.756 1 90.94 200 ALA B CA 1
ATOM 5338 C C . ALA B 1 200 ? 10.531 30.359 3.689 1 90.94 200 ALA B C 1
ATOM 5340 O O . ALA B 1 200 ? 11.156 30.094 4.723 1 90.94 200 ALA B O 1
ATOM 5341 N N . MET B 1 201 ? 10.883 30.047 2.441 1 92.62 201 MET B N 1
ATOM 5342 C CA . MET B 1 201 ? 12.18 29.453 2.129 1 92.62 201 MET B CA 1
ATOM 5343 C C . MET B 1 201 ? 13.109 30.484 1.496 1 92.62 201 MET B C 1
ATOM 5345 O O . MET B 1 201 ? 12.656 31.422 0.843 1 92.62 201 MET B O 1
ATOM 5349 N N . GLN B 1 202 ? 14.375 30.281 1.694 1 91.38 202 GLN B N 1
ATOM 5350 C CA . GLN B 1 202 ? 15.383 31.125 1.053 1 91.38 202 GLN B CA 1
ATOM 5351 C C . GLN B 1 202 ? 16.391 30.281 0.266 1 91.38 202 GLN B C 1
ATOM 5353 O O . GLN B 1 202 ? 16.875 29.266 0.764 1 91.38 202 GLN B O 1
ATOM 5358 N N . ALA B 1 203 ? 16.703 30.703 -0.933 1 91.25 203 ALA B N 1
ATOM 5359 C CA . ALA B 1 203 ? 17.578 29.969 -1.833 1 91.25 203 ALA B CA 1
ATOM 5360 C C . ALA B 1 203 ? 18.953 29.766 -1.198 1 91.25 203 ALA B C 1
ATOM 5362 O O . ALA B 1 203 ? 19.562 28.703 -1.373 1 91.25 203 ALA B O 1
ATOM 5363 N N . ASP B 1 204 ? 19.359 30.734 -0.503 1 94.06 204 ASP B N 1
ATOM 5364 C CA . ASP B 1 204 ? 20.672 30.641 0.124 1 94.06 204 ASP B CA 1
ATOM 5365 C C . ASP B 1 204 ? 20.703 29.516 1.166 1 94.06 204 ASP B C 1
ATOM 5367 O O . ASP B 1 204 ? 21.734 28.859 1.348 1 94.06 204 ASP B O 1
ATOM 5371 N N . ASP B 1 205 ? 19.656 29.359 1.828 1 95.81 205 ASP B N 1
ATOM 5372 C CA . ASP B 1 205 ? 19.578 28.297 2.818 1 95.81 205 ASP B CA 1
ATOM 5373 C C . ASP B 1 205 ? 19.656 26.922 2.156 1 95.81 205 ASP B C 1
ATOM 5375 O O . ASP B 1 205 ? 20.219 25.984 2.725 1 95.81 205 ASP B O 1
ATOM 5379 N N . LEU B 1 206 ? 19.094 26.812 0.948 1 97.88 206 LEU B N 1
ATOM 5380 C CA . LEU B 1 206 ? 19.125 25.547 0.218 1 97.88 206 LEU B CA 1
ATOM 5381 C C . LEU B 1 206 ? 20.547 25.188 -0.196 1 97.88 206 LEU B C 1
ATOM 5383 O O . LEU B 1 206 ? 20.984 24.047 0.002 1 97.88 206 LEU B O 1
ATOM 5387 N N . ALA B 1 207 ? 21.219 26.172 -0.75 1 98.06 207 ALA B N 1
ATOM 5388 C CA . ALA B 1 207 ? 22.594 25.938 -1.163 1 98.06 207 ALA B CA 1
ATOM 5389 C C . ALA B 1 207 ? 23.469 25.578 0.032 1 98.06 207 ALA B C 1
ATOM 5391 O O . ALA B 1 207 ? 24.328 24.703 -0.063 1 98.06 207 ALA B O 1
ATOM 5392 N N . ALA B 1 208 ? 23.25 26.281 1.099 1 97.94 208 ALA B N 1
ATOM 5393 C CA . ALA B 1 208 ? 24.016 26.016 2.312 1 97.94 208 ALA B CA 1
ATOM 5394 C C . ALA B 1 208 ? 23.766 24.594 2.816 1 97.94 208 ALA B C 1
ATOM 5396 O O . ALA B 1 208 ? 24.703 23.891 3.213 1 97.94 208 ALA B O 1
ATOM 5397 N N . ALA B 1 209 ? 22.531 24.203 2.883 1 98 209 ALA B N 1
ATOM 5398 C CA . ALA B 1 209 ? 22.172 22.859 3.328 1 98 209 ALA B CA 1
ATOM 5399 C C . ALA B 1 209 ? 22.797 21.797 2.432 1 98 209 ALA B C 1
ATOM 5401 O O . ALA B 1 209 ? 23.297 20.781 2.922 1 98 209 ALA B O 1
ATOM 5402 N N . TYR B 1 210 ? 22.734 22.016 1.081 1 98.44 210 TYR B N 1
ATOM 5403 C CA . TYR B 1 210 ? 23.328 21.109 0.105 1 98.44 210 TYR B CA 1
ATOM 5404 C C . TYR B 1 210 ? 24.828 20.953 0.357 1 98.44 210 TYR B C 1
ATOM 5406 O O . TYR B 1 210 ? 25.328 19.828 0.469 1 98.44 210 TYR B O 1
ATOM 5414 N N . ASN B 1 211 ? 25.469 22.062 0.47 1 98.38 211 ASN B N 1
ATOM 5415 C CA . ASN B 1 211 ? 26.922 22.062 0.633 1 98.38 211 ASN B CA 1
ATOM 5416 C C . ASN B 1 211 ? 27.344 21.438 1.963 1 98.38 211 ASN B C 1
ATOM 5418 O O . ASN B 1 211 ? 28.312 20.672 2.025 1 98.38 211 ASN B O 1
ATOM 5422 N N . LYS B 1 212 ? 26.625 21.766 2.951 1 98.12 212 LYS B N 1
ATOM 5423 C CA . LYS B 1 212 ? 26.906 21.188 4.266 1 98.12 212 LYS B CA 1
ATOM 5424 C C . LYS B 1 212 ? 26.781 19.672 4.234 1 98.12 212 LYS B C 1
ATOM 5426 O O . LYS B 1 212 ? 27.609 18.969 4.82 1 98.12 212 LYS B O 1
ATOM 5431 N N . CYS B 1 213 ? 25.781 19.156 3.619 1 98.38 213 CYS B N 1
ATOM 5432 C CA . CYS B 1 213 ? 25.578 17.719 3.508 1 98.38 213 CYS B CA 1
ATOM 5433 C C . CYS B 1 213 ? 26.719 17.047 2.754 1 98.38 213 CYS B C 1
ATOM 5435 O O . CYS B 1 213 ? 27.234 16.031 3.195 1 98.38 213 CYS B O 1
ATOM 5437 N N . MET B 1 214 ? 27.141 17.641 1.639 1 98.12 214 MET B N 1
ATOM 5438 C CA . MET B 1 214 ? 28.234 17.109 0.836 1 98.12 214 MET B CA 1
ATOM 5439 C C . MET B 1 214 ? 29.531 17.062 1.646 1 98.12 214 MET B C 1
ATOM 5441 O O . MET B 1 214 ? 30.281 16.078 1.576 1 98.12 214 MET B O 1
ATOM 5445 N N . GLU B 1 215 ? 29.719 18.062 2.404 1 98 215 GLU B N 1
ATOM 5446 C CA . GLU B 1 215 ? 30.984 18.219 3.113 1 98 215 GLU B CA 1
ATOM 5447 C C . GLU B 1 215 ? 31.016 17.391 4.391 1 98 215 GLU B C 1
ATOM 5449 O O . GLU B 1 215 ? 32 16.688 4.664 1 98 215 GLU B O 1
ATOM 5454 N N . GLU B 1 216 ? 29.969 17.438 5.172 1 98 216 GLU B N 1
ATOM 5455 C CA . GLU B 1 216 ? 29.969 16.875 6.516 1 98 216 GLU B CA 1
ATOM 5456 C C . GLU B 1 216 ? 29.469 15.43 6.508 1 98 216 GLU B C 1
ATOM 5458 O O . GLU B 1 216 ? 29.969 14.586 7.262 1 98 216 GLU B O 1
ATOM 5463 N N . LYS B 1 217 ? 28.531 15.164 5.734 1 97.5 217 LYS B N 1
ATOM 5464 C CA . LYS B 1 217 ? 27.922 13.836 5.742 1 97.5 217 LYS B CA 1
ATOM 5465 C C . LYS B 1 217 ? 28.453 12.984 4.59 1 97.5 217 LYS B C 1
ATOM 5467 O O . LYS B 1 217 ? 28.203 11.773 4.543 1 97.5 217 LYS B O 1
ATOM 5472 N N . LYS B 1 218 ? 29.156 13.57 3.676 1 98.06 218 LYS B N 1
ATOM 5473 C CA . LYS B 1 218 ? 29.703 12.891 2.506 1 98.06 218 LYS B CA 1
ATOM 5474 C C . LYS B 1 218 ? 28.609 12.164 1.729 1 98.06 218 LYS B C 1
ATOM 5476 O O . LYS B 1 218 ? 28.766 11 1.353 1 98.06 218 LYS B O 1
ATOM 5481 N N . ALA B 1 219 ? 27.484 12.75 1.664 1 98.38 219 ALA B N 1
ATOM 5482 C CA . ALA B 1 219 ? 26.328 12.25 0.921 1 98.38 219 ALA B CA 1
ATOM 5483 C C . ALA B 1 219 ? 25.844 13.289 -0.087 1 98.38 219 ALA B C 1
ATOM 5485 O O . ALA B 1 219 ? 25.859 14.492 0.189 1 98.38 219 ALA B O 1
ATOM 5486 N N . THR B 1 220 ? 25.438 12.859 -1.218 1 98.31 220 THR B N 1
ATOM 5487 C CA . THR B 1 220 ? 24.953 13.734 -2.275 1 98.31 220 THR B CA 1
ATOM 5488 C C . THR B 1 220 ? 23.438 13.875 -2.199 1 98.31 220 THR B C 1
ATOM 5490 O O . THR B 1 220 ? 22.703 12.883 -2.312 1 98.31 220 THR B O 1
ATOM 5493 N N . PRO B 1 221 ? 22.875 15.086 -1.996 1 98.5 221 PRO B N 1
ATOM 5494 C CA . PRO B 1 221 ? 21.422 15.258 -2.088 1 98.5 221 PRO B CA 1
ATOM 5495 C C . PRO B 1 221 ? 20.891 14.945 -3.48 1 98.5 221 PRO B C 1
ATOM 5497 O O . PRO B 1 221 ? 21.375 15.5 -4.473 1 98.5 221 PRO B O 1
ATOM 5500 N N . ARG B 1 222 ? 19.938 14 -3.484 1 98.19 222 ARG B N 1
ATOM 5501 C CA . ARG B 1 222 ? 19.344 13.555 -4.738 1 98.19 222 ARG B CA 1
ATOM 5502 C C . ARG B 1 222 ? 17.953 14.156 -4.926 1 98.19 222 ARG B C 1
ATOM 5504 O O . ARG B 1 222 ? 17.453 14.258 -6.051 1 98.19 222 ARG B O 1
ATOM 5511 N N . LEU B 1 223 ? 17.344 14.516 -3.854 1 98.06 223 LEU B N 1
ATOM 5512 C CA . LEU B 1 223 ? 15.953 14.922 -3.811 1 98.06 223 LEU B CA 1
ATOM 5513 C C . LEU B 1 223 ? 15.75 16.094 -2.848 1 98.06 223 LEU B C 1
ATOM 5515 O O . LEU B 1 223 ? 16.391 16.141 -1.795 1 98.06 223 LEU B O 1
ATOM 5519 N N . LEU B 1 224 ? 14.945 17.094 -3.26 1 98.62 224 LEU B N 1
ATOM 5520 C CA . LEU B 1 224 ? 14.477 18.156 -2.387 1 98.62 224 LEU B CA 1
ATOM 5521 C C . LEU B 1 224 ? 12.969 18.078 -2.191 1 98.62 224 LEU B C 1
ATOM 5523 O O . LEU B 1 224 ? 12.211 18.109 -3.164 1 98.62 224 LEU B O 1
ATOM 5527 N N . VAL B 1 225 ? 12.547 17.953 -0.936 1 98.69 225 VAL B N 1
ATOM 5528 C CA . VAL B 1 225 ? 11.125 17.891 -0.598 1 98.69 225 VAL B CA 1
ATOM 5529 C C . VAL B 1 225 ? 10.602 19.297 -0.31 1 98.69 225 VAL B C 1
ATOM 5531 O O . VAL B 1 225 ? 11.148 20.016 0.531 1 98.69 225 VAL B O 1
ATOM 5534 N N . CYS B 1 226 ? 9.602 19.703 -1.003 1 98.19 226 CYS B N 1
ATOM 5535 C CA . CYS B 1 226 ? 8.867 20.922 -0.703 1 98.19 226 CYS B CA 1
ATOM 5536 C C . CYS B 1 226 ? 7.402 20.625 -0.413 1 98.19 226 CYS B C 1
ATOM 5538 O O . CYS B 1 226 ? 6.695 20.078 -1.265 1 98.19 226 CYS B O 1
ATOM 5540 N N . ILE B 1 227 ? 7.02 20.938 0.792 1 97.94 227 ILE B N 1
ATOM 5541 C CA . ILE B 1 227 ? 5.633 20.734 1.188 1 97.94 227 ILE B CA 1
ATOM 5542 C C . ILE B 1 227 ? 4.879 22.062 1.121 1 97.94 227 ILE B C 1
ATOM 5544 O O . ILE B 1 227 ? 5.168 22.984 1.883 1 97.94 227 ILE B O 1
ATOM 5548 N N . ASN B 1 228 ? 3.945 22.203 0.208 1 97.5 228 ASN B N 1
ATOM 5549 C CA . ASN B 1 228 ? 3.254 23.469 -0.044 1 97.5 228 ASN B CA 1
ATOM 5550 C C . ASN B 1 228 ? 1.815 23.234 -0.495 1 97.5 228 ASN B C 1
ATOM 5552 O O . ASN B 1 228 ? 1.578 22.734 -1.599 1 97.5 228 ASN B O 1
ATOM 5556 N N . PRO B 1 229 ? 0.819 23.578 0.313 1 97.06 229 PRO B N 1
ATOM 5557 C CA . PRO B 1 229 ? 0.914 24.234 1.623 1 97.06 229 PRO B CA 1
ATOM 5558 C C . PRO B 1 229 ? 1.599 23.344 2.668 1 97.06 229 PRO B C 1
ATOM 5560 O O . PRO B 1 229 ? 1.562 22.125 2.566 1 97.06 229 PRO B O 1
ATOM 5563 N N . GLY B 1 230 ? 2.148 24.016 3.637 1 96.44 230 GLY B N 1
ATOM 5564 C CA . GLY B 1 230 ? 3.109 23.344 4.504 1 96.44 230 GLY B CA 1
ATOM 5565 C C . GLY B 1 230 ? 2.455 22.562 5.625 1 96.44 230 GLY B C 1
ATOM 5566 O O . GLY B 1 230 ? 1.475 23.016 6.219 1 96.44 230 GLY B O 1
ATOM 5567 N N . ASN B 1 231 ? 2.939 21.422 5.965 1 94.81 231 ASN B N 1
ATOM 5568 C CA . ASN B 1 231 ? 2.76 20.641 7.18 1 94.81 231 ASN B CA 1
ATOM 5569 C C . ASN B 1 231 ? 4.07 20.5 7.953 1 94.81 231 ASN B C 1
ATOM 5571 O O . ASN B 1 231 ? 5.012 19.875 7.469 1 94.81 231 ASN B O 1
ATOM 5575 N N . PRO B 1 232 ? 4.215 21.141 9.094 1 95.19 232 PRO B N 1
ATOM 5576 C CA . PRO B 1 232 ? 3.152 21.531 10.023 1 95.19 232 PRO B CA 1
ATOM 5577 C C . PRO B 1 232 ? 2.895 23.031 10.016 1 95.19 232 PRO B C 1
ATOM 5579 O O . PRO B 1 232 ? 2.182 23.547 10.891 1 95.19 232 PRO B O 1
ATOM 5582 N N . THR B 1 233 ? 3.363 23.766 9.102 1 95.62 233 THR B N 1
ATOM 5583 C CA . THR B 1 233 ? 3.484 25.203 9.297 1 95.62 233 THR B CA 1
ATOM 5584 C C . THR B 1 233 ? 2.219 25.922 8.836 1 95.62 233 THR B C 1
ATOM 5586 O O . THR B 1 233 ? 1.949 27.047 9.25 1 95.62 233 THR B O 1
ATOM 5589 N N . GLY B 1 234 ? 1.519 25.266 7.875 1 95.31 234 GLY B N 1
ATOM 5590 C CA . GLY B 1 234 ? 0.353 25.922 7.301 1 95.31 234 GLY B CA 1
ATOM 5591 C C . GLY B 1 234 ? 0.709 27 6.297 1 95.31 234 GLY B C 1
ATOM 5592 O O . GLY B 1 234 ? -0.175 27.656 5.738 1 95.31 234 GLY B O 1
ATOM 5593 N N . GLY B 1 235 ? 1.929 27.156 6.023 1 95.06 235 GLY B N 1
ATOM 5594 C CA . GLY B 1 235 ? 2.387 28.188 5.117 1 95.06 235 GLY B CA 1
ATOM 5595 C C . GLY B 1 235 ? 2.133 27.875 3.658 1 95.06 235 GLY B C 1
ATOM 5596 O O . GLY B 1 235 ? 2.131 26.703 3.266 1 95.06 235 GLY B O 1
ATOM 5597 N N . VAL B 1 236 ? 1.87 28.922 2.838 1 96.88 236 VAL B N 1
ATOM 5598 C CA . VAL B 1 236 ? 1.731 28.828 1.389 1 96.88 236 VAL B CA 1
ATOM 5599 C C . VAL B 1 236 ? 2.824 29.656 0.713 1 96.88 236 VAL B C 1
ATOM 5601 O O . VAL B 1 236 ? 2.965 30.844 0.981 1 96.88 236 VAL B O 1
ATOM 5604 N N . LEU B 1 237 ? 3.568 29.062 -0.124 1 95.5 237 LEU B N 1
ATOM 5605 C CA . LEU B 1 237 ? 4.734 29.703 -0.721 1 95.5 237 LEU B CA 1
ATOM 5606 C C . LEU B 1 237 ? 4.316 30.703 -1.783 1 95.5 237 LEU B C 1
ATOM 5608 O O . LEU B 1 237 ? 3.352 30.484 -2.518 1 95.5 237 LEU B O 1
ATOM 5612 N N . ASP B 1 238 ? 5.156 31.719 -1.858 1 94.38 238 ASP B N 1
ATOM 5613 C CA . ASP B 1 238 ? 5.02 32.688 -2.957 1 94.38 238 ASP B CA 1
ATOM 5614 C C . ASP B 1 238 ? 5.66 32.125 -4.234 1 94.38 238 ASP B C 1
ATOM 5616 O O . ASP B 1 238 ? 6.641 31.391 -4.176 1 94.38 238 ASP B O 1
ATOM 5620 N N . ARG B 1 239 ? 5.141 32.656 -5.332 1 96.38 239 ARG B N 1
ATOM 5621 C CA . ARG B 1 239 ? 5.633 32.188 -6.629 1 96.38 239 ARG B CA 1
ATOM 5622 C C . ARG B 1 239 ? 7.129 32.469 -6.77 1 96.38 239 ARG B C 1
ATOM 5624 O O . ARG B 1 239 ? 7.863 31.641 -7.32 1 96.38 239 ARG B O 1
ATOM 5631 N N . LYS B 1 240 ? 7.562 33.625 -6.332 1 96.12 240 LYS B N 1
ATOM 5632 C CA . LYS B 1 240 ? 8.969 34 -6.465 1 96.12 240 LYS B CA 1
ATOM 5633 C C . LYS B 1 240 ? 9.867 33 -5.73 1 96.12 240 LYS B C 1
ATOM 5635 O O . LYS B 1 240 ? 10.922 32.625 -6.23 1 96.12 240 LYS B O 1
ATOM 5640 N N . VAL B 1 241 ? 9.43 32.625 -4.543 1 96.19 241 VAL B N 1
ATOM 5641 C CA . VAL B 1 241 ? 10.156 31.641 -3.756 1 96.19 241 VAL B CA 1
ATOM 5642 C C . VAL B 1 241 ? 10.172 30.312 -4.492 1 96.19 241 VAL B C 1
ATOM 5644 O O . VAL B 1 241 ? 11.195 29.625 -4.543 1 96.19 241 VAL B O 1
ATOM 5647 N N . MET B 1 242 ? 9.062 29.922 -5.098 1 97.94 242 MET B N 1
ATOM 5648 C CA . MET B 1 242 ? 8.961 28.672 -5.844 1 97.94 242 MET B CA 1
ATOM 5649 C C . MET B 1 242 ? 9.914 28.672 -7.031 1 97.94 242 MET B C 1
ATOM 5651 O O . MET B 1 242 ? 10.555 27.656 -7.32 1 97.94 242 MET B O 1
ATOM 5655 N N . GLU B 1 243 ? 9.984 29.797 -7.699 1 98.44 243 GLU B N 1
ATOM 5656 C CA . GLU B 1 243 ? 10.906 29.922 -8.82 1 98.44 243 GLU B CA 1
ATOM 5657 C C . GLU B 1 243 ? 12.352 29.734 -8.367 1 98.44 243 GLU B C 1
ATOM 5659 O O . GLU B 1 243 ? 13.164 29.125 -9.07 1 98.44 243 GLU B O 1
ATOM 5664 N N . ASP B 1 244 ? 12.672 30.297 -7.219 1 97.88 244 ASP B N 1
ATOM 5665 C CA . ASP B 1 244 ? 14.008 30.125 -6.66 1 97.88 244 ASP B CA 1
ATOM 5666 C C . ASP B 1 244 ? 14.305 28.656 -6.383 1 97.88 244 ASP B C 1
ATOM 5668 O O . ASP B 1 244 ? 15.414 28.188 -6.625 1 97.88 244 ASP B O 1
ATOM 5672 N N . VAL B 1 245 ? 13.336 27.938 -5.898 1 97.88 245 VAL B N 1
ATOM 5673 C CA . VAL B 1 245 ? 13.469 26.516 -5.621 1 97.88 245 VAL B CA 1
ATOM 5674 C C . VAL B 1 245 ? 13.719 25.766 -6.926 1 97.88 245 VAL B C 1
ATOM 5676 O O . VAL B 1 245 ? 14.578 24.875 -6.98 1 97.88 245 VAL B O 1
ATOM 5679 N N . VAL B 1 246 ? 12.977 26.094 -7.945 1 98.56 246 VAL B N 1
ATOM 5680 C CA . VAL B 1 246 ? 13.109 25.453 -9.25 1 98.56 246 VAL B CA 1
ATOM 5681 C C . VAL B 1 246 ? 14.523 25.672 -9.789 1 98.56 246 VAL B C 1
ATOM 5683 O O . VAL B 1 246 ? 15.164 24.719 -10.258 1 98.56 246 VAL B O 1
ATOM 5686 N N . ARG B 1 247 ? 15.016 26.922 -9.711 1 98.25 247 ARG B N 1
ATOM 5687 C CA . ARG B 1 247 ? 16.375 27.234 -10.172 1 98.25 247 ARG B CA 1
ATOM 5688 C C . ARG B 1 247 ? 17.406 26.422 -9.406 1 98.25 247 ARG B C 1
ATOM 5690 O O . ARG B 1 247 ? 18.328 25.859 -10 1 98.25 247 ARG B O 1
ATOM 5697 N N . PHE B 1 248 ? 17.25 26.375 -8.133 1 97.88 248 PHE B N 1
ATOM 5698 C CA . PHE B 1 248 ? 18.172 25.609 -7.301 1 97.88 248 PHE B CA 1
ATOM 5699 C C . PHE B 1 248 ? 18.203 24.156 -7.73 1 97.88 248 PHE B C 1
ATOM 5701 O O . PHE B 1 248 ? 19.266 23.578 -7.914 1 97.88 248 PHE B O 1
ATOM 5708 N N . CYS B 1 249 ? 17 23.516 -7.91 1 97.81 249 CYS B N 1
ATOM 5709 C CA . CYS B 1 249 ? 16.922 22.109 -8.25 1 97.81 249 CYS B CA 1
ATOM 5710 C C . CYS B 1 249 ? 17.578 21.828 -9.594 1 97.81 249 CYS B C 1
ATOM 5712 O O . CYS B 1 249 ? 18.297 20.828 -9.742 1 97.81 249 CYS B O 1
ATOM 5714 N N . TYR B 1 250 ? 17.328 22.672 -10.531 1 97.69 250 TYR B N 1
ATOM 5715 C CA . TYR B 1 250 ? 17.953 22.516 -11.828 1 97.69 250 TYR B CA 1
ATOM 5716 C C . TYR B 1 250 ? 19.469 22.656 -11.719 1 97.69 250 TYR B C 1
ATOM 5718 O O . TYR B 1 250 ? 20.219 21.797 -12.203 1 97.69 250 TYR B O 1
ATOM 5726 N N . ASP B 1 251 ? 19.906 23.734 -11.047 1 97.19 251 ASP B N 1
ATOM 5727 C CA . ASP B 1 251 ? 21.328 24.078 -10.984 1 97.19 251 ASP B CA 1
ATOM 5728 C C . ASP B 1 251 ? 22.109 23 -10.234 1 97.19 251 ASP B C 1
ATOM 5730 O O . ASP B 1 251 ? 23.281 22.734 -10.555 1 97.19 251 ASP B O 1
ATOM 5734 N N . TYR B 1 252 ? 21.547 22.375 -9.273 1 96.56 252 TYR B N 1
ATOM 5735 C CA . TYR B 1 252 ? 22.25 21.406 -8.438 1 96.56 252 TYR B CA 1
ATOM 5736 C C . TYR B 1 252 ? 21.891 19.984 -8.844 1 96.56 252 TYR B C 1
ATOM 5738 O O . TYR B 1 252 ? 22.328 19.016 -8.227 1 96.56 252 TYR B O 1
ATOM 5746 N N . ASN B 1 253 ? 21.047 19.797 -9.883 1 96 253 ASN B N 1
ATOM 5747 C CA . ASN B 1 253 ? 20.625 18.5 -10.398 1 96 253 ASN B CA 1
ATOM 5748 C C . ASN B 1 253 ? 19.953 17.641 -9.32 1 96 253 ASN B C 1
ATOM 5750 O O . ASN B 1 253 ? 20.359 16.5 -9.086 1 96 253 ASN B O 1
ATOM 5754 N N . VAL B 1 254 ? 19.016 18.234 -8.68 1 97.06 254 VAL B N 1
ATOM 5755 C CA . VAL B 1 254 ? 18.234 17.609 -7.613 1 97.06 254 VAL B CA 1
ATOM 5756 C C . VAL B 1 254 ? 16.781 17.453 -8.062 1 97.06 254 VAL B C 1
ATOM 5758 O O . VAL B 1 254 ? 16.203 18.375 -8.648 1 97.06 254 VAL B O 1
ATOM 5761 N N . LEU B 1 255 ? 16.188 16.219 -7.887 1 98.31 255 LEU B N 1
ATOM 5762 C CA . LEU B 1 255 ? 14.773 15.992 -8.164 1 98.31 255 LEU B CA 1
ATOM 5763 C C . LEU B 1 255 ? 13.906 16.766 -7.184 1 98.31 255 LEU B C 1
ATOM 5765 O O . LEU B 1 255 ? 14.07 16.641 -5.969 1 98.31 255 LEU B O 1
ATOM 5769 N N . LEU B 1 256 ? 13.031 17.625 -7.699 1 98.69 256 LEU B N 1
ATOM 5770 C CA . LEU B 1 256 ? 12.07 18.328 -6.855 1 98.69 256 LEU B CA 1
ATOM 5771 C C . LEU B 1 256 ? 10.859 17.453 -6.562 1 98.69 256 LEU B C 1
ATOM 5773 O O . LEU B 1 256 ? 10.133 17.062 -7.477 1 98.69 256 LEU B O 1
ATOM 5777 N N . LEU B 1 257 ? 10.672 17.031 -5.34 1 98.81 257 LEU B N 1
ATOM 5778 C CA . LEU B 1 257 ? 9.469 16.359 -4.871 1 98.81 257 LEU B CA 1
ATOM 5779 C C . LEU B 1 257 ? 8.5 17.344 -4.234 1 98.81 257 LEU B C 1
ATOM 5781 O O . LEU B 1 257 ? 8.68 17.75 -3.086 1 98.81 257 LEU B O 1
ATOM 5785 N N . ALA B 1 258 ? 7.5 17.703 -4.953 1 98.81 258 ALA B N 1
ATOM 5786 C CA . ALA B 1 258 ? 6.512 18.672 -4.512 1 98.81 258 ALA B CA 1
ATOM 5787 C C . ALA B 1 258 ? 5.324 18 -3.844 1 98.81 258 ALA B C 1
ATOM 5789 O O . ALA B 1 258 ? 4.461 17.422 -4.52 1 98.81 258 ALA B O 1
ATOM 5790 N N . ASP B 1 259 ? 5.297 18.031 -2.525 1 98.56 259 ASP B N 1
ATOM 5791 C CA . ASP B 1 259 ? 4.152 17.562 -1.752 1 98.56 259 ASP B CA 1
ATOM 5792 C C . ASP B 1 259 ? 3.047 18.625 -1.717 1 98.56 259 ASP B C 1
ATOM 5794 O O . ASP B 1 259 ? 3.096 19.547 -0.911 1 98.56 259 ASP B O 1
ATOM 5798 N N . GLU B 1 260 ? 2.031 18.406 -2.543 1 98.56 260 GLU B N 1
ATOM 5799 C CA . GLU B 1 260 ? 1.007 19.422 -2.758 1 98.56 260 GLU B CA 1
ATOM 5800 C C . GLU B 1 260 ? -0.372 18.922 -2.344 1 98.56 260 GLU B C 1
ATOM 5802 O O . GLU B 1 260 ? -1.379 19.266 -2.967 1 98.56 260 GLU B O 1
ATOM 5807 N N . VAL B 1 261 ? -0.4 18.078 -1.298 1 98 261 VAL B N 1
ATOM 5808 C CA . VAL B 1 261 ? -1.603 17.359 -0.895 1 98 261 VAL B CA 1
ATOM 5809 C C . VAL B 1 261 ? -2.635 18.344 -0.344 1 98 261 VAL B C 1
ATOM 5811 O O . VAL B 1 261 ? -3.832 18.047 -0.327 1 98 261 VAL B O 1
ATOM 5814 N N . TYR B 1 262 ? -2.209 19.547 0.04 1 97.81 262 TYR B N 1
ATOM 5815 C CA . TYR B 1 262 ? -3.115 20.531 0.625 1 97.81 262 TYR B CA 1
ATOM 5816 C C . TYR B 1 262 ? -3.48 21.609 -0.39 1 97.81 262 TYR B C 1
ATOM 5818 O O . TYR B 1 262 ? -3.828 22.734 -0.014 1 97.81 262 TYR B O 1
ATOM 5826 N N . GLN B 1 263 ? -3.461 21.328 -1.635 1 97.69 263 GLN B N 1
ATOM 5827 C CA . GLN B 1 263 ? -3.578 22.312 -2.701 1 97.69 263 GLN B CA 1
ATOM 5828 C C . GLN B 1 263 ? -4.953 22.969 -2.688 1 97.69 263 GLN B C 1
ATOM 5830 O O . GLN B 1 263 ? -5.113 24.094 -3.166 1 97.69 263 GLN B O 1
ATOM 5835 N N . GLU B 1 264 ? -5.945 22.359 -2.047 1 96.44 264 GLU B N 1
ATOM 5836 C CA . GLU B 1 264 ? -7.285 22.953 -1.995 1 96.44 264 GLU B CA 1
ATOM 5837 C C . GLU B 1 264 ? -7.508 23.703 -0.686 1 96.44 264 GLU B C 1
ATOM 5839 O O . GLU B 1 264 ? -8.453 24.469 -0.565 1 96.44 264 GLU B O 1
ATOM 5844 N N . ASN B 1 265 ? -6.648 23.5 0.268 1 96.88 265 ASN B N 1
ATOM 5845 C CA . ASN B 1 265 ? -6.781 24.109 1.59 1 96.88 265 ASN B CA 1
ATOM 5846 C C . ASN B 1 265 ? -6.094 25.469 1.658 1 96.88 265 ASN B C 1
ATOM 5848 O O . ASN B 1 265 ? -5.102 25.625 2.371 1 96.88 265 ASN B O 1
ATOM 5852 N N . ILE B 1 266 ? -6.617 26.484 0.975 1 97.81 266 ILE B N 1
ATOM 5853 C CA . ILE B 1 266 ? -6.082 27.828 1.037 1 97.81 266 ILE B CA 1
ATOM 5854 C C . ILE B 1 266 ? -7.086 28.75 1.729 1 97.81 266 ILE B C 1
ATOM 5856 O O . ILE B 1 266 ? -8.172 29 1.207 1 97.81 266 ILE B O 1
ATOM 5860 N N . TYR B 1 267 ? -6.695 29.312 2.846 1 96.88 267 TYR B N 1
ATOM 5861 C CA . TYR B 1 267 ? -7.629 30.078 3.666 1 96.88 267 TYR B CA 1
ATOM 5862 C C . TYR B 1 267 ? -7.328 31.578 3.586 1 96.88 267 TYR B C 1
ATOM 5864 O O . TYR B 1 267 ? -8.242 32.406 3.578 1 96.88 267 TYR B O 1
ATOM 5872 N N . ALA B 1 268 ? -6.051 31.859 3.596 1 95.19 268 ALA B N 1
ATOM 5873 C CA . ALA B 1 268 ? -5.637 33.25 3.582 1 95.19 268 ALA B CA 1
ATOM 5874 C C . ALA B 1 268 ? -6.09 33.969 2.301 1 95.19 268 ALA B C 1
ATOM 5876 O O . ALA B 1 268 ? -5.906 33.438 1.203 1 95.19 268 ALA B O 1
ATOM 5877 N N . ALA B 1 269 ? -6.582 35.125 2.408 1 93.38 269 ALA B N 1
ATOM 5878 C CA . ALA B 1 269 ? -7.156 35.844 1.284 1 93.38 269 ALA B CA 1
ATOM 5879 C C . ALA B 1 269 ? -6.07 36.312 0.324 1 93.38 269 ALA B C 1
ATOM 5881 O O . ALA B 1 269 ? -6.316 36.469 -0.874 1 93.38 269 ALA B O 1
ATOM 5882 N N . ASP B 1 270 ? -4.938 36.531 0.816 1 94.69 270 ASP B N 1
ATOM 5883 C CA . ASP B 1 270 ? -3.865 37.062 -0.001 1 94.69 270 ASP B CA 1
ATOM 5884 C C . ASP B 1 270 ? -2.973 35.969 -0.562 1 94.69 270 ASP B C 1
ATOM 5886 O O . ASP B 1 270 ? -1.874 36.25 -1.052 1 94.69 270 ASP B O 1
ATOM 5890 N N . ARG B 1 271 ? -3.324 34.75 -0.348 1 94.62 271 ARG B N 1
ATOM 5891 C CA . ARG B 1 271 ? -2.57 33.594 -0.863 1 94.62 271 ARG B CA 1
ATOM 5892 C C . ARG B 1 271 ? -3.393 32.812 -1.876 1 94.62 271 ARG B C 1
ATOM 5894 O O . ARG B 1 271 ? -4.625 32.812 -1.818 1 94.62 271 ARG B O 1
ATOM 5901 N N . LYS B 1 272 ? -2.664 32.281 -2.785 1 95.5 272 LYS B N 1
ATOM 5902 C CA . LYS B 1 272 ? -3.227 31.344 -3.766 1 95.5 272 LYS B CA 1
ATOM 5903 C C . LYS B 1 272 ? -2.289 30.172 -4.012 1 95.5 272 LYS B C 1
ATOM 5905 O O . LYS B 1 272 ? -1.066 30.312 -3.969 1 95.5 272 LYS B O 1
ATOM 5910 N N . PHE B 1 273 ? -2.902 29.062 -4.254 1 97 273 PHE B N 1
ATOM 5911 C CA . PHE B 1 273 ? -2.076 27.922 -4.605 1 97 273 PHE B CA 1
ATOM 5912 C C . PHE B 1 273 ? -1.635 28 -6.062 1 97 273 PHE B C 1
ATOM 5914 O O . PHE B 1 273 ? -2.451 28.25 -6.953 1 97 273 PHE B O 1
ATOM 5921 N N . VAL B 1 274 ? -0.413 27.859 -6.301 1 97.94 274 VAL B N 1
ATOM 5922 C CA . VAL B 1 274 ? 0.198 27.625 -7.605 1 97.94 274 VAL B CA 1
ATOM 5923 C C . VAL B 1 274 ? 1.026 26.344 -7.57 1 97.94 274 VAL B C 1
ATOM 5925 O O . VAL B 1 274 ? 1.822 26.141 -6.652 1 97.94 274 VAL B O 1
ATOM 5928 N N . SER B 1 275 ? 0.73 25.469 -8.547 1 98.69 275 SER B N 1
ATOM 5929 C CA . SER B 1 275 ? 1.467 24.203 -8.531 1 98.69 275 SER B CA 1
ATOM 5930 C C . SER B 1 275 ? 2.914 24.406 -8.969 1 98.69 275 SER B C 1
ATOM 5932 O O . SER B 1 275 ? 3.207 25.281 -9.781 1 98.69 275 SER B O 1
ATOM 5934 N N . PHE B 1 276 ? 3.834 23.594 -8.469 1 98.88 276 PHE B N 1
ATOM 5935 C CA . PHE B 1 276 ? 5.219 23.609 -8.93 1 98.88 276 PHE B CA 1
ATOM 5936 C C . PHE B 1 276 ? 5.301 23.266 -10.406 1 98.88 276 PHE B C 1
ATOM 5938 O O . PHE B 1 276 ? 6.18 23.766 -11.117 1 98.88 276 PHE B O 1
ATOM 5945 N N . ARG B 1 277 ? 4.418 22.391 -10.898 1 98.88 277 ARG B N 1
ATOM 5946 C CA . ARG B 1 277 ? 4.395 22.062 -12.32 1 98.88 277 ARG B CA 1
ATOM 5947 C C . ARG B 1 277 ? 4.172 23.312 -13.164 1 98.88 277 ARG B C 1
ATOM 5949 O O . ARG B 1 277 ? 4.891 23.547 -14.141 1 98.88 277 ARG B O 1
ATOM 5956 N N . GLU B 1 278 ? 3.154 24.062 -12.797 1 98.81 278 GLU B N 1
ATOM 5957 C CA . GLU B 1 278 ? 2.898 25.312 -13.516 1 98.81 278 GLU B CA 1
ATOM 5958 C C . GLU B 1 278 ? 4.105 26.234 -13.453 1 98.81 278 GLU B C 1
ATOM 5960 O O . GLU B 1 278 ? 4.465 26.859 -14.453 1 98.81 278 GLU B O 1
ATOM 5965 N N . VAL B 1 279 ? 4.734 26.375 -12.281 1 98.81 279 VAL B N 1
ATOM 5966 C CA . VAL B 1 279 ? 5.887 27.25 -12.094 1 98.81 279 VAL B CA 1
ATOM 5967 C C . VAL B 1 279 ? 7.039 26.781 -12.977 1 98.81 279 VAL B C 1
ATOM 5969 O O . VAL B 1 279 ? 7.613 27.578 -13.734 1 98.81 279 VAL B O 1
ATOM 5972 N N . VAL B 1 280 ? 7.371 25.484 -12.938 1 98.88 280 VAL B N 1
ATOM 5973 C CA . VAL B 1 280 ? 8.461 24.922 -13.727 1 98.88 280 VAL B CA 1
ATOM 5974 C C . VAL B 1 280 ? 8.227 25.203 -15.211 1 98.88 280 VAL B C 1
ATOM 5976 O O . VAL B 1 280 ? 9.102 25.766 -15.883 1 98.88 280 VAL B O 1
ATOM 5979 N N . LEU B 1 281 ? 7.066 24.859 -15.695 1 98.75 281 LEU B N 1
ATOM 5980 C CA . LEU B 1 281 ? 6.789 24.906 -17.125 1 98.75 281 LEU B CA 1
ATOM 5981 C C . LEU B 1 281 ? 6.637 26.344 -17.609 1 98.75 281 LEU B C 1
ATOM 5983 O O . LEU B 1 281 ? 6.758 26.609 -18.812 1 98.75 281 LEU B O 1
ATOM 5987 N N . SER B 1 282 ? 6.379 27.297 -16.688 1 98.56 282 SER B N 1
ATOM 5988 C CA . SER B 1 282 ? 6.219 28.703 -17.062 1 98.56 282 SER B CA 1
ATOM 5989 C C . SER B 1 282 ? 7.562 29.422 -17.094 1 98.56 282 SER B C 1
ATOM 5991 O O . SER B 1 282 ? 7.656 30.547 -17.578 1 98.56 282 SER B O 1
ATOM 5993 N N . MET B 1 283 ? 8.586 28.859 -16.531 1 98.5 283 MET B N 1
ATOM 5994 C CA . MET B 1 283 ? 9.914 29.469 -16.531 1 98.5 283 MET B CA 1
ATOM 5995 C C . MET B 1 283 ? 10.625 29.25 -17.859 1 98.5 283 MET B C 1
ATOM 5997 O O . MET B 1 283 ? 10.242 28.375 -18.641 1 98.5 283 MET B O 1
ATOM 6001 N N . PRO B 1 284 ? 11.625 30.094 -18.188 1 97.94 284 PRO B N 1
ATOM 6002 C CA . PRO B 1 284 ? 12.352 29.875 -19.438 1 97.94 284 PRO B CA 1
ATOM 6003 C C . PRO B 1 284 ? 13.273 28.672 -19.391 1 97.94 284 PRO B C 1
ATOM 6005 O O . PRO B 1 284 ? 13.734 28.281 -18.312 1 97.94 284 PRO B O 1
ATOM 6008 N N . ALA B 1 285 ? 13.469 28.094 -20.578 1 97.12 285 ALA B N 1
ATOM 6009 C CA . ALA B 1 285 ? 14.531 27.094 -20.672 1 97.12 285 ALA B CA 1
ATOM 6010 C C . ALA B 1 285 ? 15.852 27.641 -20.141 1 97.12 285 ALA B C 1
ATOM 6012 O O . ALA B 1 285 ? 16.141 28.828 -20.281 1 97.12 285 ALA B O 1
ATOM 6013 N N . PRO B 1 286 ? 16.609 26.922 -19.516 1 97.5 286 PRO B N 1
ATOM 6014 C CA . PRO B 1 286 ? 16.484 25.469 -19.469 1 97.5 286 PRO B CA 1
ATOM 6015 C C . PRO B 1 286 ? 15.664 24.984 -18.266 1 97.5 286 PRO B C 1
ATOM 6017 O O . PRO B 1 286 ? 15.516 23.766 -18.062 1 97.5 286 PRO B O 1
ATOM 6020 N N . TYR B 1 287 ? 15.164 25.875 -17.438 1 98.12 287 TYR B N 1
ATOM 6021 C CA . TYR B 1 287 ? 14.453 25.484 -16.234 1 98.12 287 TYR B CA 1
ATOM 6022 C C . TYR B 1 287 ? 13.164 24.734 -16.562 1 98.12 287 TYR B C 1
ATOM 6024 O O . TYR B 1 287 ? 12.852 23.719 -15.945 1 98.12 287 TYR B O 1
ATOM 6032 N N . SER B 1 288 ? 12.43 25.172 -17.562 1 98.06 288 SER B N 1
ATOM 6033 C CA . SER B 1 288 ? 11.133 24.609 -17.938 1 98.06 288 SER B CA 1
ATOM 6034 C C . SER B 1 288 ? 11.273 23.203 -18.516 1 98.06 288 SER B C 1
ATOM 6036 O O . SER B 1 288 ? 10.344 22.406 -18.438 1 98.06 288 SER B O 1
ATOM 6038 N N . THR B 1 289 ? 12.414 22.844 -19.062 1 97.25 289 THR B N 1
ATOM 6039 C CA . THR B 1 289 ? 12.578 21.562 -19.734 1 97.25 289 THR B CA 1
ATOM 6040 C C . THR B 1 289 ? 13.492 20.641 -18.938 1 97.25 289 THR B C 1
ATOM 6042 O O . THR B 1 289 ? 13.461 19.422 -19.125 1 97.25 289 THR B O 1
ATOM 6045 N N . GLY B 1 290 ? 14.234 21.234 -18.062 1 96.38 290 GLY B N 1
ATOM 6046 C CA . GLY B 1 290 ? 15.297 20.453 -17.453 1 96.38 290 GLY B CA 1
ATOM 6047 C C . GLY B 1 290 ? 15.07 20.172 -15.984 1 96.38 290 GLY B C 1
ATOM 6048 O O . GLY B 1 290 ? 15.711 19.297 -15.398 1 96.38 290 GLY B O 1
ATOM 6049 N N . THR B 1 291 ? 14.203 20.938 -15.305 1 98.19 291 THR B N 1
ATOM 6050 C CA . THR B 1 291 ? 13.938 20.703 -13.891 1 98.19 291 THR B CA 1
ATOM 6051 C C . THR B 1 291 ? 13.062 19.469 -13.703 1 98.19 291 THR B C 1
ATOM 6053 O O . THR B 1 291 ? 11.93 19.422 -14.188 1 98.19 291 THR B O 1
ATOM 6056 N N . MET B 1 292 ? 13.617 18.438 -13.078 1 98.38 292 MET B N 1
ATOM 6057 C CA . MET B 1 292 ? 12.859 17.219 -12.797 1 98.38 292 MET B CA 1
ATOM 6058 C C . MET B 1 292 ? 11.898 17.422 -11.633 1 98.38 292 MET B C 1
ATOM 6060 O O . MET B 1 292 ? 12.297 17.906 -10.57 1 98.38 292 MET B O 1
ATOM 6064 N N . LEU B 1 293 ? 10.641 17.062 -11.883 1 98.75 293 LEU B N 1
ATOM 6065 C CA . LEU B 1 293 ? 9.617 17.312 -10.875 1 98.75 293 LEU B CA 1
ATOM 6066 C C . LEU B 1 293 ? 8.711 16.094 -10.711 1 98.75 293 LEU B C 1
ATOM 6068 O O . LEU B 1 293 ? 8.312 15.477 -11.695 1 98.75 293 LEU B O 1
ATOM 6072 N N . VAL B 1 294 ? 8.484 15.695 -9.445 1 98.81 294 VAL B N 1
ATOM 6073 C CA . VAL B 1 294 ? 7.391 14.805 -9.062 1 98.81 294 VAL B CA 1
ATOM 6074 C C . VAL B 1 294 ? 6.461 15.523 -8.086 1 98.81 294 VAL B C 1
ATOM 6076 O O . VAL B 1 294 ? 6.906 16.031 -7.051 1 98.81 294 VAL B O 1
ATOM 6079 N N . SER B 1 295 ? 5.246 15.633 -8.461 1 98.75 295 SER B N 1
ATOM 6080 C CA . SER B 1 295 ? 4.25 16.234 -7.578 1 98.75 295 SER B CA 1
ATOM 6081 C C . SER B 1 295 ? 3.279 15.188 -7.051 1 98.75 295 SER B C 1
ATOM 6083 O O . SER B 1 295 ? 2.977 14.211 -7.738 1 98.75 295 SER B O 1
ATOM 6085 N N . LEU B 1 296 ? 2.803 15.406 -5.84 1 98.69 296 LEU B N 1
ATOM 6086 C CA . LEU B 1 296 ? 1.94 14.445 -5.16 1 98.69 296 LEU B CA 1
ATOM 6087 C C . LEU B 1 296 ? 0.613 15.094 -4.77 1 98.69 296 LEU B C 1
ATOM 6089 O O . LEU B 1 296 ? 0.57 16.266 -4.41 1 98.69 296 LEU B O 1
ATOM 6093 N N . HIS B 1 297 ? -0.413 14.32 -4.816 1 98.62 297 HIS B N 1
ATOM 6094 C CA . HIS B 1 297 ? -1.721 14.672 -4.277 1 98.62 297 HIS B CA 1
ATOM 6095 C C . HIS B 1 297 ? -2.434 13.445 -3.719 1 98.62 297 HIS B C 1
ATOM 6097 O O . HIS B 1 297 ? -1.991 12.312 -3.932 1 98.62 297 HIS B O 1
ATOM 6103 N N . SER B 1 298 ? -3.424 13.656 -2.871 1 97.94 298 SER B N 1
ATOM 6104 C CA . SER B 1 298 ? -4.051 12.555 -2.143 1 97.94 298 SER B CA 1
ATOM 6105 C C . SER B 1 298 ? -5.508 12.867 -1.819 1 97.94 298 SER B C 1
ATOM 6107 O O . SER B 1 298 ? -5.891 14.039 -1.718 1 97.94 298 SER B O 1
ATOM 6109 N N . THR B 1 299 ? -6.301 11.82 -1.649 1 98.06 299 THR B N 1
ATOM 6110 C CA . THR B 1 299 ? -7.695 11.945 -1.237 1 98.06 299 THR B CA 1
ATOM 6111 C C . THR B 1 299 ? -7.801 12.07 0.28 1 98.06 299 THR B C 1
ATOM 6113 O O . THR B 1 299 ? -8.898 12.242 0.819 1 98.06 299 THR B O 1
ATOM 6116 N N . SER B 1 300 ? -6.691 12.047 0.931 1 96.06 300 SER B N 1
ATOM 6117 C CA . SER B 1 300 ? -6.672 11.945 2.387 1 96.06 300 SER B CA 1
ATOM 6118 C C . SER B 1 300 ? -6.945 13.297 3.041 1 96.06 300 SER B C 1
ATOM 6120 O O . SER B 1 300 ? -7.289 13.359 4.223 1 96.06 300 SER B O 1
ATOM 6122 N N . LYS B 1 301 ? -6.758 14.344 2.268 1 93.06 301 LYS B N 1
ATOM 6123 C CA . LYS B 1 301 ? -6.766 15.688 2.836 1 93.06 301 LYS B CA 1
ATOM 6124 C C . LYS B 1 301 ? -7.832 16.562 2.174 1 93.06 301 LYS B C 1
ATOM 6126 O O . LYS B 1 301 ? -8.633 16.062 1.378 1 93.06 301 LYS B O 1
ATOM 6131 N N . GLY B 1 302 ? -7.922 17.688 2.672 1 91.25 302 GLY B N 1
ATOM 6132 C CA . GLY B 1 302 ? -8.852 18.641 2.068 1 91.25 302 GLY B CA 1
ATOM 6133 C C . GLY B 1 302 ? -10.305 18.281 2.318 1 91.25 302 GLY B C 1
ATOM 6134 O O . GLY B 1 302 ? -10.656 17.812 3.398 1 91.25 302 GLY B O 1
ATOM 6135 N N . MET B 1 303 ? -11.156 18.578 1.332 1 96.12 303 MET B N 1
ATOM 6136 C CA . MET B 1 303 ? -12.602 18.438 1.487 1 96.12 303 MET B CA 1
ATOM 6137 C C . MET B 1 303 ? -13.039 17 1.239 1 96.12 303 MET B C 1
ATOM 6139 O O . MET B 1 303 ? -14.125 16.594 1.649 1 96.12 303 MET B O 1
ATOM 6143 N N . ILE B 1 304 ? -12.156 16.266 0.559 1 96.94 304 ILE B N 1
ATOM 6144 C CA . ILE B 1 304 ? -12.445 14.836 0.406 1 96.94 304 ILE B CA 1
ATOM 6145 C C . ILE B 1 304 ? -12.266 14.125 1.746 1 96.94 304 ILE B C 1
ATOM 6147 O O . ILE B 1 304 ? -13.219 13.562 2.291 1 96.94 304 ILE B O 1
ATOM 6151 N N . GLY B 1 305 ? -11.031 14.219 2.297 1 96.06 305 GLY B N 1
ATOM 6152 C CA . GLY B 1 305 ? -10.758 13.773 3.656 1 96.06 305 GLY B CA 1
ATOM 6153 C C . GLY B 1 305 ? -10.969 12.289 3.852 1 96.06 305 GLY B C 1
ATOM 6154 O O . GLY B 1 305 ? -11.391 11.852 4.926 1 96.06 305 GLY B O 1
ATOM 6155 N N . GLU B 1 306 ? -10.789 11.461 2.832 1 96 306 GLU B N 1
ATOM 6156 C CA . GLU B 1 306 ? -10.945 10.016 2.902 1 96 306 GLU B CA 1
ATOM 6157 C C . GLU B 1 306 ? -9.594 9.312 3.016 1 96 306 GLU B C 1
ATOM 6159 O O . GLU B 1 306 ? -9.18 8.609 2.096 1 96 306 GLU B O 1
ATOM 6164 N N . CYS B 1 307 ? -9 9.453 4.176 1 95.5 307 CYS B N 1
ATOM 6165 C CA . CYS B 1 307 ? -7.621 9.008 4.34 1 95.5 307 CYS B CA 1
ATOM 6166 C C . CYS B 1 307 ? -7.535 7.484 4.359 1 95.5 307 CYS B C 1
ATOM 6168 O O . CYS B 1 307 ? -6.566 6.902 3.873 1 95.5 307 CYS B O 1
ATOM 6170 N N . GLY B 1 308 ? -8.539 6.797 4.809 1 96.38 308 GLY B N 1
ATOM 6171 C CA . GLY B 1 308 ? -8.523 5.344 4.875 1 96.38 308 GLY B CA 1
ATOM 6172 C C . GLY B 1 308 ? -8.625 4.684 3.512 1 96.38 308 GLY B C 1
ATOM 6173 O O . GLY B 1 308 ? -8.289 3.506 3.363 1 96.38 308 GLY B O 1
ATOM 6174 N N . ARG B 1 309 ? -9.094 5.422 2.523 1 96.5 309 ARG B N 1
ATOM 6175 C CA . ARG B 1 309 ? -9.203 4.875 1.175 1 96.5 309 ARG B CA 1
ATOM 6176 C C . ARG B 1 309 ? -7.828 4.723 0.535 1 96.5 309 ARG B C 1
ATOM 6178 O O . ARG B 1 309 ? -7.676 4.008 -0.458 1 96.5 309 ARG B O 1
ATOM 6185 N N . ARG B 1 310 ? -6.914 5.434 1.086 1 97.81 310 ARG B N 1
ATOM 6186 C CA . ARG B 1 310 ? -5.535 5.375 0.613 1 97.81 310 ARG B CA 1
ATOM 6187 C C . ARG B 1 310 ? -5.453 5.688 -0.877 1 97.81 310 ARG B C 1
ATOM 6189 O O . ARG B 1 310 ? -4.793 4.969 -1.632 1 97.81 310 ARG B O 1
ATOM 6196 N N . GLY B 1 311 ? -6.117 6.754 -1.324 1 98.31 311 GLY B N 1
ATOM 6197 C CA . GLY B 1 311 ? -6.066 7.199 -2.709 1 98.31 311 GLY B CA 1
ATOM 6198 C C . GLY B 1 311 ? -5.105 8.352 -2.93 1 98.31 311 GLY B C 1
ATOM 6199 O O . GLY B 1 311 ? -4.941 9.211 -2.059 1 98.31 311 GLY B O 1
ATOM 6200 N N . GLY B 1 312 ? -4.508 8.414 -4.055 1 98.5 312 GLY B N 1
ATOM 6201 C CA . GLY B 1 312 ? -3.592 9.477 -4.426 1 98.5 312 GLY B CA 1
ATOM 6202 C C . GLY B 1 312 ? -2.926 9.25 -5.77 1 98.5 312 GLY B C 1
ATOM 6203 O O . GLY B 1 312 ? -3.268 8.305 -6.484 1 98.5 312 GLY B O 1
ATOM 6204 N N . PHE B 1 313 ? -2.023 10.172 -6.133 1 98.81 313 PHE B N 1
ATOM 6205 C CA . PHE B 1 313 ? -1.278 10.008 -7.375 1 98.81 313 PHE B CA 1
ATOM 6206 C C . PHE B 1 313 ? 0.058 10.734 -7.309 1 98.81 313 PHE B C 1
ATOM 6208 O O . PHE B 1 313 ? 0.249 11.617 -6.465 1 98.81 313 PHE B O 1
ATOM 6215 N N . LEU B 1 314 ? 0.935 10.273 -8.109 1 98.62 314 LEU B N 1
ATOM 6216 C CA . LEU B 1 314 ? 2.17 10.961 -8.453 1 98.62 314 LEU B CA 1
ATOM 6217 C C . LEU B 1 314 ? 2.137 11.445 -9.906 1 98.62 314 LEU B C 1
ATOM 6219 O O . LEU B 1 314 ? 1.671 10.727 -10.789 1 98.62 314 LEU B O 1
ATOM 6223 N N . ASN B 1 315 ? 2.438 12.688 -10.156 1 98.81 315 ASN B N 1
ATOM 6224 C CA . ASN B 1 315 ? 2.619 13.258 -11.492 1 98.81 315 ASN B CA 1
ATOM 6225 C C . ASN B 1 315 ? 4.07 13.656 -11.734 1 98.81 315 ASN B C 1
ATOM 6227 O O . ASN B 1 315 ? 4.641 14.453 -10.984 1 98.81 315 ASN B O 1
ATOM 6231 N N . TYR B 1 316 ? 4.691 13.039 -12.734 1 98.62 316 TYR B N 1
ATOM 6232 C CA . TYR B 1 316 ? 6.074 13.422 -13.008 1 98.62 316 TYR B CA 1
ATOM 6233 C C . TYR B 1 316 ? 6.16 14.352 -14.211 1 98.62 316 TYR B C 1
ATOM 6235 O O . TYR B 1 316 ? 5.363 14.242 -15.148 1 98.62 316 TYR B O 1
ATOM 6243 N N . THR B 1 317 ? 7.039 15.312 -14.156 1 98.44 317 THR B N 1
ATOM 6244 C CA . THR B 1 317 ? 7.355 16.297 -15.188 1 98.44 317 THR B CA 1
ATOM 6245 C C . THR B 1 317 ? 8.859 16.328 -15.453 1 98.44 317 THR B C 1
ATOM 6247 O O . THR B 1 317 ? 9.656 16.391 -14.516 1 98.44 317 THR B O 1
ATOM 6250 N N . ASN B 1 318 ? 9.289 16.219 -16.703 1 97.81 318 ASN B N 1
ATOM 6251 C CA . ASN B 1 318 ? 10.656 16.391 -17.172 1 97.81 318 ASN B CA 1
ATOM 6252 C C . ASN B 1 318 ? 11.57 15.289 -16.656 1 97.81 318 ASN B C 1
ATOM 6254 O O . ASN B 1 318 ? 12.773 15.5 -16.484 1 97.81 318 ASN B O 1
ATOM 6258 N N . LEU B 1 319 ? 11.023 14.117 -16.312 1 97.5 319 LEU B N 1
ATOM 6259 C CA . LEU B 1 319 ? 11.898 13 -15.977 1 97.5 319 LEU B CA 1
ATOM 6260 C C . LEU B 1 319 ? 12.555 12.422 -17.234 1 97.5 319 LEU B C 1
ATOM 6262 O O . LEU B 1 319 ? 11.891 12.234 -18.25 1 97.5 319 LEU B O 1
ATOM 6266 N N . PRO B 1 320 ? 13.82 12.188 -17.141 1 96.69 320 PRO B N 1
ATOM 6267 C CA . PRO B 1 320 ? 14.477 11.531 -18.281 1 96.69 320 PRO B CA 1
ATOM 6268 C C . PRO B 1 320 ? 13.875 10.164 -18.594 1 96.69 320 PRO B C 1
ATOM 6270 O O . PRO B 1 320 ? 13.273 9.531 -17.719 1 96.69 320 PRO B O 1
ATOM 6273 N N . ALA B 1 321 ? 14.109 9.719 -19.781 1 95.44 321 ALA B N 1
ATOM 6274 C CA . ALA B 1 321 ? 13.523 8.477 -20.281 1 95.44 321 ALA B CA 1
ATOM 6275 C C . ALA B 1 321 ? 13.875 7.305 -19.375 1 95.44 321 ALA B C 1
ATOM 6277 O O . ALA B 1 321 ? 13.016 6.484 -19.047 1 95.44 321 ALA B O 1
ATOM 6278 N N . PHE B 1 322 ? 15.125 7.246 -18.984 1 94.75 322 PHE B N 1
ATOM 6279 C CA . PHE B 1 322 ? 15.578 6.141 -18.141 1 94.75 322 PHE B CA 1
ATOM 6280 C C . PHE B 1 322 ? 14.883 6.16 -16.797 1 94.75 322 PHE B C 1
ATOM 6282 O O . PHE B 1 322 ? 14.477 5.117 -16.281 1 94.75 322 PHE B O 1
ATOM 6289 N N . SER B 1 323 ? 14.766 7.34 -16.203 1 96.81 323 SER B N 1
ATOM 6290 C CA . SER B 1 323 ? 14.078 7.484 -14.922 1 96.81 323 SER B CA 1
ATOM 6291 C C . SER B 1 323 ? 12.617 7.062 -15.031 1 96.81 323 SER B C 1
ATOM 6293 O O . SER B 1 323 ? 12.07 6.43 -14.125 1 96.81 323 SER B O 1
ATOM 6295 N N . ARG B 1 324 ? 11.977 7.41 -16.125 1 96.31 324 ARG B N 1
ATOM 6296 C CA . ARG B 1 324 ? 10.586 7.035 -16.359 1 96.31 324 ARG B CA 1
ATOM 6297 C C . ARG B 1 324 ? 10.438 5.52 -16.438 1 96.31 324 ARG B C 1
ATOM 6299 O O . ARG B 1 324 ? 9.477 4.953 -15.906 1 96.31 324 ARG B O 1
ATOM 6306 N N . GLU B 1 325 ? 11.344 4.926 -17.094 1 93.06 325 GLU B N 1
ATOM 6307 C CA . GLU B 1 325 ? 11.344 3.471 -17.219 1 93.06 325 GLU B CA 1
ATOM 6308 C C . GLU B 1 325 ? 11.484 2.805 -15.852 1 93.06 325 GLU B C 1
ATOM 6310 O O . GLU B 1 325 ? 10.789 1.828 -15.555 1 93.06 325 GLU B O 1
ATOM 6315 N N . MET B 1 326 ? 12.391 3.309 -15.023 1 95 326 MET B N 1
ATOM 6316 C CA . MET B 1 326 ? 12.625 2.746 -13.695 1 95 326 MET B CA 1
ATOM 6317 C C . MET B 1 326 ? 11.422 2.992 -12.781 1 95 326 MET B C 1
ATOM 6319 O O . MET B 1 326 ? 11.094 2.156 -11.938 1 95 326 MET B O 1
ATOM 6323 N N . LEU B 1 327 ? 10.805 4.137 -13 1 96.31 327 LEU B N 1
ATOM 6324 C CA . LEU B 1 327 ? 9.578 4.41 -12.25 1 96.31 327 LEU B CA 1
ATOM 6325 C C . LEU B 1 327 ? 8.484 3.412 -12.617 1 96.31 327 LEU B C 1
ATOM 6327 O O . LEU B 1 327 ? 7.762 2.926 -11.742 1 96.31 327 LEU B O 1
ATOM 6331 N N . SER B 1 328 ? 8.375 3.146 -13.852 1 93.31 328 SER B N 1
ATOM 6332 C CA . SER B 1 328 ? 7.414 2.158 -14.328 1 93.31 328 SER B CA 1
ATOM 6333 C C . SER B 1 328 ? 7.719 0.772 -13.766 1 93.31 328 SER B C 1
ATOM 6335 O O . SER B 1 328 ? 6.805 0.003 -13.461 1 93.31 328 SER B O 1
ATOM 6337 N N . LYS B 1 329 ? 8.969 0.429 -13.766 1 91.62 329 LYS B N 1
ATOM 6338 C CA . LYS B 1 329 ? 9.391 -0.836 -13.172 1 91.62 329 LYS B CA 1
ATOM 6339 C C . LYS B 1 329 ? 8.977 -0.921 -11.703 1 91.62 329 LYS B C 1
ATOM 6341 O O . LYS B 1 329 ? 8.438 -1.939 -11.266 1 91.62 329 LYS B O 1
ATOM 6346 N N . LEU B 1 330 ? 9.203 0.138 -10.922 1 94.31 330 LEU B N 1
ATOM 6347 C CA . LEU B 1 330 ? 8.82 0.185 -9.516 1 94.31 330 LEU B CA 1
ATOM 6348 C C . LEU B 1 330 ? 7.316 -0.008 -9.359 1 94.31 330 LEU B C 1
ATOM 6350 O O . LEU B 1 330 ? 6.871 -0.75 -8.477 1 94.31 330 LEU B O 1
ATOM 6354 N N . ALA B 1 331 ? 6.586 0.678 -10.203 1 93.81 331 ALA B N 1
ATOM 6355 C CA . ALA B 1 331 ? 5.133 0.56 -10.172 1 93.81 331 ALA B CA 1
ATOM 6356 C C . ALA B 1 331 ? 4.691 -0.872 -10.461 1 93.81 331 ALA B C 1
ATOM 6358 O O . ALA B 1 331 ? 3.752 -1.376 -9.844 1 93.81 331 ALA B O 1
ATOM 6359 N N . SER B 1 332 ? 5.359 -1.475 -11.336 1 89.94 332 SER B N 1
ATOM 6360 C CA . SER B 1 332 ? 5.004 -2.836 -11.727 1 89.94 332 SER B CA 1
ATOM 6361 C C . SER B 1 332 ? 5.293 -3.824 -10.602 1 89.94 332 SER B C 1
ATOM 6363 O O . SER B 1 332 ? 4.559 -4.797 -10.414 1 89.94 332 SER B O 1
ATOM 6365 N N . LEU B 1 333 ? 6.348 -3.594 -9.906 1 87.88 333 LEU B N 1
ATOM 6366 C CA . LEU B 1 333 ? 6.699 -4.453 -8.781 1 87.88 333 LEU B CA 1
ATOM 6367 C C . LEU B 1 333 ? 5.617 -4.418 -7.707 1 87.88 333 LEU B C 1
ATOM 6369 O O . LEU B 1 333 ? 5.367 -5.418 -7.035 1 87.88 333 LEU B O 1
ATOM 6373 N N . ALA B 1 334 ? 4.988 -3.301 -7.605 1 84.25 334 ALA B N 1
ATOM 6374 C CA . ALA B 1 334 ? 3.943 -3.117 -6.605 1 84.25 334 ALA B CA 1
ATOM 6375 C C . ALA B 1 334 ? 2.598 -3.625 -7.113 1 84.25 334 ALA B C 1
ATOM 6377 O O . ALA B 1 334 ? 1.623 -3.686 -6.363 1 84.25 334 ALA B O 1
ATOM 6378 N N . LEU B 1 335 ? 2.537 -4.047 -8.398 1 88.38 335 LEU B N 1
ATOM 6379 C CA . LEU B 1 335 ? 1.329 -4.5 -9.078 1 88.38 335 LEU B CA 1
ATOM 6380 C C . LEU B 1 335 ? 0.409 -3.324 -9.398 1 88.38 335 LEU B C 1
ATOM 6382 O O . LEU B 1 335 ? 0.516 -2.715 -10.461 1 88.38 335 LEU B O 1
ATOM 6386 N N . CYS B 1 336 ? -0.337 -2.82 -8.43 1 94 336 CYS B N 1
ATOM 6387 C CA . CYS B 1 336 ? -1.131 -1.617 -8.656 1 94 336 CYS B CA 1
ATOM 6388 C C . CYS B 1 336 ? -1.619 -1.036 -7.332 1 94 336 CYS B C 1
ATOM 6390 O O . CYS B 1 336 ? -1.618 -1.724 -6.309 1 94 336 CYS B O 1
ATOM 6392 N N . ALA B 1 337 ? -1.987 0.243 -7.379 1 97.62 337 ALA B N 1
ATOM 6393 C CA . ALA B 1 337 ? -2.689 0.853 -6.25 1 97.62 337 ALA B CA 1
ATOM 6394 C C . ALA B 1 337 ? -4.066 0.223 -6.055 1 97.62 337 ALA B C 1
ATOM 6396 O O . ALA B 1 337 ? -4.625 -0.36 -6.988 1 97.62 337 ALA B O 1
ATOM 6397 N N . ASN B 1 338 ? -4.594 0.312 -4.789 1 98.06 338 ASN B N 1
ATOM 6398 C CA . ASN B 1 338 ? -5.902 -0.293 -4.547 1 98.06 338 ASN B CA 1
ATOM 6399 C C . ASN B 1 338 ? -6.988 0.367 -5.387 1 98.06 338 ASN B C 1
ATOM 6401 O O . ASN B 1 338 ? -6.973 1.583 -5.59 1 98.06 338 ASN B O 1
ATOM 6405 N N . VAL B 1 339 ? -7.965 -0.344 -5.789 1 97.81 339 VAL B N 1
ATOM 6406 C CA . VAL B 1 339 ? -8.977 0.058 -6.762 1 97.81 339 VAL B CA 1
ATOM 6407 C C . VAL B 1 339 ? -9.844 1.171 -6.176 1 97.81 339 VAL B C 1
ATOM 6409 O O . VAL B 1 339 ? -10.133 2.158 -6.855 1 97.81 339 VAL B O 1
ATOM 6412 N N . ASN B 1 340 ? -10.266 1.037 -4.957 1 97.81 340 ASN B N 1
ATOM 6413 C CA . ASN B 1 340 ? -11.148 2.037 -4.363 1 97.81 340 ASN B CA 1
ATOM 6414 C C . ASN B 1 340 ? -10.445 3.383 -4.207 1 97.81 340 ASN B C 1
ATOM 6416 O O . ASN B 1 340 ? -11.07 4.434 -4.34 1 97.81 340 ASN B O 1
ATOM 6420 N N . GLY B 1 341 ? -9.156 3.328 -3.842 1 98.38 341 GLY B N 1
ATOM 6421 C CA . GLY B 1 341 ? -8.375 4.555 -3.818 1 98.38 341 GLY B CA 1
ATOM 6422 C C . GLY B 1 341 ? -8.281 5.227 -5.176 1 98.38 341 GLY B C 1
ATOM 6423 O O . GLY B 1 341 ? -8.344 6.453 -5.273 1 98.38 341 GLY B O 1
ATOM 6424 N N . GLN B 1 342 ? -8.133 4.469 -6.227 1 98.69 342 GLN B N 1
ATOM 6425 C CA . GLN B 1 342 ? -8.078 5.008 -7.582 1 98.69 342 GLN B CA 1
ATOM 6426 C C . GLN B 1 342 ? -9.398 5.668 -7.969 1 98.69 342 GLN B C 1
ATOM 6428 O O . GLN B 1 342 ? -9.406 6.766 -8.531 1 98.69 342 GLN B O 1
ATOM 6433 N N . VAL B 1 343 ? -10.484 5 -7.664 1 98.5 343 VAL B N 1
ATOM 6434 C CA . VAL B 1 343 ? -11.805 5.52 -8 1 98.5 343 VAL B CA 1
ATOM 6435 C C . VAL B 1 343 ? -12.055 6.816 -7.234 1 98.5 343 VAL B C 1
ATOM 6437 O O . VAL B 1 343 ? -12.547 7.797 -7.805 1 98.5 343 VAL B O 1
ATOM 6440 N N . MET B 1 344 ? -11.734 6.82 -5.977 1 98.56 344 MET B N 1
ATOM 6441 C CA . MET B 1 344 ? -11.898 8.031 -5.184 1 98.56 344 MET B CA 1
ATOM 6442 C C . MET B 1 344 ? -11.07 9.18 -5.762 1 98.56 344 MET B C 1
ATOM 6444 O O . MET B 1 344 ? -11.516 10.328 -5.77 1 98.56 344 MET B O 1
ATOM 6448 N N . THR B 1 345 ? -9.883 8.867 -6.191 1 98.75 345 THR B N 1
ATOM 6449 C CA . THR B 1 345 ? -9.023 9.883 -6.789 1 98.75 345 THR B CA 1
ATOM 6450 C C . THR B 1 345 ? -9.641 10.422 -8.078 1 98.75 345 THR B C 1
ATOM 6452 O O . THR B 1 345 ? -9.578 11.625 -8.336 1 98.75 345 THR B O 1
ATOM 6455 N N . ALA B 1 346 ? -10.188 9.531 -8.859 1 98.75 346 ALA B N 1
ATOM 6456 C CA . ALA B 1 346 ? -10.891 9.969 -10.07 1 98.75 346 ALA B CA 1
ATOM 6457 C C . ALA B 1 346 ? -12.047 10.891 -9.719 1 98.75 346 ALA B C 1
ATOM 6459 O O . ALA B 1 346 ? -12.266 11.906 -10.391 1 98.75 346 ALA B O 1
ATOM 6460 N N . LEU B 1 347 ? -12.789 10.547 -8.711 1 98.69 347 LEU B N 1
ATOM 6461 C CA . LEU B 1 347 ? -13.953 11.328 -8.297 1 98.69 347 LEU B CA 1
ATOM 6462 C C . LEU B 1 347 ? -13.523 12.688 -7.75 1 98.69 347 LEU B C 1
ATOM 6464 O O . LEU B 1 347 ? -14.172 13.703 -8.016 1 98.69 347 LEU B O 1
ATOM 6468 N N . MET B 1 348 ? -12.461 12.711 -6.973 1 98.38 348 MET B N 1
ATOM 6469 C CA . MET B 1 348 ? -11.891 13.961 -6.492 1 98.38 348 MET B CA 1
ATOM 6470 C C . MET B 1 348 ? -11.586 14.898 -7.652 1 98.38 348 MET B C 1
ATOM 6472 O O . MET B 1 348 ? -11.734 16.125 -7.527 1 98.38 348 MET B O 1
ATOM 6476 N N . SER B 1 349 ? -11.227 14.344 -8.766 1 98.38 349 SER B N 1
ATOM 6477 C CA . SER B 1 349 ? -10.766 15.102 -9.922 1 98.38 349 SER B CA 1
ATOM 6478 C C . SER B 1 349 ? -11.914 15.453 -10.852 1 98.38 349 SER B C 1
ATOM 6480 O O . SER B 1 349 ? -11.75 16.234 -11.797 1 98.38 349 SER B O 1
ATOM 6482 N N . THR B 1 350 ? -13.086 14.867 -10.602 1 98.19 350 THR B N 1
ATOM 6483 C CA . THR B 1 350 ? -14.219 15.07 -11.5 1 98.19 350 THR B CA 1
ATOM 6484 C C . THR B 1 350 ? -15.484 15.352 -10.703 1 98.19 350 THR B C 1
ATOM 6486 O O . THR B 1 350 ? -16.469 14.609 -10.812 1 98.19 350 THR B O 1
ATOM 6489 N N . PRO B 1 351 ? -15.531 16.391 -9.977 1 98.19 351 PRO B N 1
ATOM 6490 C CA . PRO B 1 351 ? -16.75 16.719 -9.234 1 98.19 351 PRO B CA 1
ATOM 6491 C C . PRO B 1 351 ? -17.953 16.984 -10.156 1 98.19 351 PRO B C 1
ATOM 6493 O O . PRO B 1 351 ? -17.766 17.234 -11.352 1 98.19 351 PRO B O 1
ATOM 6496 N N . PRO B 1 352 ? -19.156 16.859 -9.531 1 98.5 352 PRO B N 1
ATOM 6497 C CA . PRO B 1 352 ? -20.344 17.203 -10.32 1 98.5 352 PRO B CA 1
ATOM 6498 C C . PRO B 1 352 ? -20.25 18.578 -10.945 1 98.5 352 PRO B C 1
ATOM 6500 O O . PRO B 1 352 ? -19.75 19.516 -10.32 1 98.5 352 PRO B O 1
ATOM 6503 N N . GLN B 1 353 ? -20.719 18.641 -12.133 1 97.88 353 GLN B N 1
ATOM 6504 C CA . GLN B 1 353 ? -20.703 19.891 -12.875 1 97.88 353 GLN B CA 1
ATOM 6505 C C . GLN B 1 353 ? -22.094 20.531 -12.891 1 97.88 353 GLN B C 1
ATOM 6507 O O . GLN B 1 353 ? -23.094 19.875 -12.586 1 97.88 353 GLN B O 1
ATOM 6512 N N . LYS B 1 354 ? -22.062 21.875 -13.258 1 97.75 354 LYS B N 1
ATOM 6513 C CA . LYS B 1 354 ? -23.344 22.562 -13.383 1 97.75 354 LYS B CA 1
ATOM 6514 C C . LYS B 1 354 ? -24.281 21.812 -14.32 1 97.75 354 LYS B C 1
ATOM 6516 O O . LYS B 1 354 ? -23.891 21.406 -15.422 1 97.75 354 LYS B O 1
ATOM 6521 N N . GLY B 1 355 ? -25.469 21.531 -13.914 1 97.69 355 GLY B N 1
ATOM 6522 C CA . GLY B 1 355 ? -26.422 20.766 -14.688 1 97.69 355 GLY B CA 1
ATOM 6523 C C . GLY B 1 355 ? -26.594 19.344 -14.195 1 97.69 355 GLY B C 1
ATOM 6524 O O . GLY B 1 355 ? -27.625 18.719 -14.445 1 97.69 355 GLY B O 1
ATOM 6525 N N . ASP B 1 356 ? -25.641 18.844 -13.484 1 98.38 356 ASP B N 1
ATOM 6526 C CA . ASP B 1 356 ? -25.75 17.5 -12.906 1 98.38 356 ASP B CA 1
ATOM 6527 C C . ASP B 1 356 ? -26.734 17.484 -11.75 1 98.38 356 ASP B C 1
ATOM 6529 O O . ASP B 1 356 ? -26.891 18.469 -11.039 1 98.38 356 ASP B O 1
ATOM 6533 N N . ALA B 1 357 ? -27.328 16.359 -11.523 1 98.5 357 ALA B N 1
ATOM 6534 C CA . ALA B 1 357 ? -28.328 16.203 -10.469 1 98.5 357 ALA B CA 1
ATOM 6535 C C . ALA B 1 357 ? -27.719 16.469 -9.094 1 98.5 357 ALA B C 1
ATOM 6537 O O . ALA B 1 357 ? -28.391 17 -8.203 1 98.5 357 ALA B O 1
ATOM 6538 N N . SER B 1 358 ? -26.406 16.188 -8.906 1 98.69 358 SER B N 1
ATOM 6539 C CA . SER B 1 358 ? -25.781 16.266 -7.59 1 98.69 358 SER B CA 1
ATOM 6540 C C . SER B 1 358 ? -25.031 17.578 -7.41 1 98.69 358 SER B C 1
ATOM 6542 O O . SER B 1 358 ? -24.422 17.812 -6.367 1 98.69 358 SER B O 1
ATOM 6544 N N . TYR B 1 359 ? -25.078 18.484 -8.391 1 98.69 359 TYR B N 1
ATOM 6545 C CA . TYR B 1 359 ? -24.234 19.672 -8.391 1 98.69 359 TYR B CA 1
ATOM 6546 C C . TYR B 1 359 ? -24.453 20.5 -7.129 1 98.69 359 TYR B C 1
ATOM 6548 O O . TYR B 1 359 ? -23.516 20.797 -6.406 1 98.69 359 TYR B O 1
ATOM 6556 N N . GLU B 1 360 ? -25.703 20.828 -6.797 1 98.44 360 GLU B N 1
ATOM 6557 C CA . GLU B 1 360 ? -26.016 21.719 -5.68 1 98.44 360 GLU B CA 1
ATOM 6558 C C . GLU B 1 360 ? -25.625 21.078 -4.348 1 98.44 360 GLU B C 1
ATOM 6560 O O . GLU B 1 360 ? -25.016 21.734 -3.498 1 98.44 360 GLU B O 1
ATOM 6565 N N . SER B 1 361 ? -26.047 19.828 -4.184 1 98.31 361 SER B N 1
ATOM 6566 C CA . SER B 1 361 ? -25.75 19.156 -2.924 1 98.31 361 SER B CA 1
ATOM 6567 C C . SER B 1 361 ? -24.25 18.953 -2.742 1 98.31 361 SER B C 1
ATOM 6569 O O . SER B 1 361 ? -23.719 19.141 -1.644 1 98.31 361 SER B O 1
ATOM 6571 N N . TYR B 1 362 ? -23.562 18.609 -3.793 1 98.62 362 TYR B N 1
ATOM 6572 C CA . TYR B 1 362 ? -22.125 18.375 -3.73 1 98.62 362 TYR B CA 1
ATOM 6573 C C . TYR B 1 362 ? -21.391 19.656 -3.311 1 98.62 362 TYR B C 1
ATOM 6575 O O . TYR B 1 362 ? -20.562 19.625 -2.393 1 98.62 362 TYR B O 1
ATOM 6583 N N . TRP B 1 363 ? -21.703 20.703 -3.93 1 98.5 363 TRP B N 1
ATOM 6584 C CA . TRP B 1 363 ? -20.969 21.938 -3.684 1 98.5 363 TRP B CA 1
ATOM 6585 C C . TRP B 1 363 ? -21.375 22.562 -2.361 1 98.5 363 TRP B C 1
ATOM 6587 O O . TRP B 1 363 ? -20.578 23.25 -1.712 1 98.5 363 TRP B O 1
ATOM 6597 N N . ALA B 1 364 ? -22.625 22.328 -1.903 1 98.56 364 ALA B N 1
ATOM 6598 C CA . ALA B 1 364 ? -23.016 22.734 -0.557 1 98.56 364 ALA B CA 1
ATOM 6599 C C . ALA B 1 364 ? -22.172 22.016 0.498 1 98.56 364 ALA B C 1
ATOM 6601 O O . ALA B 1 364 ? -21.703 22.641 1.453 1 98.56 364 ALA B O 1
ATOM 6602 N N . GLU B 1 365 ? -22.047 20.703 0.305 1 98.25 365 GLU B N 1
ATOM 6603 C CA . GLU B 1 365 ? -21.219 19.938 1.223 1 98.25 365 GLU B CA 1
ATOM 6604 C C . GLU B 1 365 ? -19.75 20.391 1.168 1 98.25 365 GLU B C 1
ATOM 6606 O O . GLU B 1 365 ? -19.141 20.656 2.203 1 98.25 365 GLU B O 1
ATOM 6611 N N . TYR B 1 366 ? -19.203 20.516 -0.028 1 98.25 366 TYR B N 1
ATOM 6612 C CA . TYR B 1 366 ? -17.812 20.875 -0.264 1 98.25 366 TYR B CA 1
ATOM 6613 C C . TYR B 1 366 ? -17.5 22.234 0.32 1 98.25 366 TYR B C 1
ATOM 6615 O O . TYR B 1 366 ? -16.531 22.391 1.079 1 98.25 366 TYR B O 1
ATOM 6623 N N . ASN B 1 367 ? -18.281 23.203 0.003 1 98.12 367 ASN B N 1
ATOM 6624 C CA . ASN B 1 367 ? -18.062 24.562 0.447 1 98.12 367 ASN B CA 1
ATOM 6625 C C . ASN B 1 367 ? -18.312 24.719 1.946 1 98.12 367 ASN B C 1
ATOM 6627 O O . ASN B 1 367 ? -17.672 25.531 2.605 1 98.12 367 ASN B O 1
ATOM 6631 N N . GLY B 1 368 ? -19.281 23.938 2.461 1 97.44 368 GLY B N 1
ATOM 6632 C CA . GLY B 1 368 ? -19.484 23.938 3.9 1 97.44 368 GLY B CA 1
ATOM 6633 C C . GLY B 1 368 ? -18.25 23.5 4.676 1 97.44 368 GLY B C 1
ATOM 6634 O O . GLY B 1 368 ? -17.891 24.125 5.684 1 97.44 368 GLY B O 1
ATOM 6635 N N . ILE B 1 369 ? -17.625 22.453 4.223 1 96.81 369 ILE B N 1
ATOM 6636 C CA . ILE B 1 369 ? -16.406 21.953 4.852 1 96.81 369 ILE B CA 1
ATOM 6637 C C . ILE B 1 369 ? -15.312 23.016 4.746 1 96.81 369 ILE B C 1
ATOM 6639 O O . ILE B 1 369 ? -14.656 23.344 5.738 1 96.81 369 ILE B O 1
ATOM 6643 N N . PHE B 1 370 ? -15.141 23.594 3.568 1 97.25 370 PHE B N 1
ATOM 6644 C CA . PHE B 1 370 ? -14.102 24.594 3.328 1 97.25 370 PHE B CA 1
ATOM 6645 C C . PHE B 1 370 ? -14.289 25.812 4.23 1 97.25 370 PHE B C 1
ATOM 6647 O O . PHE B 1 370 ? -13.336 26.281 4.855 1 97.25 370 PHE B O 1
ATOM 6654 N N . SER B 1 371 ? -15.477 26.281 4.281 1 96.75 371 SER B N 1
ATOM 6655 C CA . SER B 1 371 ? -15.773 27.469 5.078 1 96.75 371 SER B CA 1
ATOM 6656 C C . SER B 1 371 ? -15.508 27.234 6.559 1 96.75 371 SER B C 1
ATOM 6658 O O . SER B 1 371 ? -15.008 28.109 7.262 1 96.75 371 SER B O 1
ATOM 6660 N N . SER B 1 372 ? -15.914 26.078 6.977 1 95 372 SER B N 1
ATOM 6661 C CA . SER B 1 372 ? -15.688 25.719 8.375 1 95 372 SER B CA 1
ATOM 6662 C C . SER B 1 372 ? -14.195 25.656 8.695 1 95 372 SER B C 1
ATOM 6664 O O . SER B 1 372 ? -13.766 26.156 9.734 1 95 372 SER B O 1
ATOM 6666 N N . LEU B 1 373 ? -13.414 25.078 7.836 1 95.12 373 LEU B N 1
ATOM 6667 C CA . LEU B 1 373 ? -11.969 25 8.023 1 95.12 373 LEU B CA 1
ATOM 6668 C C . LEU B 1 373 ? -11.352 26.391 8.039 1 95.12 373 LEU B C 1
ATOM 6670 O O . LEU B 1 373 ? -10.492 26.688 8.867 1 95.12 373 LEU B O 1
ATOM 6674 N N . LYS B 1 374 ? -11.773 27.203 7.113 1 96.12 374 LYS B N 1
ATOM 6675 C CA . LYS B 1 374 ? -11.289 28.578 7.012 1 96.12 374 LYS B CA 1
ATOM 6676 C C . LYS B 1 374 ? -11.547 29.359 8.297 1 96.12 374 LYS B C 1
ATOM 6678 O O . LYS B 1 374 ? -10.656 30.047 8.812 1 96.12 374 LYS B O 1
ATOM 6683 N N . GLU B 1 375 ? -12.695 29.219 8.828 1 95.25 375 GLU B N 1
ATOM 6684 C CA . GLU B 1 375 ? -13.07 29.906 10.055 1 95.25 375 GLU B CA 1
ATOM 6685 C C . GLU B 1 375 ? -12.242 29.406 11.242 1 95.25 375 GLU B C 1
ATOM 6687 O O . GLU B 1 375 ? -11.781 30.203 12.062 1 95.25 375 GLU B O 1
ATOM 6692 N N . ARG B 1 376 ? -12.086 28.172 11.352 1 94.06 376 ARG B N 1
ATOM 6693 C CA . ARG B 1 376 ? -11.336 27.578 12.461 1 94.06 376 ARG B CA 1
ATOM 6694 C C . ARG B 1 376 ? -9.859 27.938 12.375 1 94.06 376 ARG B C 1
ATOM 6696 O O . ARG B 1 376 ? -9.203 28.141 13.398 1 94.06 376 ARG B O 1
ATOM 6703 N N . ALA B 1 377 ? -9.344 27.953 11.148 1 95.19 377 ALA B N 1
ATOM 6704 C CA . ALA B 1 377 ? -7.953 28.375 10.945 1 95.19 377 ALA B CA 1
ATOM 6705 C C . ALA B 1 377 ? -7.715 29.781 11.484 1 95.19 377 ALA B C 1
ATOM 6707 O O . ALA B 1 377 ? -6.75 30.016 12.219 1 95.19 377 ALA B O 1
ATOM 6708 N N . ALA B 1 378 ? -8.555 30.672 11.133 1 94.38 378 ALA B N 1
ATOM 6709 C CA . ALA B 1 378 ? -8.438 32.062 11.562 1 94.38 378 ALA B CA 1
ATOM 6710 C C . ALA B 1 378 ? -8.609 32.188 13.07 1 94.38 378 ALA B C 1
ATOM 6712 O O . ALA B 1 378 ? -7.859 32.906 13.734 1 94.38 378 ALA B O 1
ATOM 6713 N N . LEU B 1 379 ? -9.594 31.516 13.578 1 93.88 379 LEU B N 1
ATOM 6714 C CA . LEU B 1 379 ? -9.891 31.547 15 1 93.88 379 LEU B CA 1
ATOM 6715 C C . LEU B 1 379 ? -8.719 31.031 15.82 1 93.88 379 LEU B C 1
ATOM 6717 O O . LEU B 1 379 ? -8.32 31.656 16.812 1 93.88 379 LEU B O 1
ATOM 6721 N N . LEU B 1 380 ? -8.203 29.938 15.453 1 94.69 380 LEU B N 1
ATOM 6722 C CA . LEU B 1 380 ? -7.129 29.297 16.203 1 94.69 380 LEU B CA 1
ATOM 6723 C C . LEU B 1 380 ? -5.891 30.188 16.25 1 94.69 380 LEU B C 1
ATOM 6725 O O . LEU B 1 380 ? -5.316 30.406 17.312 1 94.69 380 LEU B O 1
ATOM 6729 N N . ALA B 1 381 ? -5.449 30.625 15.086 1 94.81 381 ALA B N 1
ATOM 6730 C CA . ALA B 1 381 ? -4.266 31.484 15.031 1 94.81 381 ALA B CA 1
ATOM 6731 C C . ALA B 1 381 ? -4.457 32.75 15.875 1 94.81 381 ALA B C 1
ATOM 6733 O O . ALA B 1 381 ? -3.549 33.156 16.609 1 94.81 381 ALA B O 1
ATOM 6734 N N . ARG B 1 382 ? -5.582 33.344 15.773 1 95.44 382 ARG B N 1
ATOM 6735 C CA . ARG B 1 382 ? -5.879 34.531 16.531 1 95.44 382 ARG B CA 1
ATOM 6736 C C . ARG B 1 382 ? -5.836 34.281 18.031 1 95.44 382 ARG B C 1
ATOM 6738 O O . ARG B 1 382 ? -5.18 35 18.781 1 95.44 382 ARG B O 1
ATOM 6745 N N . GLU B 1 383 ? -6.523 33.25 18.438 1 96.25 383 GLU B N 1
ATOM 6746 C CA . GLU B 1 383 ? -6.637 32.938 19.875 1 96.25 383 GLU B CA 1
ATOM 6747 C C . GLU B 1 383 ? -5.293 32.531 20.453 1 96.25 383 GLU B C 1
ATOM 6749 O O . GLU B 1 383 ? -4.969 32.906 21.594 1 96.25 383 GLU B O 1
ATOM 6754 N N . LEU B 1 384 ? -4.52 31.75 19.766 1 97.44 384 LEU B N 1
ATOM 6755 C CA . LEU B 1 384 ? -3.211 31.328 20.266 1 97.44 384 LEU B CA 1
ATOM 6756 C C . LEU B 1 384 ? -2.307 32.531 20.484 1 97.44 384 LEU B C 1
ATOM 6758 O O . LEU B 1 384 ? -1.503 32.562 21.422 1 97.44 384 LEU B O 1
ATOM 6762 N N . ASN B 1 385 ? -2.445 33.562 19.672 1 97.62 385 ASN B N 1
ATOM 6763 C CA . ASN B 1 385 ? -1.613 34.75 19.766 1 97.62 385 ASN B CA 1
ATOM 6764 C C . ASN B 1 385 ? -1.997 35.625 20.953 1 97.62 385 ASN B C 1
ATOM 6766 O O . ASN B 1 385 ? -1.257 36.531 21.344 1 97.62 385 ASN B O 1
ATOM 6770 N N . THR B 1 386 ? -3.088 35.312 21.594 1 97.62 386 THR B N 1
ATOM 6771 C CA . THR B 1 386 ? -3.504 36.062 22.781 1 97.62 386 THR B CA 1
ATOM 6772 C C . THR B 1 386 ? -2.951 35.406 24.047 1 97.62 386 THR B C 1
ATOM 6774 O O . THR B 1 386 ? -3.053 35.969 25.125 1 97.62 386 THR B O 1
ATOM 6777 N N . ILE B 1 387 ? -2.418 34.281 23.969 1 97.88 387 ILE B N 1
ATOM 6778 C CA . ILE B 1 387 ? -1.951 33.531 25.125 1 97.88 387 ILE B CA 1
ATOM 6779 C C . ILE B 1 387 ? -0.53 33.969 25.484 1 97.88 387 ILE B C 1
ATOM 6781 O O . ILE B 1 387 ? 0.333 34.062 24.609 1 97.88 387 ILE B O 1
ATOM 6785 N N . ARG B 1 388 ? -0.278 34.156 26.688 1 96.69 388 ARG B N 1
ATOM 6786 C CA . ARG B 1 388 ? 1.039 34.531 27.172 1 96.69 388 ARG B CA 1
ATOM 6787 C C . ARG B 1 388 ? 2.104 33.531 26.766 1 96.69 388 ARG B C 1
ATOM 6789 O O . ARG B 1 388 ? 1.934 32.344 26.984 1 96.69 388 ARG B O 1
ATOM 6796 N N . GLY B 1 389 ? 3.189 34.094 26.188 1 97 389 GLY B N 1
ATOM 6797 C CA . GLY B 1 389 ? 4.312 33.219 25.828 1 97 389 GLY B CA 1
ATOM 6798 C C . GLY B 1 389 ? 4.074 32.438 24.562 1 97 389 GLY B C 1
ATOM 6799 O O . GLY B 1 389 ? 4.738 31.406 24.328 1 97 389 GLY B O 1
ATOM 6800 N N . MET B 1 390 ? 3.102 32.875 23.844 1 97.56 390 MET B N 1
ATOM 6801 C CA . MET B 1 390 ? 2.824 32.125 22.625 1 97.56 390 MET B CA 1
ATOM 6802 C C . MET B 1 390 ? 2.723 33.031 21.422 1 97.56 390 MET B C 1
ATOM 6804 O O . MET B 1 390 ? 2.236 34.156 21.531 1 97.56 390 MET B O 1
ATOM 6808 N N . SER B 1 391 ? 3.27 32.562 20.375 1 97.31 391 SER B N 1
ATOM 6809 C CA . SER B 1 391 ? 3.078 33.219 19.078 1 97.31 391 SER B CA 1
ATOM 6810 C C . SER B 1 391 ? 2.727 32.188 18 1 97.31 391 SER B C 1
ATOM 6812 O O . SER B 1 391 ? 3.209 31.062 18.031 1 97.31 391 SER B O 1
ATOM 6814 N N . CYS B 1 392 ? 1.892 32.594 17.109 1 96.62 392 CYS B N 1
ATOM 6815 C CA . CYS B 1 392 ? 1.463 31.703 16.031 1 96.62 392 CYS B CA 1
ATOM 6816 C C . CYS B 1 392 ? 1.302 32.469 14.734 1 96.62 392 CYS B C 1
ATOM 6818 O O . CYS B 1 392 ? 0.587 33.469 14.68 1 96.62 392 CYS B O 1
ATOM 6820 N N . GLN B 1 393 ? 1.987 32.031 13.695 1 95.25 393 GLN B N 1
ATOM 6821 C CA . GLN B 1 393 ? 1.761 32.594 12.367 1 95.25 393 GLN B CA 1
ATOM 6822 C C . GLN B 1 393 ? 0.356 32.25 11.867 1 95.25 393 GLN B C 1
ATOM 6824 O O . GLN B 1 393 ? -0.279 31.328 12.344 1 95.25 393 GLN B O 1
ATOM 6829 N N . LEU B 1 394 ? -0.054 33.062 10.938 1 93.5 394 LEU B N 1
ATOM 6830 C CA . LEU B 1 394 ? -1.333 32.75 10.297 1 93.5 394 LEU B CA 1
ATOM 6831 C C . LEU B 1 394 ? -1.315 31.375 9.664 1 93.5 394 LEU B C 1
ATOM 6833 O O . LEU B 1 394 ? -0.28 30.922 9.164 1 93.5 394 LEU B O 1
ATOM 6837 N N . VAL B 1 395 ? -2.441 30.75 9.773 1 95.44 395 VAL B N 1
ATOM 6838 C CA . VAL B 1 395 ? -2.609 29.5 9.047 1 95.44 395 VAL B CA 1
ATOM 6839 C C . VAL B 1 395 ? -3.104 29.781 7.629 1 95.44 395 VAL B C 1
ATOM 6841 O O . VAL B 1 395 ? -4.309 29.797 7.375 1 95.44 395 VAL B O 1
ATOM 6844 N N . ASP B 1 396 ? -2.158 29.906 6.684 1 96.12 396 ASP B N 1
ATOM 6845 C CA . ASP B 1 396 ? -2.508 30.281 5.316 1 96.12 396 ASP B CA 1
ATOM 6846 C C . ASP B 1 396 ? -3.256 29.141 4.617 1 96.12 396 ASP B C 1
ATOM 6848 O O . ASP B 1 396 ? -4.105 29.391 3.758 1 96.12 396 ASP B O 1
ATOM 6852 N N . GLY B 1 397 ? -2.869 27.938 4.953 1 96.75 397 GLY B N 1
ATOM 6853 C CA . GLY B 1 397 ? -3.426 26.75 4.328 1 96.75 397 GLY B CA 1
ATOM 6854 C C . GLY B 1 397 ? -3.193 25.5 5.133 1 96.75 397 GLY B C 1
ATOM 6855 O O . GLY B 1 397 ? -2.871 25.562 6.32 1 96.75 397 GLY B O 1
ATOM 6856 N N . ALA B 1 398 ? -3.484 24.391 4.523 1 95.94 398 ALA B N 1
ATOM 6857 C CA . ALA B 1 398 ? -3.332 23.062 5.121 1 95.94 398 ALA B CA 1
ATOM 6858 C C . ALA B 1 398 ? -4.332 22.859 6.254 1 95.94 398 ALA B C 1
ATOM 6860 O O . ALA B 1 398 ? -5.512 23.188 6.121 1 95.94 398 ALA B O 1
ATOM 6861 N N . MET B 1 399 ? -3.873 22.094 7.273 1 95 399 MET B N 1
ATOM 6862 C CA . MET B 1 399 ? -4.816 21.75 8.328 1 95 399 MET B CA 1
ATOM 6863 C C . MET B 1 399 ? -4.184 21.906 9.711 1 95 399 MET B C 1
ATOM 6865 O O . MET B 1 399 ? -4.664 21.344 10.688 1 95 399 MET B O 1
ATOM 6869 N N . TYR B 1 400 ? -3.072 22.719 9.797 1 95.31 400 TYR B N 1
ATOM 6870 C CA . TYR B 1 400 ? -2.281 22.703 11.023 1 95.31 400 TYR B CA 1
ATOM 6871 C C . TYR B 1 400 ? -1.854 24.109 11.414 1 95.31 400 TYR B C 1
ATOM 6873 O O . TYR B 1 400 ? -1.728 25 10.562 1 95.31 400 TYR B O 1
ATOM 6881 N N . ALA B 1 401 ? -1.67 24.266 12.695 1 96.06 401 ALA B N 1
ATOM 6882 C CA . ALA B 1 401 ? -0.935 25.391 13.266 1 96.06 401 ALA B CA 1
ATOM 6883 C C . ALA B 1 401 ? 0.326 24.906 13.984 1 96.06 401 ALA B C 1
ATOM 6885 O O . ALA B 1 401 ? 0.356 23.797 14.531 1 96.06 401 ALA B O 1
ATOM 6886 N N . PHE B 1 402 ? 1.322 25.703 13.922 1 97.38 402 PHE B N 1
ATOM 6887 C CA . PHE B 1 402 ? 2.605 25.359 14.531 1 97.38 402 PHE B CA 1
ATOM 6888 C C . PHE B 1 402 ? 3.107 26.5 15.406 1 97.38 402 PHE B C 1
ATOM 6890 O O . PHE B 1 402 ? 4.16 27.094 15.133 1 97.38 402 PHE B O 1
ATOM 6897 N N . PRO B 1 403 ? 2.449 26.766 16.484 1 97.75 403 PRO B N 1
ATOM 6898 C CA . PRO B 1 403 ? 2.799 27.906 17.344 1 97.75 403 PRO B CA 1
ATOM 6899 C C . PRO B 1 403 ? 4.141 27.719 18.047 1 97.75 403 PRO B C 1
ATOM 6901 O O . PRO B 1 403 ? 4.547 26.594 18.312 1 97.75 403 PRO B O 1
ATOM 6904 N N . GLN B 1 404 ? 4.746 28.781 18.312 1 97.94 404 GLN B N 1
ATOM 6905 C CA . GLN B 1 404 ? 5.953 28.828 19.125 1 97.94 404 GLN B CA 1
ATOM 6906 C C . GLN B 1 404 ? 5.613 29.062 20.594 1 97.94 404 GLN B C 1
ATOM 6908 O O . GLN B 1 404 ? 4.727 29.859 20.922 1 97.94 404 GLN B O 1
ATOM 6913 N N . ILE B 1 405 ? 6.367 28.391 21.484 1 98.06 405 ILE B N 1
ATOM 6914 C CA . ILE B 1 405 ? 6.152 28.516 22.922 1 98.06 405 ILE B CA 1
ATOM 6915 C C . ILE B 1 405 ? 7.391 29.109 23.578 1 98.06 405 ILE B C 1
ATOM 6917 O O . ILE B 1 405 ? 8.516 28.719 23.266 1 98.06 405 ILE B O 1
ATOM 6921 N N . THR B 1 406 ? 7.176 30.047 24.312 1 97.56 406 THR B N 1
ATOM 6922 C CA . THR B 1 406 ? 8.219 30.578 25.188 1 97.56 406 THR B CA 1
ATOM 6923 C C . THR B 1 406 ? 7.969 30.172 26.641 1 97.56 406 THR B C 1
ATOM 6925 O O . THR B 1 406 ? 6.871 30.375 27.172 1 97.56 406 THR B O 1
ATOM 6928 N N . LEU B 1 407 ? 8.961 29.641 27.25 1 97.81 407 LEU B N 1
ATOM 6929 C CA . LEU B 1 407 ? 8.844 29.141 28.609 1 97.81 407 LEU B CA 1
ATOM 6930 C C . LEU B 1 407 ? 9.93 29.719 29.5 1 97.81 407 LEU B C 1
ATOM 6932 O O . LEU B 1 407 ? 11.039 30 29.047 1 97.81 407 LEU B O 1
ATOM 6936 N N . PRO B 1 408 ? 9.555 29.844 30.859 1 97.25 408 PRO B N 1
ATOM 6937 C CA . PRO B 1 408 ? 10.547 30.375 31.797 1 97.25 408 PRO B CA 1
ATOM 6938 C C . PRO B 1 408 ? 11.742 29.438 31.984 1 97.25 408 PRO B C 1
ATOM 6940 O O . PRO B 1 408 ? 11.594 28.219 31.906 1 97.25 408 PRO B O 1
ATOM 6943 N N . ALA B 1 409 ? 12.922 30.047 32.344 1 97 409 ALA B N 1
ATOM 6944 C CA . ALA B 1 409 ? 14.148 29.297 32.562 1 97 409 ALA B CA 1
ATOM 6945 C C . ALA B 1 409 ? 13.977 28.281 33.688 1 97 409 ALA B C 1
ATOM 6947 O O . ALA B 1 409 ? 14.531 27.188 33.625 1 97 409 ALA B O 1
ATOM 6948 N N . ARG B 1 410 ? 13.211 28.656 34.625 1 97.62 410 ARG B N 1
ATOM 6949 C CA . ARG B 1 410 ? 13 27.781 35.781 1 97.62 410 ARG B CA 1
ATOM 6950 C C . ARG B 1 410 ? 12.211 26.531 35.375 1 97.62 410 ARG B C 1
ATOM 6952 O O . ARG B 1 410 ? 12.352 25.484 36 1 97.62 410 ARG B O 1
ATOM 6959 N N . TYR B 1 411 ? 11.352 26.719 34.375 1 97.5 411 TYR B N 1
ATOM 6960 C CA . TYR B 1 411 ? 10.633 25.562 33.844 1 97.5 411 TYR B CA 1
ATOM 6961 C C . TYR B 1 411 ? 11.594 24.594 33.156 1 97.5 411 TYR B C 1
ATOM 6963 O O . TYR B 1 411 ? 11.414 23.375 33.25 1 97.5 411 TYR B O 1
ATOM 6971 N N . ALA B 1 412 ? 12.57 25.062 32.5 1 97.12 412 ALA B N 1
ATOM 6972 C CA . ALA B 1 412 ? 13.594 24.234 31.891 1 97.12 412 ALA B CA 1
ATOM 6973 C C . ALA B 1 412 ? 14.375 23.453 32.938 1 97.12 412 ALA B C 1
ATOM 6975 O O . ALA B 1 412 ? 14.719 22.297 32.75 1 97.12 412 ALA B O 1
ATOM 6976 N N . GLU B 1 413 ? 14.68 24.141 34.031 1 97.5 413 GLU B N 1
ATOM 6977 C CA . GLU B 1 413 ? 15.344 23.469 35.156 1 97.5 413 GLU B CA 1
ATOM 6978 C C . GLU B 1 413 ? 14.469 22.359 35.719 1 97.5 413 GLU B C 1
ATOM 6980 O O . GLU B 1 413 ? 14.969 21.281 36.062 1 97.5 413 GLU B O 1
ATOM 6985 N N . TYR B 1 414 ? 13.289 22.734 35.875 1 97.44 414 TYR B N 1
ATOM 6986 C CA . TYR B 1 414 ? 12.328 21.75 36.344 1 97.44 414 TYR B CA 1
ATOM 6987 C C . TYR B 1 414 ? 12.328 20.531 35.406 1 97.44 414 TYR B C 1
ATOM 6989 O O . TYR B 1 414 ? 12.344 19.391 35.906 1 97.44 414 TYR B O 1
ATOM 6997 N N . ASN B 1 415 ? 12.266 20.688 34.062 1 97.56 415 ASN B N 1
ATOM 6998 C CA . ASN B 1 415 ? 12.281 19.578 33.125 1 97.56 415 ASN B CA 1
ATOM 6999 C C . ASN B 1 415 ? 13.523 18.719 33.281 1 97.56 415 ASN B C 1
ATOM 7001 O O . ASN B 1 415 ? 13.453 17.5 33.219 1 97.56 415 ASN B O 1
ATOM 7005 N N . GLU B 1 416 ? 14.641 19.312 33.5 1 97.25 416 GLU B N 1
ATOM 7006 C CA . GLU B 1 416 ? 15.891 18.578 33.719 1 97.25 416 GLU B CA 1
ATOM 7007 C C . GLU B 1 416 ? 15.828 17.734 34.969 1 97.25 416 GLU B C 1
ATOM 7009 O O . GLU B 1 416 ? 16.281 16.578 34.969 1 97.25 416 GLU B O 1
ATOM 7014 N N . ALA B 1 417 ? 15.312 18.344 36 1 97.38 417 ALA B N 1
ATOM 7015 C CA . ALA B 1 417 ? 15.164 17.609 37.25 1 97.38 417 ALA B CA 1
ATOM 7016 C C . ALA B 1 417 ? 14.234 16.422 37.094 1 97.38 417 ALA B C 1
ATOM 7018 O O . ALA B 1 417 ? 14.508 15.336 37.594 1 97.38 417 ALA B O 1
ATOM 7019 N N . GLN B 1 418 ? 13.141 16.672 36.375 1 96.44 418 GLN B N 1
ATOM 7020 C CA . GLN B 1 418 ? 12.188 15.594 36.156 1 96.44 418 GLN B CA 1
ATOM 7021 C C . GLN B 1 418 ? 12.797 14.492 35.281 1 96.44 418 GLN B C 1
ATOM 7023 O O . GLN B 1 418 ? 12.547 13.305 35.5 1 96.44 418 GLN B O 1
ATOM 7028 N N . ASN B 1 419 ? 13.484 14.852 34.219 1 96.38 419 ASN B N 1
ATOM 7029 C CA . ASN B 1 419 ? 14.164 13.891 33.344 1 96.38 419 ASN B CA 1
ATOM 7030 C C . ASN B 1 419 ? 15.102 12.984 34.156 1 96.38 419 ASN B C 1
ATOM 7032 O O . ASN B 1 419 ? 15.125 11.773 33.938 1 96.38 419 ASN B O 1
ATOM 7036 N N . LYS B 1 420 ? 15.875 13.547 35.062 1 96.38 420 LYS B N 1
ATOM 7037 C CA . LYS B 1 420 ? 16.781 12.781 35.906 1 96.38 420 LYS B CA 1
ATOM 7038 C C . LYS B 1 420 ? 16 11.82 36.812 1 96.38 420 LYS B C 1
ATOM 7040 O O . LYS B 1 420 ? 16.391 10.656 36.969 1 96.38 420 LYS B O 1
ATOM 7045 N N . LYS B 1 421 ? 14.992 12.305 37.312 1 96.44 421 LYS B N 1
ATOM 7046 C CA . LYS B 1 421 ? 14.18 11.508 38.219 1 96.44 421 LYS B CA 1
ATOM 7047 C C . LYS B 1 421 ? 13.508 10.352 37.469 1 96.44 421 LYS B C 1
ATOM 7049 O O . LYS B 1 421 ? 13.406 9.25 38 1 96.44 421 LYS B O 1
ATOM 7054 N N . GLU B 1 422 ? 13.023 10.641 36.219 1 93 422 GLU B N 1
ATOM 7055 C CA . GLU B 1 422 ? 12.242 9.672 35.469 1 93 422 GLU B CA 1
ATOM 7056 C C . GLU B 1 422 ? 13.141 8.805 34.594 1 93 422 GLU B C 1
ATOM 7058 O O . GLU B 1 422 ? 12.695 7.773 34.094 1 93 422 GLU B O 1
ATOM 7063 N N . GLY B 1 423 ? 14.367 9.141 34.5 1 92.31 423 GLY B N 1
ATOM 7064 C CA . GLY B 1 423 ? 15.258 8.422 33.594 1 92.31 423 GLY B CA 1
ATOM 7065 C C . GLY B 1 423 ? 14.906 8.594 32.125 1 92.31 423 GLY B C 1
ATOM 7066 O O . GLY B 1 423 ? 14.961 7.641 31.344 1 92.31 423 GLY B O 1
ATOM 7067 N N . ARG B 1 424 ? 14.367 9.781 31.766 1 88.69 424 ARG B N 1
ATOM 7068 C CA . ARG B 1 424 ? 13.992 10.117 30.391 1 88.69 424 ARG B CA 1
ATOM 7069 C C . ARG B 1 424 ? 14.773 11.32 29.891 1 88.69 424 ARG B C 1
ATOM 7071 O O . ARG B 1 424 ? 15.594 11.891 30.625 1 88.69 424 ARG B O 1
ATOM 7078 N N . LYS B 1 425 ? 14.688 11.531 28.719 1 89.38 425 LYS B N 1
ATOM 7079 C CA . LYS B 1 425 ? 15.266 12.727 28.109 1 89.38 425 LYS B CA 1
ATOM 7080 C C . LYS B 1 425 ? 14.25 13.445 27.234 1 89.38 425 LYS B C 1
ATOM 7082 O O . LYS B 1 425 ? 14.406 13.508 26 1 89.38 425 LYS B O 1
ATOM 7087 N N . LEU B 1 426 ? 13.273 14.086 27.891 1 93.75 426 LEU B N 1
ATOM 7088 C CA . LEU B 1 426 ? 12.242 14.812 27.156 1 93.75 426 LEU B CA 1
ATOM 7089 C C . LEU B 1 426 ? 12.719 16.219 26.797 1 93.75 426 LEU B C 1
ATOM 7091 O O . LEU B 1 426 ? 13.312 16.906 27.625 1 93.75 426 LEU B O 1
ATOM 7095 N N . ALA B 1 427 ? 12.469 16.516 25.531 1 94.25 427 ALA B N 1
ATOM 7096 C CA . ALA B 1 427 ? 12.609 17.922 25.172 1 94.25 427 ALA B CA 1
ATOM 7097 C C . ALA B 1 427 ? 11.609 18.781 25.938 1 94.25 427 ALA B C 1
ATOM 7099 O O . ALA B 1 427 ? 10.594 18.281 26.422 1 94.25 427 ALA B O 1
ATOM 7100 N N . LEU B 1 428 ? 11.922 20.016 26.047 1 96.56 428 LEU B N 1
ATOM 7101 C CA . LEU B 1 428 ? 11.102 20.922 26.844 1 96.56 428 LEU B CA 1
ATOM 7102 C C . LEU B 1 428 ? 9.688 21.031 26.281 1 96.56 428 LEU B C 1
ATOM 7104 O O . LEU B 1 428 ? 8.719 21.078 27.031 1 96.56 428 LEU B O 1
ATOM 7108 N N . ASP B 1 429 ? 9.547 21.125 24.984 1 97.12 429 ASP B N 1
ATOM 7109 C CA . ASP B 1 429 ? 8.219 21.172 24.375 1 97.12 429 ASP B CA 1
ATOM 7110 C C . ASP B 1 429 ? 7.48 19.859 24.547 1 97.12 429 ASP B C 1
ATOM 7112 O O . ASP B 1 429 ? 6.25 19.828 24.594 1 97.12 429 ASP B O 1
ATOM 7116 N N . ALA B 1 430 ? 8.18 18.75 24.594 1 95.88 430 ALA B N 1
ATOM 7117 C CA . ALA B 1 430 ? 7.551 17.453 24.875 1 95.88 430 ALA B CA 1
ATOM 7118 C C . ALA B 1 430 ? 7.008 17.406 26.297 1 95.88 430 ALA B C 1
ATOM 7120 O O . ALA B 1 430 ? 5.922 16.875 26.547 1 95.88 430 ALA B O 1
ATOM 7121 N N . ARG B 1 431 ? 7.777 17.891 27.281 1 96.94 431 ARG B N 1
ATOM 7122 C CA . ARG B 1 431 ? 7.297 18 28.656 1 96.94 431 ARG B CA 1
ATOM 7123 C C . ARG B 1 431 ? 6.031 18.844 28.719 1 96.94 431 ARG B C 1
ATOM 7125 O O . ARG B 1 431 ? 5.055 18.469 29.375 1 96.94 431 ARG B O 1
ATOM 7132 N N . TRP B 1 432 ? 6.109 19.953 28.078 1 97.88 432 TRP B N 1
ATOM 7133 C CA . TRP B 1 432 ? 4.973 20.859 28.031 1 97.88 432 TRP B CA 1
ATOM 7134 C C . TRP B 1 432 ? 3.738 20.156 27.469 1 97.88 432 TRP B C 1
ATOM 7136 O O . TRP B 1 432 ? 2.65 20.234 28.047 1 97.88 432 TRP B O 1
ATOM 7146 N N . SER B 1 433 ? 3.877 19.469 26.328 1 97.25 433 SER B N 1
ATOM 7147 C CA . SER B 1 433 ? 2.779 18.766 25.688 1 97.25 433 SER B CA 1
ATOM 7148 C C . SER B 1 433 ? 2.227 17.656 26.594 1 97.25 433 SER B C 1
ATOM 7150 O O . SER B 1 433 ? 1.018 17.422 26.609 1 97.25 433 SER B O 1
ATOM 7152 N N . LEU B 1 434 ? 3.129 16.953 27.25 1 96.44 434 LEU B N 1
ATOM 7153 C CA . LEU B 1 434 ? 2.723 15.906 28.172 1 96.44 434 LEU B CA 1
ATOM 7154 C C . LEU B 1 434 ? 1.886 16.469 29.312 1 96.44 434 LEU B C 1
ATOM 7156 O O . LEU B 1 434 ? 0.855 15.906 29.672 1 96.44 434 LEU B O 1
ATOM 7160 N N . GLU B 1 435 ? 2.32 17.531 29.859 1 96.94 435 GLU B N 1
ATOM 7161 C CA . GLU B 1 435 ? 1.584 18.188 30.953 1 96.94 435 GLU B CA 1
ATOM 7162 C C . GLU B 1 435 ? 0.221 18.672 30.469 1 96.94 435 GLU B C 1
ATOM 7164 O O . GLU B 1 435 ? -0.768 18.594 31.203 1 96.94 435 GLU B O 1
ATOM 7169 N N . LEU B 1 436 ? 0.223 19.25 29.297 1 97.75 436 LEU B N 1
ATOM 7170 C CA . LEU B 1 436 ? -1.054 19.656 28.719 1 97.75 436 LEU B CA 1
ATOM 7171 C C . LEU B 1 436 ? -2.023 18.484 28.656 1 97.75 436 LEU B C 1
ATOM 7173 O O . LEU B 1 436 ? -3.18 18.609 29.062 1 97.75 436 LEU B O 1
ATOM 7177 N N . LEU B 1 437 ? -1.554 17.359 28.125 1 97.12 437 LEU B N 1
ATOM 7178 C CA . LEU B 1 437 ? -2.373 16.172 27.984 1 97.12 437 LEU B CA 1
ATOM 7179 C C . LEU B 1 437 ? -2.887 15.695 29.344 1 97.12 437 LEU B C 1
ATOM 7181 O O . LEU B 1 437 ? -4.09 15.5 29.516 1 97.12 437 LEU B O 1
ATOM 7185 N N . GLU B 1 438 ? -1.997 15.586 30.281 1 95.94 438 GLU B N 1
ATOM 7186 C CA . GLU B 1 438 ? -2.338 15 31.578 1 95.94 438 GLU B CA 1
ATOM 7187 C C . GLU B 1 438 ? -3.27 15.914 32.375 1 95.94 438 GLU B C 1
ATOM 7189 O O . GLU B 1 438 ? -4.125 15.438 33.125 1 95.94 438 GLU B O 1
ATOM 7194 N N . ALA B 1 439 ? -3.141 17.156 32.156 1 95.5 439 ALA B N 1
ATOM 7195 C CA . ALA B 1 439 ? -3.928 18.125 32.938 1 95.5 439 ALA B CA 1
ATOM 7196 C C . ALA B 1 439 ? -5.285 18.359 32.281 1 95.5 439 ALA B C 1
ATOM 7198 O O . ALA B 1 439 ? -6.246 18.75 32.969 1 95.5 439 ALA B O 1
ATOM 7199 N N . THR B 1 440 ? -5.402 18.156 31 1 95.94 440 THR B N 1
ATOM 7200 C CA . THR B 1 440 ? -6.578 18.734 30.344 1 95.94 440 THR B CA 1
ATOM 7201 C C . THR B 1 440 ? -7.176 17.75 29.359 1 95.94 440 THR B C 1
ATOM 7203 O O . THR B 1 440 ? -8.305 17.922 28.891 1 95.94 440 THR B O 1
ATOM 7206 N N . GLY B 1 441 ? -6.441 16.75 28.922 1 95.19 441 GLY B N 1
ATOM 7207 C CA . GLY B 1 441 ? -6.918 15.789 27.938 1 95.19 441 GLY B CA 1
ATOM 7208 C C . GLY B 1 441 ? -6.688 16.234 26.516 1 95.19 441 GLY B C 1
ATOM 7209 O O . GLY B 1 441 ? -7.098 15.555 25.578 1 95.19 441 GLY B O 1
ATOM 7210 N N . ILE B 1 442 ? -5.984 17.344 26.312 1 95.75 442 ILE B N 1
ATOM 7211 C CA . ILE B 1 442 ? -5.699 17.844 24.969 1 95.75 442 ILE B CA 1
ATOM 7212 C C . ILE B 1 442 ? -4.426 17.188 24.453 1 95.75 442 ILE B C 1
ATOM 7214 O O . ILE B 1 442 ? -3.375 17.25 25.094 1 95.75 442 ILE B O 1
ATOM 7218 N N . VAL B 1 443 ? -4.531 16.609 23.281 1 94.88 443 VAL B N 1
ATOM 7219 C CA . VAL B 1 443 ? -3.41 15.875 22.688 1 94.88 443 VAL B CA 1
ATOM 7220 C C . VAL B 1 443 ? -2.811 16.688 21.547 1 94.88 443 VAL B C 1
ATOM 7222 O O . VAL B 1 443 ? -3.463 16.891 20.516 1 94.88 443 VAL B O 1
ATOM 7225 N N . VAL B 1 444 ? -1.62 17.172 21.656 1 95.5 444 VAL B N 1
ATOM 7226 C CA . VAL B 1 444 ? -0.89 17.859 20.594 1 95.5 444 VAL B CA 1
ATOM 7227 C C . VAL B 1 444 ? 0.431 17.141 20.328 1 95.5 444 VAL B C 1
ATOM 7229 O O . VAL B 1 444 ? 0.746 16.141 20.969 1 95.5 444 VAL B O 1
ATOM 7232 N N . VAL B 1 445 ? 1.192 17.625 19.328 1 94.75 445 VAL B N 1
ATOM 7233 C CA . VAL B 1 445 ? 2.484 17.016 19.016 1 94.75 445 VAL B CA 1
ATOM 7234 C C . VAL B 1 445 ? 3.6 18.031 19.266 1 94.75 445 VAL B C 1
ATOM 7236 O O . VAL B 1 445 ? 3.574 19.141 18.719 1 94.75 445 VAL B O 1
ATOM 7239 N N . PRO B 1 446 ? 4.578 17.609 20.078 1 95.69 446 PRO B N 1
ATOM 7240 C CA . PRO B 1 446 ? 5.695 18.516 20.312 1 95.69 446 PRO B CA 1
ATOM 7241 C C . PRO B 1 446 ? 6.461 18.844 19.031 1 95.69 446 PRO B C 1
ATOM 7243 O O . PRO B 1 446 ? 6.652 17.969 18.188 1 95.69 446 PRO B O 1
ATOM 7246 N N . GLY B 1 447 ? 6.887 20.078 18.922 1 95.38 447 GLY B N 1
ATOM 7247 C CA . GLY B 1 447 ? 7.605 20.547 17.734 1 95.38 447 GLY B CA 1
ATOM 7248 C C . GLY B 1 447 ? 8.914 19.812 17.516 1 95.38 447 GLY B C 1
ATOM 7249 O O . GLY B 1 447 ? 9.352 19.672 16.359 1 95.38 447 GLY B O 1
ATOM 7250 N N . SER B 1 448 ? 9.531 19.344 18.547 1 92.81 448 SER B N 1
ATOM 7251 C CA . SER B 1 448 ? 10.805 18.625 18.453 1 92.81 448 SER B CA 1
ATOM 7252 C C . SER B 1 448 ? 10.672 17.391 17.562 1 92.81 448 SER B C 1
ATOM 7254 O O . SER B 1 448 ? 11.648 16.984 16.922 1 92.81 448 SER B O 1
ATOM 7256 N N . GLY B 1 449 ? 9.484 16.828 17.469 1 89.94 449 GLY B N 1
ATOM 7257 C CA . GLY B 1 449 ? 9.258 15.695 16.594 1 89.94 449 GLY B CA 1
ATOM 7258 C C . GLY B 1 449 ? 9.32 16.047 15.125 1 89.94 449 GLY B C 1
ATOM 7259 O O . GLY B 1 449 ? 9.508 15.164 14.281 1 89.94 449 GLY B O 1
ATOM 7260 N N . PHE B 1 450 ? 9.172 17.281 14.789 1 94.44 450 PHE B N 1
ATOM 7261 C CA . PHE B 1 450 ? 9.188 17.781 13.414 1 94.44 450 PHE B CA 1
ATOM 7262 C C . PHE B 1 450 ? 10.531 18.406 13.086 1 94.44 450 PHE B C 1
ATOM 7264 O O . PHE B 1 450 ? 10.82 18.703 11.922 1 94.44 450 PHE B O 1
ATOM 7271 N N . GLY B 1 451 ? 11.344 18.5 14.086 1 92.19 451 GLY B N 1
ATOM 7272 C CA . GLY B 1 451 ? 12.508 19.359 13.969 1 92.19 451 GLY B CA 1
ATOM 7273 C C . GLY B 1 451 ? 12.18 20.828 14.094 1 92.19 451 GLY B C 1
ATOM 7274 O O . GLY B 1 451 ? 11.055 21.25 13.812 1 92.19 451 GLY B O 1
ATOM 7275 N N . GLN B 1 452 ? 13.117 21.562 14.633 1 93.25 452 GLN B N 1
ATOM 7276 C CA . GLN B 1 452 ? 12.938 22.984 14.852 1 93.25 452 GLN B CA 1
ATOM 7277 C C . GLN B 1 452 ? 14.273 23.719 14.812 1 93.25 452 GLN B C 1
ATOM 7279 O O . GLN B 1 452 ? 15.328 23.109 14.945 1 93.25 452 GLN B O 1
ATOM 7284 N N . GLU B 1 453 ? 14.117 25.016 14.516 1 94.62 453 GLU B N 1
ATOM 7285 C CA . GLU B 1 453 ? 15.312 25.828 14.664 1 94.62 453 GLU B CA 1
ATOM 7286 C C . GLU B 1 453 ? 15.867 25.75 16.078 1 94.62 453 GLU B C 1
ATOM 7288 O O . GLU B 1 453 ? 15.109 25.719 17.047 1 94.62 453 GLU B O 1
ATOM 7293 N N . PRO B 1 454 ? 17.203 25.812 16.188 1 93.75 454 PRO B N 1
ATOM 7294 C CA . PRO B 1 454 ? 17.797 25.75 17.516 1 93.75 454 PRO B CA 1
ATOM 7295 C C . PRO B 1 454 ? 17.234 26.828 18.453 1 93.75 454 PRO B C 1
ATOM 7297 O O . PRO B 1 454 ? 17.016 27.969 18.031 1 93.75 454 PRO B O 1
ATOM 7300 N N . ASN B 1 455 ? 16.938 26.422 19.641 1 93.5 455 ASN B N 1
ATOM 7301 C CA . ASN B 1 455 ? 16.516 27.297 20.734 1 93.5 455 ASN B CA 1
ATOM 7302 C C . ASN B 1 455 ? 15.062 27.75 20.547 1 93.5 455 ASN B C 1
ATOM 7304 O O . ASN B 1 455 ? 14.664 28.797 21.078 1 93.5 455 ASN B O 1
ATOM 7308 N N . THR B 1 456 ? 14.352 27.094 19.734 1 96.69 456 THR B N 1
ATOM 7309 C CA . THR B 1 456 ? 12.922 27.359 19.641 1 96.69 456 THR B CA 1
ATOM 7310 C C . THR B 1 456 ? 12.117 26.172 20.141 1 96.69 456 THR B C 1
ATOM 7312 O O . THR B 1 456 ? 12.625 25.047 20.172 1 96.69 456 THR B O 1
ATOM 7315 N N . LEU B 1 457 ? 10.922 26.438 20.625 1 98 457 LEU B N 1
ATOM 7316 C CA . LEU B 1 457 ? 9.953 25.438 21.062 1 98 457 LEU B CA 1
ATOM 7317 C C . LEU B 1 457 ? 8.625 25.609 20.344 1 98 457 LEU B C 1
ATOM 7319 O O . LEU B 1 457 ? 8.18 26.734 20.125 1 98 457 LEU B O 1
ATOM 7323 N N . HIS B 1 458 ? 8.094 24.5 19.922 1 98.12 458 HIS B N 1
ATOM 7324 C CA . HIS B 1 458 ? 6.832 24.547 19.203 1 98.12 458 HIS B CA 1
ATOM 7325 C C . HIS B 1 458 ? 5.941 23.375 19.578 1 98.12 458 HIS B C 1
ATOM 7327 O O . HIS B 1 458 ? 6.367 22.469 20.312 1 98.12 458 HIS B O 1
ATOM 7333 N N . PHE B 1 459 ? 4.75 23.422 19.188 1 96.94 459 PHE B N 1
ATOM 7334 C CA . PHE B 1 459 ? 3.885 22.25 19.062 1 96.94 459 PHE B CA 1
ATOM 7335 C C . PHE B 1 459 ? 3.014 22.359 17.828 1 96.94 459 PHE B C 1
ATOM 7337 O O . PHE B 1 459 ? 2.803 23.453 17.297 1 96.94 459 PHE B O 1
ATOM 7344 N N . ARG B 1 460 ? 2.607 21.219 17.281 1 96.62 460 ARG B N 1
ATOM 7345 C CA . ARG B 1 460 ? 1.643 21.188 16.188 1 96.62 460 ARG B CA 1
ATOM 7346 C C . ARG B 1 460 ? 0.246 20.844 16.703 1 96.62 460 ARG B C 1
ATOM 7348 O O . ARG B 1 460 ? 0.089 19.969 17.547 1 96.62 460 ARG B O 1
ATOM 7355 N N . THR B 1 461 ? -0.686 21.547 16.25 1 95.44 461 THR B N 1
ATOM 7356 C CA . THR B 1 461 ? -2.092 21.219 16.469 1 95.44 461 THR B CA 1
ATOM 7357 C C . THR B 1 461 ? -2.883 21.312 15.164 1 95.44 461 THR B C 1
ATOM 7359 O O . THR B 1 461 ? -2.475 22.016 14.234 1 95.44 461 THR B O 1
ATOM 7362 N N . THR B 1 462 ? -3.959 20.562 15.07 1 94.38 462 THR B N 1
ATOM 7363 C CA . THR B 1 462 ? -4.797 20.609 13.883 1 94.38 462 THR B CA 1
ATOM 7364 C C . THR B 1 462 ? -5.922 21.625 14.047 1 94.38 462 THR B C 1
ATOM 7366 O O . THR B 1 462 ? -6.238 22.031 15.172 1 94.38 462 THR B O 1
ATOM 7369 N N . ILE B 1 463 ? -6.547 22.047 12.969 1 93.88 463 ILE B N 1
ATOM 7370 C CA . ILE B 1 463 ? -7.723 22.906 12.977 1 93.88 463 ILE B CA 1
ATOM 7371 C C . ILE B 1 463 ? -8.977 22.062 12.742 1 93.88 463 ILE B C 1
ATOM 7373 O O . ILE B 1 463 ? -10.023 22.594 12.359 1 93.88 463 ILE B O 1
ATOM 7377 N N . LEU B 1 464 ? -8.906 20.766 12.93 1 90.31 464 LEU B N 1
ATOM 7378 C CA . LEU B 1 464 ? -9.938 19.828 12.508 1 90.31 464 LEU B CA 1
ATOM 7379 C C . LEU B 1 464 ? -11.031 19.703 13.57 1 90.31 464 LEU B C 1
ATOM 7381 O O . LEU B 1 464 ? -12.195 19.469 13.242 1 90.31 464 LEU B O 1
ATOM 7385 N N . PRO B 1 465 ? -10.711 19.891 14.883 1 88.56 465 PRO B N 1
ATOM 7386 C CA . PRO B 1 465 ? -11.781 19.719 15.875 1 88.56 465 PRO B CA 1
ATOM 7387 C C . PRO B 1 465 ? -12.922 20.719 15.68 1 88.56 465 PRO B C 1
ATOM 7389 O O . PRO B 1 465 ? -12.688 21.859 15.266 1 88.56 465 PRO B O 1
ATOM 7392 N N . PRO B 1 466 ? -14.102 20.234 16.062 1 88.12 466 PRO B N 1
ATOM 7393 C CA . PRO B 1 466 ? -15.219 21.188 16.047 1 88.12 466 PRO B CA 1
ATOM 7394 C C . PRO B 1 466 ? -14.945 22.422 16.891 1 88.12 466 PRO B C 1
ATOM 7396 O O . PRO B 1 466 ? -14.156 22.375 17.844 1 88.12 466 PRO B O 1
ATOM 7399 N N . THR B 1 467 ? -15.68 23.453 16.578 1 88.69 467 THR B N 1
ATOM 7400 C CA . THR B 1 467 ? -15.43 24.766 17.156 1 88.69 467 THR B CA 1
ATOM 7401 C C . THR B 1 467 ? -15.477 24.719 18.672 1 88.69 467 THR B C 1
ATOM 7403 O O . THR B 1 467 ? -14.641 25.312 19.344 1 88.69 467 THR B O 1
ATOM 7406 N N . ALA B 1 468 ? -16.438 23.953 19.172 1 88.44 468 ALA B N 1
ATOM 7407 C CA . ALA B 1 468 ? -16.562 23.859 20.625 1 88.44 468 ALA B CA 1
ATOM 7408 C C . ALA B 1 468 ? -15.312 23.203 21.234 1 88.44 468 ALA B C 1
ATOM 7410 O O . ALA B 1 468 ? -14.859 23.625 22.312 1 88.44 468 ALA B O 1
ATOM 7411 N N . GLN B 1 469 ? -14.82 22.25 20.656 1 90.12 469 GLN B N 1
ATOM 7412 C CA . GLN B 1 469 ? -13.617 21.578 21.125 1 90.12 469 GLN B CA 1
ATOM 7413 C C . GLN B 1 469 ? -12.383 22.453 20.969 1 90.12 469 GLN B C 1
ATOM 7415 O O . GLN B 1 469 ? -11.469 22.391 21.781 1 90.12 469 GLN B O 1
ATOM 7420 N N . MET B 1 470 ? -12.391 23.234 19.969 1 90.94 470 MET B N 1
ATOM 7421 C CA . MET B 1 470 ? -11.273 24.141 19.75 1 90.94 470 MET B CA 1
ATOM 7422 C C . MET B 1 470 ? -11.219 25.203 20.859 1 90.94 470 MET B C 1
ATOM 7424 O O . MET B 1 470 ? -10.133 25.578 21.312 1 90.94 470 MET B O 1
ATOM 7428 N N . GLU B 1 471 ? -12.359 25.656 21.219 1 91.38 471 GLU B N 1
ATOM 7429 C CA . GLU B 1 471 ? -12.422 26.625 22.312 1 91.38 471 GLU B CA 1
ATOM 7430 C C . GLU B 1 471 ? -11.922 26.016 23.609 1 91.38 471 GLU B C 1
ATOM 7432 O O . GLU B 1 471 ? -11.203 26.656 24.375 1 91.38 471 GLU B O 1
ATOM 7437 N N . ARG B 1 472 ? -12.32 24.812 23.781 1 93.38 472 ARG B N 1
ATOM 7438 C CA . ARG B 1 472 ? -11.828 24.094 24.953 1 93.38 472 ARG B CA 1
ATOM 7439 C C . ARG B 1 472 ? -10.305 23.969 24.922 1 93.38 472 ARG B C 1
ATOM 7441 O O . ARG B 1 472 ? -9.641 24.156 25.938 1 93.38 472 ARG B O 1
ATOM 7448 N N . MET B 1 473 ? -9.828 23.688 23.859 1 94.44 473 MET B N 1
ATOM 7449 C CA . MET B 1 473 ? -8.383 23.531 23.672 1 94.44 473 MET B CA 1
ATOM 7450 C C . MET B 1 473 ? -7.656 24.844 23.969 1 94.44 473 MET B C 1
ATOM 7452 O O . MET B 1 473 ? -6.664 24.859 24.703 1 94.44 473 MET B O 1
ATOM 7456 N N . VAL B 1 474 ? -8.156 25.922 23.453 1 95.56 474 VAL B N 1
ATOM 7457 C CA . VAL B 1 474 ? -7.523 27.219 23.625 1 95.56 474 VAL B CA 1
ATOM 7458 C C . VAL B 1 474 ? -7.535 27.609 25.109 1 95.56 474 VAL B C 1
ATOM 7460 O O . VAL B 1 474 ? -6.535 28.109 25.625 1 95.56 474 VAL B O 1
ATOM 7463 N N . THR B 1 475 ? -8.625 27.344 25.703 1 96.12 475 THR B N 1
ATOM 7464 C CA . THR B 1 475 ? -8.742 27.641 27.125 1 96.12 475 THR B CA 1
ATOM 7465 C C . THR B 1 475 ? -7.75 26.812 27.938 1 96.12 475 THR B C 1
ATOM 7467 O O . THR B 1 475 ? -7.094 27.328 28.844 1 96.12 475 THR B O 1
ATOM 7470 N N . ALA B 1 476 ? -7.707 25.594 27.609 1 96.38 476 ALA B N 1
ATOM 7471 C CA . ALA B 1 476 ? -6.797 24.688 28.312 1 96.38 476 ALA B CA 1
ATOM 7472 C C . ALA B 1 476 ? -5.348 25.141 28.156 1 96.38 476 ALA B C 1
ATOM 7474 O O . ALA B 1 476 ? -4.574 25.109 29.109 1 96.38 476 ALA B O 1
ATOM 7475 N N . ILE B 1 477 ? -4.98 25.516 26.984 1 97.56 477 ILE B N 1
ATOM 7476 C CA . ILE B 1 477 ? -3.621 25.969 26.719 1 97.56 477 ILE B CA 1
ATOM 7477 C C . ILE B 1 477 ? -3.338 27.25 27.5 1 97.56 477 ILE B C 1
ATOM 7479 O O . ILE B 1 477 ? -2.268 27.406 28.094 1 97.56 477 ILE B O 1
ATOM 7483 N N . ARG B 1 478 ? -4.285 28.156 27.438 1 97.44 478 ARG B N 1
ATOM 7484 C CA . ARG B 1 478 ? -4.16 29.391 28.188 1 97.44 478 ARG B CA 1
ATOM 7485 C C . ARG B 1 478 ? -3.938 29.125 29.672 1 97.44 478 ARG B C 1
ATOM 7487 O O . ARG B 1 478 ? -3.043 29.703 30.297 1 97.44 478 ARG B O 1
ATOM 7494 N N . ASP B 1 479 ? -4.707 28.234 30.188 1 97 479 ASP B N 1
ATOM 7495 C CA . ASP B 1 479 ? -4.625 27.906 31.609 1 97 479 ASP B CA 1
ATOM 7496 C C . ASP B 1 479 ? -3.271 27.281 31.953 1 97 479 ASP B C 1
ATOM 7498 O O . ASP B 1 479 ? -2.684 27.594 33 1 97 479 ASP B O 1
ATOM 7502 N N . LEU B 1 480 ? -2.836 26.406 31.172 1 97.38 480 LEU B N 1
ATOM 7503 C CA . LEU B 1 480 ? -1.541 25.781 31.422 1 97.38 480 LEU B CA 1
ATOM 7504 C C . LEU B 1 480 ? -0.423 26.812 31.391 1 97.38 480 LEU B C 1
ATOM 7506 O O . LEU B 1 480 ? 0.455 26.812 32.25 1 97.38 480 LEU B O 1
ATOM 7510 N N . GLN B 1 481 ? -0.431 27.672 30.375 1 97.31 481 GLN B N 1
ATOM 7511 C CA . GLN B 1 481 ? 0.589 28.719 30.25 1 97.31 481 GLN B CA 1
ATOM 7512 C C . GLN B 1 481 ? 0.577 29.641 31.469 1 97.31 481 GLN B C 1
ATOM 7514 O O . GLN B 1 481 ? 1.633 29.984 32 1 97.31 481 GLN B O 1
ATOM 7519 N N . ASN B 1 482 ? -0.587 29.969 31.828 1 97.19 482 ASN B N 1
ATOM 7520 C CA . ASN B 1 482 ? -0.706 30.812 33 1 97.19 482 ASN B CA 1
ATOM 7521 C C . ASN B 1 482 ? -0.143 30.125 34.25 1 97.19 482 ASN B C 1
ATOM 7523 O O . ASN B 1 482 ? 0.542 30.766 35.062 1 97.19 482 ASN B O 1
ATOM 7527 N N . ARG B 1 483 ? -0.437 28.922 34.375 1 97.25 483 ARG B N 1
ATOM 7528 C CA . ARG B 1 483 ? 0.056 28.156 35.5 1 97.25 483 ARG B CA 1
ATOM 7529 C C . ARG B 1 483 ? 1.577 28.047 35.469 1 97.25 483 ARG B C 1
ATOM 7531 O O . ARG B 1 483 ? 2.232 28.172 36.531 1 97.25 483 ARG B O 1
ATOM 7538 N N . ILE B 1 484 ? 2.133 27.781 34.375 1 97.5 484 ILE B N 1
ATOM 7539 C CA . ILE B 1 484 ? 3.578 27.641 34.219 1 97.5 484 ILE B CA 1
ATOM 7540 C C . ILE B 1 484 ? 4.254 28.969 34.562 1 97.5 484 ILE B C 1
ATOM 7542 O O . ILE B 1 484 ? 5.242 29 35.312 1 97.5 484 ILE B O 1
ATOM 7546 N N . TYR B 1 485 ? 3.693 30.062 34.062 1 97 485 TYR B N 1
ATOM 7547 C CA . TYR B 1 485 ? 4.285 31.359 34.344 1 97 485 TYR B CA 1
ATOM 7548 C C . TYR B 1 485 ? 4.098 31.75 35.812 1 97 485 TYR B C 1
ATOM 7550 O O . TYR B 1 485 ? 4.945 32.438 36.375 1 97 485 TYR B O 1
ATOM 7558 N N . ALA B 1 486 ? 3.016 31.312 36.406 1 97.44 486 ALA B N 1
ATOM 7559 C CA . ALA B 1 486 ? 2.791 31.578 37.844 1 97.44 486 ALA B CA 1
ATOM 7560 C C . ALA B 1 486 ? 3.793 30.812 38.688 1 97.44 486 ALA B C 1
ATOM 7562 O O . ALA B 1 486 ? 4.285 31.344 39.688 1 97.44 486 ALA B O 1
ATOM 7563 N N . ASN B 1 487 ? 4.059 29.641 38.312 1 97.19 487 ASN B N 1
ATOM 7564 C CA . ASN B 1 487 ? 4.875 28.766 39.125 1 97.19 487 ASN B CA 1
ATOM 7565 C C . ASN B 1 487 ? 6.363 28.953 38.875 1 97.19 487 ASN B C 1
ATOM 7567 O O . ASN B 1 487 ? 7.195 28.734 39.75 1 97.19 487 ASN B O 1
ATOM 7571 N N . TYR B 1 488 ? 6.645 29.312 37.688 1 96.5 488 TYR B N 1
ATOM 7572 C CA . TYR B 1 488 ? 8.055 29.266 37.312 1 96.5 488 TYR B CA 1
ATOM 7573 C C . TYR B 1 488 ? 8.516 30.609 36.781 1 96.5 488 TYR B C 1
ATOM 7575 O O . TYR B 1 488 ? 9.672 30.766 36.375 1 96.5 488 TYR B O 1
ATOM 7583 N N . GLY B 1 489 ? 7.551 31.453 36.594 1 89.94 489 GLY B N 1
ATOM 7584 C CA . GLY B 1 489 ? 7.906 32.781 36.125 1 89.94 489 GLY B CA 1
ATOM 7585 C C . GLY B 1 489 ? 8.688 33.594 37.125 1 89.94 489 GLY B C 1
ATOM 7586 O O . GLY B 1 489 ? 8.734 33.25 38.312 1 89.94 489 GLY B O 1
ATOM 7587 N N . ASP B 1 490 ? 9.562 34.656 36.625 1 78.06 490 ASP B N 1
ATOM 7588 C CA . ASP B 1 490 ? 10.266 35.562 37.531 1 78.06 490 ASP B CA 1
ATOM 7589 C C . ASP B 1 490 ? 9.281 36.438 38.312 1 78.06 490 ASP B C 1
ATOM 7591 O O . ASP B 1 490 ? 8.188 36.75 37.812 1 78.06 490 ASP B O 1
#

InterPro domains:
  IPR004839 Aminotransferase, class I/classII, large domain [PF00155] (101-477)
  IPR015421 Pyridoxal phosphate-dependent transferase, major domain [G3DSA:3.40.640.10] (107-358)
  IPR015422 Pyridoxal phosphate-dependent transferase, small domain [G3DSA:3.90.1150.10] (8-488)
  IPR015424 Pyridoxal phosphate-dependent transferase [SSF53383] (74-480)
  IPR045088 Aminotransferase ALAT1/2-like [PTHR11751] (7-488)

pLDDT: mean 94.73, std 7.41, range [28.52, 98.88]

Organism: Leptomonas pyrrhocoris (NCBI:txid157538)

Sequence (980 aa):
MSSEKAYVNPHVVRAEYAVRGLIPARADEIKKEIAEGKGAHPFTSLVYCNIGNPQSLDQKPLTFNRQVMALFDAPFLLEDEALVARFPADAVARAKEYVDRVGNVTGAYTDSFGYDFAREAVAACINERDHHVQPEATMEEICMTDGASGGITMAMELVLGGLEDAVMIPIPQYPFYTAQIALLGAKTAPYYLHEADRWAMQADDLAAAYNKCMEEKKATPRLLVCINPGNPTGGVLDRKVMEDVVRFCYDYNVLLLADEVYQENIYAADRKFVSFREVVLSMPAPYSTGTMLVSLHSTSKGMIGECGRRGGFLNYTNLPAFSREMLSKLASLALCANVNGQVMTALMSTPPQKGDASYESYWAEYNGIFSSLKERAALLARELNTIRGMSCQLVDGAMYAFPQITLPARYAEYNEAQNKKEGRKLALDARWSLELLEATGIVVVPGSGFGQEPNTLHFRTTILPPTAQMERMVTAIRDLQNRIYANYGDMSSEKAYVNPHVVRAEYAVRGLIPARADEIKKEIAEGKGAHPFTSLVYCNIGNPQSLDQKPLTFNRQVMALFDAPFLLEDEALVARFPADAVARAKEYVDRVGNVTGAYTDSFGYDFAREAVAACINERDHHVQPEATMEEICMTDGASGGITMAMELVLGGLEDAVMIPIPQYPFYTAQIALLGAKTAPYYLHEADRWAMQADDLAAAYNKCMEEKKATPRLLVCINPGNPTGGVLDRKVMEDVVRFCYDYNVLLLADEVYQENIYAADRKFVSFREVVLSMPAPYSTGTMLVSLHSTSKGMIGECGRRGGFLNYTNLPAFSREMLSKLASLALCANVNGQVMTALMSTPPQKGDASYESYWAEYNGIFSSLKERAALLARELNTIRGMSCQLVDGAMYAFPQITLPARYAEYNEAQNKKEGRKLALDARWSLELLEATGIVVVPGSGFGQEPNTLHFRTTILPPTAQMERMVTAIRDLQNRIYANYGD